Protein AF-A0A935TZM1-F1 (afdb_monomer_lite)

Foldseek 3Di:
DDPLCPDPLNVVLLVVLVVLVPPALVVLCVVDVCLQVVQWADFLQKIKTQSQASDDPVRLVSLLVLLVVLVVLVVLVCLQQQHQLLVVVSGRAPLVLLLQPVLDFRDDPRDGCNVVSVVLLVLLQVVLVCLLVLVQFAPVSHRAAEEEEQEAQLLFLLLLLLCLLVVLLFDPSHDYHYAYALPVVRLVVVLVVDDLRRAAYEQEDAALVPPSSVSSVVVNQVSSCLNVVHDLQSCCRRYAYAYPDLPSCVVSSHDSSRYRYDDPSQFSLSDCSGNSVSSVCNGRNSVLSSLLSNLLNRLSVLQNDPRLSNRLLNSLLSSVCSCVFNVVAQEEEEEEQDQSSFSVQVSVQSLQCLQWVDQAFPVRDGNDRGDITHRTDYGYPPVCVVPCVCCVFPNPGQYEYEYEYAPDDPDPDDCVVVVSVVSSVVSSVCLSPWAALVRLLVVCVVVVDDPVVSVVCSVVSTTPRSHGYMYMYGNYSGSSNVSNVVSSVSSSSSSRCSSVRHGRRDRPVVVVVVVVCVVCVVLLPDDDQDDPDPPVSSVVSNVNNVVVVPDDDDDQALQVLLVVQAAAEEAEAFALVCLVVVVLLCCCPRNVHFYYEYALLRLLCRLLVDCSCLVVLVVCCVVPVPDALVNSSLVVVLVRLLSQLVSLVVVCVVVVNLTSAYEDEDQLVCLQPLVSLLVRQVVSCVSSVHLRYAYEHELDPSRLQNLLQCLLVQGEYEHDLAAALVSLLSSQVSNLNSLVNNVVVVHQQLSYEAAYEHEAQLLLVLLVVVQVVFPDVVLLPPLRSLLSLLRLLVSVVVQVVSCVDPSNVVSVVSNHQHHAYEYPPQAHPDPVDDRRSSPQQQRHRRHYYHDYPSSVVVSSSPPDDRRDHRSNPCNVVSVVSQVSCVVSVNDSVVSSVVSSVVVSVVSNVSNVSSSVSSVVSSVVSVVVVD

pLDDT: mean 94.52, std 5.95, range [54.84, 98.94]

Secondary structure (DSSP, 8-state):
--TTTTSHHHHHHHHHHHHHTT--HHHHHHH-TTHHHHSEEEETTEEEE-TTSS--HHHHHHHHHHHHHTTHHHHHHHHHHT---BGGGTB---HHHHT-TT----EETTEESHHHHHHHHHHHHHHHHHHHTT-SB-TTSPBP-EEEEE--GGGTHHHHHHHHHTGGGPPTT-EEEEE--SSHHHHHHHHTTS-GGGEEEEEE-SSS--HHHHHHHHHHHHHHHHHHT--GGGHHHHEEEE-S-HHHHHHHT--GGGEE---TTS-GGG-TTSGGGHHHHHHH-HHHHHHHHHHHHHHHHHHHHS-TTT-HHHHHHHHHHIIIIIS---EEEEEES-SGGGGHHHHHIIIIIIHH---B-TTSPBP-SS--S-EEE---TTGGGGTTHHHHHHSS----EEEEEESS-SS--TTHHHHHHHHHHHHHHHHHH-B-HHHHHHHHHHTT--HHHHHHHTTTT-B-----EEEEEESS--HHHHHHHHHHHHHHHHHHHHHTT--TT--GGGHHHHHHHHHHTGGGT-SSPP-SS-HHHHHHHHHHHHHHHHSPPP---HHHHHHHTTEEEEE----THHHHTSHHHHIIIII---EEE--HHHHHHHHHH-STTHHHHHHHHHH-TT--HHHHHHHHHHHHHHHHHHHHHHHHHHTTTSS-EEEEEPPGGGTT-HHHHHHHHHHHHHHH--TTEEEEEE-SHHHHHHHHHHHHTT--EEEEEE-SHHHHHHHHHHHHHHHHHHHHTT--GGG--EEEEEE-HHHHHHHHHHHHT-S-HHHHTT-TTTHHHHHHHHHHHHHHHHHHSHHHHHHHTTTPPP-EEEEE--S-SSTTS-TTHHHHTS--TTEEEEE-HHHHHHHHH--SSPP---TTS-HHHHHHHHHHHHHTT--HHHHHHHHHHHHHHHHHHHHHHHHHHHHHHHHHHHHHT-

Sequence (930 aa):
MSQLTSSAAWSALVAHQRVIKDASLRELFAADPARAERLRGQAAGLLVDWSKHLVTDETMALLSSLAQQAQVSAWRDRMFAGDKINETEDRAVLHVALRNRGNRPILVDGRDVMPQVNAVLAKMRQFVDRLHSGQWRGATGEPITHIVNLGIGGSDLGPVMVTEALRPYFRPGLTAHFVSNVDGTHIAEVLRKVDPERTLFIVASKTFTTQETLSNARTARAWLLDQLGAGPEAVAKHFVALSTNAKEVTAFGIDPANMFEFWDWVGGRYSLWSAIGLSIACALGMDAFEELLDGAHAMDEHFRTAPLAENLPVVMAMLGIWYANFFGAESHAILPYDQYLHRFAAYFQQGDMESNGKSVDRAGQRITDYTTGPVLWGEPGTNGQHAFYQLIHQGTRLIPADFIAPMESHNPLGQHHEILLANFFAQTEALMKGKTLAEATAELTAQGLPAETVAQLAPHKTFLGNRPTTSILTAKITPATLGAMIALYEHKIFVQGIVWNIYSFDQWGVELGKQLASKILPELTGTTQVMSHDASTNALINRTRAHRAALPPARPTPVRQIAALGQAIWYDNLRRSMFSSGELARMIERDGLLGMTSNPSIFEKAIRGSDDYDPAICALLARHPTLDDVAVYERLAVADIQGACDAFASTYRRTRGVDGYVSLEVSPRLALDAAGTLAEARRLWTEVGRDNLMIKVPGTPAGIDAVRELIASGINVNTTLLFSVERYREAALAYQDGLERHRAAGGDVSKVAGVASFFLSRIDTAVDRLLAAHAAPEQVAGLAGQAAIANAKVAYAVHRELCAGARWQALAAAGARPQRLLWASTSAKNPAYPALIYVSTLIGPDTVNTVPGETYLALGAHRGEPLATTLPAGLEDARGALARLERAGISLPAITAQLLDDGLAAFSQSFDSLLGAIATKRAALAAAAR

Radius of gyration: 37.99 Å; chains: 1; bounding box: 90×73×113 Å

Structure (mmCIF, N/CA/C/O backbone):
data_AF-A0A935TZM1-F1
#
_entry.id   AF-A0A935TZM1-F1
#
loop_
_atom_site.group_PDB
_atom_site.id
_atom_site.type_symbol
_atom_site.label_atom_id
_atom_site.label_alt_id
_atom_site.label_comp_id
_atom_site.label_asym_id
_atom_site.label_entity_id
_atom_site.label_seq_id
_atom_site.pdbx_PDB_ins_code
_atom_site.Cartn_x
_atom_site.Cartn_y
_atom_site.Cartn_z
_atom_site.occupancy
_atom_site.B_iso_or_equiv
_atom_site.auth_seq_id
_atom_site.auth_comp_id
_atom_site.auth_asym_id
_atom_site.auth_atom_id
_atom_site.pdbx_PDB_model_num
ATOM 1 N N . MET A 1 1 ? 36.682 -14.735 -10.196 1.00 65.06 1 MET A N 1
ATOM 2 C CA . MET A 1 1 ? 35.740 -14.553 -11.313 1.00 65.06 1 MET A CA 1
ATOM 3 C C . MET A 1 1 ? 34.654 -15.596 -11.166 1.00 65.06 1 MET A C 1
ATOM 5 O O . MET A 1 1 ? 34.974 -16.718 -10.788 1.00 65.06 1 MET A O 1
ATOM 9 N N . SER A 1 2 ? 33.404 -15.211 -11.372 1.00 82.50 2 SER A N 1
ATOM 10 C CA . SER A 1 2 ? 32.242 -16.094 -11.314 1.00 82.50 2 SER A CA 1
ATOM 11 C C . SER A 1 2 ? 32.222 -17.088 -12.484 1.00 82.50 2 SER A C 1
ATOM 13 O O . SER A 1 2 ? 32.933 -16.931 -13.482 1.00 82.50 2 SER A O 1
ATOM 15 N N . GLN A 1 3 ? 31.378 -18.119 -12.385 1.00 88.38 3 GLN A N 1
ATOM 16 C CA . GLN A 1 3 ? 31.153 -19.066 -13.486 1.00 88.38 3 GLN A CA 1
ATOM 17 C C . GLN A 1 3 ? 30.605 -18.368 -14.746 1.00 88.38 3 GLN A C 1
ATOM 19 O O . GLN A 1 3 ? 30.922 -18.769 -15.863 1.00 88.38 3 GLN A O 1
ATOM 24 N N . LEU A 1 4 ? 29.821 -17.298 -14.577 1.00 94.50 4 LEU A N 1
ATOM 25 C CA . LEU A 1 4 ? 29.254 -16.524 -15.680 1.00 94.50 4 LEU A CA 1
ATOM 26 C C . LEU A 1 4 ? 30.338 -15.799 -16.490 1.00 94.50 4 LEU A C 1
ATOM 28 O O . LEU A 1 4 ? 30.436 -15.993 -17.702 1.00 94.50 4 LEU A O 1
ATOM 32 N N . THR A 1 5 ? 31.171 -14.991 -15.832 1.00 95.56 5 THR A N 1
ATOM 33 C CA . THR A 1 5 ? 32.165 -14.133 -16.507 1.00 95.56 5 THR A CA 1
ATOM 34 C C . THR A 1 5 ? 33.348 -14.914 -17.073 1.00 95.56 5 THR A C 1
ATOM 36 O O . THR A 1 5 ? 33.985 -14.467 -18.024 1.00 95.56 5 THR A O 1
ATOM 39 N N . SER A 1 6 ? 33.626 -16.100 -16.522 1.00 94.25 6 SER A N 1
ATOM 40 C CA . SER A 1 6 ? 34.645 -17.029 -17.028 1.00 94.25 6 SER A CA 1
ATOM 41 C C . SER A 1 6 ? 34.162 -17.893 -18.198 1.00 94.25 6 SER A C 1
ATOM 43 O O . SER A 1 6 ? 34.942 -18.660 -18.762 1.00 94.25 6 SER A O 1
ATOM 45 N N . SER A 1 7 ? 32.891 -17.779 -18.584 1.00 96.25 7 SER A N 1
ATOM 46 C CA . SER A 1 7 ? 32.326 -18.602 -19.644 1.00 96.25 7 SER A CA 1
ATOM 47 C C . SER A 1 7 ? 32.759 -18.178 -21.052 1.00 96.25 7 SER A C 1
ATOM 49 O O . SER A 1 7 ? 33.120 -17.022 -21.306 1.00 96.25 7 SER A O 1
ATOM 51 N N . ALA A 1 8 ? 32.698 -19.122 -21.997 1.00 97.19 8 ALA A N 1
ATOM 52 C CA . ALA A 1 8 ? 33.094 -18.885 -23.382 1.00 97.19 8 ALA A CA 1
ATOM 53 C C . ALA A 1 8 ? 32.192 -17.847 -24.069 1.00 97.19 8 ALA A C 1
ATOM 55 O O . ALA A 1 8 ? 32.704 -16.926 -24.706 1.00 97.19 8 ALA A O 1
ATOM 56 N N . ALA A 1 9 ? 30.868 -17.940 -23.886 1.00 97.50 9 ALA A N 1
ATOM 57 C CA . ALA A 1 9 ? 29.926 -16.980 -24.465 1.00 97.50 9 ALA A CA 1
ATOM 58 C C . ALA A 1 9 ? 30.140 -15.555 -23.924 1.00 97.50 9 ALA A C 1
ATOM 60 O O . ALA A 1 9 ? 30.114 -14.590 -24.689 1.00 97.50 9 ALA A O 1
ATOM 61 N N . TRP A 1 10 ? 30.420 -15.412 -22.623 1.00 98.44 10 TRP A N 1
ATOM 62 C CA . TRP A 1 10 ? 30.724 -14.109 -22.027 1.00 98.44 10 TRP A CA 1
ATOM 63 C C . TRP A 1 10 ? 32.030 -13.526 -22.567 1.00 98.44 10 TRP A C 1
ATOM 65 O O . TRP A 1 10 ? 32.080 -12.364 -22.964 1.00 98.44 10 TRP A O 1
ATOM 75 N N . SER A 1 11 ? 33.083 -14.345 -22.638 1.00 98.00 11 SER A N 1
ATOM 76 C CA . SER A 1 11 ? 34.384 -13.935 -23.177 1.00 98.00 11 SER A CA 1
ATOM 77 C C . SER A 1 11 ? 34.283 -13.486 -24.639 1.00 98.00 11 SER A C 1
ATOM 79 O O . SER A 1 11 ? 34.890 -12.482 -25.016 1.00 98.00 11 SER A O 1
ATOM 81 N N . ALA A 1 12 ? 33.473 -14.181 -25.446 1.00 98.44 12 ALA A N 1
ATOM 82 C CA . ALA A 1 12 ? 33.193 -13.799 -26.827 1.00 98.44 12 ALA A CA 1
ATOM 83 C C . ALA A 1 12 ? 32.472 -12.442 -26.911 1.00 98.44 12 ALA A C 1
ATOM 85 O O . ALA A 1 12 ? 32.857 -11.600 -27.717 1.00 98.44 12 ALA A O 1
ATOM 86 N N . LEU A 1 13 ? 31.499 -12.176 -26.033 1.00 98.62 13 LEU A N 1
ATOM 87 C CA . LEU A 1 13 ? 30.829 -10.873 -25.957 1.00 98.62 13 LEU A CA 1
ATOM 88 C C . LEU A 1 13 ? 31.767 -9.747 -25.499 1.00 98.62 13 LEU A C 1
ATOM 90 O O . LEU A 1 13 ? 31.691 -8.649 -26.042 1.00 98.62 13 LEU A O 1
ATOM 94 N N . VAL A 1 14 ? 32.688 -10.002 -24.561 1.00 98.38 14 VAL A N 1
ATOM 95 C CA . VAL A 1 14 ? 33.725 -9.023 -24.177 1.00 98.38 14 VAL A CA 1
ATOM 96 C C . VAL A 1 14 ? 34.628 -8.697 -25.368 1.00 98.38 14 VAL A C 1
ATOM 98 O O . VAL A 1 14 ? 34.947 -7.529 -25.598 1.00 98.38 14 VAL A O 1
ATOM 101 N N . ALA A 1 15 ? 35.048 -9.709 -26.131 1.00 98.19 15 ALA A N 1
ATOM 102 C CA . ALA A 1 15 ? 35.850 -9.505 -27.333 1.00 98.19 15 ALA A CA 1
ATOM 103 C C . ALA A 1 15 ? 35.073 -8.712 -28.396 1.00 98.19 15 ALA A C 1
ATOM 105 O O . ALA A 1 15 ? 35.594 -7.730 -28.921 1.00 98.19 15 ALA A O 1
ATOM 106 N N . HIS A 1 16 ? 33.812 -9.078 -28.638 1.00 98.31 16 HIS A N 1
ATOM 107 C CA . HIS A 1 16 ? 32.934 -8.402 -29.593 1.00 98.31 16 HIS A CA 1
ATOM 108 C C . HIS A 1 16 ? 32.645 -6.952 -29.207 1.00 98.31 16 HIS A C 1
ATOM 110 O O . HIS A 1 16 ? 32.688 -6.058 -30.050 1.00 98.31 16 HIS A O 1
ATOM 116 N N . GLN A 1 17 ? 32.424 -6.679 -27.917 1.00 98.19 17 GLN A N 1
ATOM 117 C CA . GLN A 1 17 ? 32.184 -5.321 -27.432 1.00 98.19 17 GLN A CA 1
ATOM 118 C C . GLN A 1 17 ? 33.348 -4.386 -27.766 1.00 98.19 17 GLN A C 1
ATOM 120 O O . GLN A 1 17 ? 33.115 -3.253 -28.180 1.00 98.19 17 GLN A O 1
ATOM 125 N N . ARG A 1 18 ? 34.594 -4.866 -27.668 1.00 97.00 18 ARG A N 1
ATOM 126 C CA . ARG A 1 18 ? 35.784 -4.072 -28.018 1.00 97.00 18 ARG A CA 1
ATOM 127 C C . ARG A 1 18 ? 35.824 -3.674 -29.492 1.00 97.00 18 ARG A C 1
ATOM 129 O O . ARG A 1 18 ? 36.454 -2.666 -29.793 1.00 97.00 18 ARG A O 1
ATOM 136 N N . VAL A 1 19 ? 35.179 -4.447 -30.367 1.00 94.88 19 VAL A N 1
ATOM 137 C CA . VAL A 1 19 ? 35.070 -4.171 -31.805 1.00 94.88 19 VAL A CA 1
ATOM 138 C C . VAL A 1 19 ? 33.918 -3.205 -32.082 1.00 94.88 19 VAL A C 1
ATOM 140 O O . VAL A 1 19 ? 34.099 -2.207 -32.769 1.00 94.88 19 VAL A O 1
ATOM 143 N N . ILE A 1 20 ? 32.732 -3.471 -31.531 1.00 95.75 20 ILE A N 1
ATOM 144 C CA . ILE A 1 20 ? 31.509 -2.727 -31.873 1.00 95.75 20 ILE A CA 1
ATOM 145 C C . ILE A 1 20 ? 31.315 -1.427 -31.077 1.00 95.75 20 ILE A C 1
ATOM 147 O O . ILE A 1 20 ? 30.505 -0.597 -31.475 1.00 95.75 20 ILE A O 1
ATOM 151 N N . LYS A 1 21 ? 32.033 -1.207 -29.965 1.00 92.75 21 LYS A N 1
ATOM 152 C CA . LYS A 1 21 ? 31.879 0.008 -29.135 1.00 92.75 21 LYS A CA 1
ATOM 153 C C . LYS A 1 21 ? 32.087 1.319 -29.906 1.00 92.75 21 LYS A C 1
ATOM 155 O O . LYS A 1 21 ? 31.515 2.332 -29.518 1.00 92.75 21 LYS A O 1
ATOM 160 N N . ASP A 1 22 ? 32.887 1.278 -30.971 1.00 90.69 22 ASP A N 1
ATOM 161 C CA . ASP A 1 22 ? 33.224 2.432 -31.806 1.00 90.69 22 ASP A CA 1
ATOM 162 C C . ASP A 1 22 ? 32.308 2.532 -33.046 1.00 90.69 22 ASP A C 1
ATOM 164 O O . ASP A 1 22 ? 32.459 3.442 -33.858 1.00 90.69 22 ASP A O 1
ATOM 168 N N . ALA A 1 23 ? 31.339 1.618 -33.200 1.00 94.44 23 ALA A N 1
ATOM 169 C CA . ALA A 1 23 ? 30.380 1.635 -34.299 1.00 94.44 23 ALA A CA 1
ATOM 170 C C . ALA A 1 23 ? 29.351 2.768 -34.154 1.00 94.44 23 ALA A C 1
ATOM 172 O O . ALA A 1 23 ? 28.920 3.130 -33.053 1.00 94.44 23 ALA A O 1
ATOM 173 N N . SER A 1 24 ? 28.899 3.284 -35.297 1.00 95.75 24 SER A N 1
ATOM 174 C CA . SER A 1 24 ? 27.879 4.326 -35.387 1.00 95.75 24 SER A CA 1
ATOM 175 C C . SER A 1 24 ? 26.531 3.746 -35.802 1.00 95.75 24 SER A C 1
ATOM 177 O O . SER A 1 24 ? 26.413 3.106 -36.846 1.00 95.75 24 SER A O 1
ATOM 179 N N . LEU A 1 25 ? 25.470 4.038 -35.042 1.00 97.31 25 LEU A N 1
ATOM 180 C CA . LEU A 1 25 ? 24.103 3.707 -35.450 1.00 97.31 25 LEU A CA 1
ATOM 181 C C . LEU A 1 25 ? 23.754 4.315 -36.818 1.00 97.31 25 LEU A C 1
ATOM 183 O O . LEU A 1 25 ? 23.097 3.648 -37.612 1.00 97.31 25 LEU A O 1
ATOM 187 N N . ARG A 1 26 ? 24.225 5.531 -37.144 1.00 96.94 26 ARG A N 1
ATOM 188 C CA . ARG A 1 26 ? 23.997 6.121 -38.480 1.00 96.94 26 ARG A CA 1
ATOM 189 C C . ARG A 1 26 ? 24.568 5.226 -39.586 1.00 96.94 26 ARG A C 1
ATOM 191 O O . ARG A 1 26 ? 23.902 5.005 -40.591 1.00 96.94 26 ARG A O 1
ATOM 198 N N . GLU A 1 27 ? 25.777 4.709 -39.386 1.00 96.50 27 GLU A N 1
ATOM 199 C CA . GLU A 1 27 ? 26.464 3.852 -40.359 1.00 96.50 27 GLU A CA 1
ATOM 200 C C . GLU A 1 27 ? 25.818 2.469 -40.446 1.00 96.50 27 GLU A C 1
ATOM 202 O O . GLU A 1 27 ? 25.616 1.967 -41.547 1.00 96.50 27 GLU A O 1
ATOM 207 N N . LEU A 1 28 ? 25.414 1.886 -39.312 1.00 97.25 28 LEU A N 1
ATOM 208 C CA . LEU A 1 28 ? 24.719 0.596 -39.280 1.00 97.25 28 LEU A CA 1
ATOM 209 C C . LEU A 1 28 ? 23.388 0.630 -40.045 1.00 97.25 28 LEU A C 1
ATOM 211 O O . LEU A 1 28 ? 23.062 -0.337 -40.726 1.00 97.25 28 LEU A O 1
ATOM 215 N N . PHE A 1 29 ? 22.629 1.726 -39.959 1.00 98.00 29 PHE A N 1
ATOM 216 C CA . PHE A 1 29 ? 21.411 1.905 -40.758 1.00 98.00 29 PHE A CA 1
ATOM 217 C C . PHE A 1 29 ? 21.708 2.213 -42.230 1.00 98.00 29 PHE A C 1
ATOM 219 O O . PHE A 1 29 ? 20.981 1.751 -43.102 1.00 98.00 29 PHE A O 1
ATOM 226 N N . ALA A 1 30 ? 22.763 2.977 -42.527 1.00 97.31 30 ALA A N 1
ATOM 227 C CA . ALA A 1 30 ? 23.139 3.280 -43.908 1.00 97.31 30 ALA A CA 1
ATOM 228 C C . ALA A 1 30 ? 23.656 2.041 -44.663 1.00 97.31 30 ALA A C 1
ATOM 230 O O . ALA A 1 30 ? 23.409 1.905 -45.859 1.00 97.31 30 ALA A O 1
ATOM 231 N N . ALA A 1 31 ? 24.362 1.144 -43.969 1.00 96.62 31 ALA A N 1
ATOM 232 C CA . ALA A 1 31 ? 24.924 -0.076 -44.541 1.00 96.62 31 ALA A CA 1
ATOM 233 C C . ALA A 1 31 ? 23.883 -1.185 -44.768 1.00 96.62 31 ALA A C 1
ATOM 235 O O . ALA A 1 31 ? 24.101 -2.058 -45.606 1.00 96.62 31 ALA A O 1
ATOM 236 N N . ASP A 1 32 ? 22.763 -1.160 -44.041 1.00 96.50 32 ASP A N 1
ATOM 237 C CA . ASP A 1 32 ? 21.709 -2.171 -44.122 1.00 96.50 32 ASP A CA 1
ATOM 238 C C . ASP A 1 32 ? 20.314 -1.523 -44.206 1.00 96.50 32 ASP A C 1
ATOM 240 O O . ASP A 1 32 ? 19.678 -1.266 -43.178 1.00 96.50 32 ASP A O 1
ATOM 244 N N . PRO A 1 33 ? 19.793 -1.295 -45.427 1.00 95.44 33 PRO A N 1
ATOM 245 C CA . PRO A 1 33 ? 18.446 -0.759 -45.623 1.00 95.44 33 PRO A CA 1
ATOM 246 C C . PRO A 1 33 ? 17.329 -1.626 -45.018 1.00 95.44 33 PRO A C 1
ATOM 248 O O . PRO A 1 33 ? 16.272 -1.094 -44.688 1.00 95.44 33 PRO A O 1
ATOM 251 N N . ALA A 1 34 ? 17.558 -2.934 -44.838 1.00 96.88 34 ALA A N 1
ATOM 252 C CA . ALA A 1 34 ? 16.590 -3.875 -44.267 1.00 96.88 34 ALA A CA 1
ATOM 253 C C . ALA A 1 34 ? 16.713 -4.007 -42.735 1.00 96.88 34 ALA A C 1
ATOM 255 O O . ALA A 1 34 ? 16.002 -4.802 -42.111 1.00 96.88 34 ALA A O 1
ATOM 256 N N . ARG A 1 35 ? 17.587 -3.219 -42.088 1.00 97.75 35 ARG A N 1
ATOM 257 C CA . ARG A 1 35 ? 17.882 -3.316 -40.649 1.00 97.75 35 ARG A CA 1
ATOM 258 C C . ARG A 1 35 ? 16.635 -3.239 -39.779 1.00 97.75 35 ARG A C 1
ATOM 260 O O . ARG A 1 35 ? 16.475 -4.045 -38.866 1.00 97.75 35 ARG A O 1
ATOM 267 N N . ALA A 1 36 ? 15.767 -2.267 -40.053 1.00 94.94 36 ALA A N 1
ATOM 268 C CA . ALA A 1 36 ? 14.540 -2.054 -39.286 1.00 94.94 36 ALA A CA 1
ATOM 269 C C . ALA A 1 36 ? 13.561 -3.228 -39.421 1.00 94.94 36 ALA A C 1
ATOM 271 O O . ALA A 1 36 ? 12.842 -3.551 -38.483 1.00 94.94 36 ALA A O 1
ATOM 272 N N . GLU A 1 37 ? 13.540 -3.882 -40.581 1.00 94.94 37 GLU A N 1
ATOM 273 C CA . GLU A 1 37 ? 12.650 -5.010 -40.851 1.00 94.94 37 GLU A CA 1
ATOM 274 C C . GLU A 1 37 ? 13.163 -6.302 -40.223 1.00 94.94 37 GLU A C 1
ATOM 276 O O . GLU A 1 37 ? 12.361 -7.139 -39.812 1.00 94.94 37 GLU A O 1
ATOM 281 N N . ARG A 1 38 ? 14.487 -6.431 -40.120 1.00 95.44 38 ARG A N 1
ATOM 282 C CA . ARG A 1 38 ? 15.179 -7.576 -39.534 1.00 95.44 38 ARG A CA 1
ATOM 283 C C . ARG A 1 38 ? 15.271 -7.522 -38.009 1.00 95.44 38 ARG A C 1
ATOM 285 O O . ARG A 1 38 ? 15.182 -8.557 -37.360 1.00 95.44 38 ARG A O 1
ATOM 292 N N . LEU A 1 39 ? 15.456 -6.337 -37.428 1.00 97.75 39 LEU A N 1
ATOM 293 C CA . LEU A 1 39 ? 15.598 -6.128 -35.980 1.00 97.75 39 LEU A CA 1
ATOM 294 C C . LEU A 1 39 ? 14.288 -5.640 -35.346 1.00 97.75 39 LEU A C 1
ATOM 296 O O . LEU A 1 39 ? 14.262 -4.669 -34.586 1.00 97.75 39 LEU A O 1
ATOM 300 N N . ARG A 1 40 ? 13.197 -6.328 -35.685 1.00 97.38 40 ARG A N 1
ATOM 301 C CA . ARG A 1 40 ? 11.871 -6.149 -35.094 1.00 97.38 40 ARG A CA 1
ATOM 302 C C . ARG A 1 40 ? 11.160 -7.492 -34.975 1.00 97.38 40 ARG A C 1
ATOM 304 O O . ARG A 1 40 ? 11.456 -8.426 -35.715 1.00 97.38 40 ARG A O 1
ATOM 311 N N . GLY A 1 41 ? 10.165 -7.565 -34.103 1.00 98.12 41 GLY A N 1
ATOM 312 C CA . GLY A 1 41 ? 9.298 -8.731 -33.970 1.00 98.12 41 GLY A CA 1
ATOM 313 C C . GLY A 1 41 ? 7.906 -8.338 -33.502 1.00 98.12 41 GLY A C 1
ATOM 314 O O . GLY A 1 41 ? 7.702 -7.242 -32.975 1.00 98.12 41 GLY A O 1
ATOM 315 N N . GLN A 1 42 ? 6.942 -9.232 -33.707 1.00 98.31 42 GLN A N 1
ATOM 316 C CA . GLN A 1 42 ? 5.557 -9.006 -33.316 1.00 98.31 42 GLN A CA 1
ATOM 317 C C . GLN A 1 42 ? 4.987 -10.239 -32.617 1.00 98.31 42 GLN A C 1
ATOM 319 O O . GLN A 1 42 ? 5.065 -11.342 -33.149 1.00 98.31 42 GLN A O 1
ATOM 324 N N . ALA A 1 43 ? 4.400 -10.051 -31.436 1.00 98.50 43 ALA A N 1
ATOM 325 C CA . ALA A 1 43 ? 3.702 -11.106 -30.706 1.00 98.50 43 ALA A CA 1
ATOM 326 C C . ALA A 1 43 ? 2.668 -10.508 -29.748 1.00 98.50 43 ALA A C 1
ATOM 328 O O . ALA A 1 43 ? 2.863 -9.409 -29.232 1.00 98.50 43 ALA A O 1
ATOM 329 N N . ALA A 1 44 ? 1.570 -11.233 -29.508 1.00 98.06 44 ALA A N 1
ATOM 330 C CA . ALA A 1 44 ? 0.514 -10.852 -28.560 1.00 98.06 44 ALA A CA 1
ATOM 331 C C . ALA A 1 44 ? 0.013 -9.394 -28.713 1.00 98.06 44 ALA A C 1
ATOM 333 O O . ALA A 1 44 ? -0.247 -8.702 -27.733 1.00 98.06 44 ALA A O 1
ATOM 334 N N . GLY A 1 45 ? -0.095 -8.911 -29.958 1.00 97.50 45 GLY A N 1
ATOM 335 C CA . GLY A 1 45 ? -0.557 -7.550 -30.268 1.00 97.50 45 GLY A CA 1
ATOM 336 C C . GLY A 1 45 ? 0.497 -6.446 -30.117 1.00 97.50 45 GLY A C 1
ATOM 337 O O . GLY A 1 45 ? 0.178 -5.282 -30.344 1.00 97.50 45 GLY A O 1
ATOM 338 N N . LEU A 1 46 ? 1.744 -6.791 -29.785 1.00 98.75 46 LEU A N 1
ATOM 339 C CA . LEU A 1 46 ? 2.847 -5.847 -29.614 1.00 98.75 46 LEU A CA 1
ATOM 340 C C . LEU A 1 46 ? 3.838 -5.962 -30.764 1.00 98.75 46 LEU A C 1
ATOM 342 O O . LEU A 1 46 ? 4.290 -7.060 -31.082 1.00 98.75 46 LEU A O 1
ATOM 346 N N . LEU A 1 47 ? 4.205 -4.825 -31.346 1.00 98.75 47 LEU A N 1
ATOM 347 C CA . LEU A 1 47 ? 5.352 -4.675 -32.232 1.00 98.75 47 LEU A CA 1
ATOM 348 C C . LEU A 1 47 ? 6.522 -4.127 -31.411 1.00 98.75 47 LEU A C 1
ATOM 350 O O . L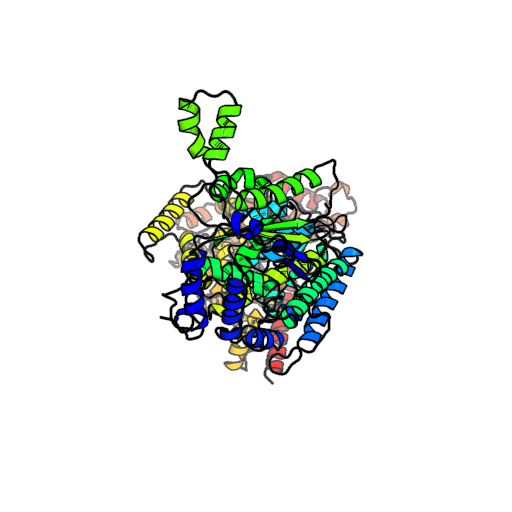EU A 1 47 ? 6.398 -3.070 -30.797 1.00 98.75 47 LEU A O 1
ATOM 354 N N . VAL A 1 48 ? 7.658 -4.817 -31.422 1.00 98.88 48 VAL A N 1
ATOM 355 C CA . VAL A 1 48 ? 8.882 -4.392 -30.732 1.00 98.88 48 VAL A CA 1
ATOM 356 C C . VAL A 1 48 ? 9.980 -4.205 -31.773 1.00 98.88 48 VAL A C 1
ATOM 358 O O . VAL A 1 48 ? 10.369 -5.160 -32.440 1.00 98.88 48 VAL A O 1
ATOM 361 N N . ASP A 1 49 ? 10.465 -2.975 -31.914 1.00 98.81 49 ASP A N 1
ATOM 362 C CA . ASP A 1 49 ? 11.576 -2.580 -32.782 1.00 98.81 49 ASP A CA 1
ATOM 363 C C . ASP A 1 49 ? 12.814 -2.289 -31.922 1.00 98.81 49 ASP A C 1
ATOM 365 O O . ASP A 1 49 ? 12.830 -1.338 -31.136 1.00 98.81 49 ASP A O 1
ATOM 369 N N . TRP A 1 50 ? 13.859 -3.101 -32.086 1.00 98.56 50 TRP A N 1
ATOM 370 C CA . TRP A 1 50 ? 15.156 -2.921 -31.428 1.00 98.56 50 TRP A CA 1
ATOM 371 C C . TRP A 1 50 ? 16.271 -2.562 -32.423 1.00 98.56 50 TRP A C 1
ATOM 373 O O . TRP A 1 50 ? 17.460 -2.655 -32.112 1.00 98.56 50 TRP A O 1
ATOM 383 N N . SER A 1 51 ? 15.920 -2.110 -33.626 1.00 98.62 51 SER A N 1
ATOM 384 C CA . SER A 1 51 ? 16.881 -1.754 -34.674 1.00 98.62 51 SER A CA 1
ATOM 385 C C . SER A 1 51 ? 17.809 -0.598 -34.289 1.00 98.62 51 SER A C 1
ATOM 387 O O . SER A 1 51 ? 18.959 -0.548 -34.738 1.00 98.62 51 SER A O 1
ATOM 389 N N . LYS A 1 52 ? 17.352 0.295 -33.400 1.00 98.69 52 LYS A N 1
ATOM 390 C CA . LYS A 1 52 ? 18.117 1.436 -32.865 1.00 98.69 52 LYS A CA 1
ATOM 391 C C . LYS A 1 52 ? 19.019 1.060 -31.686 1.00 98.69 52 LYS A C 1
ATOM 393 O O . LYS A 1 52 ? 19.348 1.907 -30.862 1.00 98.69 52 LYS A O 1
ATOM 398 N N . HIS A 1 53 ? 19.449 -0.196 -31.616 1.00 98.56 53 HIS A N 1
ATOM 399 C CA . HIS A 1 53 ? 20.474 -0.674 -30.694 1.00 98.56 53 HIS A CA 1
ATOM 400 C C . HIS A 1 53 ? 21.822 -0.877 -31.394 1.00 98.56 53 HIS A C 1
ATOM 402 O O . HIS A 1 53 ? 21.879 -1.239 -32.569 1.00 98.56 53 HIS A O 1
ATOM 408 N N . LEU A 1 54 ? 22.918 -0.656 -30.660 1.00 97.44 54 LEU A N 1
ATOM 409 C CA . LEU A 1 54 ? 24.301 -0.929 -31.086 1.00 97.44 54 LEU A CA 1
ATOM 410 C C . LEU A 1 54 ? 24.579 -2.440 -31.148 1.00 97.44 54 LEU A C 1
ATOM 412 O O . LEU A 1 54 ? 25.267 -3.002 -30.293 1.00 97.44 54 LEU A O 1
ATOM 416 N N . VAL A 1 55 ? 23.976 -3.094 -32.141 1.00 97.75 55 VAL A N 1
ATOM 417 C CA . VAL A 1 55 ? 24.027 -4.543 -32.369 1.00 97.75 55 VAL A CA 1
ATOM 418 C C . VAL A 1 55 ? 24.129 -4.873 -33.862 1.00 97.75 55 VAL A C 1
ATOM 420 O O . VAL A 1 55 ? 23.587 -4.161 -34.713 1.00 97.75 55 VAL A O 1
ATOM 423 N N . THR A 1 56 ? 24.799 -5.976 -34.180 1.00 96.94 56 THR A N 1
ATOM 424 C CA . THR A 1 56 ? 24.831 -6.627 -35.501 1.00 96.94 56 THR A CA 1
ATOM 425 C C . THR A 1 56 ? 24.247 -8.040 -35.405 1.00 96.94 56 THR A C 1
ATOM 427 O O . THR A 1 56 ? 23.930 -8.505 -34.308 1.00 96.94 56 THR A O 1
ATOM 430 N N . ASP A 1 57 ? 24.143 -8.750 -36.532 1.00 95.50 57 ASP A N 1
ATOM 431 C CA . ASP A 1 57 ? 23.757 -10.170 -36.544 1.00 95.50 57 ASP A CA 1
ATOM 432 C C . ASP A 1 57 ? 24.692 -11.014 -35.661 1.00 95.50 57 ASP A C 1
ATOM 434 O O . ASP A 1 57 ? 24.235 -11.861 -34.896 1.00 95.50 57 ASP A O 1
ATOM 438 N N . GLU A 1 58 ? 25.997 -10.720 -35.694 1.00 97.50 58 GLU A N 1
ATOM 439 C CA . GLU A 1 58 ? 26.988 -11.342 -34.811 1.00 97.50 58 GLU A CA 1
ATOM 440 C C . GLU A 1 58 ? 26.700 -11.031 -33.338 1.00 97.50 58 GLU A C 1
ATOM 442 O O . GLU A 1 58 ? 26.688 -11.947 -32.515 1.00 97.50 58 GLU A O 1
ATOM 447 N N . THR A 1 59 ? 26.380 -9.774 -32.994 1.00 98.31 59 THR A N 1
ATOM 448 C CA . THR A 1 59 ? 25.993 -9.428 -31.616 1.00 98.31 59 THR A CA 1
ATOM 449 C C . THR A 1 59 ? 24.794 -10.255 -31.161 1.00 98.31 59 THR A C 1
ATOM 451 O O . THR A 1 59 ? 24.825 -10.833 -30.076 1.00 98.31 59 THR A O 1
ATOM 454 N N . MET A 1 60 ? 23.744 -10.336 -31.983 1.00 98.19 60 MET A N 1
ATOM 455 C CA . MET A 1 60 ? 22.525 -11.066 -31.634 1.00 98.19 60 MET A CA 1
ATOM 456 C C . MET A 1 60 ? 22.776 -12.574 -31.504 1.00 98.19 60 MET A C 1
ATOM 458 O O . MET A 1 60 ? 22.259 -13.199 -30.576 1.00 98.19 60 MET A O 1
ATOM 462 N N . ALA A 1 61 ? 23.621 -13.156 -32.360 1.00 98.25 61 ALA A N 1
ATOM 463 C CA . ALA A 1 61 ? 24.024 -14.559 -32.267 1.00 98.25 61 ALA A CA 1
ATOM 464 C C . ALA A 1 61 ? 24.822 -14.855 -30.983 1.00 98.25 61 ALA A C 1
ATOM 466 O O . ALA A 1 61 ? 24.566 -15.856 -30.307 1.00 98.25 61 ALA A O 1
ATOM 467 N N . LEU A 1 62 ? 25.748 -13.970 -30.599 1.00 98.62 62 LEU A N 1
ATOM 468 C CA . LEU A 1 62 ? 26.527 -14.102 -29.364 1.00 98.62 62 LEU A CA 1
ATOM 469 C C . LEU A 1 62 ? 25.656 -13.948 -28.111 1.00 98.62 62 LEU A C 1
ATOM 471 O O . LEU A 1 62 ? 25.784 -14.727 -27.166 1.00 98.62 62 LEU A O 1
ATOM 475 N N . LEU A 1 63 ? 24.723 -12.993 -28.115 1.00 98.69 63 LEU A N 1
ATOM 476 C CA . LEU A 1 63 ? 23.744 -12.829 -27.040 1.00 98.69 63 LEU A CA 1
ATOM 477 C C . LEU A 1 63 ? 22.836 -14.061 -26.913 1.00 98.69 63 LEU A C 1
ATOM 479 O O . LEU A 1 63 ? 22.625 -14.563 -25.809 1.00 98.69 63 LEU A O 1
ATOM 483 N N . SER A 1 64 ? 22.355 -14.603 -28.035 1.00 98.06 64 SER A N 1
ATOM 484 C CA . SER A 1 64 ? 21.584 -15.851 -28.041 1.00 98.06 64 SER A CA 1
ATOM 485 C C . SER A 1 64 ? 22.405 -17.023 -27.491 1.00 98.06 64 SER A C 1
ATOM 487 O O . SER A 1 64 ? 21.906 -17.800 -26.676 1.00 98.06 64 SER A O 1
ATOM 489 N N . SER A 1 65 ? 23.692 -17.103 -27.844 1.00 98.12 65 SER A N 1
ATOM 490 C CA . SER A 1 65 ? 24.614 -18.124 -27.330 1.00 98.12 65 SER A CA 1
ATOM 491 C C . SER A 1 65 ? 24.796 -18.026 -25.812 1.00 98.12 65 SER A C 1
ATOM 493 O O . SER A 1 65 ? 24.805 -19.048 -25.128 1.00 98.12 65 SER A O 1
ATOM 495 N N . LEU A 1 66 ? 24.876 -16.811 -25.254 1.00 98.69 66 LEU A N 1
ATOM 496 C CA . LEU A 1 66 ? 24.925 -16.614 -23.802 1.00 98.69 66 LEU A CA 1
ATOM 497 C C . LEU A 1 66 ? 23.627 -17.081 -23.122 1.00 98.69 66 LEU A C 1
ATOM 499 O O . LEU A 1 66 ? 23.693 -17.777 -22.110 1.00 98.69 66 LEU A O 1
ATOM 503 N N . ALA A 1 67 ? 22.459 -16.768 -23.692 1.00 98.56 67 ALA A N 1
ATOM 504 C CA . ALA A 1 67 ? 21.170 -17.234 -23.173 1.00 98.56 67 ALA A CA 1
ATOM 505 C C . ALA A 1 67 ? 21.049 -18.771 -23.197 1.00 98.56 67 ALA A C 1
ATOM 507 O O . ALA A 1 67 ? 20.564 -19.380 -22.240 1.00 98.56 67 ALA A O 1
ATOM 508 N N . GLN A 1 68 ? 21.529 -19.413 -24.267 1.00 98.25 68 GLN A N 1
ATOM 509 C CA . GLN A 1 68 ? 21.586 -20.873 -24.378 1.00 98.25 68 GLN A CA 1
ATOM 510 C C . GLN A 1 68 ? 22.524 -21.481 -23.333 1.00 98.25 68 GLN A C 1
ATOM 512 O O . GLN A 1 68 ? 22.148 -22.429 -22.645 1.00 98.25 68 GLN A O 1
ATOM 517 N N . GLN A 1 69 ? 23.720 -20.912 -23.167 1.00 97.88 69 GLN A N 1
ATOM 518 C CA . GLN A 1 69 ? 24.705 -21.380 -22.194 1.00 97.88 69 GLN A CA 1
ATOM 519 C C . GLN A 1 69 ? 24.212 -21.220 -20.745 1.00 97.88 69 GLN A C 1
ATOM 521 O O . GLN A 1 69 ? 24.471 -22.085 -19.912 1.00 97.88 69 GLN A O 1
ATOM 526 N N . ALA A 1 70 ? 23.460 -20.154 -20.451 1.00 97.81 70 ALA A N 1
ATOM 527 C CA . ALA A 1 70 ? 22.775 -19.954 -19.171 1.00 97.81 70 ALA A CA 1
ATOM 528 C C . ALA A 1 70 ? 21.535 -20.856 -18.986 1.00 97.81 70 ALA A C 1
ATOM 530 O O . ALA A 1 70 ? 20.890 -20.819 -17.939 1.00 97.81 70 ALA A O 1
ATOM 531 N N . GLN A 1 71 ? 21.201 -21.671 -19.992 1.00 98.06 71 GLN A N 1
ATOM 532 C CA . GLN A 1 71 ? 20.078 -22.608 -19.996 1.00 98.06 71 GLN A CA 1
ATOM 533 C C . GLN A 1 71 ? 18.716 -21.933 -19.782 1.00 98.06 71 GLN A C 1
ATOM 535 O O . GLN A 1 71 ? 17.835 -22.493 -19.127 1.00 98.06 71 GLN A O 1
ATOM 540 N N . VAL A 1 72 ? 18.517 -20.742 -20.356 1.00 98.62 72 VAL A N 1
ATOM 541 C CA . VAL A 1 72 ? 17.276 -19.959 -20.200 1.00 98.62 72 VAL A CA 1
ATOM 542 C C . VAL A 1 72 ? 16.027 -20.783 -20.530 1.00 98.62 72 VAL A C 1
ATOM 544 O O . VAL A 1 72 ? 15.072 -20.760 -19.757 1.00 98.62 72 VAL A O 1
ATOM 547 N N . SER A 1 73 ? 16.041 -21.566 -21.615 1.00 98.50 73 SER A N 1
ATOM 548 C CA . SER A 1 73 ? 14.906 -22.425 -21.987 1.00 98.50 73 SER A CA 1
ATOM 549 C C . SER A 1 73 ? 14.593 -23.479 -20.924 1.00 98.50 73 SER A C 1
ATOM 551 O O . SER A 1 73 ? 13.432 -23.662 -20.581 1.00 98.50 73 SER A O 1
ATOM 553 N N . ALA A 1 74 ? 15.611 -24.130 -20.352 1.00 98.62 74 ALA A N 1
ATOM 554 C CA . ALA A 1 74 ? 15.402 -25.144 -19.321 1.00 98.62 74 ALA A CA 1
ATOM 555 C C . ALA A 1 74 ? 14.827 -24.519 -18.043 1.00 98.62 74 ALA A C 1
ATOM 557 O O . ALA A 1 74 ? 13.863 -25.031 -17.484 1.00 98.62 74 ALA A O 1
ATOM 558 N N . TRP A 1 75 ? 15.364 -23.378 -17.603 1.00 98.69 75 TRP A N 1
ATOM 559 C CA . TRP A 1 75 ? 14.831 -22.658 -16.443 1.00 98.69 75 TRP A CA 1
ATOM 560 C C . TRP A 1 75 ? 13.402 -22.167 -16.661 1.00 98.69 75 TRP A C 1
ATOM 562 O O . TRP A 1 75 ? 12.587 -22.236 -15.742 1.00 98.69 75 TRP A O 1
ATOM 572 N N . ARG A 1 76 ? 13.085 -21.682 -17.865 1.00 98.75 76 ARG A N 1
ATOM 573 C CA . ARG A 1 76 ? 11.717 -21.326 -18.243 1.00 98.75 76 ARG A CA 1
ATOM 574 C C . ARG A 1 76 ? 10.806 -22.539 -18.105 1.00 98.75 76 ARG A C 1
ATOM 576 O O . ARG A 1 76 ? 9.778 -22.445 -17.449 1.00 98.75 76 ARG A O 1
ATOM 583 N N . ASP A 1 77 ? 11.184 -23.671 -18.685 1.00 98.62 77 ASP A N 1
ATOM 584 C CA . ASP A 1 77 ? 10.350 -24.872 -18.660 1.00 98.62 77 ASP A CA 1
ATOM 585 C C . ASP A 1 77 ? 10.116 -25.354 -17.214 1.00 98.62 77 ASP A C 1
ATOM 587 O O . ASP A 1 77 ? 8.990 -25.706 -16.871 1.00 98.62 77 ASP A O 1
ATOM 591 N N . ARG A 1 78 ? 11.123 -25.238 -16.333 1.00 98.56 78 ARG A N 1
ATOM 592 C CA . ARG A 1 78 ? 10.986 -25.467 -14.881 1.00 98.56 78 ARG A CA 1
ATOM 593 C C . ARG A 1 78 ? 9.971 -24.523 -14.225 1.00 98.56 78 ARG A C 1
ATOM 595 O O . ARG A 1 78 ? 9.108 -24.984 -13.483 1.00 98.56 78 ARG A O 1
ATOM 602 N N . MET A 1 79 ? 10.028 -23.220 -14.524 1.00 98.62 79 MET A N 1
ATOM 603 C CA . MET A 1 79 ? 9.043 -22.245 -14.028 1.00 98.62 79 MET A CA 1
ATOM 604 C C . MET A 1 79 ? 7.619 -22.649 -14.429 1.00 98.62 79 MET A C 1
ATOM 606 O O . MET A 1 79 ? 6.740 -22.729 -13.580 1.00 98.62 79 MET A O 1
ATOM 610 N N . PHE A 1 80 ? 7.399 -22.957 -15.710 1.00 98.50 80 PHE A N 1
ATOM 611 C CA . PHE A 1 80 ? 6.084 -23.347 -16.229 1.00 98.50 80 PHE A CA 1
ATOM 612 C C . PHE A 1 80 ? 5.613 -24.727 -15.743 1.00 98.50 80 PHE A C 1
ATOM 614 O O . PHE A 1 80 ? 4.408 -24.974 -15.726 1.00 98.50 80 PHE A O 1
ATOM 621 N N . ALA A 1 81 ? 6.528 -25.613 -15.343 1.00 97.56 81 ALA A N 1
ATOM 622 C CA . ALA A 1 81 ? 6.205 -26.922 -14.777 1.00 97.56 81 ALA A CA 1
ATOM 623 C C . ALA A 1 81 ? 5.783 -26.863 -13.298 1.00 97.56 81 ALA A C 1
ATOM 625 O O . ALA A 1 81 ? 5.175 -27.816 -12.815 1.00 97.56 81 ALA A O 1
ATOM 626 N N . GLY A 1 82 ? 6.063 -25.753 -12.602 1.00 97.56 82 GLY A N 1
ATOM 627 C CA . GLY A 1 82 ? 5.807 -25.605 -11.167 1.00 97.56 82 GLY A CA 1
ATOM 628 C C . GLY A 1 82 ? 6.963 -26.045 -10.271 1.00 97.56 82 GLY A C 1
ATOM 629 O O . GLY A 1 82 ? 6.776 -26.197 -9.063 1.00 97.56 82 GLY A O 1
ATOM 630 N N . ASP A 1 83 ? 8.168 -26.195 -10.828 1.00 97.94 83 ASP A N 1
ATOM 631 C CA . ASP A 1 83 ? 9.369 -26.455 -10.040 1.00 97.94 83 ASP A CA 1
ATOM 632 C C . ASP A 1 83 ? 9.624 -25.329 -9.033 1.00 97.94 83 ASP A C 1
ATOM 634 O O . ASP A 1 83 ? 9.386 -24.141 -9.290 1.00 97.94 83 ASP A O 1
ATOM 638 N N . LYS A 1 84 ? 10.222 -25.698 -7.898 1.00 97.94 84 LYS A N 1
ATOM 639 C CA . LYS A 1 84 ? 10.614 -24.764 -6.843 1.00 97.94 84 LYS A CA 1
ATOM 640 C C . LYS A 1 84 ? 11.883 -23.978 -7.192 1.00 97.94 84 LYS A C 1
ATOM 642 O O . LYS A 1 84 ? 12.933 -24.169 -6.593 1.00 97.94 84 LYS A O 1
ATOM 647 N N . ILE A 1 85 ? 11.798 -23.104 -8.197 1.00 98.00 85 ILE A N 1
ATOM 648 C CA . ILE A 1 85 ? 12.935 -22.292 -8.670 1.00 98.00 85 ILE A CA 1
ATOM 649 C C . ILE A 1 85 ? 13.279 -21.108 -7.748 1.00 98.00 85 ILE A C 1
ATOM 651 O O . ILE A 1 85 ? 14.313 -20.469 -7.936 1.00 98.00 85 ILE A O 1
ATOM 655 N N . ASN A 1 86 ? 12.426 -20.796 -6.767 1.00 97.31 86 ASN A N 1
ATOM 656 C CA . ASN A 1 86 ? 12.742 -19.881 -5.674 1.00 97.31 86 ASN A CA 1
ATOM 657 C C . ASN A 1 86 ? 13.286 -20.694 -4.491 1.00 97.31 86 ASN A C 1
ATOM 659 O O . ASN A 1 86 ? 12.566 -20.987 -3.536 1.00 97.31 86 ASN A O 1
ATOM 663 N N . GLU A 1 87 ? 14.545 -21.118 -4.597 1.00 96.88 87 GLU A N 1
ATOM 664 C CA . GLU A 1 87 ? 15.130 -22.100 -3.675 1.00 96.88 87 GLU A CA 1
ATOM 665 C C . GLU A 1 87 ? 15.369 -21.528 -2.270 1.00 96.88 87 GLU A C 1
ATOM 667 O O . GLU A 1 87 ? 15.264 -22.259 -1.289 1.00 96.88 87 GLU A O 1
ATOM 672 N N . THR A 1 88 ? 15.626 -20.220 -2.135 1.00 97.50 88 THR A N 1
ATOM 673 C CA . THR A 1 88 ? 15.866 -19.589 -0.821 1.00 97.50 88 THR A CA 1
ATOM 674 C C . THR A 1 88 ? 14.623 -19.573 0.067 1.00 97.50 88 THR A C 1
ATOM 676 O O . THR A 1 88 ? 14.748 -19.498 1.288 1.00 97.50 88 THR A O 1
ATOM 679 N N . GLU A 1 89 ? 13.433 -19.674 -0.526 1.00 95.88 89 GLU A N 1
ATOM 680 C CA . GLU A 1 89 ? 12.160 -19.790 0.188 1.00 95.88 89 GLU A CA 1
ATOM 681 C C . GLU A 1 89 ? 11.483 -21.161 0.004 1.00 95.88 89 GLU A C 1
ATOM 683 O O . GLU A 1 89 ? 10.379 -21.342 0.510 1.00 95.88 89 GLU A O 1
ATOM 688 N N . ASP A 1 90 ? 12.113 -22.108 -0.706 1.00 97.12 90 ASP A N 1
ATOM 689 C CA . ASP A 1 90 ? 11.547 -23.415 -1.091 1.00 97.12 90 ASP A CA 1
ATOM 690 C C . ASP A 1 90 ? 10.156 -23.314 -1.758 1.00 97.12 90 ASP A C 1
ATOM 692 O O . ASP A 1 90 ? 9.194 -23.994 -1.382 1.00 97.12 90 ASP A O 1
ATOM 696 N N . ARG A 1 91 ? 10.027 -22.436 -2.765 1.00 97.38 91 ARG A N 1
ATOM 697 C CA . ARG A 1 91 ? 8.746 -22.137 -3.435 1.00 97.38 91 ARG A CA 1
ATOM 698 C C . ARG A 1 91 ? 8.793 -22.282 -4.949 1.00 97.38 91 ARG A C 1
ATOM 700 O O . ARG A 1 91 ? 9.776 -21.933 -5.606 1.00 97.38 91 ARG A O 1
ATOM 707 N N . ALA A 1 92 ? 7.664 -22.715 -5.508 1.00 98.00 92 ALA A N 1
ATOM 708 C CA . ALA A 1 92 ? 7.369 -22.557 -6.928 1.00 98.00 92 ALA A CA 1
ATOM 709 C C . ALA A 1 92 ? 7.170 -21.073 -7.286 1.00 98.00 92 ALA A C 1
ATOM 711 O O . ALA A 1 92 ? 6.970 -20.224 -6.414 1.00 98.00 92 ALA A O 1
ATOM 712 N N . VAL A 1 93 ? 7.208 -20.757 -8.580 1.00 98.38 93 VAL A N 1
ATOM 713 C CA . VAL A 1 93 ? 6.999 -19.397 -9.098 1.00 98.38 93 VAL A CA 1
ATOM 714 C C . VAL A 1 93 ? 6.025 -19.460 -10.263 1.00 98.38 93 VAL A C 1
ATOM 716 O O . VAL A 1 93 ? 6.397 -19.827 -11.371 1.00 98.38 93 VAL A O 1
ATOM 719 N N . LEU A 1 94 ? 4.760 -19.124 -10.004 1.00 98.31 94 LEU A N 1
ATOM 720 C CA . LEU A 1 94 ? 3.660 -19.525 -10.888 1.00 98.31 94 LEU A CA 1
ATOM 721 C C . LEU A 1 94 ? 2.648 -18.413 -11.180 1.00 98.31 94 LEU A C 1
ATOM 723 O O . LEU A 1 94 ? 1.459 -18.666 -11.351 1.00 98.31 94 LEU A O 1
ATOM 727 N N . HIS A 1 95 ? 3.102 -17.169 -11.331 1.00 98.62 95 HIS A N 1
ATOM 728 C CA . HIS A 1 95 ? 2.224 -16.097 -11.822 1.00 98.62 95 HIS A CA 1
ATOM 729 C C . HIS A 1 95 ? 1.612 -16.424 -13.201 1.00 98.62 95 HIS A C 1
ATOM 731 O O . HIS A 1 95 ? 0.475 -16.043 -13.462 1.00 98.62 95 HIS A O 1
ATOM 737 N N . VAL A 1 96 ? 2.292 -17.237 -14.020 1.00 98.69 96 VAL A N 1
ATOM 738 C CA . VAL A 1 96 ? 1.763 -17.792 -15.281 1.00 98.69 96 VAL A CA 1
ATOM 739 C C . VAL A 1 96 ? 0.545 -18.711 -15.090 1.00 98.69 96 VAL A C 1
ATOM 741 O O . VAL A 1 96 ? -0.328 -18.751 -15.952 1.00 98.69 96 VAL A O 1
ATOM 744 N N . ALA A 1 97 ? 0.422 -19.410 -13.953 1.00 98.69 97 ALA A N 1
ATOM 745 C CA . ALA A 1 97 ? -0.733 -20.267 -13.669 1.00 98.69 97 ALA A CA 1
ATOM 746 C C . ALA A 1 97 ? -2.014 -19.445 -13.447 1.00 98.69 97 ALA A C 1
ATOM 748 O O . ALA A 1 97 ? -3.089 -19.853 -13.874 1.00 98.69 97 ALA A O 1
ATOM 749 N N . LEU A 1 98 ? -1.896 -18.247 -12.859 1.00 98.75 98 LEU A N 1
ATOM 750 C CA . LEU A 1 98 ? -3.022 -17.337 -12.582 1.00 98.75 98 LEU A CA 1
ATOM 751 C C . LEU A 1 98 ? -3.747 -16.873 -13.851 1.00 98.75 98 LEU A C 1
ATOM 753 O O . LEU A 1 98 ? -4.922 -16.520 -13.821 1.00 98.75 98 LEU A O 1
ATOM 757 N N . ARG A 1 99 ? -3.025 -16.887 -14.967 1.00 98.62 99 ARG A N 1
ATOM 758 C CA . ARG A 1 99 ? -3.478 -16.470 -16.291 1.00 98.62 99 ARG A CA 1
ATOM 759 C C . ARG A 1 99 ? -3.362 -17.596 -17.314 1.00 98.62 99 ARG A C 1
ATOM 761 O O . ARG A 1 99 ? -3.343 -17.341 -18.507 1.00 98.62 99 ARG A O 1
ATOM 768 N N . ASN A 1 100 ? -3.291 -18.853 -16.885 1.00 98.50 100 ASN A N 1
ATOM 769 C CA . ASN A 1 100 ? -3.222 -19.990 -17.798 1.00 98.50 100 ASN A CA 1
ATOM 770 C C . ASN A 1 100 ? -4.607 -20.308 -18.381 1.00 98.50 100 ASN A C 1
ATOM 772 O O . ASN A 1 100 ? -5.346 -21.148 -17.871 1.00 98.50 100 ASN A O 1
ATOM 776 N N . ARG A 1 101 ? -4.960 -19.632 -19.476 1.00 97.44 101 ARG A N 1
ATOM 777 C CA . ARG A 1 101 ? -6.288 -19.733 -20.111 1.00 97.44 101 ARG A CA 1
ATOM 778 C C . ARG A 1 101 ? -6.496 -21.053 -20.843 1.00 97.44 101 ARG A C 1
ATOM 780 O O . ARG A 1 101 ? -7.621 -21.527 -20.959 1.00 97.44 101 ARG A O 1
ATOM 787 N N . GLY A 1 102 ? -5.402 -21.689 -21.261 1.00 95.50 102 GLY A N 1
ATOM 788 C CA . GLY A 1 102 ? -5.414 -23.045 -21.802 1.00 95.50 102 GLY A CA 1
ATOM 789 C C . GLY A 1 102 ? -5.736 -24.133 -20.773 1.00 95.50 102 GLY A C 1
ATOM 790 O O . GLY A 1 102 ? -5.918 -25.279 -21.176 1.00 95.50 102 GLY A O 1
ATOM 791 N N . ASN A 1 103 ? -5.787 -23.812 -19.469 1.00 97.44 103 ASN A N 1
ATOM 792 C CA . ASN A 1 103 ? -6.064 -24.759 -18.380 1.00 97.44 103 ASN A CA 1
ATOM 793 C C . ASN A 1 103 ? -5.207 -26.035 -18.421 1.00 97.44 103 ASN A C 1
ATOM 795 O O . ASN A 1 103 ? -5.620 -27.097 -17.954 1.00 97.44 103 ASN A O 1
ATOM 799 N N . ARG A 1 104 ? -3.994 -25.943 -18.979 1.00 97.12 104 ARG A N 1
ATOM 800 C CA . ARG A 1 104 ? -3.022 -27.039 -18.914 1.00 97.12 104 ARG A CA 1
ATOM 801 C C . ARG A 1 104 ? -2.668 -27.288 -17.445 1.00 97.12 104 ARG A C 1
ATOM 803 O O . ARG A 1 104 ? -2.365 -26.302 -16.775 1.00 97.12 104 ARG A O 1
ATOM 810 N N . PRO A 1 105 ? -2.671 -28.539 -16.954 1.00 97.94 105 PRO A N 1
ATOM 811 C CA . PRO A 1 105 ? -2.293 -28.818 -15.575 1.00 97.94 105 PRO A CA 1
ATOM 812 C C . PRO A 1 105 ? -0.889 -28.300 -15.257 1.00 97.94 105 PRO A C 1
ATOM 814 O O . PRO A 1 105 ? 0.037 -28.509 -16.045 1.00 97.94 105 PRO A O 1
ATOM 817 N N . ILE A 1 106 ? -0.735 -27.651 -14.103 1.00 97.94 106 ILE A N 1
ATOM 818 C CA . ILE A 1 106 ? 0.562 -27.202 -13.578 1.00 97.94 106 ILE A CA 1
ATOM 819 C C . ILE A 1 106 ? 0.677 -27.734 -12.156 1.00 97.94 106 ILE A C 1
ATOM 821 O O . ILE A 1 106 ? -0.171 -27.442 -11.312 1.00 97.94 106 ILE A O 1
ATOM 825 N N . LEU A 1 107 ? 1.701 -28.545 -11.898 1.00 97.44 107 LEU A N 1
ATOM 826 C CA . LEU A 1 107 ? 1.794 -29.312 -10.664 1.00 97.44 107 LEU A CA 1
ATOM 827 C C . LEU A 1 107 ? 2.693 -28.611 -9.645 1.00 97.44 107 LEU A C 1
ATOM 829 O O . LEU A 1 107 ? 3.844 -28.309 -9.932 1.00 97.44 107 LEU A O 1
ATOM 833 N N . VAL A 1 108 ? 2.193 -28.442 -8.424 1.00 96.81 108 VAL A N 1
ATOM 834 C CA . VAL A 1 108 ? 3.003 -28.106 -7.245 1.00 96.81 108 VAL A CA 1
ATOM 835 C C . VAL A 1 108 ? 2.831 -29.233 -6.241 1.00 96.81 108 VAL A C 1
ATOM 837 O O . VAL A 1 108 ? 1.704 -29.610 -5.918 1.00 96.81 108 VAL A O 1
ATOM 840 N N . ASP A 1 109 ? 3.941 -29.829 -5.804 1.00 94.12 109 ASP A N 1
ATOM 841 C CA . ASP A 1 109 ? 3.953 -30.989 -4.901 1.00 94.12 109 ASP A CA 1
ATOM 842 C C . ASP A 1 109 ? 3.008 -32.123 -5.369 1.00 94.12 109 ASP A C 1
ATOM 844 O O . ASP A 1 109 ? 2.275 -32.742 -4.594 1.00 94.12 109 ASP A O 1
ATOM 848 N N . GLY A 1 110 ? 2.995 -32.368 -6.686 1.00 94.56 110 GLY A N 1
ATOM 849 C CA . GLY A 1 110 ? 2.187 -33.406 -7.336 1.00 94.56 110 GLY A CA 1
ATOM 850 C C . GLY A 1 110 ? 0.699 -33.075 -7.505 1.00 94.56 110 GLY A C 1
ATOM 851 O O . GLY A 1 110 ? -0.062 -33.948 -7.921 1.00 94.56 110 GLY A O 1
ATOM 852 N N . ARG A 1 111 ? 0.261 -31.848 -7.197 1.00 96.94 111 ARG A N 1
ATOM 853 C CA . ARG A 1 111 ? -1.142 -31.418 -7.305 1.00 96.94 111 ARG A CA 1
ATOM 854 C C . ARG A 1 111 ? -1.306 -30.307 -8.328 1.00 96.94 111 ARG A C 1
ATOM 856 O O . ARG A 1 111 ? -0.572 -29.326 -8.295 1.00 96.94 111 ARG A O 1
ATOM 863 N N . ASP A 1 112 ? -2.298 -30.452 -9.200 1.00 98.25 112 ASP A N 1
ATOM 864 C CA . ASP A 1 112 ? -2.657 -29.404 -10.154 1.00 98.25 112 ASP A CA 1
ATOM 865 C C . ASP A 1 112 ? -3.252 -28.190 -9.430 1.00 98.25 112 ASP A C 1
ATOM 867 O O . ASP A 1 112 ? -4.203 -28.319 -8.653 1.00 98.25 112 ASP A O 1
ATOM 871 N N . VAL A 1 113 ? -2.688 -27.010 -9.687 1.00 98.25 113 VAL A N 1
ATOM 872 C CA . VAL A 1 113 ? -3.126 -25.747 -9.078 1.00 98.25 113 VAL A CA 1
ATOM 873 C C . VAL A 1 113 ? -4.289 -25.097 -9.830 1.00 98.25 113 VAL A C 1
ATOM 875 O O . VAL A 1 113 ? -5.020 -24.292 -9.247 1.00 98.25 113 VAL A O 1
ATOM 878 N N . MET A 1 114 ? -4.508 -25.457 -11.101 1.00 98.56 114 MET A N 1
ATOM 879 C CA . MET A 1 114 ? -5.501 -24.803 -11.962 1.00 98.56 114 MET A CA 1
ATOM 880 C C . MET A 1 114 ? -6.941 -24.852 -11.423 1.00 98.56 114 MET A C 1
ATOM 882 O O . MET A 1 114 ? -7.625 -23.826 -11.499 1.00 98.56 114 MET A O 1
ATOM 886 N N . PRO A 1 115 ? -7.429 -25.955 -10.816 1.00 98.50 115 PRO A N 1
ATOM 887 C CA . PRO A 1 115 ? -8.758 -25.972 -10.209 1.00 98.50 115 PRO A CA 1
ATOM 888 C C . PRO A 1 115 ? -8.945 -24.899 -9.129 1.00 98.50 115 PRO A C 1
ATOM 890 O O . PRO A 1 115 ? -10.001 -24.273 -9.065 1.00 98.50 115 PRO A O 1
ATOM 893 N N . GLN A 1 116 ? -7.923 -24.651 -8.303 1.00 97.75 116 GLN A N 1
ATOM 894 C CA . GLN A 1 116 ? -8.001 -23.651 -7.235 1.00 97.75 116 GLN A CA 1
ATOM 895 C C . GLN A 1 116 ? -7.907 -22.223 -7.790 1.00 97.75 116 GLN A C 1
ATOM 897 O O . GLN A 1 116 ? -8.667 -21.355 -7.361 1.00 97.75 116 GLN A O 1
ATOM 902 N N . VAL A 1 117 ? -7.050 -21.993 -8.794 1.00 98.38 117 VAL A N 1
ATOM 903 C CA . VAL A 1 117 ? -6.990 -20.725 -9.548 1.00 98.38 117 VAL A CA 1
ATOM 904 C C . VAL A 1 117 ? -8.362 -20.364 -10.113 1.00 98.38 117 VAL A C 1
ATOM 906 O O . VAL A 1 117 ? -8.888 -19.284 -9.841 1.00 98.38 117 VAL A O 1
ATOM 909 N N . ASN A 1 118 ? -8.984 -21.297 -10.833 1.00 98.56 118 ASN A N 1
ATOM 910 C CA . ASN A 1 118 ? -10.287 -21.076 -11.451 1.00 98.56 118 ASN A CA 1
ATOM 911 C C . ASN A 1 118 ? -11.408 -20.898 -10.421 1.00 98.56 118 ASN A C 1
ATOM 913 O O . ASN A 1 118 ? -12.313 -20.097 -10.645 1.00 98.56 118 ASN A O 1
ATOM 917 N N . ALA A 1 119 ? -11.346 -21.592 -9.280 1.00 98.44 119 ALA A N 1
ATOM 918 C CA . ALA A 1 119 ? -12.313 -21.412 -8.202 1.00 98.44 119 ALA A CA 1
ATOM 919 C C . ALA A 1 119 ? -12.273 -19.985 -7.625 1.00 98.44 119 ALA A C 1
ATOM 921 O O . ALA A 1 119 ? -13.325 -19.384 -7.400 1.00 98.44 119 ALA A O 1
ATOM 922 N N . VAL A 1 120 ? -11.078 -19.412 -7.438 1.00 98.44 120 VAL A N 1
ATOM 923 C CA . VAL A 1 120 ? -10.931 -18.023 -6.976 1.00 98.44 120 VAL A CA 1
ATOM 924 C C . VAL A 1 120 ? -11.412 -17.034 -8.040 1.00 98.44 120 VAL A C 1
ATOM 926 O O . VAL A 1 120 ? -12.171 -16.129 -7.701 1.00 98.44 120 VAL A O 1
ATOM 929 N N . LEU A 1 121 ? -11.065 -17.225 -9.319 1.00 98.69 121 LEU A N 1
ATOM 930 C CA . LEU A 1 121 ? -11.570 -16.378 -10.411 1.00 98.69 121 LEU A CA 1
ATOM 931 C C . LEU A 1 121 ? -13.105 -16.423 -10.508 1.00 98.69 121 LEU A C 1
ATOM 933 O O . LEU A 1 121 ? -13.753 -15.382 -10.624 1.00 98.69 121 LEU A O 1
ATOM 937 N N . ALA A 1 122 ? -13.709 -17.607 -10.374 1.00 98.69 122 ALA A N 1
ATOM 938 C CA . ALA A 1 122 ? -15.162 -17.762 -10.343 1.00 98.69 122 ALA A CA 1
ATOM 939 C C . ALA A 1 122 ? -15.790 -17.053 -9.132 1.00 98.69 122 ALA A C 1
ATOM 941 O O . ALA A 1 122 ? -16.826 -16.399 -9.264 1.00 98.69 122 ALA A O 1
ATOM 942 N N . LYS A 1 123 ? -15.147 -17.125 -7.961 1.00 98.56 123 LYS A N 1
ATOM 943 C CA . LYS A 1 123 ? -15.574 -16.397 -6.759 1.00 98.56 123 LYS A CA 1
ATOM 944 C C . LYS A 1 123 ? -15.490 -14.880 -6.955 1.00 98.56 123 LYS A C 1
ATOM 946 O O . LYS A 1 123 ? -16.424 -14.171 -6.582 1.00 98.56 123 LYS A O 1
ATOM 951 N N . MET A 1 124 ? -14.409 -14.381 -7.561 1.00 98.81 124 MET A N 1
ATOM 952 C CA . MET A 1 124 ? -14.263 -12.967 -7.929 1.00 98.81 124 MET A CA 1
ATOM 953 C C . MET A 1 124 ? -15.393 -12.535 -8.862 1.00 98.81 124 MET A C 1
ATOM 955 O O . MET A 1 124 ? -16.031 -11.520 -8.599 1.00 98.81 124 MET A O 1
ATOM 959 N N . ARG A 1 125 ? -15.717 -13.340 -9.880 1.00 98.62 125 ARG A N 1
ATOM 960 C CA . ARG A 1 125 ? -16.829 -13.068 -10.798 1.00 98.62 125 ARG A CA 1
ATOM 961 C C . ARG A 1 125 ? -18.173 -12.975 -10.107 1.00 98.62 125 ARG A C 1
ATOM 963 O O . ARG A 1 125 ? -18.837 -11.953 -10.232 1.00 98.62 125 ARG A O 1
ATOM 970 N N . GLN A 1 126 ? -18.521 -13.957 -9.284 1.00 98.56 126 GLN A N 1
ATOM 971 C CA . GLN A 1 126 ? -19.761 -13.907 -8.507 1.00 98.56 126 GLN A CA 1
ATOM 972 C C . GLN A 1 126 ? -19.847 -12.655 -7.622 1.00 98.56 126 GLN A C 1
ATOM 974 O O . GLN A 1 126 ? -20.917 -12.065 -7.475 1.00 98.56 126 GLN A O 1
ATOM 979 N N . PHE A 1 127 ? -18.731 -12.234 -7.023 1.00 98.56 127 PHE A N 1
ATOM 980 C CA . PHE A 1 127 ? -18.686 -11.023 -6.210 1.00 98.56 127 PHE A CA 1
ATOM 981 C C . PHE A 1 127 ? -18.853 -9.747 -7.046 1.00 98.56 127 PHE A C 1
ATOM 983 O O . PHE A 1 127 ? -19.693 -8.908 -6.716 1.00 98.56 127 PHE A O 1
ATOM 990 N N . VAL A 1 128 ? -18.091 -9.611 -8.133 1.00 98.50 128 VAL A N 1
ATOM 991 C CA . VAL A 1 128 ? -18.131 -8.448 -9.032 1.00 98.50 128 VAL A CA 1
ATOM 992 C C . VAL A 1 128 ? -19.505 -8.314 -9.691 1.00 98.50 128 VAL A C 1
ATOM 994 O O . VAL A 1 128 ? -20.050 -7.213 -9.727 1.00 98.50 128 VAL A O 1
ATOM 997 N N . ASP A 1 129 ? -20.129 -9.416 -10.108 1.00 98.31 129 ASP A N 1
ATOM 998 C CA . ASP A 1 129 ? -21.473 -9.406 -10.694 1.00 98.31 129 ASP A CA 1
ATOM 999 C C . ASP A 1 129 ? -22.523 -8.923 -9.680 1.00 98.31 129 ASP A C 1
ATOM 1001 O O . ASP A 1 129 ? -23.399 -8.114 -10.004 1.00 98.31 129 ASP A O 1
ATOM 1005 N N . ARG A 1 130 ? -22.420 -9.351 -8.413 1.00 97.88 130 ARG A N 1
ATOM 1006 C CA . ARG A 1 130 ? -23.286 -8.858 -7.325 1.00 97.88 130 ARG A CA 1
ATOM 1007 C C . ARG A 1 130 ? -23.063 -7.375 -7.044 1.00 97.88 130 ARG A C 1
ATOM 1009 O O . ARG A 1 130 ? -24.031 -6.655 -6.800 1.00 97.88 130 ARG A O 1
ATOM 1016 N N . LEU A 1 131 ? -21.813 -6.919 -7.075 1.00 97.44 131 LEU A N 1
ATOM 1017 C CA . LEU A 1 131 ? -21.455 -5.512 -6.917 1.00 97.44 131 LEU A CA 1
ATOM 1018 C C . LEU A 1 131 ? -22.060 -4.662 -8.043 1.00 97.44 131 LEU A C 1
ATOM 1020 O O . LEU A 1 131 ? -22.770 -3.697 -7.776 1.00 97.44 131 LEU A O 1
ATOM 1024 N N . HIS A 1 132 ? -21.839 -5.050 -9.299 1.00 97.12 132 HIS A N 1
ATOM 1025 C CA . HIS A 1 132 ? -22.265 -4.288 -10.478 1.00 97.12 132 HIS A CA 1
ATOM 1026 C C . HIS A 1 132 ? -23.772 -4.324 -10.721 1.00 97.12 132 HIS A C 1
ATOM 1028 O O . HIS A 1 132 ? -24.315 -3.368 -11.269 1.00 97.12 132 HIS A O 1
ATOM 1034 N N . SER A 1 133 ? -24.457 -5.390 -10.304 1.00 96.50 133 SER A N 1
ATOM 1035 C CA . SER A 1 133 ? -25.925 -5.472 -10.346 1.00 96.50 133 SER A CA 1
ATOM 1036 C C . SER A 1 133 ? -26.616 -4.725 -9.197 1.00 96.50 133 SER A C 1
ATOM 1038 O O . SER A 1 133 ? -27.844 -4.638 -9.179 1.00 96.50 133 SER A O 1
ATOM 1040 N N . GLY A 1 134 ? -25.864 -4.202 -8.218 1.00 94.50 134 GLY A N 1
ATOM 1041 C CA . GLY A 1 134 ? -26.416 -3.558 -7.022 1.00 94.50 134 GLY A CA 1
ATOM 1042 C C . GLY A 1 134 ? -27.050 -4.534 -6.020 1.00 94.50 134 GLY A C 1
ATOM 1043 O O . GLY A 1 134 ? -27.790 -4.114 -5.128 1.00 94.50 134 GLY A O 1
ATOM 1044 N N . GLN A 1 135 ? -26.792 -5.839 -6.160 1.00 97.06 135 GLN A N 1
ATOM 1045 C CA . GLN A 1 135 ? -27.190 -6.854 -5.179 1.00 97.06 135 GLN A CA 1
ATOM 1046 C C . GLN A 1 135 ? -26.292 -6.825 -3.937 1.00 97.06 135 GLN A C 1
ATOM 1048 O O . GLN A 1 135 ? -26.744 -7.145 -2.837 1.00 97.06 135 GLN A O 1
ATOM 1053 N N . TRP A 1 136 ? -25.021 -6.445 -4.095 1.00 97.38 136 TRP A N 1
ATOM 1054 C CA . TRP A 1 136 ? -24.162 -6.104 -2.968 1.00 97.38 136 TRP A CA 1
ATOM 1055 C C . TRP A 1 136 ? -24.485 -4.689 -2.487 1.00 97.38 136 TRP A C 1
ATOM 1057 O O . TRP A 1 136 ? -24.336 -3.723 -3.234 1.00 97.38 136 TRP A O 1
ATOM 1067 N N . ARG A 1 137 ? -24.917 -4.574 -1.231 1.00 96.88 137 ARG A N 1
ATOM 1068 C CA . ARG A 1 137 ? -25.335 -3.315 -0.607 1.00 96.88 137 ARG A CA 1
ATOM 1069 C C . ARG A 1 137 ? -24.548 -3.068 0.670 1.00 96.88 137 ARG A C 1
ATOM 1071 O O . ARG A 1 137 ? -24.209 -4.027 1.372 1.00 96.88 137 ARG A O 1
ATOM 1078 N N . GLY A 1 138 ? -24.289 -1.795 0.952 1.00 95.81 138 GLY A N 1
ATOM 1079 C CA . GLY A 1 138 ? -23.751 -1.344 2.229 1.00 95.81 138 GLY A CA 1
ATOM 1080 C C . GLY A 1 138 ? -24.704 -1.645 3.388 1.00 95.81 138 GLY A C 1
ATOM 1081 O O . GLY A 1 138 ? -25.828 -2.118 3.196 1.00 95.81 138 GLY A O 1
ATOM 1082 N N . ALA A 1 139 ? -24.260 -1.369 4.609 1.00 94.38 139 ALA A N 1
ATOM 1083 C CA . ALA A 1 139 ? -25.014 -1.626 5.831 1.00 94.38 139 ALA A CA 1
ATOM 1084 C C . ALA A 1 139 ? -26.351 -0.860 5.883 1.00 94.38 139 ALA A C 1
ATOM 1086 O O . ALA A 1 139 ? -27.299 -1.351 6.489 1.00 94.38 139 ALA A O 1
ATOM 1087 N N . THR A 1 140 ? -26.455 0.284 5.199 1.00 93.38 140 THR A N 1
ATOM 1088 C CA . THR A 1 140 ? -27.686 1.088 5.087 1.00 93.38 140 THR A CA 1
ATOM 1089 C C . THR A 1 140 ? -28.584 0.683 3.912 1.00 93.38 140 THR A C 1
ATOM 1091 O O . THR A 1 140 ? -29.690 1.194 3.773 1.00 93.38 140 THR A O 1
ATOM 1094 N N . GLY A 1 141 ? -28.152 -0.268 3.076 1.00 96.00 141 GLY A N 1
ATOM 1095 C CA . GLY A 1 141 ? -28.878 -0.694 1.875 1.00 96.00 141 GLY A CA 1
ATOM 1096 C C . GLY A 1 141 ? -28.474 0.039 0.590 1.00 96.00 141 GLY A C 1
ATOM 1097 O O . GLY A 1 141 ? -28.917 -0.355 -0.496 1.00 96.00 141 GLY A O 1
ATOM 1098 N N . GLU A 1 142 ? -27.600 1.041 0.670 1.00 97.56 142 GLU A N 1
ATOM 1099 C CA . GLU A 1 142 ? -27.116 1.779 -0.498 1.00 97.56 142 GLU A CA 1
ATOM 1100 C C . GLU A 1 142 ? -26.178 0.938 -1.391 1.00 97.56 142 GLU A C 1
ATOM 1102 O O . GLU A 1 142 ? -25.451 0.061 -0.904 1.00 97.56 142 GLU A O 1
ATOM 1107 N N . PRO A 1 143 ? -26.180 1.160 -2.721 1.00 97.31 143 PRO A N 1
ATOM 1108 C CA . PRO A 1 143 ? -25.239 0.516 -3.625 1.00 97.31 143 PRO A CA 1
ATOM 1109 C C . PRO A 1 143 ? -23.842 1.133 -3.488 1.00 97.31 143 PRO A C 1
ATOM 1111 O O . PRO A 1 143 ? -23.681 2.352 -3.364 1.00 97.31 143 PRO A O 1
ATOM 1114 N N . ILE A 1 144 ? -22.824 0.281 -3.587 1.00 98.00 144 ILE A N 1
ATOM 1115 C CA . ILE A 1 144 ? -21.420 0.692 -3.533 1.00 98.00 144 ILE A CA 1
ATOM 1116 C C . ILE A 1 144 ? -21.037 1.472 -4.796 1.00 98.00 144 ILE A C 1
ATOM 1118 O O . ILE A 1 144 ? -21.265 1.008 -5.912 1.00 98.00 144 ILE A O 1
ATOM 1122 N N . THR A 1 145 ? -20.396 2.626 -4.615 1.00 97.81 145 THR A N 1
ATOM 1123 C CA . THR A 1 145 ? -19.814 3.451 -5.692 1.00 97.81 145 THR A CA 1
ATOM 1124 C C . THR A 1 145 ? -18.326 3.719 -5.518 1.00 97.81 145 THR A C 1
ATOM 1126 O O . THR A 1 145 ? -17.660 4.133 -6.468 1.00 97.81 145 THR A O 1
ATOM 1129 N N . HIS A 1 146 ? -17.778 3.466 -4.331 1.00 98.56 146 HIS A N 1
ATOM 1130 C CA . HIS A 1 146 ? -16.361 3.643 -4.046 1.00 98.56 146 HIS A CA 1
ATOM 1131 C C . HIS A 1 146 ? -15.711 2.312 -3.691 1.00 98.56 146 HIS A C 1
ATOM 1133 O O . HIS A 1 146 ? -16.182 1.596 -2.812 1.00 98.56 146 HIS A O 1
ATOM 1139 N N . ILE A 1 147 ? -14.602 2.007 -4.355 1.00 98.62 147 ILE A N 1
ATOM 1140 C CA . ILE A 1 147 ? -13.733 0.873 -4.049 1.00 98.62 147 ILE A CA 1
ATOM 1141 C C . ILE A 1 147 ? -12.438 1.441 -3.486 1.00 98.62 147 ILE A C 1
ATOM 1143 O O . ILE A 1 147 ? -11.796 2.254 -4.141 1.00 98.62 147 ILE A O 1
ATOM 1147 N N . VAL A 1 148 ? -12.046 1.040 -2.283 1.00 98.88 148 VAL A N 1
ATOM 1148 C CA . VAL A 1 148 ? -10.818 1.508 -1.633 1.00 98.88 148 VAL A CA 1
ATOM 1149 C C . VAL A 1 148 ? -9.916 0.308 -1.368 1.00 98.88 148 VAL A C 1
ATOM 1151 O O . VAL A 1 148 ? -10.174 -0.487 -0.466 1.00 98.88 148 VAL A O 1
ATOM 1154 N N . ASN A 1 149 ? -8.852 0.165 -2.154 1.00 98.88 149 ASN A N 1
ATOM 1155 C CA . ASN A 1 149 ? -7.840 -0.868 -1.957 1.00 98.88 149 ASN A CA 1
ATOM 1156 C C . ASN A 1 149 ? -6.829 -0.422 -0.894 1.00 98.88 149 ASN A C 1
ATOM 1158 O O . ASN A 1 149 ? -6.201 0.626 -1.032 1.00 98.88 149 ASN A O 1
ATOM 1162 N N . LEU A 1 150 ? -6.661 -1.224 0.154 1.00 98.75 150 LEU A N 1
ATOM 1163 C CA . LEU A 1 150 ? -5.714 -1.009 1.244 1.00 98.75 150 LEU A CA 1
ATOM 1164 C C . LEU A 1 150 ? -4.601 -2.055 1.135 1.00 98.75 150 LEU A C 1
ATOM 1166 O O . LEU A 1 150 ? -4.805 -3.216 1.487 1.00 98.75 150 LEU A O 1
ATOM 1170 N N . GLY A 1 151 ? -3.421 -1.665 0.664 1.00 97.44 151 GLY A N 1
ATOM 1171 C CA . GLY A 1 151 ? -2.306 -2.580 0.398 1.00 97.44 151 GLY A CA 1
ATOM 1172 C C . GLY A 1 151 ? -1.022 -1.807 0.121 1.00 97.44 151 GLY A C 1
ATOM 1173 O O . GLY A 1 151 ? -1.091 -0.629 -0.178 1.00 97.44 151 GLY A O 1
ATOM 1174 N N . ILE A 1 152 ? 0.155 -2.425 0.240 1.00 96.69 152 ILE A N 1
ATOM 1175 C CA . ILE A 1 152 ? 1.444 -1.766 -0.048 1.00 96.69 152 ILE A CA 1
ATOM 1176 C C . ILE A 1 152 ? 2.323 -2.645 -0.944 1.00 96.69 152 ILE A C 1
ATOM 1178 O O . ILE A 1 152 ? 2.211 -3.875 -0.926 1.00 96.69 152 ILE A O 1
ATOM 1182 N N . GLY A 1 153 ? 3.197 -2.020 -1.736 1.00 95.00 153 GLY A N 1
ATOM 1183 C CA . GLY A 1 153 ? 4.092 -2.714 -2.663 1.00 95.00 153 GLY A CA 1
ATOM 1184 C C . GLY A 1 153 ? 3.302 -3.489 -3.716 1.00 95.00 153 GLY A C 1
ATOM 1185 O O . GLY A 1 153 ? 2.499 -2.910 -4.443 1.00 95.00 153 GLY A O 1
ATOM 1186 N N . GLY A 1 154 ? 3.479 -4.812 -3.752 1.00 93.88 154 GLY A N 1
ATOM 1187 C CA . GLY A 1 154 ? 2.821 -5.677 -4.736 1.00 93.88 154 GLY A CA 1
ATOM 1188 C C . GLY A 1 154 ? 1.294 -5.726 -4.613 1.00 93.88 154 GLY A C 1
ATOM 1189 O O . GLY A 1 154 ? 0.603 -5.923 -5.608 1.00 93.88 154 GLY A O 1
ATOM 1190 N N . SER A 1 155 ? 0.766 -5.470 -3.411 1.00 96.31 155 SER A N 1
ATOM 1191 C CA . SER A 1 155 ? -0.676 -5.366 -3.144 1.00 96.31 155 SER A CA 1
ATOM 1192 C C . SER A 1 155 ? -1.287 -4.009 -3.540 1.00 96.31 155 SER A C 1
ATOM 1194 O O . SER A 1 155 ? -2.459 -3.765 -3.254 1.00 96.31 155 SER A O 1
ATOM 1196 N N . ASP A 1 156 ? -0.495 -3.106 -4.130 1.00 98.25 156 ASP A N 1
ATOM 1197 C CA . ASP A 1 156 ? -0.885 -1.733 -4.479 1.00 98.25 156 ASP A CA 1
ATOM 1198 C C . ASP A 1 156 ? -0.493 -1.367 -5.913 1.00 98.25 156 ASP A C 1
ATOM 1200 O O . ASP A 1 156 ? -1.355 -1.078 -6.738 1.00 98.25 156 ASP A O 1
ATOM 1204 N N . LEU A 1 157 ? 0.804 -1.432 -6.237 1.00 98.19 157 LEU A N 1
ATOM 1205 C CA . LEU A 1 157 ? 1.352 -0.873 -7.475 1.00 98.19 157 LEU A CA 1
ATOM 1206 C C . LEU A 1 157 ? 0.751 -1.495 -8.737 1.00 98.19 157 LEU A C 1
ATOM 1208 O O . LEU A 1 157 ? 0.487 -0.769 -9.692 1.00 98.19 157 LEU A O 1
ATOM 1212 N N . GLY A 1 158 ? 0.512 -2.810 -8.741 1.00 98.50 158 GLY A N 1
ATOM 1213 C CA . GLY A 1 158 ? -0.158 -3.495 -9.850 1.00 98.50 158 GLY A CA 1
ATOM 1214 C C . GLY A 1 158 ? -1.596 -3.000 -10.039 1.00 98.50 158 GLY A C 1
ATOM 1215 O O . GLY A 1 158 ? -1.897 -2.436 -11.092 1.00 98.50 158 GLY A O 1
ATOM 1216 N N . PRO A 1 159 ? -2.471 -3.138 -9.024 1.00 98.62 159 PRO A N 1
ATOM 1217 C CA . PRO A 1 159 ? -3.827 -2.597 -9.068 1.00 98.62 159 PRO A CA 1
ATOM 1218 C C . PRO A 1 159 ? -3.932 -1.114 -9.451 1.00 98.62 159 PRO A C 1
ATOM 1220 O O . PRO A 1 159 ? -4.728 -0.778 -10.330 1.00 98.62 159 PRO A O 1
ATOM 1223 N N . VAL A 1 160 ? -3.112 -0.235 -8.861 1.00 98.62 160 VAL A N 1
ATOM 1224 C CA . VAL A 1 160 ? -3.083 1.202 -9.196 1.00 98.62 160 VAL A CA 1
ATOM 1225 C C . VAL A 1 160 ? -2.717 1.402 -10.662 1.00 98.62 160 VAL A C 1
ATOM 1227 O O . VAL A 1 160 ? -3.391 2.135 -11.378 1.00 98.62 160 VAL A O 1
ATOM 1230 N N . MET A 1 161 ? -1.645 0.755 -11.125 1.00 98.81 161 MET A N 1
ATOM 1231 C CA . MET A 1 161 ? -1.155 0.946 -12.486 1.00 98.81 161 MET A CA 1
ATOM 1232 C C . MET A 1 161 ? -2.169 0.468 -13.522 1.00 98.81 161 MET A C 1
ATOM 1234 O O . MET A 1 161 ? -2.453 1.204 -14.462 1.00 98.81 161 MET A O 1
ATOM 1238 N N . VAL A 1 162 ? -2.759 -0.715 -13.332 1.00 98.88 162 VAL A N 1
ATOM 1239 C CA . VAL A 1 162 ? -3.731 -1.268 -14.284 1.00 98.88 162 VAL A CA 1
ATOM 1240 C C . VAL A 1 162 ? -5.008 -0.437 -14.329 1.00 98.88 162 VAL A C 1
ATOM 1242 O O . VAL A 1 162 ? -5.531 -0.172 -15.409 1.00 98.88 162 VAL A O 1
ATOM 1245 N N . THR A 1 163 ? -5.518 -0.001 -13.177 1.00 98.75 163 THR A N 1
ATOM 1246 C CA . THR A 1 163 ? -6.741 0.812 -13.146 1.00 98.75 163 THR A CA 1
ATOM 1247 C C . THR A 1 163 ? -6.531 2.208 -13.730 1.00 98.75 163 THR A C 1
ATOM 1249 O O . THR A 1 163 ? -7.406 2.700 -14.437 1.00 98.75 163 THR A O 1
ATOM 1252 N N . GLU A 1 164 ? -5.364 2.823 -13.533 1.00 98.75 164 GLU A N 1
ATOM 1253 C CA . GLU A 1 164 ? -5.021 4.074 -14.215 1.00 98.75 164 GLU A CA 1
ATOM 1254 C C . GLU A 1 164 ? -4.856 3.870 -15.731 1.00 98.75 164 GLU A C 1
ATOM 1256 O O . GLU A 1 164 ? -5.440 4.626 -16.509 1.00 98.75 164 GLU A O 1
ATOM 1261 N N . ALA A 1 165 ? -4.157 2.809 -16.155 1.00 98.81 165 ALA A N 1
ATOM 1262 C CA . ALA A 1 165 ? -3.925 2.468 -17.562 1.00 98.81 165 ALA A CA 1
ATOM 1263 C C . ALA A 1 165 ? -5.219 2.156 -18.338 1.00 98.81 165 ALA A C 1
ATOM 1265 O O . ALA A 1 165 ? -5.342 2.479 -19.519 1.00 98.81 165 ALA A O 1
ATOM 1266 N N . LEU A 1 166 ? -6.194 1.532 -17.671 1.00 98.75 166 LEU A N 1
ATOM 1267 C CA . LEU A 1 166 ? -7.466 1.094 -18.254 1.00 98.75 166 LEU A CA 1
ATOM 1268 C C . LEU A 1 166 ? -8.649 1.966 -17.826 1.00 98.75 166 LEU A C 1
ATOM 1270 O O . LEU A 1 166 ? -9.804 1.557 -17.946 1.00 98.75 166 LEU A O 1
ATOM 1274 N N . ARG A 1 167 ? -8.389 3.195 -17.377 1.00 98.12 167 ARG A N 1
ATOM 1275 C CA . ARG A 1 167 ? -9.429 4.146 -16.975 1.00 98.12 167 ARG A CA 1
ATOM 1276 C C . ARG A 1 167 ? -10.547 4.362 -18.013 1.00 98.12 167 ARG A C 1
ATOM 1278 O O . ARG A 1 167 ? -11.695 4.477 -17.587 1.00 98.12 167 ARG A O 1
ATOM 1285 N N . PRO A 1 168 ? -10.293 4.361 -19.342 1.00 98.00 168 PRO A N 1
ATOM 1286 C CA . PRO A 1 168 ? -11.359 4.425 -20.352 1.00 98.00 168 PRO A CA 1
ATOM 1287 C C . PRO A 1 168 ? -12.391 3.286 -20.289 1.00 98.00 168 PRO A C 1
ATOM 1289 O O . PRO A 1 168 ? -13.490 3.439 -20.813 1.00 98.00 168 PRO A O 1
ATOM 1292 N N . TYR A 1 169 ? -12.055 2.164 -19.648 1.00 98.19 169 TYR A N 1
ATOM 1293 C CA . TYR A 1 169 ? -12.909 0.980 -19.512 1.00 98.19 169 TYR A CA 1
ATOM 1294 C C . TYR A 1 169 ? -13.615 0.902 -18.151 1.00 98.19 169 TYR A C 1
ATOM 1296 O O . TYR A 1 169 ? -14.233 -0.114 -17.833 1.00 98.19 169 TYR A O 1
ATOM 1304 N N . PHE A 1 170 ? -13.522 1.948 -17.324 1.00 97.62 170 PHE A N 1
ATOM 1305 C CA . PHE A 1 170 ? -14.197 1.977 -16.030 1.00 97.62 170 PHE A CA 1
ATOM 1306 C C . PHE A 1 170 ? -15.708 1.849 -16.184 1.00 97.62 170 PHE A C 1
ATOM 1308 O O . PHE A 1 170 ? -16.340 2.485 -17.031 1.00 97.62 170 PHE A O 1
ATOM 1315 N N . ARG A 1 171 ? -16.306 1.075 -15.283 1.00 95.94 171 ARG A N 1
ATOM 1316 C CA . ARG A 1 171 ? -17.756 0.995 -15.158 1.00 95.94 171 ARG A CA 1
ATOM 1317 C C . ARG A 1 171 ? -18.303 2.357 -14.703 1.00 95.94 171 ARG A C 1
ATOM 1319 O O . ARG A 1 171 ? -17.826 2.898 -13.701 1.00 95.94 171 ARG A O 1
ATOM 1326 N N . PRO A 1 172 ? -19.307 2.923 -15.397 1.00 94.38 172 PRO A N 1
ATOM 1327 C CA . PRO A 1 172 ? -19.884 4.209 -15.019 1.00 94.38 172 PRO A CA 1
ATOM 1328 C C . PRO A 1 172 ? -20.388 4.218 -13.571 1.00 94.38 172 PRO A C 1
ATOM 1330 O O . PRO A 1 172 ? -21.042 3.277 -13.128 1.00 94.38 172 PRO A O 1
ATOM 1333 N N . GLY A 1 173 ? -20.101 5.297 -12.840 1.00 92.50 173 GLY A N 1
ATOM 1334 C CA . GLY A 1 173 ? -20.545 5.479 -11.453 1.00 92.50 173 GLY A CA 1
ATOM 1335 C C . GLY A 1 173 ? -19.673 4.809 -10.385 1.00 92.50 173 GLY A C 1
ATOM 1336 O O . GLY A 1 173 ? -19.918 5.035 -9.202 1.00 92.50 173 GLY A O 1
ATOM 1337 N N . LEU A 1 174 ? -18.645 4.042 -10.768 1.00 95.81 174 LEU A N 1
ATOM 1338 C CA . LEU A 1 174 ? -17.664 3.475 -9.840 1.00 95.81 174 LEU A CA 1
ATOM 1339 C C . LEU A 1 174 ? -16.370 4.293 -9.827 1.00 95.81 174 LEU A C 1
ATOM 1341 O O . LEU A 1 174 ? -15.898 4.775 -10.854 1.00 95.81 174 LEU A O 1
ATOM 1345 N N . THR A 1 175 ? -15.781 4.449 -8.644 1.00 97.06 175 THR A N 1
ATOM 1346 C CA . THR A 1 175 ? -14.472 5.087 -8.454 1.00 97.06 175 THR A CA 1
ATOM 1347 C C . THR A 1 175 ? -13.587 4.193 -7.599 1.00 97.06 175 THR A C 1
ATOM 1349 O O . THR A 1 175 ? -14.006 3.755 -6.529 1.00 97.06 175 THR A O 1
ATOM 1352 N N . ALA A 1 176 ? -12.358 3.951 -8.053 1.00 98.00 176 ALA A N 1
ATOM 1353 C CA . ALA A 1 176 ? -11.345 3.224 -7.299 1.00 98.00 176 ALA A CA 1
ATOM 1354 C C . ALA A 1 176 ? -10.363 4.202 -6.640 1.00 98.00 176 ALA A C 1
ATOM 1356 O O . ALA A 1 176 ? -9.942 5.184 -7.251 1.00 98.00 176 ALA A O 1
ATOM 1357 N N . HIS A 1 177 ? -9.995 3.913 -5.397 1.00 98.69 177 HIS A N 1
ATOM 1358 C CA . HIS A 1 177 ? -8.992 4.617 -4.608 1.00 98.69 177 HIS A CA 1
ATOM 1359 C C . HIS A 1 177 ? -8.004 3.598 -4.054 1.00 98.69 177 HIS A C 1
ATOM 1361 O O . HIS A 1 177 ? -8.362 2.450 -3.785 1.00 98.69 177 HIS A O 1
ATOM 1367 N N . PHE A 1 178 ? -6.772 4.033 -3.832 1.00 98.69 178 PHE A N 1
ATOM 1368 C CA . PHE A 1 178 ? -5.691 3.167 -3.386 1.00 98.69 178 PHE A CA 1
ATOM 1369 C C . PHE A 1 178 ? -4.973 3.836 -2.229 1.00 98.69 178 PHE A C 1
ATOM 1371 O O . PHE A 1 178 ? -4.571 4.988 -2.347 1.00 98.69 178 PHE A O 1
ATOM 1378 N N . VAL A 1 179 ? -4.857 3.134 -1.106 1.00 98.69 179 VAL A N 1
ATOM 1379 C CA . VAL A 1 179 ? -4.178 3.615 0.096 1.00 98.69 179 VAL A CA 1
ATOM 1380 C C . VAL A 1 179 ? -3.099 2.617 0.477 1.00 98.69 179 VAL A C 1
ATOM 1382 O O . VAL A 1 179 ? -3.383 1.479 0.856 1.00 98.69 179 VAL A O 1
ATOM 1385 N N . SER A 1 180 ? -1.856 3.083 0.431 1.00 97.62 180 SER A N 1
ATOM 1386 C CA . SER A 1 180 ? -0.680 2.247 0.653 1.00 97.62 180 SER A CA 1
ATOM 1387 C C . SER A 1 180 ? 0.239 2.742 1.751 1.00 97.62 180 SER A C 1
ATOM 1389 O O . SER A 1 180 ? 0.536 2.003 2.688 1.00 97.62 180 SER A O 1
ATOM 1391 N N . ASN A 1 181 ? 0.659 4.001 1.662 1.00 97.75 181 ASN A N 1
ATOM 1392 C CA . ASN A 1 181 ? 1.524 4.621 2.662 1.00 97.75 181 ASN A CA 1
ATOM 1393 C C . ASN A 1 181 ? 0.922 4.575 4.089 1.00 97.75 181 ASN A C 1
ATOM 1395 O O . ASN A 1 181 ? -0.285 4.739 4.266 1.00 97.75 181 ASN A O 1
ATOM 1399 N N . VAL A 1 182 ? 1.775 4.373 5.100 1.00 95.25 182 VAL A N 1
ATOM 1400 C CA . VAL A 1 182 ? 1.422 4.444 6.533 1.00 95.25 182 VAL A CA 1
ATOM 1401 C C . VAL A 1 182 ? 1.376 5.879 7.060 1.00 95.25 182 VAL A C 1
ATOM 1403 O O . VAL A 1 182 ? 0.868 6.120 8.154 1.00 95.25 182 VAL A O 1
ATOM 1406 N N . ASP A 1 183 ? 1.885 6.845 6.288 1.00 96.50 183 ASP A N 1
ATOM 1407 C CA . ASP A 1 183 ? 1.584 8.257 6.510 1.00 96.50 183 ASP A CA 1
ATOM 1408 C C . ASP A 1 183 ? 0.060 8.450 6.546 1.00 96.50 183 ASP A C 1
ATOM 1410 O O . ASP A 1 183 ? -0.636 8.252 5.546 1.00 96.50 183 ASP A O 1
ATOM 1414 N N . GLY A 1 184 ? -0.447 8.855 7.716 1.00 90.62 184 GLY A N 1
ATOM 1415 C CA . GLY A 1 184 ? -1.875 9.029 7.976 1.00 90.62 184 GLY A CA 1
ATOM 1416 C C . GLY A 1 184 ? -2.562 10.007 7.021 1.00 90.62 184 GLY A C 1
ATOM 1417 O O . GLY A 1 184 ? -3.780 9.941 6.866 1.00 90.62 184 GLY A O 1
ATOM 1418 N N . THR A 1 185 ? -1.800 10.864 6.335 1.00 95.19 185 THR A N 1
ATOM 1419 C CA . THR A 1 185 ? -2.301 11.728 5.259 1.00 95.19 185 THR A CA 1
ATOM 1420 C C . THR A 1 185 ? -2.998 10.919 4.167 1.00 95.19 185 THR A C 1
ATOM 1422 O O . THR A 1 185 ? -4.073 11.302 3.714 1.00 95.19 185 THR A O 1
ATOM 1425 N N . HIS A 1 186 ? -2.437 9.773 3.766 1.00 98.44 186 HIS A N 1
ATOM 1426 C CA . HIS A 1 186 ? -2.943 9.026 2.617 1.00 98.44 186 HIS A CA 1
ATOM 1427 C C . HIS A 1 186 ? -4.359 8.492 2.859 1.00 98.44 186 HIS A C 1
ATOM 1429 O O . HIS A 1 186 ? -5.262 8.738 2.059 1.00 98.44 186 HIS A O 1
ATOM 1435 N N . ILE A 1 187 ? -4.572 7.822 3.996 1.00 98.19 187 ILE A N 1
ATOM 1436 C CA . ILE A 1 187 ? -5.903 7.341 4.375 1.00 98.19 187 ILE A CA 1
ATOM 1437 C C . ILE A 1 187 ? -6.850 8.513 4.660 1.00 98.19 187 ILE A C 1
ATOM 1439 O O . ILE A 1 187 ? -7.991 8.489 4.209 1.00 98.19 187 ILE A O 1
ATOM 1443 N N . ALA A 1 188 ? -6.390 9.572 5.333 1.00 92.06 188 ALA A N 1
ATOM 1444 C CA . ALA A 1 188 ? -7.235 10.717 5.666 1.00 92.06 188 ALA A CA 1
ATOM 1445 C C . ALA A 1 188 ? -7.790 11.432 4.420 1.00 92.06 188 ALA A C 1
ATOM 1447 O O . ALA A 1 188 ? -8.978 11.751 4.386 1.00 92.06 188 ALA A O 1
ATOM 1448 N N . GLU A 1 189 ? -6.970 11.660 3.389 1.00 97.44 189 GLU A N 1
ATOM 1449 C CA . GLU A 1 189 ? -7.420 12.324 2.157 1.00 97.44 189 GLU A CA 1
ATOM 1450 C C . GLU A 1 189 ? -8.373 11.461 1.324 1.00 97.44 189 GLU A C 1
ATOM 1452 O O . GLU A 1 189 ? -9.251 12.002 0.651 1.00 97.44 189 GLU A O 1
ATOM 1457 N N . VAL A 1 190 ? -8.237 10.132 1.362 1.00 98.50 190 VAL A N 1
ATOM 1458 C CA . VAL A 1 190 ? -9.197 9.232 0.704 1.00 98.50 190 VAL A CA 1
ATOM 1459 C C . VAL A 1 190 ? -10.520 9.214 1.462 1.00 98.50 190 VAL A C 1
ATOM 1461 O O . VAL A 1 190 ? -11.566 9.390 0.845 1.00 98.50 190 VAL A O 1
ATOM 1464 N N . LEU A 1 191 ? -10.490 9.098 2.794 1.00 97.31 191 LEU A N 1
ATOM 1465 C CA . LEU A 1 191 ? -11.703 9.078 3.620 1.00 97.31 191 LEU A CA 1
ATOM 1466 C C . LEU A 1 191 ? -12.530 10.373 3.524 1.00 97.31 191 LEU A C 1
ATOM 1468 O O . LEU A 1 191 ? -13.737 10.336 3.717 1.00 97.31 191 LEU A O 1
ATOM 1472 N N . ARG A 1 192 ? -11.922 11.514 3.164 1.00 96.06 192 ARG A N 1
ATOM 1473 C CA . ARG A 1 192 ? -12.653 12.767 2.877 1.00 96.06 192 ARG A CA 1
ATOM 1474 C C . ARG A 1 192 ? -13.415 12.767 1.550 1.00 96.06 192 ARG A C 1
ATOM 1476 O O . ARG A 1 192 ? -14.269 13.625 1.352 1.00 96.06 192 ARG A O 1
ATOM 1483 N N . LYS A 1 193 ? -13.068 11.872 0.623 1.00 97.44 193 LYS A N 1
ATOM 1484 C CA . LYS A 1 193 ? -13.619 11.824 -0.742 1.00 97.44 193 LYS A CA 1
ATOM 1485 C C . LYS A 1 193 ? -14.689 10.751 -0.918 1.00 97.44 193 LYS A C 1
ATOM 1487 O O . LYS A 1 193 ? -15.290 10.692 -1.988 1.00 97.44 193 LYS A O 1
ATOM 1492 N N . VAL A 1 194 ? -14.873 9.878 0.070 1.00 98.31 194 VAL A N 1
ATOM 1493 C CA . VAL A 1 194 ? -15.729 8.695 -0.042 1.00 98.31 194 VAL A CA 1
ATOM 1494 C C . VAL A 1 194 ? -16.870 8.739 0.963 1.00 98.31 194 VAL A C 1
ATOM 1496 O O . VAL A 1 194 ? -16.726 9.238 2.075 1.00 98.31 194 VAL A O 1
ATOM 1499 N N . ASP A 1 195 ? -18.008 8.199 0.546 1.00 97.19 195 ASP A N 1
ATOM 1500 C CA . ASP A 1 195 ? -19.219 8.086 1.353 1.00 97.19 195 ASP A CA 1
ATOM 1501 C C . ASP A 1 195 ? -19.214 6.754 2.132 1.00 97.19 195 ASP A C 1
ATOM 1503 O O . ASP A 1 195 ? -19.122 5.695 1.496 1.00 97.19 195 ASP A O 1
ATOM 1507 N N . PRO A 1 196 ? -19.302 6.756 3.478 1.00 94.44 196 PRO A N 1
ATOM 1508 C CA . PRO A 1 196 ? -19.280 5.536 4.289 1.00 94.44 196 PRO A CA 1
ATOM 1509 C C . PRO A 1 196 ? -20.380 4.533 3.908 1.00 94.44 196 PRO A C 1
ATOM 1511 O O . PRO A 1 196 ? -20.129 3.330 3.947 1.00 94.44 196 PRO A O 1
ATOM 1514 N N . GLU A 1 197 ? -21.555 4.986 3.463 1.00 97.69 197 GLU A N 1
ATOM 1515 C CA . GLU A 1 197 ? -22.666 4.103 3.076 1.00 97.69 197 GLU A CA 1
ATOM 1516 C C . GLU A 1 197 ? -22.414 3.380 1.746 1.00 97.69 197 GLU A C 1
ATOM 1518 O O . GLU A 1 197 ? -22.953 2.300 1.491 1.00 97.69 197 GLU A O 1
ATOM 1523 N N . ARG A 1 198 ? -21.539 3.945 0.907 1.00 98.38 198 ARG A N 1
ATOM 1524 C CA . ARG A 1 198 ? -21.326 3.531 -0.489 1.00 98.38 198 ARG A CA 1
ATOM 1525 C C . ARG A 1 198 ? -19.895 3.088 -0.777 1.00 98.38 198 ARG A C 1
ATOM 1527 O O . ARG A 1 198 ? -19.489 3.024 -1.940 1.00 98.38 198 ARG A O 1
ATOM 1534 N N . THR A 1 199 ? -19.122 2.784 0.263 1.00 98.69 199 THR A N 1
ATOM 1535 C CA . THR A 1 199 ? -17.704 2.423 0.140 1.00 98.69 199 THR A CA 1
ATOM 1536 C C . THR A 1 199 ? -17.445 0.966 0.481 1.00 98.69 199 THR A C 1
ATOM 1538 O O . THR A 1 199 ? -17.790 0.505 1.564 1.00 98.69 199 THR A O 1
ATOM 1541 N N . LEU A 1 200 ? -16.768 0.254 -0.416 1.00 98.75 200 LEU A N 1
ATOM 1542 C CA . LEU A 1 200 ? -16.178 -1.052 -0.159 1.00 98.75 200 LEU A CA 1
ATOM 1543 C C . LEU A 1 200 ? -14.666 -0.909 0.029 1.00 98.75 200 LEU A C 1
ATOM 1545 O O . LEU A 1 200 ? -13.958 -0.447 -0.864 1.00 98.75 200 LEU A O 1
ATOM 1549 N N . PHE A 1 201 ? -14.164 -1.389 1.157 1.00 98.88 201 PHE A N 1
ATOM 1550 C CA . PHE A 1 201 ? -12.748 -1.530 1.449 1.00 98.88 201 PHE A CA 1
ATOM 1551 C C . PHE A 1 201 ? -12.261 -2.941 1.102 1.00 98.88 201 PHE A C 1
ATOM 1553 O O . PHE A 1 201 ? -12.845 -3.949 1.502 1.00 98.88 201 PHE A O 1
ATOM 1560 N N . ILE A 1 202 ? -11.148 -3.014 0.382 1.00 98.81 202 ILE A N 1
ATOM 1561 C CA . ILE A 1 202 ? -10.470 -4.257 0.017 1.00 98.81 202 ILE A CA 1
ATOM 1562 C C . ILE A 1 202 ? -9.135 -4.288 0.761 1.00 98.81 202 ILE A C 1
ATOM 1564 O O . ILE A 1 202 ? -8.248 -3.493 0.466 1.00 98.81 202 ILE A O 1
ATOM 1568 N N . VAL A 1 203 ? -8.978 -5.185 1.736 1.00 98.62 203 VAL A N 1
ATOM 1569 C CA . VAL A 1 203 ? -7.733 -5.318 2.512 1.00 98.62 203 VAL A CA 1
ATOM 1570 C C . VAL A 1 203 ? -6.815 -6.335 1.835 1.00 98.62 203 VAL A C 1
ATOM 1572 O O . VAL A 1 203 ? -7.047 -7.541 1.912 1.00 98.62 203 VAL A O 1
ATOM 1575 N N . ALA A 1 204 ? -5.766 -5.850 1.175 1.00 97.81 204 ALA A N 1
ATOM 1576 C CA . ALA A 1 204 ? -4.867 -6.639 0.340 1.00 97.81 204 ALA A CA 1
ATOM 1577 C C . ALA A 1 204 ? -3.537 -6.939 1.057 1.00 97.81 204 ALA A C 1
ATOM 1579 O O . ALA A 1 204 ? -2.573 -6.171 0.988 1.00 97.81 204 ALA A O 1
ATOM 1580 N N . SER A 1 205 ? -3.454 -8.079 1.751 1.00 94.69 205 SER A N 1
ATOM 1581 C CA . SER A 1 205 ? -2.241 -8.503 2.464 1.00 94.69 205 SER A CA 1
ATOM 1582 C C . SER A 1 205 ? -2.142 -10.025 2.546 1.00 94.69 205 SER A C 1
ATOM 1584 O O . SER A 1 205 ? -2.965 -10.680 3.189 1.00 94.69 205 SER A O 1
ATOM 1586 N N . LYS A 1 206 ? -1.071 -10.583 1.961 1.00 89.06 206 LYS A N 1
ATOM 1587 C CA . LYS A 1 206 ? -0.788 -12.030 1.960 1.00 89.06 206 LYS A CA 1
ATOM 1588 C C . LYS A 1 206 ? -0.833 -12.624 3.362 1.00 89.06 206 LYS A C 1
ATOM 1590 O O . LYS A 1 206 ? -1.598 -13.543 3.614 1.00 89.06 206 LYS A O 1
ATOM 1595 N N . THR A 1 207 ? -0.053 -12.055 4.280 1.00 87.00 207 THR A N 1
ATOM 1596 C CA . THR A 1 207 ? 0.042 -12.534 5.665 1.00 87.00 207 THR A CA 1
ATOM 1597 C C . THR A 1 207 ? -1.079 -12.009 6.556 1.00 87.00 207 THR A C 1
ATOM 1599 O O . THR A 1 207 ? -1.271 -12.532 7.651 1.00 87.00 207 THR A O 1
ATOM 1602 N N . PHE A 1 208 ? -1.781 -10.962 6.111 1.00 91.38 208 PHE A N 1
ATOM 1603 C CA . PHE A 1 208 ? -2.709 -10.166 6.911 1.00 91.38 208 PHE A CA 1
ATOM 1604 C C . PHE A 1 208 ? -2.083 -9.569 8.179 1.00 91.38 208 PHE A C 1
ATOM 1606 O O . PHE A 1 208 ? -2.782 -9.270 9.136 1.00 91.38 208 PHE A O 1
ATOM 1613 N N . THR A 1 209 ? -0.760 -9.385 8.192 1.00 87.56 209 THR A N 1
ATOM 1614 C CA . THR A 1 209 ? -0.002 -8.843 9.337 1.00 87.56 209 THR A CA 1
ATOM 1615 C C . THR A 1 209 ? 0.875 -7.647 8.971 1.00 87.56 209 THR A C 1
ATOM 1617 O O . THR A 1 209 ? 1.541 -7.086 9.839 1.00 87.56 209 THR A O 1
ATOM 1620 N N . THR A 1 210 ? 0.882 -7.231 7.698 1.00 88.94 210 THR A N 1
ATOM 1621 C CA . THR A 1 210 ? 1.648 -6.072 7.217 1.00 88.94 210 THR A CA 1
ATOM 1622 C C . THR A 1 210 ? 1.262 -4.821 8.007 1.00 88.94 210 THR A C 1
ATOM 1624 O O . THR A 1 210 ? 0.093 -4.428 8.012 1.00 88.94 210 THR A O 1
ATOM 1627 N N . GLN A 1 211 ? 2.236 -4.209 8.686 1.00 86.12 211 GLN A N 1
ATOM 1628 C CA . GLN A 1 211 ? 1.998 -3.155 9.673 1.00 86.12 211 GLN A CA 1
ATOM 1629 C C . GLN A 1 211 ? 1.272 -1.950 9.067 1.00 86.12 211 GLN A C 1
ATOM 1631 O O . GLN A 1 211 ? 0.297 -1.464 9.642 1.00 86.12 211 GLN A O 1
ATOM 1636 N N . GLU A 1 212 ? 1.720 -1.496 7.900 1.00 92.12 212 GLU A N 1
ATOM 1637 C CA . GLU A 1 212 ? 1.174 -0.358 7.167 1.00 92.12 212 GLU A CA 1
ATOM 1638 C C . GLU A 1 212 ? -0.277 -0.630 6.746 1.00 92.12 212 GLU A C 1
ATOM 1640 O O . GLU A 1 212 ? -1.192 0.111 7.114 1.00 92.12 212 GLU A O 1
ATOM 1645 N N . THR A 1 213 ? -0.510 -1.757 6.063 1.00 94.94 213 THR A N 1
ATOM 1646 C CA . THR A 1 213 ? -1.839 -2.167 5.588 1.00 94.94 213 THR A CA 1
ATOM 1647 C C . THR A 1 213 ? -2.834 -2.344 6.731 1.00 94.94 213 THR A C 1
ATOM 1649 O O . THR A 1 213 ? -3.943 -1.818 6.654 1.00 94.94 213 THR A O 1
ATOM 1652 N N . LEU A 1 214 ? -2.459 -3.031 7.817 1.00 93.25 214 LEU A N 1
ATOM 1653 C CA . LEU A 1 214 ? -3.357 -3.219 8.958 1.00 93.25 214 LEU A CA 1
ATOM 1654 C C . LEU A 1 214 ? -3.631 -1.920 9.718 1.00 93.25 214 LEU A C 1
ATOM 1656 O O . LEU A 1 214 ? -4.732 -1.753 10.242 1.00 93.25 214 LEU A O 1
ATOM 1660 N N . SER A 1 215 ? -2.666 -1.002 9.796 1.00 90.06 215 SER A N 1
ATOM 1661 C CA . SER A 1 215 ? -2.884 0.306 10.426 1.00 90.06 215 SER A CA 1
ATOM 1662 C C . SER A 1 215 ? -3.915 1.121 9.643 1.00 90.06 215 SER A C 1
ATOM 1664 O O . SER A 1 215 ? -4.857 1.661 10.232 1.00 90.06 215 SER A O 1
ATOM 1666 N N . ASN A 1 216 ? -3.807 1.124 8.312 1.00 96.94 216 ASN A N 1
ATOM 1667 C CA . ASN A 1 216 ? -4.793 1.743 7.428 1.00 96.94 216 ASN A CA 1
ATOM 1668 C C . ASN A 1 216 ? -6.158 1.041 7.500 1.00 96.94 216 ASN A C 1
ATOM 1670 O O . ASN A 1 216 ? -7.175 1.711 7.665 1.00 96.94 216 ASN A O 1
ATOM 1674 N N . ALA A 1 217 ? -6.200 -0.295 7.477 1.00 97.12 217 ALA A N 1
ATOM 1675 C CA . ALA A 1 217 ? -7.444 -1.062 7.576 1.00 97.12 217 ALA A CA 1
ATOM 1676 C C . ALA A 1 217 ? -8.170 -0.828 8.906 1.00 97.12 217 ALA A C 1
ATOM 1678 O O . ALA A 1 217 ? -9.378 -0.607 8.920 1.00 97.12 217 ALA A O 1
ATOM 1679 N N . ARG A 1 218 ? -7.445 -0.802 10.032 1.00 93.94 218 ARG A N 1
ATOM 1680 C CA . ARG A 1 218 ? -8.020 -0.481 11.349 1.00 93.94 218 ARG A CA 1
ATOM 1681 C C . ARG A 1 218 ? -8.556 0.950 11.402 1.00 93.94 218 ARG A C 1
ATOM 1683 O O . ARG A 1 218 ? -9.612 1.164 11.990 1.00 93.94 218 ARG A O 1
ATOM 1690 N N . THR A 1 219 ? -7.865 1.898 10.766 1.00 90.19 219 THR A N 1
ATOM 1691 C CA . THR A 1 219 ? -8.309 3.297 10.663 1.00 90.19 219 THR A CA 1
ATOM 1692 C C . THR A 1 219 ? -9.589 3.410 9.834 1.00 90.19 219 THR A C 1
ATOM 1694 O O . THR A 1 219 ? -10.560 3.994 10.305 1.00 90.19 219 THR A O 1
ATOM 1697 N N . ALA A 1 220 ? -9.630 2.787 8.653 1.00 97.38 220 ALA A N 1
ATOM 1698 C CA . ALA A 1 220 ? -10.814 2.739 7.796 1.00 97.38 220 ALA A CA 1
ATOM 1699 C C . ALA A 1 220 ? -12.003 2.057 8.490 1.00 97.38 220 ALA A C 1
ATOM 1701 O O . ALA A 1 220 ? -13.120 2.560 8.437 1.00 97.38 220 ALA A O 1
ATOM 1702 N N . ARG A 1 221 ? -11.763 0.941 9.195 1.00 95.81 221 ARG A N 1
ATOM 1703 C CA . ARG A 1 221 ? -12.791 0.225 9.966 1.00 95.81 221 ARG A CA 1
ATOM 1704 C C . ARG A 1 221 ? -13.358 1.102 11.076 1.00 95.81 221 ARG A C 1
ATOM 1706 O O . ARG A 1 221 ? -14.569 1.185 11.214 1.00 95.81 221 ARG A O 1
ATOM 1713 N N . ALA A 1 222 ? -12.498 1.752 11.861 1.00 87.62 222 ALA A N 1
ATOM 1714 C CA . ALA A 1 222 ? -12.940 2.648 12.925 1.00 87.62 222 ALA A CA 1
ATOM 1715 C C . ALA A 1 222 ? -13.744 3.832 12.368 1.00 87.62 222 ALA A C 1
ATOM 1717 O O . ALA A 1 222 ? -14.801 4.144 12.902 1.00 87.62 222 ALA A O 1
ATOM 1718 N N . TRP A 1 223 ? -13.271 4.438 11.276 1.00 94.00 223 TRP A N 1
ATOM 1719 C CA . TRP A 1 223 ? -13.975 5.515 10.586 1.00 94.00 223 TRP A CA 1
ATOM 1720 C C . TRP A 1 223 ? -15.350 5.073 10.076 1.00 94.00 223 TRP A C 1
ATOM 1722 O O . TRP A 1 223 ? -16.326 5.764 10.329 1.00 94.00 223 TRP A O 1
ATOM 1732 N N . LEU A 1 224 ? -15.453 3.912 9.422 1.00 92.38 224 LEU A N 1
ATOM 1733 C CA . LEU A 1 224 ? -16.725 3.419 8.892 1.00 92.38 224 LEU A CA 1
ATOM 1734 C C . LEU A 1 224 ? -17.760 3.242 10.010 1.00 92.38 224 LEU A C 1
ATOM 1736 O O . LEU A 1 224 ? -18.880 3.728 9.896 1.00 92.38 224 LEU A O 1
ATOM 1740 N N . LEU A 1 225 ? -17.378 2.550 11.087 1.00 87.12 225 LEU A N 1
ATOM 1741 C CA . LEU A 1 225 ? -18.282 2.276 12.206 1.00 87.12 225 LEU A CA 1
ATOM 1742 C C . LEU A 1 225 ? -18.723 3.567 12.907 1.00 87.12 225 LEU A C 1
ATOM 1744 O O . LEU A 1 225 ? -19.892 3.698 13.257 1.00 87.12 225 LEU A O 1
ATOM 1748 N N . ASP A 1 226 ? -17.805 4.525 13.065 1.00 79.69 226 ASP A N 1
ATOM 1749 C CA . ASP A 1 226 ? -18.088 5.848 13.630 1.00 79.69 226 ASP A CA 1
ATOM 1750 C C . ASP A 1 226 ? -19.066 6.644 12.757 1.00 79.69 226 ASP A C 1
ATOM 1752 O O . ASP A 1 226 ? -20.069 7.143 13.259 1.00 79.69 226 ASP A O 1
ATOM 1756 N N . GLN A 1 227 ? -18.822 6.715 11.446 1.00 81.81 227 GLN A N 1
ATOM 1757 C CA . GLN A 1 227 ? -19.666 7.492 10.537 1.00 81.81 227 GLN A CA 1
ATOM 1758 C C . GLN A 1 227 ? -21.062 6.889 10.343 1.00 81.81 227 GLN A C 1
ATOM 1760 O O . GLN A 1 227 ? -22.020 7.636 10.172 1.00 81.81 227 GLN A O 1
ATOM 1765 N N . LEU A 1 228 ? -21.190 5.560 10.388 1.00 79.62 228 LEU A N 1
ATOM 1766 C CA . LEU A 1 228 ? -22.483 4.880 10.261 1.00 79.62 228 LEU A CA 1
ATOM 1767 C C . LEU A 1 228 ? -23.235 4.740 11.592 1.00 79.62 228 LEU A C 1
ATOM 1769 O O . LEU A 1 228 ? -24.403 4.359 11.587 1.00 79.62 228 LEU A O 1
ATOM 1773 N N . GLY A 1 229 ? -22.577 4.975 12.734 1.00 76.31 229 GLY A N 1
ATOM 1774 C CA . GLY A 1 229 ? -23.138 4.649 14.049 1.00 76.31 229 GLY A CA 1
ATOM 1775 C C . GLY A 1 229 ? -23.493 3.162 14.197 1.00 76.31 229 GLY A C 1
ATOM 1776 O O . GLY A 1 229 ? -24.445 2.827 14.900 1.00 76.31 229 GLY A O 1
ATOM 1777 N N . ALA A 1 230 ? -22.765 2.278 13.505 1.00 77.31 230 ALA A N 1
ATOM 1778 C CA . ALA A 1 230 ? -23.082 0.855 13.375 1.00 77.31 230 ALA A CA 1
ATOM 1779 C C . ALA A 1 230 ? -22.151 -0.038 14.212 1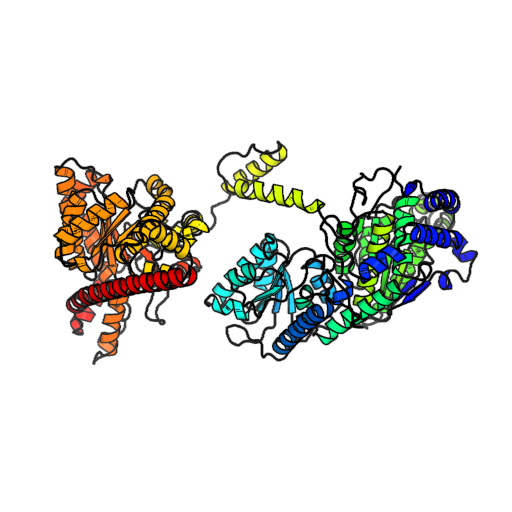.00 77.31 230 ALA A C 1
ATOM 1781 O O . ALA A 1 230 ? -21.020 0.335 14.539 1.00 77.31 230 ALA A O 1
ATOM 1782 N N . GLY A 1 231 ? -22.617 -1.244 14.544 1.00 77.75 231 GLY A N 1
ATOM 1783 C CA . GLY A 1 231 ? -21.821 -2.248 15.237 1.00 77.75 231 GLY A CA 1
ATOM 1784 C C . GLY A 1 231 ? -20.876 -3.018 14.301 1.00 77.75 231 GLY A C 1
ATOM 1785 O O . GLY A 1 231 ? -20.845 -2.796 13.085 1.00 77.75 231 GLY A O 1
ATOM 1786 N N . PRO A 1 232 ? -20.067 -3.947 14.849 1.00 80.25 232 PRO A N 1
ATOM 1787 C CA . PRO A 1 232 ? -19.094 -4.732 14.085 1.00 80.25 232 PRO A CA 1
ATOM 1788 C C . PRO A 1 232 ? -19.673 -5.491 12.880 1.00 80.25 232 PRO A C 1
ATOM 1790 O O . PRO A 1 232 ? -18.937 -5.782 11.941 1.00 80.25 232 PRO A O 1
ATOM 1793 N N . GLU A 1 233 ? -20.971 -5.792 12.871 1.00 86.12 233 GLU A N 1
ATOM 1794 C CA . GLU A 1 233 ? -21.680 -6.458 11.776 1.00 86.12 233 GLU A CA 1
ATOM 1795 C C . GLU A 1 233 ? -21.627 -5.691 10.445 1.00 86.12 233 GLU A C 1
ATOM 1797 O O . GLU A 1 233 ? -21.632 -6.315 9.380 1.00 86.12 233 GLU A O 1
ATOM 1802 N N . ALA A 1 234 ? -21.498 -4.358 10.474 1.00 86.94 234 ALA A N 1
ATOM 1803 C CA . ALA A 1 234 ? -21.362 -3.550 9.261 1.00 86.94 234 ALA A CA 1
ATOM 1804 C C . ALA A 1 234 ? -20.070 -3.871 8.485 1.00 86.94 234 ALA A C 1
ATOM 1806 O O . ALA A 1 234 ? -20.025 -3.731 7.259 1.00 86.94 234 ALA A O 1
ATOM 1807 N N . VAL A 1 235 ? -19.029 -4.369 9.166 1.00 91.38 235 VAL A N 1
ATOM 1808 C CA . VAL A 1 235 ? -17.742 -4.719 8.543 1.00 91.38 235 VAL A CA 1
ATOM 1809 C C . VAL A 1 235 ? -17.929 -5.768 7.446 1.00 91.38 235 VAL A C 1
ATOM 1811 O O . VAL A 1 235 ? -17.363 -5.618 6.368 1.00 91.38 235 VAL A O 1
ATOM 1814 N N . ALA A 1 236 ? -18.793 -6.767 7.647 1.00 92.56 236 ALA A N 1
ATOM 1815 C CA . ALA A 1 236 ? -19.026 -7.832 6.667 1.00 92.56 236 ALA A CA 1
ATOM 1816 C C . ALA A 1 236 ? -19.657 -7.345 5.344 1.00 92.56 236 ALA A C 1
ATOM 1818 O O . ALA A 1 236 ? -19.613 -8.061 4.343 1.00 92.56 236 ALA A O 1
ATOM 1819 N N . LYS A 1 237 ? -20.247 -6.141 5.318 1.00 95.69 237 LYS A N 1
ATOM 1820 C CA . LYS A 1 237 ? -20.842 -5.524 4.116 1.00 95.69 237 LYS A CA 1
ATOM 1821 C C . LYS A 1 237 ? -19.900 -4.558 3.400 1.00 95.69 237 LYS A C 1
ATOM 1823 O O . LYS A 1 237 ? -20.071 -4.314 2.208 1.00 95.69 237 LYS A O 1
ATOM 1828 N N . HIS A 1 238 ? -18.908 -4.034 4.112 1.00 98.31 238 HIS A N 1
ATOM 1829 C CA . HIS A 1 238 ? -18.019 -2.985 3.618 1.00 98.31 238 HIS A CA 1
ATOM 1830 C C . HIS A 1 238 ? -16.552 -3.404 3.534 1.00 98.31 238 HIS A C 1
ATOM 1832 O O . HIS A 1 238 ? -15.754 -2.637 3.012 1.00 98.31 238 HIS A O 1
ATOM 1838 N N . PHE A 1 239 ? -16.176 -4.589 4.017 1.00 98.56 239 PHE A N 1
ATOM 1839 C CA . PHE A 1 239 ? -14.807 -5.088 3.951 1.00 98.56 239 PHE A CA 1
ATOM 1840 C C . PHE A 1 239 ? -14.740 -6.483 3.332 1.00 98.56 239 PHE A C 1
ATOM 1842 O O . PHE A 1 239 ? -15.468 -7.399 3.719 1.00 98.56 239 PHE A O 1
ATOM 1849 N N . VAL A 1 240 ? -13.791 -6.648 2.414 1.00 98.56 240 VAL A N 1
ATOM 1850 C CA . VAL A 1 240 ? -13.331 -7.946 1.905 1.00 98.56 240 VAL A CA 1
ATOM 1851 C C . VAL A 1 240 ? -11.817 -8.066 2.080 1.00 98.56 240 VAL A C 1
ATOM 1853 O O . VAL A 1 240 ? -11.118 -7.057 2.215 1.00 98.56 240 VAL A O 1
ATOM 1856 N N . ALA A 1 241 ? -11.297 -9.292 2.085 1.00 98.19 241 ALA A N 1
ATOM 1857 C CA . ALA A 1 241 ? -9.872 -9.557 2.285 1.00 98.19 241 ALA A CA 1
ATOM 1858 C C . ALA A 1 241 ? -9.270 -10.323 1.108 1.00 98.19 241 ALA A C 1
ATOM 1860 O O . ALA A 1 241 ? -9.874 -11.265 0.608 1.00 98.19 241 ALA A O 1
ATOM 1861 N N . LEU A 1 242 ? -8.049 -9.963 0.718 1.00 97.50 242 LEU A N 1
ATOM 1862 C CA . LEU A 1 242 ? -7.227 -10.713 -0.232 1.00 97.50 242 LEU A CA 1
ATOM 1863 C C . LEU A 1 242 ? -6.043 -11.264 0.561 1.00 97.50 242 LEU A C 1
ATOM 1865 O O . LEU A 1 242 ? -5.127 -10.512 0.911 1.00 97.50 242 LEU A O 1
ATOM 1869 N N . SER A 1 243 ? -6.103 -12.538 0.945 1.00 93.50 243 SER A N 1
ATOM 1870 C CA . SER A 1 243 ? -5.175 -13.092 1.935 1.00 93.50 243 SER A CA 1
ATOM 1871 C C . SER A 1 243 ? -5.114 -14.614 1.916 1.00 93.50 243 SER A C 1
ATOM 1873 O O . SER A 1 243 ? -5.990 -15.275 1.370 1.00 93.50 243 SER A O 1
ATOM 1875 N N . THR A 1 244 ? -4.096 -15.162 2.580 1.00 86.94 244 THR A N 1
ATOM 1876 C CA . THR A 1 244 ? -3.968 -16.597 2.868 1.00 86.94 244 THR A CA 1
ATOM 1877 C C . THR A 1 244 ? -4.232 -16.916 4.345 1.00 86.94 244 THR A C 1
ATOM 1879 O O . THR A 1 244 ? -4.086 -18.062 4.762 1.00 86.94 244 THR A O 1
ATOM 1882 N N . ASN A 1 245 ? -4.563 -15.912 5.170 1.00 89.75 245 ASN A N 1
ATOM 1883 C CA . ASN A 1 245 ? -4.639 -16.033 6.627 1.00 89.75 245 ASN A CA 1
ATOM 1884 C C . ASN A 1 245 ? -6.072 -15.851 7.157 1.00 89.75 245 ASN A C 1
ATOM 1886 O O . ASN A 1 245 ? -6.434 -14.798 7.686 1.00 89.75 245 ASN A O 1
ATOM 1890 N N . ALA A 1 246 ? -6.877 -16.912 7.054 1.00 91.06 246 ALA A N 1
ATOM 1891 C CA . ALA A 1 246 ? -8.277 -16.920 7.488 1.00 91.06 246 ALA A CA 1
ATOM 1892 C C . ALA A 1 246 ? -8.472 -16.488 8.952 1.00 91.06 246 ALA A C 1
ATOM 1894 O O . ALA A 1 246 ? -9.452 -15.817 9.282 1.00 91.06 246 ALA A O 1
ATOM 1895 N N . LYS A 1 247 ? -7.528 -16.848 9.832 1.00 91.06 247 LYS A N 1
ATOM 1896 C CA . LYS A 1 247 ? -7.596 -16.548 11.267 1.00 91.06 247 LYS A CA 1
ATOM 1897 C C . LYS A 1 247 ? -7.556 -15.043 11.525 1.00 91.06 247 LYS A C 1
ATOM 1899 O O . LYS A 1 247 ? -8.429 -14.523 12.213 1.00 91.06 247 LYS A O 1
ATOM 1904 N N . GLU A 1 248 ? -6.577 -14.345 10.956 1.00 89.75 248 GLU A N 1
ATOM 1905 C CA . GLU A 1 248 ? -6.426 -12.897 11.151 1.00 89.75 248 GLU A CA 1
ATOM 1906 C C . GLU A 1 248 ? -7.527 -12.100 10.430 1.00 89.75 248 GLU A C 1
ATOM 1908 O O . GLU A 1 248 ? -8.007 -11.096 10.957 1.00 89.75 248 GLU A O 1
ATOM 1913 N N . VAL A 1 249 ? -7.993 -12.577 9.269 1.00 90.88 249 VAL A N 1
ATOM 1914 C CA . VAL A 1 249 ? -9.145 -11.997 8.553 1.00 90.88 249 VAL A CA 1
ATOM 1915 C C . VAL A 1 249 ? -10.413 -12.060 9.410 1.00 90.88 249 VAL A C 1
ATOM 1917 O O . VAL A 1 249 ? -11.099 -11.050 9.585 1.00 90.88 249 VAL A O 1
ATOM 1920 N N . THR A 1 250 ? -10.683 -13.222 10.010 1.00 90.38 250 THR A N 1
ATOM 1921 C CA . THR A 1 250 ? -11.831 -13.414 10.909 1.00 90.38 250 THR A CA 1
ATOM 1922 C C . THR A 1 250 ? -11.688 -12.558 12.167 1.00 90.38 250 THR A C 1
ATOM 1924 O O . THR A 1 250 ? -12.636 -11.883 12.562 1.00 90.38 250 THR A O 1
ATOM 1927 N N . ALA A 1 251 ? -10.492 -12.511 12.766 1.00 86.69 251 ALA A N 1
ATOM 1928 C CA . ALA A 1 251 ? -10.215 -11.694 13.950 1.00 86.69 251 ALA A CA 1
ATOM 1929 C C . ALA A 1 251 ? -10.406 -10.185 13.698 1.00 86.69 251 ALA A C 1
ATOM 1931 O O . ALA A 1 251 ? -10.778 -9.441 14.605 1.00 86.69 251 ALA A O 1
ATOM 1932 N N . PHE A 1 252 ? -10.191 -9.720 12.465 1.00 87.25 252 PHE A N 1
ATOM 1933 C CA . PHE A 1 252 ? -10.482 -8.342 12.063 1.00 87.25 252 PHE A CA 1
ATOM 1934 C C . PHE A 1 252 ? -11.995 -8.054 11.935 1.00 87.25 252 PHE A C 1
ATOM 1936 O O . PHE A 1 252 ? -12.420 -6.896 12.042 1.00 87.25 252 PHE A O 1
ATOM 1943 N N . GLY A 1 253 ? -12.815 -9.094 11.758 1.00 88.75 253 GLY A N 1
ATOM 1944 C CA . GLY A 1 253 ? -14.270 -9.017 11.609 1.00 88.75 253 GLY A CA 1
ATOM 1945 C C . GLY A 1 253 ? -14.766 -9.110 10.163 1.00 88.75 253 GLY A C 1
ATOM 1946 O O . GLY A 1 253 ? -15.911 -8.755 9.898 1.00 88.75 253 GLY A O 1
ATOM 1947 N N . ILE A 1 254 ? -13.920 -9.546 9.224 1.00 93.25 254 ILE A N 1
ATOM 1948 C CA . ILE A 1 254 ? -14.342 -9.841 7.848 1.00 93.25 254 ILE A CA 1
ATOM 1949 C C . ILE A 1 254 ? -14.910 -11.260 7.806 1.00 93.25 254 ILE A C 1
ATOM 1951 O O . ILE A 1 254 ? -14.311 -12.190 8.343 1.00 93.25 254 ILE A O 1
ATOM 1955 N N . ASP A 1 255 ? -16.056 -11.419 7.145 1.00 91.25 255 ASP A N 1
ATOM 1956 C CA . ASP A 1 255 ? -16.656 -12.728 6.889 1.00 91.25 255 ASP A CA 1
ATOM 1957 C C . ASP A 1 255 ? -15.677 -13.601 6.072 1.00 91.25 255 ASP A C 1
ATOM 1959 O O . ASP A 1 255 ? -15.232 -13.162 5.007 1.00 91.25 255 ASP A O 1
ATOM 1963 N N . PRO A 1 256 ? -15.338 -14.829 6.508 1.00 89.88 256 PRO A N 1
ATOM 1964 C CA . PRO A 1 256 ? -14.495 -15.744 5.735 1.00 89.88 256 PRO A CA 1
ATOM 1965 C C . PRO A 1 256 ? -14.994 -15.986 4.301 1.00 89.88 256 PRO A C 1
ATOM 1967 O O . PRO A 1 256 ? -14.190 -16.181 3.386 1.00 89.88 256 PRO A O 1
ATOM 1970 N N . ALA A 1 257 ? -16.308 -15.911 4.056 1.00 93.56 257 ALA A N 1
ATOM 1971 C CA . ALA A 1 257 ? -16.874 -15.995 2.711 1.00 93.56 257 ALA A CA 1
ATOM 1972 C C . ALA A 1 257 ? -16.397 -14.850 1.797 1.00 93.56 257 ALA A C 1
ATOM 1974 O O . ALA A 1 257 ? -16.305 -15.038 0.584 1.00 93.56 257 ALA A O 1
ATOM 1975 N N . ASN A 1 258 ? -16.002 -13.712 2.369 1.00 94.69 258 ASN A N 1
ATOM 1976 C CA . ASN A 1 258 ? -15.470 -12.533 1.686 1.00 94.69 258 ASN A CA 1
ATOM 1977 C C . ASN A 1 258 ? -13.930 -12.495 1.633 1.00 94.69 258 ASN A C 1
ATOM 1979 O O . ASN A 1 258 ? -13.344 -11.462 1.300 1.00 94.69 258 ASN A O 1
ATOM 1983 N N . MET A 1 259 ? -13.260 -13.600 1.969 1.00 97.06 259 MET A N 1
ATOM 1984 C CA . MET A 1 259 ? -11.823 -13.760 1.764 1.00 97.06 259 MET A CA 1
ATOM 1985 C C . MET A 1 259 ? -11.541 -14.372 0.389 1.00 97.06 259 MET A C 1
ATOM 1987 O O . MET A 1 259 ? -12.080 -15.424 0.046 1.00 97.06 259 MET A O 1
ATOM 1991 N N . PHE A 1 260 ? -10.685 -13.735 -0.399 1.00 97.88 260 PHE A N 1
ATOM 1992 C CA . PHE A 1 260 ? -10.229 -14.220 -1.696 1.00 97.88 260 PHE A CA 1
ATOM 1993 C C . PHE A 1 260 ? -8.789 -14.706 -1.552 1.00 97.88 260 PHE A C 1
ATOM 1995 O O . PHE A 1 260 ? -7.885 -13.936 -1.216 1.00 97.88 260 PHE A O 1
ATOM 2002 N N . GLU A 1 261 ? -8.610 -16.006 -1.750 1.00 94.00 261 GLU A N 1
ATOM 2003 C CA . GLU A 1 261 ? -7.354 -16.699 -1.492 1.00 94.00 261 GLU A CA 1
ATOM 2004 C C . GLU A 1 261 ? -6.364 -16.553 -2.645 1.00 94.00 261 GLU A C 1
ATOM 2006 O O . GLU A 1 261 ? -6.728 -16.347 -3.802 1.00 94.00 261 GLU A O 1
ATOM 2011 N N . PHE A 1 262 ? -5.088 -16.684 -2.310 1.00 91.25 262 PHE A N 1
ATOM 2012 C CA . PHE A 1 262 ? -4.004 -16.898 -3.258 1.00 91.25 262 PHE A CA 1
ATOM 2013 C C . PHE A 1 262 ? -2.888 -17.687 -2.561 1.00 91.25 262 PHE A C 1
ATOM 2015 O O . PHE A 1 262 ? -3.034 -18.076 -1.404 1.00 91.25 262 PHE A O 1
ATOM 2022 N N . TRP A 1 263 ? -1.782 -17.958 -3.252 1.00 94.75 263 TRP A N 1
ATOM 2023 C CA . TRP A 1 263 ? -0.803 -18.951 -2.799 1.00 94.75 263 TRP A CA 1
ATOM 2024 C C . TRP A 1 263 ? 0.582 -18.368 -2.529 1.00 94.75 263 TRP A C 1
ATOM 2026 O O . TRP A 1 263 ? 0.905 -17.227 -2.874 1.00 94.75 263 TRP A O 1
ATOM 2036 N N . ASP A 1 264 ? 1.430 -19.163 -1.885 1.00 90.69 264 ASP A N 1
ATOM 2037 C CA . ASP A 1 264 ? 2.789 -18.773 -1.534 1.00 90.69 264 ASP A CA 1
ATOM 2038 C C . ASP A 1 264 ? 3.694 -18.556 -2.760 1.00 90.69 264 ASP A C 1
ATOM 2040 O O . ASP A 1 264 ? 4.471 -17.600 -2.752 1.00 90.69 264 ASP A O 1
ATOM 2044 N N . TRP A 1 265 ? 3.495 -19.330 -3.829 1.00 94.81 265 TRP A N 1
ATOM 2045 C CA . TRP A 1 265 ? 4.146 -19.212 -5.138 1.00 94.81 265 TRP A CA 1
ATOM 2046 C C . TRP A 1 265 ? 3.732 -17.972 -5.946 1.00 94.81 265 TRP A C 1
ATOM 2048 O O . TRP A 1 265 ? 4.296 -17.694 -7.010 1.00 94.81 265 TRP A O 1
ATOM 2058 N N . VAL A 1 266 ? 2.766 -17.195 -5.444 1.00 94.56 266 VAL A N 1
ATOM 2059 C CA . VAL A 1 266 ? 2.446 -15.859 -5.955 1.00 94.56 266 VAL A CA 1
ATOM 2060 C C . VAL A 1 266 ? 3.324 -14.836 -5.231 1.00 94.56 266 VAL A C 1
ATOM 2062 O O . VAL A 1 266 ? 3.084 -14.470 -4.070 1.00 94.56 266 VAL A O 1
ATOM 2065 N N . GLY A 1 267 ? 4.368 -14.376 -5.923 1.00 92.69 267 GLY A N 1
ATOM 2066 C CA . GLY A 1 267 ? 5.204 -13.262 -5.478 1.00 92.69 267 GLY A CA 1
ATOM 2067 C C . GLY A 1 267 ? 4.425 -11.945 -5.513 1.00 92.69 267 GLY A C 1
ATOM 2068 O O . GLY A 1 267 ? 3.661 -11.703 -6.444 1.00 92.69 267 GLY A O 1
ATOM 2069 N N . GLY A 1 268 ? 4.618 -11.072 -4.518 1.00 93.00 268 GLY A N 1
ATOM 2070 C CA . GLY A 1 268 ? 3.828 -9.839 -4.381 1.00 93.00 268 GLY A CA 1
ATOM 2071 C C . GLY A 1 268 ? 3.862 -8.951 -5.631 1.00 93.00 268 GLY A C 1
ATOM 2072 O O . GLY A 1 268 ? 2.814 -8.548 -6.128 1.00 93.00 268 GLY A O 1
ATOM 2073 N N . ARG A 1 269 ? 5.051 -8.701 -6.189 1.00 97.50 269 ARG A N 1
ATOM 2074 C CA . ARG A 1 269 ? 5.238 -7.891 -7.410 1.00 97.50 269 ARG A CA 1
ATOM 2075 C C . ARG A 1 269 ? 4.700 -8.534 -8.704 1.00 97.50 269 ARG A C 1
ATOM 2077 O O . ARG A 1 269 ? 4.566 -7.848 -9.708 1.00 97.50 269 ARG A O 1
ATOM 2084 N N . TYR A 1 270 ? 4.293 -9.804 -8.639 1.00 98.44 270 TYR A N 1
ATOM 2085 C CA . TYR A 1 270 ? 3.688 -10.587 -9.727 1.00 98.44 270 TYR A CA 1
ATOM 2086 C C . TYR A 1 270 ? 2.239 -11.006 -9.406 1.00 98.44 270 TYR A C 1
ATOM 2088 O O . TYR A 1 270 ? 1.740 -12.003 -9.923 1.00 98.44 270 TYR A O 1
ATOM 2096 N N . SER A 1 271 ? 1.568 -10.312 -8.479 1.00 98.06 271 SER A N 1
ATOM 2097 C CA . SER A 1 271 ? 0.316 -10.804 -7.886 1.00 98.06 271 SER A CA 1
ATOM 2098 C C . SER A 1 271 ? -0.964 -10.245 -8.499 1.00 98.06 271 SER A C 1
ATOM 2100 O O . SER A 1 271 ? -2.023 -10.818 -8.248 1.00 98.06 271 SER A O 1
ATOM 2102 N N . LEU A 1 272 ? -0.903 -9.186 -9.315 1.00 98.50 272 LEU A N 1
ATOM 2103 C CA . LEU A 1 272 ? -2.093 -8.491 -9.840 1.00 98.50 272 LEU A CA 1
ATOM 2104 C C . LEU A 1 272 ? -3.056 -9.400 -10.626 1.00 98.50 272 LEU A C 1
ATOM 2106 O O . LEU A 1 272 ? -4.233 -9.087 -10.745 1.00 98.50 272 LEU A O 1
ATOM 2110 N N . TRP A 1 273 ? -2.560 -10.535 -11.119 1.00 98.75 273 TRP A N 1
ATOM 2111 C CA . TRP A 1 273 ? -3.310 -11.561 -11.850 1.00 98.75 273 TRP A CA 1
ATOM 2112 C C . TRP A 1 273 ? -4.188 -12.446 -10.950 1.00 98.75 273 TRP A C 1
ATOM 2114 O O . TRP A 1 273 ? -5.060 -13.156 -11.435 1.00 98.75 273 TRP A O 1
ATOM 2124 N N . SER A 1 274 ? -3.918 -12.453 -9.642 1.00 98.25 274 SER A N 1
ATOM 2125 C CA . SER A 1 274 ? -4.607 -13.272 -8.635 1.00 98.25 274 SER A CA 1
ATOM 2126 C C . SER A 1 274 ? -5.818 -12.544 -8.036 1.00 98.25 274 SER A C 1
ATOM 2128 O O . SER A 1 274 ? -6.259 -11.514 -8.545 1.00 98.25 274 SER A O 1
ATOM 2130 N N . ALA A 1 275 ? -6.285 -13.015 -6.872 1.00 98.06 275 ALA A N 1
ATOM 2131 C CA . ALA A 1 275 ? -7.197 -12.287 -5.995 1.00 98.06 275 ALA A CA 1
ATOM 2132 C C . ALA A 1 275 ? -6.798 -10.818 -5.770 1.00 98.06 275 ALA A C 1
ATOM 2134 O O . ALA A 1 275 ? -7.688 -9.983 -5.665 1.00 98.06 275 ALA A O 1
ATOM 2135 N N . ILE A 1 276 ? -5.497 -10.477 -5.754 1.00 98.38 276 ILE A N 1
ATOM 2136 C CA . ILE A 1 276 ? -5.008 -9.083 -5.657 1.00 98.38 276 ILE A CA 1
ATOM 2137 C C . ILE A 1 276 ? -5.618 -8.170 -6.736 1.00 98.38 276 ILE A C 1
ATOM 2139 O O . ILE A 1 276 ? -5.860 -6.991 -6.479 1.00 98.38 276 ILE A O 1
ATOM 2143 N N . GLY A 1 277 ? -5.951 -8.714 -7.907 1.00 98.56 277 GLY A N 1
ATOM 2144 C CA . GLY A 1 277 ? -6.637 -8.003 -8.982 1.00 98.56 277 GLY A CA 1
ATOM 2145 C C . GLY A 1 277 ? -8.118 -7.706 -8.731 1.00 98.56 277 GLY A C 1
ATOM 2146 O O . GLY A 1 277 ? -8.765 -7.137 -9.606 1.00 98.56 277 GLY A O 1
ATOM 2147 N N . LEU A 1 278 ? -8.688 -8.037 -7.565 1.00 98.81 278 LEU A N 1
ATOM 2148 C CA . LEU A 1 278 ? -10.110 -7.804 -7.289 1.00 98.81 278 LEU A CA 1
ATOM 2149 C C . LEU A 1 278 ? -10.511 -6.333 -7.446 1.00 98.81 278 LEU A C 1
ATOM 2151 O O . LEU A 1 278 ? -11.574 -6.051 -7.985 1.00 98.81 278 LEU A O 1
ATOM 2155 N N . SER A 1 279 ? -9.670 -5.383 -7.031 1.00 98.62 279 SER A N 1
ATOM 2156 C CA . SER A 1 279 ? -9.952 -3.953 -7.226 1.00 98.62 279 SER A CA 1
ATOM 2157 C C . SER A 1 279 ? -9.975 -3.554 -8.709 1.00 98.62 279 SER A C 1
ATOM 2159 O O . SER A 1 279 ? -10.810 -2.735 -9.094 1.00 98.62 279 SER A O 1
ATOM 2161 N N . ILE A 1 280 ? -9.147 -4.186 -9.551 1.00 98.81 280 ILE A N 1
ATOM 2162 C CA . ILE A 1 280 ? -9.177 -4.032 -11.015 1.00 98.81 280 ILE A CA 1
ATOM 2163 C C . ILE A 1 280 ? -10.512 -4.553 -11.555 1.00 98.81 280 ILE A C 1
ATOM 2165 O O . ILE A 1 280 ? -11.231 -3.829 -12.243 1.00 98.81 280 ILE A O 1
ATOM 2169 N N . ALA A 1 281 ? -10.881 -5.784 -11.195 1.00 98.75 281 ALA A N 1
ATOM 2170 C CA . ALA A 1 281 ? -12.122 -6.407 -11.643 1.00 98.75 281 ALA A CA 1
ATOM 2171 C C . ALA A 1 281 ? -13.372 -5.645 -11.169 1.00 98.75 281 ALA A C 1
ATOM 2173 O O . ALA A 1 281 ? -14.323 -5.483 -11.929 1.00 98.75 281 ALA A O 1
ATOM 2174 N N . CYS A 1 282 ? -13.368 -5.103 -9.949 1.00 98.62 282 CYS A N 1
ATOM 2175 C CA . CYS A 1 282 ? -14.442 -4.244 -9.456 1.00 98.62 282 CYS A CA 1
ATOM 2176 C C . CYS A 1 282 ? -14.560 -2.940 -10.260 1.00 98.62 282 CYS A C 1
ATOM 2178 O O . CYS A 1 282 ? -15.677 -2.486 -10.494 1.00 98.62 282 CYS A O 1
ATOM 2180 N N . ALA A 1 283 ? -13.448 -2.332 -10.684 1.00 98.38 283 ALA A N 1
ATOM 2181 C CA . ALA A 1 283 ? -13.466 -1.078 -11.441 1.00 98.38 283 ALA A CA 1
ATOM 2182 C C . ALA A 1 283 ? -13.874 -1.269 -12.914 1.00 98.38 283 ALA A C 1
ATOM 2184 O O . ALA A 1 283 ? -14.618 -0.450 -13.457 1.00 98.38 283 ALA A O 1
ATOM 2185 N N . LEU A 1 284 ? -13.402 -2.344 -13.555 1.00 98.06 284 LEU A N 1
ATOM 2186 C CA . LEU A 1 284 ? -13.542 -2.573 -15.001 1.00 98.06 284 LEU A CA 1
ATOM 2187 C C . LEU A 1 284 ? -14.652 -3.575 -15.362 1.00 98.06 284 LEU A C 1
ATOM 2189 O O . LEU A 1 284 ? -15.268 -3.475 -16.420 1.00 98.06 284 LEU A O 1
ATOM 2193 N N . GLY A 1 285 ? -14.935 -4.531 -14.476 1.00 98.31 285 GLY A N 1
ATOM 2194 C CA . GLY A 1 285 ? -15.696 -5.748 -14.772 1.00 98.31 285 GLY A CA 1
ATOM 2195 C C . GLY A 1 285 ? -14.790 -6.958 -14.983 1.00 98.31 285 GLY A C 1
ATOM 2196 O O . GLY A 1 285 ? -13.631 -6.827 -15.380 1.00 98.31 285 GLY A O 1
ATOM 2197 N N . MET A 1 286 ? -15.325 -8.152 -14.716 1.00 98.38 286 MET A N 1
ATOM 2198 C CA . MET A 1 286 ? -14.560 -9.392 -14.875 1.00 98.38 286 MET A CA 1
ATOM 2199 C C . MET A 1 286 ? -14.202 -9.705 -16.320 1.00 98.38 286 MET A C 1
ATOM 2201 O O . MET A 1 286 ? -13.147 -10.278 -16.540 1.00 98.38 286 MET A O 1
ATOM 2205 N N . ASP A 1 287 ? -15.028 -9.327 -17.294 1.00 98.62 287 ASP A N 1
ATOM 2206 C CA . ASP A 1 287 ? -14.732 -9.620 -18.701 1.00 98.62 287 ASP A CA 1
ATOM 2207 C C . ASP A 1 287 ? -13.463 -8.882 -19.154 1.00 98.62 287 ASP A C 1
ATOM 2209 O O . ASP A 1 287 ? -12.568 -9.486 -19.736 1.00 98.62 287 ASP A O 1
ATOM 2213 N N . ALA A 1 288 ? -13.319 -7.607 -18.775 1.00 98.75 288 ALA A N 1
ATOM 2214 C CA . ALA A 1 288 ? -12.094 -6.844 -19.010 1.00 98.75 288 ALA A CA 1
ATOM 2215 C C . ALA A 1 288 ? -10.900 -7.392 -18.204 1.00 98.75 288 ALA A C 1
ATOM 2217 O O . ALA A 1 288 ? -9.768 -7.382 -18.682 1.00 98.75 288 ALA A O 1
ATOM 2218 N N . PHE A 1 289 ? -11.129 -7.885 -16.981 1.00 98.88 289 PHE A N 1
ATOM 2219 C CA . PHE A 1 289 ? -10.072 -8.525 -16.193 1.00 98.88 289 PHE A CA 1
ATOM 2220 C C . PHE A 1 289 ? -9.611 -9.853 -16.812 1.00 98.88 289 PHE A C 1
ATOM 2222 O O . PHE A 1 289 ? -8.421 -10.140 -16.835 1.00 98.88 289 PHE A O 1
ATOM 2229 N N . GLU A 1 290 ? -10.519 -10.656 -17.357 1.00 98.81 290 GLU A N 1
ATOM 2230 C CA . GLU A 1 290 ? -10.175 -11.891 -18.062 1.00 98.81 290 GLU A CA 1
ATOM 2231 C C . GLU A 1 290 ? -9.477 -11.608 -19.394 1.00 98.81 290 GLU A C 1
ATOM 2233 O O . GLU A 1 290 ? -8.498 -12.282 -19.694 1.00 98.81 290 GLU A O 1
ATOM 2238 N N . GLU A 1 291 ? -9.871 -10.560 -20.121 1.00 98.81 291 GLU A N 1
ATOM 2239 C CA . GLU A 1 291 ? -9.157 -10.098 -21.318 1.00 98.81 291 GLU A CA 1
ATOM 2240 C C . GLU A 1 291 ? -7.708 -9.679 -20.983 1.00 98.81 291 GLU A C 1
ATOM 2242 O O . GLU A 1 291 ? -6.769 -10.003 -21.714 1.00 98.81 291 GLU A O 1
ATOM 2247 N N . LEU A 1 292 ? -7.495 -9.022 -19.835 1.00 98.94 292 LEU A N 1
ATOM 2248 C CA . LEU A 1 292 ? -6.159 -8.732 -19.302 1.00 98.94 292 LEU A CA 1
ATOM 2249 C C . LEU A 1 292 ? -5.345 -10.017 -19.057 1.00 98.94 292 LEU A C 1
ATOM 2251 O O . LEU A 1 292 ? -4.161 -10.068 -19.405 1.00 98.94 292 LEU A O 1
ATOM 2255 N N . LEU A 1 293 ? -5.963 -11.064 -18.497 1.00 98.94 293 LEU A N 1
ATOM 2256 C CA . LEU A 1 293 ? -5.320 -12.372 -18.325 1.00 98.94 293 LEU A CA 1
ATOM 2257 C C . LEU A 1 293 ? -5.025 -13.044 -19.676 1.00 98.94 293 LEU A C 1
ATOM 2259 O O . LEU A 1 293 ? -3.952 -13.623 -19.833 1.00 98.94 293 LEU A O 1
ATOM 2263 N N . ASP A 1 294 ? -5.931 -12.947 -20.651 1.00 98.88 294 ASP A N 1
ATOM 2264 C CA . ASP A 1 294 ? -5.779 -13.532 -21.987 1.00 98.88 294 ASP A CA 1
ATOM 2265 C C . ASP A 1 294 ? -4.575 -12.943 -22.732 1.00 98.88 294 ASP A C 1
ATOM 2267 O O . ASP A 1 294 ? -3.766 -13.678 -23.302 1.00 98.88 294 ASP A O 1
ATOM 2271 N N . GLY A 1 295 ? -4.400 -11.622 -22.683 1.00 98.88 295 GLY A N 1
ATOM 2272 C CA . GLY A 1 295 ? -3.249 -10.973 -23.307 1.00 98.88 295 GLY A CA 1
ATOM 2273 C C . GLY A 1 295 ? -1.918 -11.363 -22.664 1.00 98.88 295 GLY A C 1
ATOM 2274 O O . GLY A 1 295 ? -0.933 -11.638 -23.354 1.00 98.88 295 GLY A O 1
ATOM 2275 N N . ALA A 1 296 ? -1.895 -11.466 -21.336 1.00 98.94 296 ALA A N 1
ATOM 2276 C CA . ALA A 1 296 ? -0.723 -11.933 -20.612 1.00 98.94 296 ALA A CA 1
ATOM 2277 C C . ALA A 1 296 ? -0.422 -13.420 -20.910 1.00 98.94 296 ALA A C 1
ATOM 2279 O O . ALA A 1 296 ? 0.734 -13.780 -21.127 1.00 98.94 296 ALA A O 1
ATOM 2280 N N . HIS A 1 297 ? -1.452 -14.264 -21.046 1.00 98.94 297 HIS A N 1
ATOM 2281 C CA . HIS A 1 297 ? -1.314 -15.655 -21.488 1.00 98.94 297 HIS A CA 1
ATOM 2282 C C . HIS A 1 297 ? -0.744 -15.781 -22.904 1.00 98.94 297 HIS A C 1
ATOM 2284 O O . HIS A 1 297 ? 0.084 -16.649 -23.169 1.00 98.94 297 HIS A O 1
ATOM 2290 N N . ALA A 1 298 ? -1.165 -14.912 -23.825 1.00 98.88 298 ALA A N 1
ATOM 2291 C CA . ALA A 1 298 ? -0.639 -14.907 -25.186 1.00 98.88 298 ALA A CA 1
ATOM 2292 C C . ALA A 1 298 ? 0.873 -14.617 -25.203 1.00 98.88 298 ALA A C 1
ATOM 2294 O O . ALA A 1 298 ? 1.616 -15.243 -25.961 1.00 98.88 298 ALA A O 1
ATOM 2295 N N . MET A 1 299 ? 1.344 -13.717 -24.333 1.00 98.94 299 MET A N 1
ATOM 2296 C CA . MET A 1 299 ? 2.776 -13.460 -24.167 1.00 98.94 299 MET A CA 1
ATOM 2297 C C . MET A 1 299 ? 3.499 -14.601 -23.433 1.00 98.94 299 MET A C 1
ATOM 2299 O O . MET A 1 299 ? 4.637 -14.912 -23.781 1.00 98.94 299 MET A O 1
ATOM 2303 N N . ASP A 1 300 ? 2.850 -15.274 -22.477 1.00 98.94 300 ASP A N 1
ATOM 2304 C CA . ASP A 1 300 ? 3.388 -16.495 -21.862 1.00 98.94 300 ASP A CA 1
ATOM 2305 C C . ASP A 1 300 ? 3.637 -17.585 -22.915 1.00 98.94 300 ASP A C 1
ATOM 2307 O O . ASP A 1 300 ? 4.701 -18.203 -22.932 1.00 98.94 300 ASP A O 1
ATOM 2311 N N . GLU A 1 301 ? 2.687 -17.804 -23.829 1.00 98.75 301 GLU A N 1
ATOM 2312 C CA . GLU A 1 301 ? 2.830 -18.804 -24.889 1.00 98.75 301 GLU A CA 1
ATOM 2313 C C . GLU A 1 301 ? 3.900 -18.417 -25.909 1.00 98.75 301 GLU A C 1
ATOM 2315 O O . GLU A 1 301 ? 4.672 -19.285 -26.330 1.00 98.75 301 GLU A O 1
ATOM 2320 N N . HIS A 1 302 ? 4.012 -17.129 -26.248 1.00 98.88 302 HIS A N 1
ATOM 2321 C CA . HIS A 1 302 ? 5.135 -16.628 -27.044 1.00 98.88 302 HIS A CA 1
ATOM 2322 C C . HIS A 1 302 ? 6.468 -16.931 -26.358 1.00 98.88 302 HIS A C 1
ATOM 2324 O O . HIS A 1 302 ? 7.345 -17.564 -26.946 1.00 98.88 302 HIS A O 1
ATOM 2330 N N . PHE A 1 303 ? 6.599 -16.576 -25.078 1.00 98.88 303 PHE A N 1
ATOM 2331 C CA . PHE A 1 303 ? 7.814 -16.818 -24.306 1.00 98.88 303 PHE A CA 1
ATOM 2332 C C . PHE A 1 303 ? 8.161 -18.314 -24.206 1.00 98.88 303 PHE A C 1
ATOM 2334 O O . PHE A 1 303 ? 9.331 -18.700 -24.316 1.00 98.88 303 PHE A O 1
ATOM 2341 N N . ARG A 1 304 ? 7.148 -19.169 -24.035 1.00 98.31 304 ARG A N 1
ATOM 2342 C CA . ARG A 1 304 ? 7.295 -20.623 -23.899 1.00 98.31 304 ARG A CA 1
ATOM 2343 C C . ARG A 1 304 ? 7.688 -21.321 -25.198 1.00 98.31 304 ARG A C 1
ATOM 2345 O O . ARG A 1 304 ? 8.390 -22.328 -25.144 1.00 98.31 304 ARG A O 1
ATOM 2352 N N . THR A 1 305 ? 7.249 -20.826 -26.353 1.00 97.88 305 THR A N 1
ATOM 2353 C CA . THR A 1 305 ? 7.339 -21.587 -27.613 1.00 97.88 305 THR A CA 1
ATOM 2354 C C . THR A 1 305 ? 8.251 -20.973 -28.670 1.00 97.88 305 THR A C 1
ATOM 2356 O O . THR A 1 305 ? 8.828 -21.726 -29.454 1.00 97.88 305 THR A O 1
ATOM 2359 N N . ALA A 1 306 ? 8.444 -19.651 -28.685 1.00 98.44 306 ALA A N 1
ATOM 2360 C CA . ALA A 1 306 ? 9.264 -18.999 -29.702 1.00 98.44 306 ALA A CA 1
ATOM 2361 C C . ALA A 1 306 ? 10.766 -19.328 -29.545 1.00 98.44 306 ALA A C 1
ATOM 2363 O O . ALA A 1 306 ? 11.270 -19.364 -28.410 1.00 98.44 306 ALA A O 1
ATOM 2364 N N . PRO A 1 307 ? 11.511 -19.511 -30.658 1.00 97.19 307 PRO A N 1
ATOM 2365 C CA . PRO A 1 307 ? 12.969 -19.629 -30.639 1.00 97.19 307 PRO A CA 1
ATOM 2366 C C . PRO A 1 307 ? 13.622 -18.428 -29.948 1.00 97.19 307 PRO A C 1
ATOM 2368 O O . PRO A 1 307 ? 13.199 -17.296 -30.157 1.00 97.19 307 PRO A O 1
ATOM 2371 N N . LEU A 1 308 ? 14.688 -18.641 -29.165 1.00 96.62 308 LEU A N 1
ATOM 2372 C CA . LEU A 1 308 ? 15.305 -17.585 -28.338 1.00 96.62 308 LEU A CA 1
ATOM 2373 C C . LEU A 1 308 ? 15.694 -16.317 -29.121 1.00 96.62 308 LEU A C 1
ATOM 2375 O O . LEU A 1 308 ? 15.630 -15.227 -28.565 1.00 96.62 308 LEU A O 1
ATOM 2379 N N . ALA A 1 309 ? 16.089 -16.452 -30.390 1.00 94.38 309 ALA A N 1
ATOM 2380 C CA . ALA A 1 309 ? 16.468 -15.326 -31.247 1.00 94.38 309 ALA A CA 1
ATOM 2381 C C . ALA A 1 309 ? 15.276 -14.455 -31.700 1.00 94.38 309 ALA A C 1
ATOM 2383 O O . ALA A 1 309 ? 15.469 -13.287 -32.020 1.00 94.38 309 ALA A O 1
ATOM 2384 N N . GLU A 1 310 ? 14.060 -15.006 -31.700 1.00 95.56 310 GLU A N 1
ATOM 2385 C CA . GLU A 1 310 ? 12.811 -14.341 -32.115 1.00 95.56 310 GLU A CA 1
ATOM 2386 C C . GLU A 1 310 ? 11.887 -14.048 -30.914 1.00 95.56 310 GLU A C 1
ATOM 2388 O O . GLU A 1 310 ? 10.820 -13.442 -31.032 1.00 95.56 310 GLU A O 1
ATOM 2393 N N . ASN A 1 311 ? 12.289 -14.494 -29.726 1.00 98.75 311 ASN A N 1
ATOM 2394 C CA . ASN A 1 311 ? 11.513 -14.417 -28.503 1.00 98.75 311 ASN A CA 1
ATOM 2395 C C . ASN A 1 311 ? 11.665 -13.025 -27.868 1.00 98.75 311 ASN A C 1
ATOM 2397 O O . ASN A 1 311 ? 12.737 -12.664 -27.383 1.00 98.75 311 ASN A O 1
ATOM 2401 N N . LEU A 1 312 ? 10.586 -12.238 -27.872 1.00 98.81 312 LEU A N 1
ATOM 2402 C CA . LEU A 1 312 ? 10.611 -10.808 -27.536 1.00 98.81 312 LEU A CA 1
ATOM 2403 C C . LEU A 1 312 ? 11.137 -10.537 -26.112 1.00 98.81 312 LEU A C 1
ATOM 2405 O O . LEU A 1 312 ? 12.070 -9.739 -25.986 1.00 98.81 312 LEU A O 1
ATOM 2409 N N . PRO A 1 313 ? 10.642 -11.216 -25.051 1.00 98.88 313 PRO A N 1
ATOM 2410 C CA . PRO A 1 313 ? 11.230 -11.088 -23.719 1.00 98.88 313 PRO A CA 1
ATOM 2411 C C . PRO A 1 313 ? 12.726 -11.413 -23.663 1.00 98.88 313 PRO A C 1
ATOM 2413 O O . PRO A 1 313 ? 13.483 -10.703 -23.001 1.00 98.88 313 PRO A O 1
ATOM 2416 N N . VAL A 1 314 ? 13.169 -12.463 -24.367 1.00 98.94 314 VAL A N 1
ATOM 2417 C CA . VAL A 1 314 ? 14.581 -12.884 -24.386 1.00 98.94 314 VAL A CA 1
ATOM 2418 C C . VAL A 1 314 ? 15.442 -11.837 -25.083 1.00 98.94 314 VAL A C 1
ATOM 2420 O O . VAL A 1 314 ? 16.463 -11.432 -24.536 1.00 98.94 314 VAL A O 1
ATOM 2423 N N . VAL A 1 315 ? 15.021 -11.350 -26.251 1.00 98.81 315 VAL A N 1
ATOM 2424 C CA . VAL A 1 315 ? 15.727 -10.295 -26.990 1.00 98.81 315 VAL A CA 1
ATOM 2425 C C . VAL A 1 315 ? 15.886 -9.050 -26.117 1.00 98.81 315 VAL A C 1
ATOM 2427 O O . VAL A 1 315 ? 17.005 -8.572 -25.928 1.00 98.81 315 VAL A O 1
ATOM 2430 N N . MET A 1 316 ? 14.799 -8.566 -25.508 1.00 98.88 316 MET A N 1
ATOM 2431 C CA . MET A 1 316 ? 14.846 -7.395 -24.627 1.00 98.88 316 MET A CA 1
ATOM 2432 C C . MET A 1 316 ? 15.729 -7.620 -23.393 1.00 98.88 316 MET A C 1
ATOM 2434 O O . MET A 1 316 ? 16.462 -6.718 -22.980 1.00 98.88 316 MET A O 1
ATOM 2438 N N . ALA A 1 317 ? 15.691 -8.816 -22.802 1.00 98.94 317 ALA A N 1
ATOM 2439 C CA . ALA A 1 317 ? 16.526 -9.166 -21.658 1.00 98.94 317 ALA A CA 1
ATOM 2440 C C . ALA A 1 317 ? 18.012 -9.127 -22.016 1.00 98.94 317 ALA A C 1
ATOM 2442 O O . ALA A 1 317 ? 18.802 -8.499 -21.306 1.00 98.94 317 ALA A O 1
ATOM 2443 N N . MET A 1 318 ? 18.375 -9.746 -23.141 1.00 98.88 318 MET A N 1
ATOM 2444 C CA . MET A 1 318 ? 19.756 -9.816 -23.603 1.00 98.88 318 MET A CA 1
ATOM 2445 C C . MET A 1 318 ? 20.297 -8.456 -24.047 1.00 98.88 318 MET A C 1
ATOM 2447 O O . MET A 1 318 ? 21.467 -8.174 -23.802 1.00 98.88 318 MET A O 1
ATOM 2451 N N . LEU A 1 319 ? 19.462 -7.581 -24.618 1.00 98.88 319 LEU A N 1
ATOM 2452 C CA . LEU A 1 319 ? 19.829 -6.180 -24.850 1.00 98.88 319 LEU A CA 1
ATOM 2453 C C . LEU A 1 319 ? 20.110 -5.457 -23.526 1.00 98.88 319 LEU A C 1
ATOM 2455 O O . LEU A 1 319 ? 21.101 -4.742 -23.416 1.00 98.88 319 LEU A O 1
ATOM 2459 N N . GLY A 1 320 ? 19.298 -5.678 -22.489 1.00 98.69 320 GLY A N 1
ATOM 2460 C CA . GLY A 1 320 ? 19.573 -5.131 -21.157 1.00 98.69 320 GLY A CA 1
ATOM 2461 C C . GLY A 1 320 ? 20.916 -5.606 -20.585 1.00 98.69 320 GLY A C 1
ATOM 2462 O O . GLY A 1 320 ? 21.706 -4.787 -20.123 1.00 98.69 320 GLY A O 1
ATOM 2463 N N . ILE A 1 321 ? 21.218 -6.904 -20.695 1.00 98.81 321 ILE A N 1
ATOM 2464 C CA . ILE A 1 321 ? 22.512 -7.489 -20.292 1.00 98.81 321 ILE A CA 1
ATOM 2465 C C . ILE A 1 321 ? 23.666 -6.881 -21.090 1.00 98.81 321 ILE A C 1
ATOM 2467 O O . ILE A 1 321 ? 24.699 -6.531 -20.517 1.00 98.81 321 ILE A O 1
ATOM 2471 N N . TRP A 1 322 ? 23.479 -6.705 -22.400 1.00 98.88 322 TRP A N 1
ATOM 2472 C CA . TRP A 1 322 ? 24.460 -6.085 -23.283 1.00 98.88 322 TRP A CA 1
ATOM 2473 C C . TRP A 1 322 ? 24.894 -4.713 -22.763 1.00 98.88 322 TRP A C 1
ATOM 2475 O O . TRP A 1 322 ? 26.087 -4.451 -22.594 1.00 98.88 322 TRP A O 1
ATOM 2485 N N . TYR A 1 323 ? 23.933 -3.855 -22.420 1.00 98.75 323 TYR A N 1
ATOM 2486 C CA . TYR A 1 323 ? 24.260 -2.521 -21.929 1.00 98.75 323 TYR A CA 1
ATOM 2487 C C . TYR A 1 323 ? 24.736 -2.502 -20.483 1.00 98.75 323 TYR A C 1
ATOM 2489 O O . TYR A 1 323 ? 25.708 -1.807 -20.191 1.00 98.75 323 TYR A O 1
ATOM 2497 N N . ALA A 1 324 ? 24.100 -3.262 -19.593 1.00 98.12 324 ALA A N 1
ATOM 2498 C CA . ALA A 1 324 ? 24.453 -3.270 -18.178 1.00 98.12 324 ALA A CA 1
ATOM 2499 C C . ALA A 1 324 ? 25.872 -3.804 -17.949 1.00 98.12 324 ALA A C 1
ATOM 2501 O O . ALA A 1 324 ? 26.653 -3.203 -17.212 1.00 98.12 324 ALA A O 1
ATOM 2502 N N . ASN A 1 325 ? 26.226 -4.914 -18.602 1.00 98.56 325 ASN A N 1
ATOM 2503 C CA . ASN A 1 325 ? 27.458 -5.635 -18.296 1.00 98.56 325 ASN A CA 1
ATOM 2504 C C . ASN A 1 325 ? 28.623 -5.329 -19.238 1.00 98.56 325 ASN A C 1
ATOM 2506 O O . ASN A 1 325 ? 29.771 -5.438 -18.813 1.00 98.56 325 ASN A O 1
ATOM 2510 N N . PHE A 1 326 ? 28.356 -4.928 -20.486 1.00 98.44 326 PHE A N 1
ATOM 2511 C CA . PHE A 1 326 ? 29.418 -4.692 -21.472 1.00 98.44 326 PHE A CA 1
ATOM 2512 C C . PHE A 1 326 ? 29.603 -3.210 -21.822 1.00 98.44 326 PHE A C 1
ATOM 2514 O O . PHE A 1 326 ? 30.709 -2.812 -22.180 1.00 98.44 326 PHE A O 1
ATOM 2521 N N . PHE A 1 327 ? 28.567 -2.375 -21.671 1.00 98.12 327 PHE A N 1
ATOM 2522 C CA . PHE A 1 327 ? 28.670 -0.913 -21.830 1.00 98.12 327 PHE A CA 1
ATOM 2523 C C . PHE A 1 327 ? 28.611 -0.137 -20.505 1.00 98.12 327 PHE A C 1
ATOM 2525 O O . PHE A 1 327 ? 28.795 1.080 -20.512 1.00 98.12 327 PHE A O 1
ATOM 2532 N N . GLY A 1 328 ? 28.377 -0.813 -19.376 1.00 97.44 328 GLY A N 1
ATOM 2533 C CA . GLY A 1 328 ? 28.347 -0.190 -18.050 1.00 97.44 328 GLY A CA 1
ATOM 2534 C C . GLY A 1 328 ? 27.167 0.762 -17.828 1.00 97.44 328 GLY A C 1
ATOM 2535 O O . GLY A 1 328 ? 27.287 1.714 -17.059 1.00 97.44 328 GLY A O 1
ATOM 2536 N N . ALA A 1 329 ? 26.038 0.554 -18.511 1.00 98.25 329 ALA A N 1
ATOM 2537 C CA . ALA A 1 329 ? 24.832 1.338 -18.270 1.00 98.25 329 ALA A CA 1
ATOM 2538 C C . ALA A 1 329 ? 24.209 0.959 -16.914 1.00 98.25 329 ALA A C 1
ATOM 2540 O O . ALA A 1 329 ? 23.683 -0.137 -16.746 1.00 98.25 329 ALA A O 1
ATOM 2541 N N . GLU A 1 330 ? 24.248 1.877 -15.948 1.00 97.06 330 GLU A N 1
ATOM 2542 C CA . GLU A 1 330 ? 23.722 1.652 -14.588 1.00 97.06 330 GLU A CA 1
ATOM 2543 C C . GLU A 1 330 ? 22.191 1.793 -14.489 1.00 97.06 330 GLU A C 1
ATOM 2545 O O . GLU A 1 330 ? 21.584 1.368 -13.505 1.00 97.06 330 GLU A O 1
ATOM 2550 N N . SER A 1 331 ? 21.551 2.405 -15.489 1.00 98.44 331 SER A N 1
ATOM 2551 C CA . SER A 1 331 ? 20.115 2.695 -15.473 1.00 98.44 331 SER A CA 1
ATOM 2552 C C . SER A 1 331 ? 19.444 2.366 -16.796 1.00 98.44 331 SER A C 1
ATOM 2554 O O . SER A 1 331 ? 20.069 2.501 -17.848 1.00 98.44 331 SER A O 1
ATOM 2556 N N . HIS A 1 332 ? 18.153 2.051 -16.742 1.00 98.81 332 HIS A N 1
ATOM 2557 C CA . HIS A 1 332 ? 17.307 1.809 -17.910 1.00 98.81 332 HIS A CA 1
ATOM 2558 C C . HIS A 1 332 ? 16.009 2.615 -17.774 1.00 98.81 332 HIS A C 1
ATOM 2560 O O . HIS A 1 332 ? 15.392 2.627 -16.709 1.00 98.81 332 HIS A O 1
ATOM 2566 N N . ALA A 1 333 ? 15.615 3.325 -18.831 1.00 98.88 333 ALA A N 1
ATOM 2567 C CA . ALA A 1 333 ? 14.442 4.196 -18.806 1.00 98.88 333 ALA A CA 1
ATOM 2568 C C . ALA A 1 333 ? 13.218 3.532 -19.460 1.00 98.88 333 ALA A C 1
ATOM 2570 O O . ALA A 1 333 ? 13.341 2.918 -20.517 1.00 98.88 333 ALA A O 1
ATOM 2571 N N . ILE A 1 334 ? 12.031 3.692 -18.868 1.00 98.88 334 ILE A N 1
ATOM 2572 C CA . ILE A 1 334 ? 10.746 3.285 -19.465 1.00 98.88 334 ILE A CA 1
ATOM 2573 C C . ILE A 1 334 ? 9.907 4.541 -19.700 1.00 98.88 334 ILE A C 1
ATOM 2575 O O . ILE A 1 334 ? 9.515 5.219 -18.753 1.00 98.88 334 ILE A O 1
ATOM 2579 N N . LEU A 1 335 ? 9.650 4.870 -20.965 1.00 98.88 335 LEU A N 1
ATOM 2580 C CA . LEU A 1 335 ? 9.137 6.170 -21.400 1.00 98.88 335 LEU A CA 1
ATOM 2581 C C . LEU A 1 335 ? 7.846 5.984 -22.217 1.00 98.88 335 LEU A C 1
ATOM 2583 O O . LEU A 1 335 ? 7.886 6.003 -23.451 1.00 98.88 335 LEU A O 1
ATOM 2587 N N . PRO A 1 336 ? 6.691 5.769 -21.558 1.00 98.75 336 PRO A N 1
ATOM 2588 C CA . PRO A 1 336 ? 5.423 5.602 -22.255 1.00 98.75 336 PRO A CA 1
ATOM 2589 C C . PRO A 1 336 ? 4.905 6.941 -22.793 1.00 98.75 336 PRO A C 1
ATOM 2591 O O . PRO A 1 336 ? 4.710 7.895 -22.055 1.00 98.75 336 PRO A O 1
ATOM 2594 N N . TYR A 1 337 ? 4.628 7.028 -24.083 1.00 98.81 337 TYR A N 1
ATOM 2595 C CA . TYR A 1 337 ? 3.930 8.137 -24.732 1.00 98.81 337 TYR A CA 1
ATOM 2596 C C . TYR A 1 337 ? 2.423 7.885 -24.648 1.00 98.81 337 TYR A C 1
ATOM 2598 O O . TYR A 1 337 ? 1.728 7.761 -25.651 1.00 98.81 337 TYR A O 1
ATOM 2606 N N . ASP A 1 338 ? 1.945 7.751 -23.413 1.00 98.75 338 ASP A N 1
ATOM 2607 C CA . ASP A 1 338 ? 0.543 7.588 -23.050 1.00 98.75 338 ASP A CA 1
ATOM 2608 C C . ASP A 1 338 ? 0.363 8.028 -21.588 1.00 98.75 338 ASP A C 1
ATOM 2610 O O . ASP A 1 338 ? 1.101 7.598 -20.698 1.00 98.75 338 ASP A O 1
ATOM 2614 N N . GLN A 1 339 ? -0.607 8.909 -21.335 1.00 98.81 339 GLN A N 1
ATOM 2615 C CA . GLN A 1 339 ? -0.814 9.480 -20.003 1.00 98.81 339 GLN A CA 1
ATOM 2616 C C . GLN A 1 339 ? -1.486 8.499 -19.030 1.00 98.81 339 GLN A C 1
ATOM 2618 O O . GLN A 1 339 ? -1.281 8.614 -17.821 1.00 98.81 339 GLN A O 1
ATOM 2623 N N . TYR A 1 340 ? -2.267 7.530 -19.517 1.00 98.75 340 TYR A N 1
ATOM 2624 C CA . TYR A 1 340 ? -2.854 6.494 -18.665 1.00 98.75 340 TYR A CA 1
ATOM 2625 C C . TYR A 1 340 ? -1.773 5.537 -18.134 1.00 98.75 340 TYR A C 1
ATOM 2627 O O . TYR A 1 340 ? -1.877 5.047 -17.011 1.00 98.75 340 TYR A O 1
ATOM 2635 N N . LEU A 1 341 ? -0.666 5.363 -18.863 1.00 98.81 341 LEU A N 1
ATOM 2636 C CA . LEU A 1 341 ? 0.507 4.590 -18.436 1.00 98.81 341 LEU A CA 1
ATOM 2637 C C . LEU A 1 341 ? 1.456 5.323 -17.460 1.00 98.81 341 LEU A C 1
ATOM 2639 O O . LEU A 1 341 ? 2.571 4.853 -17.228 1.00 98.81 341 LEU A O 1
ATOM 2643 N N . HIS A 1 342 ? 1.052 6.431 -16.826 1.00 98.81 342 HIS A N 1
ATOM 2644 C CA . HIS A 1 342 ? 1.930 7.207 -15.923 1.00 98.81 342 HIS A CA 1
ATOM 2645 C C . HIS A 1 342 ? 2.502 6.433 -14.728 1.00 98.81 342 HIS A C 1
ATOM 2647 O O . HIS A 1 342 ? 3.555 6.784 -14.205 1.00 98.81 342 HIS A O 1
ATOM 2653 N N . ARG A 1 343 ? 1.861 5.336 -14.316 1.00 98.75 343 ARG A N 1
ATOM 2654 C CA . ARG A 1 343 ? 2.358 4.455 -13.244 1.00 98.75 343 ARG A CA 1
ATOM 2655 C C . ARG A 1 343 ? 3.130 3.236 -13.747 1.00 98.75 343 ARG A C 1
ATOM 2657 O O . ARG A 1 343 ? 3.624 2.470 -12.923 1.00 98.75 343 ARG A O 1
ATOM 2664 N N . PHE A 1 344 ? 3.269 3.051 -15.060 1.00 98.88 344 PHE A N 1
ATOM 2665 C CA . PHE A 1 344 ? 3.893 1.864 -15.654 1.00 98.88 344 PHE A CA 1
ATOM 2666 C C . PHE A 1 344 ? 5.375 1.734 -15.273 1.00 98.88 344 PHE A C 1
ATOM 2668 O O . PHE A 1 344 ? 5.807 0.675 -14.821 1.00 98.88 344 PHE A O 1
ATOM 2675 N N . ALA A 1 345 ? 6.137 2.832 -15.345 1.00 98.69 345 ALA A N 1
ATOM 2676 C CA . ALA A 1 345 ? 7.533 2.847 -14.907 1.00 98.69 345 ALA A CA 1
ATOM 2677 C C . ALA A 1 345 ? 7.663 2.542 -13.402 1.00 98.69 345 ALA A C 1
ATOM 2679 O O . ALA A 1 345 ? 8.485 1.719 -13.011 1.00 98.69 345 ALA A O 1
ATOM 2680 N N . ALA A 1 346 ? 6.811 3.137 -12.558 1.00 98.56 346 ALA A N 1
ATOM 2681 C CA . ALA A 1 346 ? 6.815 2.902 -11.111 1.00 98.56 346 ALA A CA 1
ATOM 2682 C C . ALA A 1 346 ? 6.425 1.461 -10.727 1.00 98.56 346 ALA A C 1
ATOM 2684 O O . ALA A 1 346 ? 6.954 0.912 -9.763 1.00 98.56 346 ALA A O 1
ATOM 2685 N N . TYR A 1 347 ? 5.529 0.822 -11.484 1.00 98.81 347 TYR A N 1
ATOM 2686 C CA . TYR A 1 347 ? 5.225 -0.598 -11.308 1.00 98.81 347 TYR A CA 1
ATOM 2687 C C . TYR A 1 347 ? 6.459 -1.467 -11.598 1.00 98.81 347 TYR A C 1
ATOM 2689 O O . TYR A 1 347 ? 6.828 -2.316 -10.784 1.00 98.81 347 TYR A O 1
ATOM 2697 N N . PHE A 1 348 ? 7.164 -1.202 -12.703 1.00 98.81 348 PHE A N 1
ATOM 2698 C CA . PHE A 1 348 ? 8.368 -1.958 -13.049 1.00 98.81 348 PHE A CA 1
ATOM 2699 C C . PHE A 1 348 ? 9.604 -1.602 -12.230 1.00 98.81 348 PHE A C 1
ATOM 2701 O O . PHE A 1 348 ? 10.470 -2.459 -12.095 1.00 98.81 348 PHE A O 1
ATOM 2708 N N . GLN A 1 349 ? 9.662 -0.438 -11.577 1.00 98.81 349 GLN A N 1
ATOM 2709 C CA . GLN A 1 349 ? 10.655 -0.197 -10.525 1.00 98.81 349 GLN A CA 1
ATOM 2710 C C . GLN A 1 349 ? 10.603 -1.296 -9.466 1.00 98.81 349 GLN A C 1
ATOM 2712 O O . GLN A 1 349 ? 11.638 -1.852 -9.117 1.00 98.81 349 GLN A O 1
ATOM 2717 N N . GLN A 1 350 ? 9.407 -1.677 -9.007 1.00 98.56 350 GLN A N 1
ATOM 2718 C CA . GLN A 1 350 ? 9.287 -2.834 -8.126 1.00 98.56 350 GLN A CA 1
ATOM 2719 C C . GLN A 1 350 ? 9.554 -4.143 -8.882 1.00 98.56 350 GLN A C 1
ATOM 2721 O O . GLN A 1 350 ? 10.338 -4.964 -8.410 1.00 98.56 350 GLN A O 1
ATOM 2726 N N . GLY A 1 351 ? 8.909 -4.342 -10.036 1.00 98.50 351 GLY A N 1
ATOM 2727 C CA . GLY A 1 351 ? 8.994 -5.588 -10.802 1.00 98.50 351 GLY A CA 1
ATOM 2728 C C . GLY A 1 351 ? 10.428 -6.027 -11.111 1.00 98.50 351 GLY A C 1
ATOM 2729 O O . GLY A 1 351 ? 10.760 -7.191 -10.907 1.00 98.50 351 GLY A O 1
ATOM 2730 N N . ASP A 1 352 ? 11.284 -5.109 -11.555 1.00 98.75 352 ASP A N 1
ATOM 2731 C CA . ASP A 1 352 ? 12.672 -5.381 -11.940 1.00 98.75 352 ASP A CA 1
ATOM 2732 C C . ASP A 1 352 ? 13.626 -5.245 -10.748 1.00 98.75 352 ASP A C 1
ATOM 2734 O O . ASP A 1 352 ? 14.307 -6.206 -10.393 1.00 98.75 352 ASP A O 1
ATOM 2738 N N . MET A 1 353 ? 13.633 -4.096 -10.056 1.00 98.81 353 MET A N 1
ATOM 2739 C CA . MET A 1 353 ? 14.676 -3.798 -9.064 1.00 98.81 353 MET A CA 1
ATOM 2740 C C . MET A 1 353 ? 14.553 -4.676 -7.815 1.00 98.81 353 MET A C 1
ATOM 2742 O O . MET A 1 353 ? 15.567 -5.113 -7.276 1.00 98.81 353 MET A O 1
ATOM 2746 N N . GLU A 1 354 ? 13.334 -4.991 -7.360 1.00 98.56 354 GLU A N 1
ATOM 2747 C CA . GLU A 1 354 ? 13.141 -5.915 -6.230 1.00 98.56 354 GLU A CA 1
ATOM 2748 C C . GLU A 1 354 ? 13.449 -7.371 -6.631 1.00 98.56 354 GLU A C 1
ATOM 2750 O O . GLU A 1 354 ? 13.865 -8.174 -5.793 1.00 98.56 354 GLU A O 1
ATOM 2755 N N . SER A 1 355 ? 13.306 -7.711 -7.917 1.00 98.81 355 SER A N 1
ATOM 2756 C CA . SER A 1 355 ? 13.646 -9.037 -8.441 1.00 98.81 355 SER A CA 1
ATOM 2757 C C . SER A 1 355 ? 15.148 -9.223 -8.612 1.00 98.81 355 SER A C 1
ATOM 2759 O O . SER A 1 355 ? 15.727 -10.155 -8.055 1.00 98.81 355 SER A O 1
ATOM 2761 N N . ASN A 1 356 ? 15.784 -8.326 -9.361 1.00 98.81 356 ASN A N 1
ATOM 2762 C CA . ASN A 1 356 ? 17.134 -8.501 -9.879 1.00 98.81 356 ASN A CA 1
ATOM 2763 C C . ASN A 1 356 ? 18.183 -7.607 -9.203 1.00 98.81 356 ASN A C 1
ATOM 2765 O O . ASN A 1 356 ? 19.368 -7.750 -9.500 1.00 98.81 356 ASN A O 1
ATOM 2769 N N . GLY A 1 357 ? 17.799 -6.743 -8.257 1.00 98.44 357 GLY A N 1
ATOM 2770 C CA . GLY A 1 357 ? 18.713 -5.988 -7.390 1.00 98.44 357 GLY A CA 1
ATOM 2771 C C . GLY A 1 357 ? 19.404 -6.876 -6.350 1.00 98.44 357 GLY A C 1
ATOM 2772 O O . GLY A 1 357 ? 19.245 -6.688 -5.144 1.00 98.44 357 GLY A O 1
ATOM 2773 N N . LYS A 1 358 ? 20.136 -7.893 -6.815 1.00 98.50 358 LYS A N 1
ATOM 2774 C CA . LYS A 1 358 ? 20.746 -8.956 -6.006 1.00 98.50 358 LYS A CA 1
ATOM 2775 C C . LYS A 1 358 ? 22.264 -8.931 -6.133 1.00 98.50 358 LYS A C 1
ATOM 2777 O O . LYS A 1 358 ? 22.809 -8.514 -7.151 1.00 98.50 358 LYS A O 1
ATOM 2782 N N . SER A 1 359 ? 22.950 -9.386 -5.089 1.00 97.81 359 SER A N 1
ATOM 2783 C CA . SER A 1 359 ? 24.419 -9.376 -5.000 1.00 97.81 359 SER A CA 1
ATOM 2784 C C . SER A 1 359 ? 25.024 -10.735 -4.641 1.00 97.81 359 SER A C 1
ATOM 2786 O O . SER A 1 359 ? 26.235 -10.837 -4.439 1.00 97.81 359 SER A O 1
ATOM 2788 N N . VAL A 1 360 ? 24.191 -11.773 -4.563 1.00 98.00 360 VAL A N 1
ATOM 2789 C CA . VAL A 1 360 ? 24.577 -13.148 -4.246 1.00 98.00 360 VAL A CA 1
ATOM 2790 C C . VAL A 1 360 ? 23.999 -14.056 -5.321 1.00 98.00 360 VAL A C 1
ATOM 2792 O O . VAL A 1 360 ? 22.828 -13.913 -5.676 1.00 98.00 360 VAL A O 1
ATOM 2795 N N . ASP A 1 361 ? 24.829 -14.944 -5.855 1.00 96.75 361 ASP A N 1
ATOM 2796 C CA . ASP A 1 361 ? 24.418 -15.919 -6.858 1.00 96.75 361 ASP A CA 1
ATOM 2797 C C . ASP A 1 361 ? 23.726 -17.144 -6.231 1.00 96.75 361 ASP A C 1
ATOM 2799 O O . ASP A 1 361 ? 23.673 -17.312 -5.010 1.00 96.75 361 ASP A O 1
ATOM 2803 N N . ARG A 1 362 ? 23.195 -18.036 -7.071 1.00 96.50 362 ARG A N 1
ATOM 2804 C CA . ARG A 1 362 ? 22.497 -19.252 -6.617 1.00 96.50 362 ARG A CA 1
ATOM 2805 C C . ARG A 1 362 ? 23.383 -20.241 -5.849 1.00 96.50 362 ARG A C 1
ATOM 2807 O O . ARG A 1 362 ? 22.847 -21.088 -5.144 1.00 96.50 362 ARG A O 1
ATOM 2814 N N . ALA A 1 363 ? 24.712 -20.125 -5.940 1.00 95.38 363 ALA A N 1
ATOM 2815 C CA . ALA A 1 363 ? 25.660 -20.922 -5.160 1.00 95.38 363 ALA A CA 1
ATOM 2816 C C . ALA A 1 363 ? 25.999 -20.282 -3.797 1.00 95.38 363 ALA A C 1
ATOM 2818 O O . ALA A 1 363 ? 26.839 -20.803 -3.061 1.00 95.38 363 ALA A O 1
ATOM 2819 N N . GLY A 1 364 ? 25.373 -19.150 -3.455 1.00 95.88 364 GLY A N 1
ATOM 2820 C CA . GLY A 1 364 ? 25.629 -18.416 -2.219 1.00 95.88 364 GLY A CA 1
ATOM 2821 C C . GLY A 1 364 ? 26.900 -17.564 -2.262 1.00 95.88 364 GLY A C 1
ATOM 2822 O O . GLY A 1 364 ? 27.352 -17.089 -1.219 1.00 95.88 364 GLY A O 1
ATOM 2823 N N . GLN A 1 365 ? 27.499 -17.359 -3.440 1.00 96.44 365 GLN A N 1
ATOM 2824 C CA . GLN A 1 365 ? 28.712 -16.563 -3.590 1.00 96.44 365 GLN A CA 1
ATOM 2825 C C . GLN A 1 365 ? 28.378 -15.104 -3.876 1.00 96.44 365 GLN A C 1
ATOM 2827 O O . GLN A 1 365 ? 27.471 -14.778 -4.642 1.00 96.44 365 GLN A O 1
ATOM 2832 N N . ARG A 1 366 ? 29.150 -14.194 -3.276 1.00 97.50 366 ARG A N 1
ATOM 2833 C CA . ARG A 1 366 ? 29.013 -12.765 -3.552 1.00 97.50 366 ARG A CA 1
ATOM 2834 C C . ARG A 1 366 ? 29.491 -12.447 -4.967 1.00 97.50 366 ARG A C 1
ATOM 2836 O O . ARG A 1 366 ? 30.620 -12.762 -5.342 1.00 97.50 366 ARG A O 1
ATOM 2843 N N . ILE A 1 367 ? 28.656 -11.731 -5.705 1.00 97.81 367 ILE A N 1
ATOM 2844 C CA . ILE A 1 367 ? 28.963 -11.211 -7.034 1.00 97.81 367 ILE A CA 1
ATOM 2845 C C . ILE A 1 367 ? 29.951 -10.047 -6.891 1.00 97.81 367 ILE A C 1
ATOM 2847 O O . ILE A 1 367 ? 29.727 -9.123 -6.105 1.00 97.81 367 ILE A O 1
ATOM 2851 N N . THR A 1 368 ? 31.067 -10.104 -7.621 1.00 96.44 368 THR A N 1
ATOM 2852 C CA . THR A 1 368 ? 32.164 -9.114 -7.516 1.00 96.44 368 THR A CA 1
ATOM 2853 C C . THR A 1 368 ? 32.704 -8.631 -8.859 1.00 96.44 368 THR A C 1
ATOM 2855 O O . THR A 1 368 ? 33.461 -7.667 -8.894 1.00 96.44 368 THR A O 1
ATOM 2858 N N . ASP A 1 369 ? 32.331 -9.282 -9.957 1.00 95.88 369 ASP A N 1
ATOM 2859 C CA . ASP A 1 369 ? 32.941 -9.101 -11.273 1.00 95.88 369 ASP A CA 1
ATOM 2860 C C . ASP A 1 369 ? 31.936 -8.795 -12.396 1.00 95.88 369 ASP A C 1
ATOM 2862 O O . ASP A 1 369 ? 32.327 -8.698 -13.556 1.00 95.88 369 ASP A O 1
ATOM 2866 N N . TYR A 1 370 ? 30.657 -8.612 -12.058 1.00 96.94 370 TYR A N 1
ATOM 2867 C CA . TYR A 1 370 ? 29.613 -8.100 -12.948 1.00 96.94 370 TYR A CA 1
ATOM 2868 C C . TYR A 1 370 ? 28.521 -7.373 -12.145 1.00 96.94 370 TYR A C 1
ATOM 2870 O O . TYR A 1 370 ? 28.488 -7.429 -10.915 1.00 96.94 370 TYR A O 1
ATOM 2878 N N . THR A 1 371 ? 27.640 -6.665 -12.850 1.00 97.25 371 THR A N 1
ATOM 2879 C CA . THR A 1 371 ? 26.474 -5.947 -12.307 1.00 97.25 371 THR A CA 1
ATOM 2880 C C . THR A 1 371 ? 25.180 -6.725 -12.568 1.00 97.25 371 THR A C 1
ATOM 2882 O O . THR A 1 371 ? 25.102 -7.497 -13.521 1.00 97.25 371 THR A O 1
ATOM 2885 N N . THR A 1 372 ? 24.163 -6.535 -11.728 1.00 98.38 372 THR A N 1
ATOM 2886 C CA . THR A 1 372 ? 22.842 -7.179 -11.864 1.00 98.38 372 THR A CA 1
ATOM 2887 C C . THR A 1 372 ? 21.777 -6.147 -12.265 1.00 98.38 372 THR A C 1
ATOM 2889 O O . THR A 1 372 ? 22.044 -5.334 -13.151 1.00 98.38 372 THR A O 1
ATOM 2892 N N . GLY A 1 373 ? 20.577 -6.176 -11.672 1.00 97.88 373 GLY A N 1
ATOM 2893 C CA . GLY A 1 373 ? 19.445 -5.334 -12.070 1.00 97.88 373 GLY A CA 1
ATOM 2894 C C . GLY A 1 373 ? 19.785 -3.833 -12.115 1.00 97.88 373 GLY A C 1
ATOM 2895 O O . GLY A 1 373 ? 20.434 -3.330 -11.191 1.00 97.88 373 GLY A O 1
ATOM 2896 N N . PRO A 1 374 ? 19.365 -3.104 -13.167 1.00 97.81 374 PRO A N 1
ATOM 2897 C CA . PRO A 1 374 ? 19.637 -1.677 -13.308 1.00 97.81 374 PRO A CA 1
ATOM 2898 C C . PRO A 1 374 ? 18.725 -0.834 -12.410 1.00 97.81 374 PRO A C 1
ATOM 2900 O O . PRO A 1 374 ? 17.676 -1.281 -11.945 1.00 97.81 374 PRO A O 1
ATOM 2903 N N . VAL A 1 375 ? 19.064 0.445 -12.240 1.00 98.69 375 VAL A N 1
ATOM 2904 C CA . VAL A 1 375 ? 18.103 1.423 -11.713 1.00 98.69 375 VAL A CA 1
ATOM 2905 C C . VAL A 1 375 ? 17.066 1.732 -12.795 1.00 98.69 375 VAL A C 1
ATOM 2907 O O . VAL A 1 375 ? 17.401 2.320 -13.828 1.00 98.69 375 VAL A O 1
ATOM 2910 N N . LEU A 1 376 ? 15.806 1.362 -12.556 1.00 98.12 376 LEU A N 1
ATOM 2911 C CA . LEU A 1 376 ? 14.691 1.715 -13.434 1.00 98.12 376 LEU A CA 1
ATOM 2912 C C . LEU A 1 376 ? 14.061 3.051 -13.058 1.00 98.12 376 LEU A C 1
ATOM 2914 O O . LEU A 1 376 ? 13.856 3.375 -11.887 1.00 98.12 376 LEU A O 1
ATOM 2918 N N . TRP A 1 377 ? 13.706 3.826 -14.074 1.00 98.75 377 TRP A N 1
ATOM 2919 C CA . TRP A 1 377 ? 13.030 5.107 -13.909 1.00 98.75 377 TRP A CA 1
ATOM 2920 C C . TRP A 1 377 ? 12.334 5.529 -15.205 1.00 98.75 377 TRP A C 1
ATOM 2922 O O . TRP A 1 377 ? 12.530 4.923 -16.258 1.00 98.75 377 TRP A O 1
ATOM 2932 N N . GLY A 1 378 ? 11.507 6.568 -15.136 1.00 98.50 378 GLY A N 1
ATOM 2933 C CA . GLY A 1 378 ? 10.867 7.142 -16.312 1.00 98.50 378 GLY A CA 1
ATOM 2934 C C . GLY A 1 378 ? 9.557 7.841 -15.985 1.00 98.50 378 GLY A C 1
ATOM 2935 O O . GLY A 1 378 ? 8.998 7.657 -14.910 1.00 98.50 378 GLY A O 1
ATOM 2936 N N . GLU A 1 379 ? 9.099 8.650 -16.933 1.00 98.69 379 GLU A N 1
ATOM 2937 C CA . GLU A 1 379 ? 7.851 9.414 -16.883 1.00 98.69 379 GLU A CA 1
ATOM 2938 C C . GLU A 1 379 ? 7.234 9.449 -18.285 1.00 98.69 379 GLU A C 1
ATOM 2940 O O . GLU A 1 379 ? 7.968 9.266 -19.271 1.00 98.69 379 GLU A O 1
ATOM 2945 N N . PRO A 1 380 ? 5.922 9.720 -18.407 1.00 98.69 380 PRO A N 1
ATOM 2946 C CA . PRO A 1 380 ? 5.280 9.807 -19.702 1.00 98.69 380 PRO A CA 1
ATOM 2947 C C . PRO A 1 380 ? 5.904 10.829 -20.656 1.00 98.69 380 PRO A C 1
ATOM 2949 O O . PRO A 1 380 ? 6.324 11.928 -20.275 1.00 98.69 380 PRO A O 1
ATOM 2952 N N . GLY A 1 381 ? 5.924 10.469 -21.937 1.00 97.62 381 GLY A N 1
ATOM 2953 C CA . GLY A 1 381 ? 6.105 11.416 -23.028 1.00 97.62 381 GLY A CA 1
ATOM 2954 C C . GLY A 1 381 ? 4.827 12.245 -23.237 1.00 97.62 381 GLY A C 1
ATOM 2955 O O . GLY A 1 381 ? 3.726 11.736 -23.081 1.00 97.62 381 GLY A O 1
ATOM 2956 N N . THR A 1 382 ? 4.911 13.523 -23.599 1.00 98.44 382 THR A N 1
ATOM 2957 C CA . THR A 1 382 ? 6.127 14.296 -23.906 1.00 98.44 382 THR A CA 1
ATOM 2958 C C . THR A 1 382 ? 6.744 14.981 -22.684 1.00 98.44 382 THR A C 1
ATOM 2960 O O . THR A 1 382 ? 7.809 15.576 -22.808 1.00 98.44 382 THR A O 1
ATOM 2963 N N . ASN A 1 383 ? 6.145 14.874 -21.495 1.00 98.50 383 ASN A N 1
ATOM 2964 C CA . ASN A 1 383 ? 6.586 15.573 -20.283 1.00 98.50 383 ASN A CA 1
ATOM 2965 C C . ASN A 1 383 ? 8.067 15.324 -19.961 1.00 98.50 383 ASN A C 1
ATOM 2967 O O . ASN A 1 383 ? 8.798 16.270 -19.670 1.00 98.50 383 ASN A O 1
ATOM 2971 N N . GLY A 1 384 ? 8.539 14.080 -20.099 1.00 98.19 384 GLY A N 1
ATOM 2972 C CA . GLY A 1 384 ? 9.954 13.741 -19.908 1.00 98.19 384 GLY A CA 1
ATOM 2973 C C . GLY A 1 384 ? 10.916 14.549 -20.795 1.00 98.19 384 GLY A C 1
ATOM 2974 O O . GLY A 1 384 ? 12.014 14.903 -20.347 1.00 98.19 384 GLY A O 1
ATOM 2975 N N . GLN A 1 385 ? 10.491 14.921 -22.012 1.00 98.44 385 GLN A N 1
ATOM 2976 C CA . GLN A 1 385 ? 11.280 15.748 -22.936 1.00 98.44 385 GLN A CA 1
ATOM 2977 C C . GLN A 1 385 ? 11.614 17.117 -22.338 1.00 98.44 385 GLN A C 1
ATOM 2979 O O . GLN A 1 385 ? 12.702 17.645 -22.551 1.00 98.44 385 GLN A O 1
ATOM 2984 N N . HIS A 1 386 ? 10.695 17.647 -21.531 1.00 98.31 386 HIS A N 1
ATOM 2985 C CA . HIS A 1 386 ? 10.789 18.945 -20.870 1.00 98.31 386 HIS A CA 1
ATOM 2986 C C . HIS A 1 386 ? 11.297 18.852 -19.422 1.00 98.31 386 HIS A C 1
ATOM 2988 O O . HIS A 1 386 ? 11.238 19.838 -18.691 1.00 98.31 386 HIS A O 1
ATOM 2994 N N . ALA A 1 387 ? 11.797 17.687 -19.002 1.00 98.44 387 ALA A N 1
ATOM 2995 C CA . ALA A 1 387 ? 12.310 17.464 -17.654 1.00 98.44 387 ALA A CA 1
ATOM 2996 C C . ALA A 1 387 ? 13.756 16.950 -17.668 1.00 98.44 387 ALA A C 1
ATOM 2998 O O . ALA A 1 387 ? 14.663 17.625 -17.187 1.00 98.44 387 ALA A O 1
ATOM 2999 N N . PHE A 1 388 ? 13.990 15.765 -18.236 1.00 98.50 388 PHE A N 1
ATOM 3000 C CA . PHE A 1 388 ? 15.265 15.050 -18.086 1.00 98.50 388 PHE A CA 1
ATOM 3001 C C . PHE A 1 388 ? 15.885 14.569 -19.401 1.00 98.50 388 PHE A C 1
ATOM 3003 O O . PHE A 1 388 ? 17.021 14.094 -19.399 1.00 98.50 388 PHE A O 1
ATOM 3010 N N . TYR A 1 389 ? 15.211 14.728 -20.545 1.00 98.69 389 TYR A N 1
ATOM 3011 C CA . TYR A 1 389 ? 15.784 14.319 -21.835 1.00 98.69 389 TYR A CA 1
ATOM 3012 C C . TYR A 1 389 ? 17.025 15.133 -22.215 1.00 98.69 389 TYR A C 1
ATOM 3014 O O . TYR A 1 389 ? 17.856 14.629 -22.960 1.00 98.69 389 TYR A O 1
ATOM 3022 N N . GLN A 1 390 ? 17.217 16.333 -21.656 1.00 98.62 390 GLN A N 1
ATOM 3023 C CA . GLN A 1 390 ? 18.485 17.066 -21.757 1.00 98.62 390 GLN A CA 1
ATOM 3024 C C . GLN A 1 390 ? 19.675 16.192 -21.322 1.00 98.62 390 GLN A C 1
ATOM 3026 O O . GLN A 1 390 ? 20.679 16.101 -22.028 1.00 98.62 390 GLN A O 1
ATOM 3031 N N . LEU A 1 391 ? 19.549 15.508 -20.178 1.00 98.62 391 LEU A N 1
ATOM 3032 C CA . LEU A 1 391 ? 20.571 14.590 -19.679 1.00 98.62 391 LEU A CA 1
ATOM 3033 C C . LEU A 1 391 ? 20.665 13.348 -20.566 1.00 98.62 391 LEU A C 1
ATOM 3035 O O . LEU A 1 391 ? 21.774 12.918 -20.875 1.00 98.62 391 LEU A O 1
ATOM 3039 N N . ILE A 1 392 ? 19.531 12.811 -21.028 1.00 98.50 392 ILE A N 1
ATOM 3040 C CA . ILE A 1 392 ? 19.535 11.660 -21.940 1.00 98.50 392 ILE A CA 1
ATOM 3041 C C . ILE A 1 392 ? 20.238 12.006 -23.254 1.00 98.50 392 ILE A C 1
ATOM 3043 O O . ILE A 1 392 ? 20.950 11.159 -23.755 1.00 98.50 392 ILE A O 1
ATOM 3047 N N . HIS A 1 393 ? 20.104 13.214 -23.803 1.00 98.62 393 HIS A N 1
ATOM 3048 C CA . HIS A 1 393 ? 20.690 13.601 -25.094 1.00 98.62 393 HIS A CA 1
ATOM 3049 C C . HIS A 1 393 ? 22.145 14.070 -24.999 1.00 98.62 393 HIS A C 1
ATOM 3051 O O . HIS A 1 393 ? 22.994 13.643 -25.788 1.00 98.62 393 HIS A O 1
ATOM 3057 N N . GLN A 1 394 ? 22.450 14.948 -24.044 1.00 98.25 394 GLN A N 1
ATOM 3058 C CA . GLN A 1 394 ? 23.739 15.650 -23.966 1.00 98.25 394 GLN A CA 1
ATOM 3059 C C . GLN A 1 394 ? 24.494 15.404 -22.652 1.00 98.25 394 GLN A C 1
ATOM 3061 O O . GLN A 1 394 ? 25.613 15.884 -22.487 1.00 98.25 394 GLN A O 1
ATOM 3066 N N . GLY A 1 395 ? 23.918 14.647 -21.717 1.00 97.69 395 GLY A N 1
ATOM 3067 C CA . GLY A 1 395 ? 24.620 14.207 -20.516 1.00 97.69 395 GLY A CA 1
ATOM 3068 C C . GLY A 1 395 ? 25.671 13.134 -20.810 1.00 97.69 395 GLY A C 1
ATOM 3069 O O . GLY A 1 395 ? 25.735 12.555 -21.894 1.00 97.69 395 GLY A O 1
ATOM 3070 N N . THR A 1 396 ? 26.487 12.826 -19.807 1.00 97.25 396 THR A N 1
ATOM 3071 C CA . THR A 1 396 ? 27.622 11.892 -19.917 1.00 97.25 396 THR A CA 1
ATOM 3072 C C . THR A 1 396 ? 27.265 10.436 -19.615 1.00 97.25 396 THR A C 1
ATOM 3074 O O . THR A 1 396 ? 28.138 9.573 -19.616 1.00 97.25 396 THR A O 1
ATOM 3077 N N . ARG A 1 397 ? 25.992 10.144 -19.328 1.00 97.12 397 ARG A N 1
ATOM 3078 C CA . ARG A 1 397 ? 25.510 8.792 -19.025 1.00 97.12 397 ARG A CA 1
ATOM 3079 C C . ARG A 1 397 ? 24.944 8.130 -20.280 1.00 97.12 397 ARG A C 1
ATOM 3081 O O . ARG A 1 397 ? 24.231 8.773 -21.056 1.00 97.12 397 ARG A O 1
ATOM 3088 N N . LEU A 1 398 ? 25.241 6.842 -20.450 1.00 97.88 398 LEU A N 1
ATOM 3089 C CA . LEU A 1 398 ? 24.560 5.973 -21.405 1.00 97.88 398 LEU A CA 1
ATOM 3090 C C . LEU A 1 398 ? 23.300 5.415 -20.742 1.00 97.88 398 LEU A C 1
ATOM 3092 O O . LEU A 1 398 ? 23.382 4.791 -19.687 1.00 97.88 398 LEU A O 1
ATOM 3096 N N . ILE A 1 399 ? 22.148 5.662 -21.358 1.00 98.69 399 ILE A N 1
ATOM 3097 C CA . ILE A 1 399 ? 20.842 5.281 -20.817 1.00 98.69 399 ILE A CA 1
ATOM 3098 C C . ILE A 1 399 ? 20.065 4.596 -21.942 1.00 98.69 399 ILE A C 1
ATOM 3100 O O . ILE A 1 399 ? 19.525 5.292 -22.804 1.00 98.69 399 ILE A O 1
ATOM 3104 N N . PRO A 1 400 ? 20.033 3.253 -21.977 1.00 98.75 400 PRO A N 1
ATOM 3105 C CA . PRO A 1 400 ? 19.068 2.522 -22.784 1.00 98.75 400 PRO A CA 1
ATOM 3106 C C . PRO A 1 400 ? 17.646 2.903 -22.370 1.00 98.75 400 PRO A C 1
ATOM 3108 O O . PRO A 1 400 ? 17.367 3.075 -21.178 1.00 98.75 400 PRO A O 1
ATOM 3111 N N . ALA A 1 401 ? 16.759 3.059 -23.349 1.00 98.81 401 ALA A N 1
ATOM 3112 C CA . ALA A 1 401 ? 15.394 3.495 -23.097 1.00 98.81 401 ALA A CA 1
ATOM 3113 C C . ALA A 1 401 ? 14.369 2.731 -23.942 1.00 98.81 401 ALA A C 1
ATOM 3115 O O . ALA A 1 401 ? 14.526 2.601 -25.158 1.00 98.81 401 ALA A O 1
ATOM 3116 N N . ASP A 1 402 ? 13.292 2.299 -23.291 1.00 98.94 402 ASP A N 1
ATOM 3117 C CA . ASP A 1 402 ? 12.123 1.712 -23.937 1.00 98.94 402 ASP A CA 1
ATOM 3118 C C . ASP A 1 402 ? 11.067 2.804 -24.126 1.00 98.94 402 ASP A C 1
ATOM 3120 O O . ASP A 1 402 ? 10.540 3.358 -23.159 1.00 98.94 402 ASP A O 1
ATOM 3124 N N . PHE A 1 403 ? 10.757 3.118 -25.377 1.00 98.94 403 PHE A N 1
ATOM 3125 C CA . PHE A 1 403 ? 9.691 4.032 -25.761 1.00 98.94 403 PHE A CA 1
ATOM 3126 C C . PHE A 1 403 ? 8.447 3.210 -26.085 1.00 98.94 403 PHE A C 1
ATOM 3128 O O . PHE A 1 403 ? 8.522 2.291 -26.895 1.00 98.94 403 PHE A O 1
ATOM 3135 N N . ILE A 1 404 ? 7.298 3.546 -25.495 1.00 98.94 404 ILE A N 1
ATOM 3136 C CA . ILE A 1 404 ? 6.044 2.794 -25.689 1.00 98.94 404 ILE A CA 1
ATOM 3137 C C . ILE A 1 404 ? 4.954 3.736 -26.200 1.00 98.94 404 ILE A C 1
ATOM 3139 O O . ILE A 1 404 ? 4.759 4.775 -25.585 1.00 98.94 404 ILE A O 1
ATOM 3143 N N . ALA A 1 405 ? 4.220 3.404 -27.263 1.00 98.81 405 ALA A N 1
ATOM 3144 C CA . ALA A 1 405 ? 3.061 4.199 -27.691 1.00 98.81 405 ALA A CA 1
ATOM 3145 C C . ALA A 1 405 ? 1.937 3.335 -28.294 1.00 98.81 405 ALA A C 1
ATOM 3147 O O . ALA A 1 405 ? 2.222 2.392 -29.039 1.00 98.81 405 ALA A O 1
ATOM 3148 N N . PRO A 1 406 ? 0.656 3.648 -28.026 1.00 98.69 406 PRO A N 1
ATOM 3149 C CA . PRO A 1 406 ? -0.435 3.156 -28.854 1.00 98.69 406 PRO A CA 1
ATOM 3150 C C . PRO A 1 406 ? -0.475 3.917 -30.188 1.00 98.69 406 PRO A C 1
ATOM 3152 O O . PRO A 1 406 ? -0.192 5.112 -30.225 1.00 98.69 406 PRO A O 1
ATOM 3155 N N . MET A 1 407 ? -0.834 3.234 -31.275 1.00 98.62 407 MET A N 1
ATOM 3156 C CA . MET A 1 407 ? -1.064 3.840 -32.593 1.00 98.62 407 MET A CA 1
ATOM 3157 C C . MET A 1 407 ? -2.406 4.588 -32.655 1.00 98.62 407 MET A C 1
ATOM 3159 O O . MET A 1 407 ? -2.585 5.473 -33.488 1.00 98.62 407 MET A O 1
ATOM 3163 N N . GLU A 1 408 ? -3.347 4.218 -31.784 1.00 98.38 408 GLU A N 1
ATOM 3164 C CA . GLU A 1 408 ? -4.674 4.806 -31.661 1.00 98.38 408 GLU A CA 1
ATOM 3165 C C . GLU A 1 408 ? -4.899 5.358 -30.246 1.00 98.38 408 GLU A C 1
ATOM 3167 O O . GLU A 1 408 ? -4.770 4.651 -29.241 1.00 98.38 408 GLU A O 1
ATOM 3172 N N . SER A 1 409 ? -5.323 6.620 -30.158 1.00 98.06 409 SER A N 1
ATOM 3173 C CA . SER A 1 409 ? -5.718 7.241 -28.891 1.00 98.06 409 SER A CA 1
ATOM 3174 C C . SER A 1 409 ? -7.085 6.746 -28.414 1.00 98.06 409 SER A C 1
ATOM 3176 O O . SER A 1 409 ? -8.013 6.539 -29.197 1.00 98.06 409 SER A O 1
ATOM 3178 N N . HIS A 1 410 ? -7.264 6.666 -27.094 1.00 98.19 410 HIS A N 1
ATOM 3179 C CA . HIS A 1 410 ? -8.598 6.586 -26.480 1.00 98.19 410 HIS A CA 1
ATOM 3180 C C . HIS A 1 410 ? -9.404 7.874 -26.614 1.00 98.19 410 HIS A C 1
ATOM 3182 O O . HIS A 1 410 ? -10.629 7.842 -26.590 1.00 98.19 410 HIS A O 1
ATOM 3188 N N . ASN A 1 411 ? -8.709 8.996 -26.778 1.00 97.69 411 ASN A N 1
ATOM 3189 C CA . ASN A 1 411 ? -9.276 10.333 -26.843 1.00 97.69 411 ASN A CA 1
ATOM 3190 C C . ASN A 1 411 ? -8.808 10.998 -28.152 1.00 97.69 411 ASN A C 1
ATOM 3192 O O . ASN A 1 411 ? -7.792 11.703 -28.138 1.00 97.69 411 ASN A O 1
ATOM 3196 N N . PRO A 1 412 ? -9.476 10.748 -29.297 1.00 95.50 412 PRO A N 1
ATOM 3197 C CA . PRO A 1 412 ? -9.106 11.317 -30.596 1.00 95.50 412 PRO A CA 1
ATOM 3198 C C . PRO A 1 412 ? -9.517 12.798 -30.680 1.00 95.50 412 PRO A C 1
ATOM 3200 O O . PRO A 1 412 ? -10.473 13.173 -31.358 1.00 95.50 412 PRO A O 1
ATOM 3203 N N . LEU A 1 413 ? -8.823 13.645 -29.917 1.00 96.31 413 LEU A N 1
ATOM 3204 C CA . LEU A 1 413 ? -9.090 15.077 -29.803 1.00 96.31 413 LEU A CA 1
ATOM 3205 C C . LEU A 1 413 ? -8.149 15.870 -30.713 1.00 96.31 413 LEU A C 1
ATOM 3207 O O . LEU A 1 413 ? -6.951 15.968 -30.443 1.00 96.31 413 LEU A O 1
ATOM 3211 N N . GLY A 1 414 ? -8.696 16.484 -31.764 1.00 93.44 414 GLY A N 1
ATOM 3212 C CA . GLY A 1 414 ? -7.927 17.324 -32.686 1.00 93.44 414 GLY A CA 1
ATOM 3213 C C . GLY A 1 414 ? -6.703 16.596 -33.251 1.00 93.44 414 GLY A C 1
ATOM 3214 O O . GLY A 1 414 ? -6.822 15.458 -33.681 1.00 93.44 414 GLY A O 1
ATOM 3215 N N . GLN A 1 415 ? -5.541 17.256 -33.221 1.00 97.19 415 GLN A N 1
ATOM 3216 C CA . GLN A 1 415 ? -4.256 16.710 -33.694 1.00 97.19 415 GLN A CA 1
ATOM 3217 C C . GLN A 1 415 ? -3.355 16.198 -32.555 1.00 97.19 415 GLN A C 1
ATOM 3219 O O . GLN A 1 415 ? -2.140 16.061 -32.717 1.00 97.19 415 GLN A O 1
ATOM 3224 N N . HIS A 1 416 ? -3.907 16.006 -31.351 1.00 98.44 416 HIS A N 1
ATOM 3225 C CA . HIS A 1 416 ? -3.091 15.701 -30.174 1.00 98.44 416 HIS A CA 1
ATOM 3226 C C . HIS A 1 416 ? -2.308 14.394 -30.336 1.00 98.44 416 HIS A C 1
ATOM 3228 O O . HIS A 1 416 ? -1.147 14.326 -29.932 1.00 98.44 416 HIS A O 1
ATOM 3234 N N . HIS A 1 417 ? -2.923 13.362 -30.921 1.00 98.50 417 HIS A N 1
ATOM 3235 C CA . HIS A 1 417 ? -2.279 12.056 -31.038 1.00 98.50 417 HIS A CA 1
ATOM 3236 C C . HIS A 1 417 ? -1.217 12.032 -32.141 1.00 98.50 417 HIS A C 1
ATOM 3238 O O . HIS A 1 417 ? -0.147 11.465 -31.948 1.00 98.50 417 HIS A O 1
ATOM 3244 N N . GLU A 1 418 ? -1.444 12.731 -33.251 1.00 98.50 418 GLU A N 1
ATOM 3245 C CA . GLU A 1 418 ? -0.460 12.911 -34.316 1.00 98.50 418 GLU A CA 1
ATOM 3246 C C . GLU A 1 418 ? 0.774 13.658 -33.802 1.00 98.50 418 GLU A C 1
ATOM 3248 O O . GLU A 1 418 ? 1.900 13.242 -34.068 1.00 98.50 418 GLU A O 1
ATOM 3253 N N . ILE A 1 419 ? 0.585 14.722 -33.009 1.00 98.75 419 ILE A N 1
ATOM 3254 C CA . ILE A 1 419 ? 1.690 15.456 -32.371 1.00 98.75 419 ILE A CA 1
ATOM 3255 C C . ILE A 1 419 ? 2.442 14.555 -31.383 1.00 98.75 419 ILE A C 1
ATOM 3257 O O . ILE A 1 419 ? 3.676 14.577 -31.347 1.00 98.75 419 ILE A O 1
ATOM 3261 N N . LEU A 1 420 ? 1.727 13.753 -30.589 1.00 98.75 420 LEU A N 1
ATOM 3262 C CA . LEU A 1 420 ? 2.324 12.804 -29.647 1.00 98.75 420 LEU A CA 1
ATOM 3263 C C . LEU A 1 420 ? 3.188 11.762 -30.371 1.00 98.75 420 LEU A C 1
ATOM 3265 O O . LEU A 1 420 ? 4.347 11.566 -30.000 1.00 98.75 420 LEU A O 1
ATOM 3269 N N . LEU A 1 421 ? 2.657 11.145 -31.428 1.00 98.81 421 LEU A N 1
ATOM 3270 C CA . LEU A 1 421 ? 3.366 10.151 -32.232 1.00 98.81 421 LEU A CA 1
ATOM 3271 C C . LEU A 1 421 ? 4.549 10.766 -32.989 1.00 98.81 421 LEU A C 1
ATOM 3273 O O . LEU A 1 421 ? 5.634 10.188 -32.987 1.00 98.81 421 LEU A O 1
ATOM 3277 N N . ALA A 1 422 ? 4.401 11.967 -33.555 1.00 98.81 422 ALA A N 1
ATOM 3278 C CA . ALA A 1 422 ? 5.514 12.686 -34.177 1.00 98.81 422 ALA A CA 1
ATOM 3279 C C . ALA A 1 422 ? 6.676 12.878 -33.191 1.00 98.81 422 ALA A C 1
ATOM 3281 O O . ALA A 1 422 ? 7.833 12.649 -33.538 1.00 98.81 422 ALA A O 1
ATOM 3282 N N . ASN A 1 423 ? 6.370 13.223 -31.939 1.00 98.81 423 ASN A N 1
ATOM 3283 C CA . ASN A 1 423 ? 7.360 13.348 -30.875 1.00 98.81 423 ASN A CA 1
ATOM 3284 C C . ASN A 1 423 ? 7.978 12.002 -30.465 1.00 98.81 423 ASN A C 1
ATOM 3286 O O . ASN A 1 423 ? 9.191 11.930 -30.274 1.00 98.81 423 ASN A O 1
ATOM 3290 N N . PHE A 1 424 ? 7.180 10.939 -30.352 1.00 98.88 424 PHE A N 1
ATOM 3291 C CA . PHE A 1 424 ? 7.666 9.579 -30.090 1.00 98.88 424 PHE A CA 1
ATOM 3292 C C . PHE A 1 424 ? 8.701 9.141 -31.140 1.00 98.88 424 PHE A C 1
ATOM 3294 O O . PHE A 1 424 ? 9.811 8.722 -30.796 1.00 98.88 424 PHE A O 1
ATOM 3301 N N . PHE A 1 425 ? 8.376 9.308 -32.427 1.00 98.88 425 PHE A N 1
ATOM 3302 C CA . PHE A 1 425 ? 9.274 8.954 -33.525 1.00 98.88 425 PHE A CA 1
ATOM 3303 C C . PHE A 1 425 ? 10.513 9.856 -33.558 1.00 98.88 425 PHE A C 1
ATOM 3305 O O . PHE A 1 425 ? 11.637 9.352 -33.607 1.00 98.88 425 PHE A O 1
ATOM 3312 N N . ALA A 1 426 ? 10.326 11.175 -33.452 1.00 98.81 426 ALA A N 1
ATOM 3313 C CA . ALA A 1 426 ? 11.417 12.142 -33.518 1.00 98.81 426 ALA A CA 1
ATOM 3314 C C . ALA A 1 426 ? 12.436 11.966 -32.385 1.00 98.81 426 ALA A C 1
ATOM 3316 O O . ALA A 1 426 ? 13.632 12.127 -32.615 1.00 98.81 426 ALA A O 1
ATOM 3317 N N . GLN A 1 427 ? 12.008 11.617 -31.166 1.00 98.88 427 GLN A N 1
ATOM 3318 C CA . GLN A 1 427 ? 12.942 11.455 -30.048 1.00 98.88 427 GLN A CA 1
ATOM 3319 C C . GLN A 1 427 ? 13.856 10.240 -30.217 1.00 98.88 427 GLN A C 1
ATOM 3321 O O . GLN A 1 427 ? 15.065 10.360 -30.017 1.00 98.88 427 GLN A O 1
ATOM 3326 N N . THR A 1 428 ? 13.319 9.088 -30.627 1.00 98.69 428 THR A N 1
ATOM 3327 C CA . THR A 1 428 ? 14.154 7.897 -30.874 1.00 98.69 428 THR A CA 1
ATOM 3328 C C . THR A 1 428 ? 15.070 8.094 -32.085 1.00 98.69 428 THR A C 1
ATOM 3330 O O . THR A 1 428 ? 16.231 7.681 -32.062 1.00 98.69 428 THR A O 1
ATOM 3333 N N . GLU A 1 429 ? 14.603 8.805 -33.116 1.00 98.81 429 GLU A N 1
ATOM 3334 C CA . GLU A 1 429 ? 15.427 9.211 -34.255 1.00 98.81 429 GLU A CA 1
ATOM 3335 C C . GLU A 1 429 ? 16.547 10.179 -33.843 1.00 98.81 429 GLU A C 1
ATOM 3337 O O . GLU A 1 429 ? 17.696 9.992 -34.246 1.00 98.81 429 GLU A O 1
ATOM 3342 N N . ALA A 1 430 ? 16.250 11.182 -33.014 1.00 98.69 430 ALA A N 1
ATOM 3343 C CA . ALA A 1 430 ? 17.230 12.146 -32.523 1.00 98.69 430 ALA A CA 1
ATOM 3344 C C . ALA A 1 430 ? 18.292 11.483 -31.633 1.00 98.69 430 ALA A C 1
ATOM 3346 O O . ALA A 1 430 ? 19.473 11.801 -31.760 1.00 98.69 430 ALA A O 1
ATOM 3347 N N . LEU A 1 431 ? 17.901 10.529 -30.780 1.00 98.81 431 LEU A N 1
ATOM 3348 C CA . LEU A 1 431 ? 18.829 9.750 -29.951 1.00 98.81 431 LEU A CA 1
ATOM 3349 C C . LEU A 1 431 ? 19.768 8.883 -30.799 1.00 98.81 431 LEU A C 1
ATOM 3351 O O . LEU A 1 431 ? 20.959 8.787 -30.502 1.00 98.81 431 LEU A O 1
ATOM 3355 N N . MET A 1 432 ? 19.260 8.307 -31.888 1.00 98.50 432 MET A N 1
ATOM 3356 C CA . MET A 1 432 ? 20.064 7.547 -32.842 1.00 98.50 432 MET A CA 1
ATOM 3357 C C . MET A 1 432 ? 21.009 8.456 -33.641 1.00 98.50 432 MET A C 1
ATOM 3359 O O . MET A 1 432 ? 22.217 8.217 -33.679 1.00 98.50 432 MET A O 1
ATOM 3363 N N . LYS A 1 433 ? 20.469 9.496 -34.292 1.00 97.94 433 LYS A N 1
ATOM 3364 C CA . LYS A 1 433 ? 21.214 10.352 -35.224 1.00 97.94 433 LYS A CA 1
ATOM 3365 C C . LYS A 1 433 ? 22.141 11.325 -34.507 1.00 97.94 433 LYS A C 1
ATOM 3367 O O . LYS A 1 433 ? 23.268 11.514 -34.950 1.00 97.94 433 LYS A O 1
ATOM 3372 N N . GLY A 1 434 ? 21.685 12.007 -33.466 1.00 97.44 434 GLY A N 1
ATOM 3373 C CA . GLY A 1 434 ? 22.362 13.203 -32.970 1.00 97.44 434 GLY A CA 1
ATOM 3374 C C . GLY A 1 434 ? 22.450 14.316 -34.024 1.00 97.44 434 GLY A C 1
ATOM 3375 O O . GLY A 1 434 ? 21.747 14.298 -35.035 1.00 97.44 434 GLY A O 1
ATOM 3376 N N . LYS A 1 435 ? 23.348 15.272 -33.797 1.00 97.81 435 LYS A N 1
ATOM 3377 C CA . LYS A 1 435 ? 23.634 16.435 -34.641 1.00 97.81 435 LYS A CA 1
ATOM 3378 C C . LYS A 1 435 ? 25.120 16.753 -34.519 1.00 97.81 435 LYS A C 1
ATOM 3380 O O . LYS A 1 435 ? 25.580 17.113 -33.439 1.00 97.81 435 LYS A O 1
ATOM 3385 N N . THR A 1 436 ? 25.864 16.593 -35.604 1.00 96.88 436 THR A N 1
ATOM 3386 C CA . THR A 1 436 ? 27.314 16.817 -35.649 1.00 96.88 436 THR A CA 1
ATOM 3387 C C . THR A 1 436 ? 27.661 18.298 -35.493 1.00 96.88 436 THR A C 1
ATOM 3389 O O . THR A 1 436 ? 26.837 19.177 -35.750 1.00 96.88 436 THR A O 1
ATOM 3392 N N . LEU A 1 437 ? 28.915 18.592 -35.132 1.00 97.62 437 LEU A N 1
ATOM 3393 C CA . LEU A 1 437 ? 29.402 19.970 -35.041 1.00 97.62 437 LEU A CA 1
ATOM 3394 C C . LEU A 1 437 ? 29.267 20.719 -36.375 1.00 97.62 437 LEU A C 1
ATOM 3396 O O . LEU A 1 437 ? 28.926 21.899 -36.377 1.00 97.62 437 LEU A O 1
ATOM 3400 N N . ALA A 1 438 ? 29.495 20.040 -37.503 1.00 97.56 438 ALA A N 1
ATOM 3401 C CA . ALA A 1 438 ? 29.341 20.622 -38.834 1.00 97.56 438 ALA A CA 1
ATOM 3402 C C . ALA A 1 438 ? 27.875 20.979 -39.132 1.00 97.56 438 ALA A C 1
ATOM 3404 O O . ALA A 1 438 ? 27.602 22.091 -39.576 1.00 97.56 438 ALA A O 1
ATOM 3405 N N . GLU A 1 439 ? 26.934 20.078 -38.821 1.00 97.56 439 GLU A N 1
ATOM 3406 C CA . GLU A 1 439 ? 25.491 20.332 -38.957 1.00 97.56 439 GLU A CA 1
ATOM 3407 C C . GLU A 1 439 ? 25.054 21.511 -38.066 1.00 97.56 439 GLU A C 1
ATOM 3409 O O . GLU A 1 439 ? 24.383 22.428 -38.539 1.00 97.56 439 GLU A O 1
ATOM 3414 N N . ALA A 1 440 ? 25.486 21.540 -36.800 1.00 97.38 440 ALA A N 1
ATOM 3415 C CA . ALA A 1 440 ? 25.187 22.631 -35.870 1.00 97.38 440 ALA A CA 1
ATOM 3416 C C . ALA A 1 440 ? 25.797 23.975 -36.312 1.00 97.38 440 ALA A C 1
ATOM 3418 O O . ALA A 1 440 ? 25.143 25.014 -36.210 1.00 97.38 440 ALA A O 1
ATOM 3419 N N . THR A 1 441 ? 27.030 23.959 -36.828 1.00 98.00 441 THR A N 1
ATOM 3420 C CA . THR A 1 441 ? 27.712 25.143 -37.375 1.00 98.00 441 THR A CA 1
ATOM 3421 C C . THR A 1 441 ? 26.949 25.687 -38.578 1.00 98.00 441 THR A C 1
ATOM 3423 O O . THR A 1 441 ? 26.620 26.869 -38.599 1.00 98.00 441 THR A O 1
ATOM 3426 N N . ALA A 1 442 ? 26.598 24.825 -39.539 1.00 97.94 442 ALA A N 1
ATOM 3427 C CA . ALA A 1 442 ? 25.841 25.218 -40.724 1.00 97.94 442 ALA A CA 1
ATOM 3428 C C . ALA A 1 442 ? 24.471 25.818 -40.361 1.00 97.94 442 ALA A C 1
ATOM 3430 O O . ALA A 1 442 ? 24.089 26.847 -40.916 1.00 97.94 442 ALA A O 1
ATOM 3431 N N . GLU A 1 443 ? 23.762 25.228 -39.392 1.00 97.44 443 GLU A N 1
ATOM 3432 C CA . GLU A 1 443 ? 22.475 25.739 -38.904 1.00 97.44 443 GLU A CA 1
ATOM 3433 C C . GLU A 1 443 ? 22.611 27.138 -38.275 1.00 97.44 443 GLU A C 1
ATOM 3435 O O . GLU A 1 443 ? 21.834 28.041 -38.587 1.00 97.44 443 GLU A O 1
ATOM 3440 N N . LEU A 1 444 ? 23.613 27.344 -37.415 1.00 97.44 444 LEU A N 1
ATOM 3441 C CA . LEU A 1 444 ? 23.865 28.630 -36.756 1.00 97.44 444 LEU A CA 1
ATOM 3442 C C . LEU A 1 444 ? 24.327 29.712 -37.745 1.00 97.44 444 LEU A C 1
ATOM 3444 O O . LEU A 1 444 ? 23.915 30.866 -37.627 1.00 97.44 444 LEU A O 1
ATOM 3448 N N . THR A 1 445 ? 25.139 29.352 -38.743 1.00 97.12 445 THR A N 1
ATOM 3449 C CA . THR A 1 445 ? 25.529 30.264 -39.828 1.00 97.12 445 THR A CA 1
ATOM 3450 C C . THR A 1 445 ? 24.323 30.658 -40.681 1.00 97.12 445 THR A C 1
ATOM 3452 O O . THR A 1 445 ? 24.163 31.836 -40.995 1.00 97.12 445 THR A O 1
ATOM 3455 N N . ALA A 1 446 ? 23.433 29.716 -41.007 1.00 97.31 446 ALA A N 1
ATOM 3456 C CA . ALA A 1 446 ? 22.211 29.997 -41.764 1.00 97.31 446 ALA A CA 1
ATOM 3457 C C . ALA A 1 446 ? 21.228 30.918 -41.012 1.00 97.31 446 ALA A C 1
ATOM 3459 O O . ALA A 1 446 ? 20.450 31.627 -41.644 1.00 97.31 446 ALA A O 1
ATOM 3460 N N . GLN A 1 447 ? 21.295 30.963 -39.676 1.00 96.12 447 GLN A N 1
ATOM 3461 C CA . GLN A 1 447 ? 20.546 31.913 -38.837 1.00 96.12 447 GLN A CA 1
ATOM 3462 C C . GLN A 1 447 ? 21.123 33.344 -38.866 1.00 96.12 447 GLN A C 1
ATOM 3464 O O . GLN A 1 447 ? 20.557 34.238 -38.240 1.00 96.12 447 GLN A O 1
ATOM 3469 N N . GLY A 1 448 ? 22.232 33.583 -39.578 1.00 96.75 448 GLY A N 1
ATOM 3470 C CA . GLY A 1 448 ? 22.854 34.904 -39.708 1.00 96.75 448 GLY A CA 1
ATOM 3471 C C . GLY A 1 448 ? 23.663 35.344 -38.484 1.00 96.75 448 GLY A C 1
ATOM 3472 O O . GLY A 1 448 ? 23.902 36.538 -38.307 1.00 96.75 448 GLY A O 1
ATOM 3473 N N . LEU A 1 449 ? 24.072 34.407 -37.621 1.00 96.38 449 LEU A N 1
ATOM 3474 C CA . LEU A 1 449 ? 24.857 34.721 -36.426 1.00 96.38 449 LEU A CA 1
ATOM 3475 C C . LEU A 1 449 ? 26.324 35.052 -36.772 1.00 96.38 449 LEU A C 1
ATOM 3477 O O . LEU A 1 449 ? 26.885 34.448 -37.691 1.00 96.38 449 LEU A O 1
ATOM 3481 N N . PRO A 1 450 ? 26.986 35.959 -36.024 1.00 97.38 450 PRO A N 1
ATOM 3482 C CA . PRO A 1 450 ? 28.405 36.261 -36.216 1.00 97.38 450 PRO A CA 1
ATOM 3483 C C . PRO A 1 450 ? 29.288 35.018 -36.055 1.00 97.38 450 PRO A C 1
ATOM 3485 O O . PRO A 1 450 ? 29.029 34.180 -35.193 1.00 97.38 450 PRO A O 1
ATOM 3488 N N . ALA A 1 451 ? 30.373 34.923 -36.830 1.00 96.62 451 ALA A N 1
ATOM 3489 C CA . ALA A 1 451 ? 31.253 33.747 -36.842 1.00 96.62 451 ALA A CA 1
ATOM 3490 C C . ALA A 1 451 ? 31.809 33.376 -35.452 1.00 96.62 451 ALA A C 1
ATOM 3492 O O . ALA A 1 451 ? 31.889 32.197 -35.117 1.00 96.62 451 ALA A O 1
ATOM 3493 N N . GLU A 1 452 ? 32.137 34.371 -34.623 1.00 97.12 452 GLU A N 1
ATOM 3494 C CA . GLU A 1 452 ? 32.580 34.150 -33.242 1.00 97.12 452 GLU A CA 1
ATOM 3495 C C . GLU A 1 452 ? 31.477 33.507 -32.387 1.00 97.12 452 GLU A C 1
ATOM 3497 O O . GLU A 1 452 ? 31.715 32.520 -31.691 1.00 97.12 452 GLU A O 1
ATOM 3502 N N . THR A 1 453 ? 30.243 34.006 -32.498 1.00 96.81 453 THR A N 1
ATOM 3503 C CA . THR A 1 453 ? 29.075 33.440 -31.813 1.00 96.81 453 THR A CA 1
ATOM 3504 C C . THR A 1 453 ? 28.768 32.025 -32.304 1.00 96.81 453 THR A C 1
ATOM 3506 O O . THR A 1 453 ? 28.455 31.153 -31.496 1.00 96.81 453 THR A O 1
ATOM 3509 N N . VAL A 1 454 ? 28.896 31.760 -33.610 1.00 98.06 454 VAL A N 1
ATOM 3510 C CA . VAL A 1 454 ? 28.746 30.410 -34.178 1.00 98.06 454 VAL A CA 1
ATOM 3511 C C . VAL A 1 454 ? 29.783 29.460 -33.578 1.00 98.06 454 VAL A C 1
ATOM 3513 O O . VAL A 1 454 ? 29.413 28.393 -33.093 1.00 98.06 454 VAL A O 1
ATOM 3516 N N . ALA A 1 455 ? 31.060 29.856 -33.558 1.00 97.12 455 ALA A N 1
ATOM 3517 C CA . ALA A 1 455 ? 32.144 29.040 -33.015 1.00 97.12 455 ALA A CA 1
ATOM 3518 C C . ALA A 1 455 ? 31.946 28.717 -31.524 1.00 97.12 455 ALA A C 1
ATOM 3520 O O . ALA A 1 455 ? 32.234 27.601 -31.096 1.00 97.12 455 ALA A O 1
ATOM 3521 N N . GLN A 1 456 ? 31.408 29.663 -30.747 1.00 97.44 456 GLN A N 1
ATOM 3522 C CA . GLN A 1 456 ? 31.082 29.455 -29.335 1.00 97.44 456 GLN A CA 1
ATOM 3523 C C . GLN A 1 456 ? 29.864 28.539 -29.139 1.00 97.44 456 GLN A C 1
ATOM 3525 O O . GLN A 1 456 ? 29.899 27.657 -28.287 1.00 97.44 456 GLN A O 1
ATOM 3530 N N . LEU A 1 457 ? 28.785 28.716 -29.911 1.00 97.50 457 LEU A N 1
ATOM 3531 C CA . LEU A 1 457 ? 27.519 28.003 -29.691 1.00 97.50 457 LEU A CA 1
ATOM 3532 C C . LEU A 1 457 ? 27.449 26.615 -30.338 1.00 97.50 457 LEU A C 1
ATOM 3534 O O . LEU A 1 457 ? 26.729 25.751 -29.831 1.00 97.50 457 LEU A O 1
ATOM 3538 N N . ALA A 1 458 ? 28.157 26.376 -31.444 1.00 97.88 458 ALA A N 1
ATOM 3539 C CA . ALA A 1 458 ? 28.055 25.120 -32.188 1.00 97.88 458 ALA A CA 1
ATOM 3540 C C . ALA A 1 458 ? 28.387 23.868 -31.342 1.00 97.88 458 ALA A C 1
ATOM 3542 O O . ALA A 1 458 ? 27.626 22.896 -31.423 1.00 97.88 458 ALA A O 1
ATOM 3543 N N . PRO A 1 459 ? 29.411 23.870 -30.460 1.00 97.75 459 PRO A N 1
ATOM 3544 C CA . PRO A 1 459 ? 29.654 22.752 -29.545 1.00 97.75 459 PRO A CA 1
ATOM 3545 C C . PRO A 1 459 ? 28.475 22.476 -28.600 1.00 97.75 459 PRO A C 1
ATOM 3547 O O . PRO A 1 459 ? 28.113 21.322 -28.393 1.00 97.75 459 PRO A O 1
ATOM 3550 N N . HIS A 1 460 ? 27.809 23.517 -28.085 1.00 97.50 460 HIS A N 1
ATOM 3551 C CA . HIS A 1 460 ? 26.643 23.373 -27.200 1.00 97.50 460 HIS A CA 1
ATOM 3552 C C . HIS A 1 460 ? 25.389 22.869 -27.927 1.00 97.50 460 HIS A C 1
ATOM 3554 O O . HIS A 1 460 ? 24.526 22.244 -27.312 1.00 97.50 460 HIS A O 1
ATOM 3560 N N . LYS A 1 461 ? 25.286 23.114 -29.238 1.00 97.25 461 LYS A N 1
ATOM 3561 C CA . LYS A 1 461 ? 24.212 22.595 -30.099 1.00 97.25 461 LYS A CA 1
ATOM 3562 C C . LYS A 1 461 ? 24.546 21.250 -30.756 1.00 97.25 461 LYS A C 1
ATOM 3564 O O . LYS A 1 461 ? 23.757 20.764 -31.565 1.00 97.25 461 LYS A O 1
ATOM 3569 N N . THR A 1 462 ? 25.684 20.646 -30.415 1.00 97.62 462 THR A N 1
ATOM 3570 C CA . THR A 1 462 ? 26.064 19.307 -30.877 1.00 97.62 462 THR A CA 1
ATOM 3571 C C . THR A 1 462 ? 25.365 18.242 -30.030 1.00 97.62 462 THR A C 1
ATOM 3573 O O . THR A 1 462 ? 25.298 18.335 -28.803 1.00 97.62 462 THR A O 1
ATOM 3576 N N . PHE A 1 463 ? 24.854 17.206 -30.687 1.00 98.19 463 PHE A N 1
ATOM 3577 C CA . PHE A 1 463 ? 24.250 16.034 -30.061 1.00 98.19 463 PHE A CA 1
ATOM 3578 C C . PHE A 1 463 ? 25.033 14.812 -30.525 1.00 98.19 463 PHE A C 1
ATOM 3580 O O . PHE A 1 463 ? 25.091 14.546 -31.722 1.00 98.19 463 PHE A O 1
ATOM 3587 N N . LEU A 1 464 ? 25.625 14.058 -29.597 1.00 94.75 464 LEU A N 1
ATOM 3588 C CA . LEU A 1 464 ? 26.487 12.923 -29.955 1.00 94.75 464 LEU A CA 1
ATOM 3589 C C . LEU A 1 464 ? 25.732 11.804 -30.694 1.00 94.75 464 LEU A C 1
ATOM 3591 O O . LEU A 1 464 ? 26.342 11.067 -31.461 1.00 94.75 464 LEU A O 1
ATOM 3595 N N . GLY A 1 465 ? 24.414 11.698 -30.492 1.00 97.19 465 GLY A N 1
ATOM 3596 C CA . GLY A 1 465 ? 23.625 10.591 -31.028 1.00 97.19 465 GLY A CA 1
ATOM 3597 C C . GLY A 1 465 ? 24.093 9.256 -30.454 1.00 97.19 465 GLY A C 1
ATOM 3598 O O . GLY A 1 465 ? 24.596 9.207 -29.332 1.00 97.19 465 GLY A O 1
ATOM 3599 N N . ASN A 1 466 ? 23.946 8.182 -31.230 1.00 97.94 466 ASN A N 1
ATOM 3600 C CA . ASN A 1 466 ? 24.398 6.835 -30.873 1.00 97.94 466 ASN A CA 1
ATOM 3601 C C . ASN A 1 466 ? 23.818 6.289 -29.550 1.00 97.94 466 ASN A C 1
ATOM 3603 O O . ASN A 1 466 ? 24.432 5.455 -28.884 1.00 97.94 466 ASN A O 1
ATOM 3607 N N . ARG A 1 467 ? 22.638 6.774 -29.146 1.00 98.31 467 ARG A N 1
ATOM 3608 C CA . ARG A 1 467 ? 21.975 6.398 -27.893 1.00 98.31 467 ARG A CA 1
ATOM 3609 C C . ARG A 1 467 ? 20.893 5.349 -28.165 1.00 98.31 467 ARG A C 1
ATOM 3611 O O . ARG A 1 467 ? 20.001 5.609 -28.974 1.00 98.31 467 ARG A O 1
ATOM 3618 N N . PRO A 1 468 ? 20.969 4.169 -27.524 1.00 98.44 468 PRO A N 1
ATOM 3619 C CA . PRO A 1 468 ? 20.154 3.027 -27.900 1.00 98.44 468 PRO A CA 1
ATOM 3620 C C . PRO A 1 468 ? 18.717 3.137 -27.388 1.00 98.44 468 PRO A C 1
ATOM 3622 O O . PRO A 1 468 ? 18.491 3.498 -26.232 1.00 98.44 468 PRO A O 1
ATOM 3625 N N . THR A 1 469 ? 17.753 2.771 -28.234 1.00 98.88 469 THR A N 1
ATOM 3626 C CA . THR A 1 469 ? 16.328 2.754 -27.870 1.00 98.88 469 THR A CA 1
ATOM 3627 C C . THR A 1 469 ? 15.604 1.534 -28.428 1.00 98.88 469 THR A C 1
ATOM 3629 O O . THR A 1 469 ? 15.850 1.128 -29.565 1.00 98.88 469 THR A O 1
ATOM 3632 N N . THR A 1 470 ? 14.672 0.991 -27.643 1.00 98.88 470 THR A N 1
ATOM 3633 C CA . THR A 1 470 ? 13.642 0.055 -28.113 1.00 98.88 470 THR A CA 1
ATOM 3634 C C . THR A 1 470 ? 12.347 0.838 -28.313 1.00 98.88 470 THR A C 1
ATOM 3636 O O . THR A 1 470 ? 11.960 1.624 -27.451 1.00 98.88 470 THR A O 1
ATOM 3639 N N . SER A 1 471 ? 11.674 0.653 -29.448 1.00 98.94 471 SER A N 1
ATOM 3640 C CA . SER A 1 471 ? 10.354 1.235 -29.725 1.00 98.94 471 SER A CA 1
ATOM 3641 C C . SER A 1 471 ? 9.290 0.139 -29.680 1.00 98.94 471 SER A C 1
ATOM 3643 O O . SER A 1 471 ? 9.348 -0.814 -30.452 1.00 98.94 471 SER A O 1
ATOM 3645 N N . ILE A 1 472 ? 8.322 0.271 -28.777 1.00 98.94 472 ILE A N 1
ATOM 3646 C CA . ILE A 1 472 ? 7.220 -0.671 -28.575 1.00 98.94 472 ILE A CA 1
ATOM 3647 C C . ILE A 1 472 ? 5.928 0.010 -29.017 1.00 98.94 472 ILE A C 1
ATOM 3649 O O . ILE A 1 472 ? 5.544 1.048 -28.477 1.00 98.94 472 ILE A O 1
ATOM 3653 N N . LEU A 1 473 ? 5.255 -0.582 -29.997 1.00 98.81 473 LEU A N 1
ATOM 3654 C CA . LEU A 1 473 ? 3.980 -0.101 -30.510 1.00 98.81 473 LEU A CA 1
ATOM 3655 C C . LEU A 1 473 ? 2.890 -1.152 -30.321 1.00 98.81 473 LEU A C 1
ATOM 3657 O O . LEU A 1 473 ? 3.113 -2.351 -30.475 1.00 98.81 473 LEU A O 1
ATOM 3661 N N . THR A 1 474 ? 1.686 -0.682 -30.033 1.00 98.69 474 THR A N 1
ATOM 3662 C CA . THR A 1 474 ? 0.454 -1.479 -30.018 1.00 98.69 474 THR A CA 1
ATOM 3663 C C . THR A 1 474 ? -0.632 -0.707 -30.749 1.00 98.69 474 THR A C 1
ATOM 3665 O O . THR A 1 474 ? -0.543 0.513 -30.842 1.00 98.69 474 THR A O 1
ATOM 3668 N N . ALA A 1 475 ? -1.665 -1.376 -31.258 1.00 98.44 475 ALA A N 1
ATOM 3669 C CA . ALA A 1 475 ? -2.787 -0.675 -31.878 1.00 98.44 475 ALA A CA 1
ATOM 3670 C C . ALA A 1 475 ? -3.427 0.308 -30.884 1.00 98.44 475 ALA A C 1
ATOM 3672 O O . ALA A 1 475 ? -3.528 1.497 -31.157 1.00 98.44 475 ALA A O 1
ATOM 3673 N N . LYS A 1 476 ? -3.771 -0.167 -29.684 1.00 98.56 476 LYS A N 1
ATOM 3674 C CA . LYS A 1 476 ? -4.441 0.613 -28.639 1.00 98.56 476 LYS A CA 1
ATOM 3675 C C . LYS A 1 476 ? -4.142 0.010 -27.270 1.00 98.56 476 LYS A C 1
ATOM 3677 O O . LYS A 1 476 ? -3.908 -1.192 -27.189 1.00 98.56 476 LYS A O 1
ATOM 3682 N N . ILE A 1 477 ? -4.203 0.799 -26.195 1.00 98.69 477 ILE A N 1
ATOM 3683 C CA . ILE A 1 477 ? -4.119 0.271 -24.821 1.00 98.69 477 ILE A CA 1
ATOM 3684 C C . ILE A 1 477 ? -5.465 -0.369 -24.439 1.00 98.69 477 ILE A C 1
ATOM 3686 O O . ILE A 1 477 ? -6.394 0.292 -23.983 1.00 98.69 477 ILE A O 1
ATOM 3690 N N . THR A 1 478 ? -5.603 -1.661 -24.695 1.00 98.88 478 THR A N 1
ATOM 3691 C CA . THR A 1 478 ? -6.714 -2.534 -24.265 1.00 98.88 478 THR A CA 1
ATOM 3692 C C . THR A 1 478 ? -6.304 -3.376 -23.059 1.00 98.88 478 THR A C 1
ATOM 3694 O O . THR A 1 478 ? -5.095 -3.520 -22.829 1.00 98.88 478 THR A O 1
ATOM 3697 N N . PRO A 1 479 ? -7.255 -3.973 -22.311 1.00 98.88 479 PRO A N 1
ATOM 3698 C CA . PRO A 1 479 ? -6.913 -4.921 -21.258 1.00 98.88 479 PRO A CA 1
ATOM 3699 C C . PRO A 1 479 ? -5.951 -6.013 -21.748 1.00 98.88 479 PRO A C 1
ATOM 3701 O O . PRO A 1 479 ? -4.892 -6.182 -21.144 1.00 98.88 479 PRO A O 1
ATOM 3704 N N . ALA A 1 480 ? -6.218 -6.651 -22.896 1.00 98.88 480 ALA A N 1
ATOM 3705 C CA . ALA A 1 480 ? -5.323 -7.665 -23.461 1.00 98.88 480 ALA A CA 1
ATOM 3706 C C . ALA A 1 480 ? -3.918 -7.119 -23.749 1.00 98.88 480 ALA A C 1
ATOM 3708 O O . ALA A 1 480 ? -2.918 -7.683 -23.306 1.00 98.88 480 ALA A O 1
ATOM 3709 N N . THR A 1 481 ? -3.807 -5.998 -24.464 1.00 98.69 481 THR A N 1
ATOM 3710 C CA . THR A 1 481 ? -2.480 -5.460 -24.823 1.00 98.69 481 THR A CA 1
ATOM 3711 C C . THR A 1 481 ? -1.679 -5.016 -23.600 1.00 98.69 481 THR A C 1
ATOM 3713 O O . THR A 1 481 ? -0.468 -5.226 -23.565 1.00 98.69 481 THR A O 1
ATOM 3716 N N . LEU A 1 482 ? -2.337 -4.469 -22.569 1.00 98.94 482 LEU A N 1
ATOM 3717 C CA . LEU A 1 482 ? -1.678 -4.144 -21.309 1.00 98.94 482 LEU A CA 1
ATOM 3718 C C . LEU A 1 482 ? -1.191 -5.420 -20.614 1.00 98.94 482 LEU A C 1
ATOM 3720 O O . LEU A 1 482 ? -0.057 -5.461 -20.143 1.00 98.94 482 LEU A O 1
ATOM 3724 N N . GLY A 1 483 ? -2.004 -6.478 -20.605 1.00 98.94 483 GLY A N 1
ATOM 3725 C CA . GLY A 1 483 ? -1.624 -7.783 -20.063 1.00 98.94 483 GLY A CA 1
ATOM 3726 C C . GLY A 1 483 ? -0.387 -8.355 -20.749 1.00 98.94 483 GLY A C 1
ATOM 3727 O O . GLY A 1 483 ? 0.577 -8.734 -20.083 1.00 98.94 483 GLY A O 1
ATOM 3728 N N . ALA A 1 484 ? -0.377 -8.332 -22.084 1.00 98.94 484 ALA A N 1
ATOM 3729 C CA . ALA A 1 484 ? 0.758 -8.757 -22.896 1.00 98.94 484 ALA A CA 1
ATOM 3730 C C . ALA A 1 484 ? 2.018 -7.924 -22.608 1.00 98.94 484 ALA A C 1
ATOM 3732 O O . ALA A 1 484 ? 3.107 -8.483 -22.478 1.00 98.94 484 ALA A O 1
ATOM 3733 N N . MET A 1 485 ? 1.880 -6.600 -22.467 1.00 98.88 485 MET A N 1
ATOM 3734 C CA . MET A 1 485 ? 2.997 -5.707 -22.140 1.00 98.88 485 MET A CA 1
ATOM 3735 C C . MET A 1 485 ? 3.574 -5.998 -20.761 1.00 98.88 485 MET A C 1
ATOM 3737 O O . MET A 1 485 ? 4.791 -6.019 -20.603 1.00 98.88 485 MET A O 1
ATOM 3741 N N . ILE A 1 486 ? 2.731 -6.222 -19.756 1.00 98.94 486 ILE A N 1
ATOM 3742 C CA . ILE A 1 486 ? 3.227 -6.508 -18.412 1.00 98.94 486 ILE A CA 1
ATOM 3743 C C . ILE A 1 486 ? 3.987 -7.844 -18.422 1.00 98.94 486 ILE A C 1
ATOM 3745 O O . ILE A 1 486 ? 5.131 -7.898 -17.972 1.00 98.94 486 ILE A O 1
ATOM 3749 N N . ALA A 1 487 ? 3.403 -8.891 -19.013 1.00 98.94 487 ALA A N 1
ATOM 3750 C CA . ALA A 1 487 ? 4.030 -10.208 -19.131 1.00 98.94 487 ALA A CA 1
ATOM 3751 C C . ALA A 1 487 ? 5.344 -10.185 -19.938 1.00 98.94 487 ALA A C 1
ATOM 3753 O O . ALA A 1 487 ? 6.287 -10.901 -19.601 1.00 98.94 487 ALA A O 1
ATOM 3754 N N . LEU A 1 488 ? 5.449 -9.327 -20.961 1.00 98.94 488 LEU A N 1
ATOM 3755 C CA . LEU A 1 488 ? 6.687 -9.111 -21.720 1.00 98.94 488 LEU A CA 1
ATOM 3756 C C . LEU A 1 488 ? 7.843 -8.712 -20.794 1.00 98.94 488 LEU A C 1
ATOM 3758 O O . LEU A 1 488 ? 8.931 -9.286 -20.871 1.00 98.94 488 LEU A O 1
ATOM 3762 N N . TYR A 1 489 ? 7.600 -7.755 -19.897 1.00 98.94 489 TYR A N 1
ATOM 3763 C CA . TYR A 1 489 ? 8.603 -7.301 -18.937 1.00 98.94 489 TYR A CA 1
ATOM 3764 C C . TYR A 1 489 ? 8.830 -8.303 -17.798 1.00 98.94 489 TYR A C 1
ATOM 3766 O O . TYR A 1 489 ? 9.975 -8.486 -17.394 1.00 98.94 489 TYR A O 1
ATOM 3774 N N . GLU A 1 490 ? 7.798 -8.993 -17.302 1.00 98.94 490 GLU A N 1
ATOM 3775 C CA . GLU A 1 490 ? 7.975 -10.057 -16.298 1.00 98.94 490 GLU A CA 1
ATOM 3776 C C . GLU A 1 490 ? 8.943 -11.143 -16.798 1.00 98.94 490 GLU A C 1
ATOM 3778 O O . GLU A 1 490 ? 9.885 -11.514 -16.091 1.00 98.94 490 GLU A O 1
ATOM 3783 N N . HIS A 1 491 ? 8.778 -11.584 -18.049 1.00 98.94 491 HIS A N 1
ATOM 3784 C CA . HIS A 1 491 ? 9.664 -12.574 -18.665 1.00 98.94 491 HIS A CA 1
ATOM 3785 C C . HIS A 1 491 ? 11.039 -12.002 -19.017 1.00 98.94 491 HIS A C 1
ATOM 3787 O O . HIS A 1 491 ? 12.038 -12.707 -18.874 1.00 98.94 491 HIS A O 1
ATOM 3793 N N . LYS A 1 492 ? 11.134 -10.718 -19.397 1.00 98.94 492 LYS A N 1
ATOM 3794 C CA . LYS A 1 492 ? 12.426 -10.018 -19.542 1.00 98.94 492 LYS A CA 1
ATOM 3795 C C . LYS A 1 492 ? 13.227 -10.107 -18.237 1.00 98.94 492 LYS A C 1
ATOM 3797 O O . LYS A 1 492 ? 14.390 -10.508 -18.251 1.00 98.94 492 LYS A O 1
ATOM 3802 N N . ILE A 1 493 ? 12.592 -9.776 -17.113 1.00 98.94 493 ILE A N 1
ATOM 3803 C CA . ILE A 1 493 ? 13.195 -9.789 -15.773 1.00 98.94 493 ILE A CA 1
ATOM 3804 C C . ILE A 1 493 ? 13.644 -11.205 -15.396 1.00 98.94 493 ILE A C 1
ATOM 3806 O O . ILE A 1 493 ? 14.768 -11.381 -14.919 1.00 98.94 493 ILE A O 1
ATOM 3810 N N . PHE A 1 494 ? 12.804 -12.213 -15.658 1.00 98.94 494 PHE A N 1
ATOM 3811 C CA . PHE A 1 494 ? 13.148 -13.619 -15.445 1.00 98.94 494 PHE A CA 1
ATOM 3812 C C . PHE A 1 494 ? 14.421 -14.014 -16.203 1.00 98.94 494 PHE A C 1
ATOM 3814 O O . PHE A 1 494 ? 15.367 -14.513 -15.597 1.00 98.94 494 PHE A O 1
ATOM 3821 N N . VAL A 1 495 ? 14.480 -13.756 -17.515 1.00 98.94 495 VAL A N 1
ATOM 3822 C CA . VAL A 1 495 ? 15.632 -14.133 -18.350 1.00 98.94 495 VAL A CA 1
ATOM 3823 C C . VAL A 1 495 ? 16.917 -13.491 -17.827 1.00 98.94 495 VAL A C 1
ATOM 3825 O O . VAL A 1 495 ? 17.934 -14.175 -17.710 1.00 98.94 495 VAL A O 1
ATOM 3828 N N . GLN A 1 496 ? 16.868 -12.209 -17.454 1.00 98.94 496 GLN A N 1
ATOM 3829 C CA . GLN A 1 496 ? 18.025 -11.521 -16.884 1.00 98.94 496 GLN A CA 1
ATOM 3830 C C . GLN A 1 496 ? 18.513 -12.170 -15.586 1.00 98.94 496 GLN A C 1
ATOM 3832 O O . GLN A 1 496 ? 19.706 -12.432 -15.444 1.00 98.94 496 GLN A O 1
ATOM 3837 N N . GLY A 1 497 ? 17.598 -12.506 -14.674 1.00 98.81 497 GLY A N 1
ATOM 3838 C CA . GLY A 1 497 ? 17.943 -13.184 -13.426 1.00 98.81 497 GLY A CA 1
ATOM 3839 C C . GLY A 1 497 ? 18.585 -14.556 -13.637 1.00 98.81 497 GLY A C 1
ATOM 3840 O O . GLY A 1 497 ? 19.564 -14.892 -12.968 1.00 98.81 497 GLY A O 1
ATOM 3841 N N . ILE A 1 498 ? 18.094 -15.327 -14.615 1.00 98.75 498 ILE A N 1
ATOM 3842 C CA . ILE A 1 498 ? 18.684 -16.624 -14.969 1.00 98.75 498 ILE A CA 1
ATOM 3843 C C . ILE A 1 498 ? 20.107 -16.463 -15.507 1.00 98.75 498 ILE A C 1
ATOM 3845 O O . ILE A 1 498 ? 20.993 -17.200 -15.068 1.00 98.75 498 ILE A O 1
ATOM 3849 N N . VAL A 1 499 ? 20.346 -15.506 -16.412 1.00 98.75 499 VAL A N 1
ATOM 3850 C CA . VAL A 1 499 ? 21.690 -15.261 -16.965 1.00 98.75 499 VAL A CA 1
ATOM 3851 C C . VAL A 1 499 ? 22.650 -14.762 -15.887 1.00 98.75 499 VAL A C 1
ATOM 3853 O O . VAL A 1 499 ? 23.780 -15.239 -15.821 1.00 98.75 499 VAL A O 1
ATOM 3856 N N . TRP A 1 500 ? 22.201 -13.875 -14.997 1.00 98.69 500 TRP A N 1
ATOM 3857 C CA . TRP A 1 500 ? 22.985 -13.422 -13.844 1.00 98.69 500 TRP A CA 1
ATOM 3858 C C . TRP A 1 500 ? 23.135 -14.470 -12.742 1.00 98.69 500 TRP A C 1
ATOM 3860 O O . TRP A 1 500 ? 23.831 -14.219 -11.766 1.00 98.69 500 TRP A O 1
ATOM 3870 N N . ASN A 1 501 ? 22.523 -15.647 -12.885 1.00 98.25 501 ASN A N 1
ATOM 3871 C CA . ASN A 1 501 ? 22.581 -16.718 -11.900 1.00 98.25 501 ASN A CA 1
ATOM 3872 C C . ASN A 1 501 ? 22.122 -16.273 -10.496 1.00 98.25 501 ASN A C 1
ATOM 3874 O O . ASN A 1 501 ? 22.761 -16.609 -9.501 1.00 98.25 501 ASN A O 1
ATOM 3878 N N . ILE A 1 502 ? 21.012 -15.537 -10.411 1.00 98.56 502 ILE A N 1
ATOM 3879 C CA . ILE A 1 502 ? 20.416 -15.040 -9.157 1.00 98.56 502 ILE A CA 1
ATOM 3880 C C . ILE A 1 502 ? 18.982 -15.559 -8.971 1.00 98.56 502 ILE A C 1
ATOM 3882 O O . ILE A 1 502 ? 18.352 -16.041 -9.912 1.00 98.56 502 ILE A O 1
ATOM 3886 N N . TYR A 1 503 ? 18.440 -15.431 -7.756 1.00 98.44 503 TYR A N 1
ATOM 3887 C CA . TYR A 1 503 ? 17.022 -15.686 -7.487 1.00 98.44 503 TYR A CA 1
ATOM 3888 C C . TYR A 1 503 ? 16.193 -14.409 -7.658 1.00 98.44 503 TYR A C 1
ATOM 3890 O O . TYR A 1 503 ? 16.220 -13.519 -6.811 1.00 98.44 503 TYR A O 1
ATOM 3898 N N . SER A 1 504 ? 15.410 -14.322 -8.736 1.00 98.62 504 SER A N 1
ATOM 3899 C CA . SER A 1 504 ? 14.555 -13.155 -9.022 1.00 98.62 504 SER A CA 1
ATOM 3900 C C . SER A 1 504 ? 13.312 -13.045 -8.134 1.00 98.62 504 SER A C 1
ATOM 3902 O O . SER A 1 504 ? 12.620 -12.032 -8.163 1.00 98.62 504 SER A O 1
ATOM 3904 N N . PHE A 1 505 ? 12.997 -14.070 -7.343 1.00 98.31 505 PHE A N 1
ATOM 3905 C CA . PHE A 1 505 ? 11.675 -14.220 -6.725 1.00 98.31 505 PHE A CA 1
ATOM 3906 C C . PHE A 1 505 ? 11.660 -14.113 -5.195 1.00 98.31 505 PHE A C 1
ATOM 3908 O O . PHE A 1 505 ? 10.578 -14.069 -4.618 1.00 98.31 505 PHE A O 1
ATOM 3915 N N . ASP A 1 506 ? 12.828 -13.964 -4.561 1.00 97.31 506 ASP A N 1
ATOM 3916 C CA . ASP A 1 506 ? 12.950 -13.584 -3.148 1.00 97.31 506 ASP A CA 1
ATOM 3917 C C . ASP A 1 506 ? 13.144 -12.061 -2.970 1.00 97.31 506 ASP A C 1
ATOM 3919 O O . ASP A 1 506 ? 13.238 -11.313 -3.953 1.00 97.31 506 ASP A O 1
ATOM 3923 N N . GLN A 1 507 ? 13.182 -11.591 -1.715 1.00 96.38 507 GLN A N 1
ATOM 3924 C CA . GLN A 1 507 ? 13.417 -10.177 -1.369 1.00 96.38 507 GLN A CA 1
ATOM 3925 C C . GLN A 1 507 ? 14.012 -9.966 0.039 1.00 96.38 507 GLN A C 1
ATOM 3927 O O . GLN A 1 507 ? 13.574 -9.090 0.784 1.00 96.38 507 GLN A O 1
ATOM 3932 N N . TRP A 1 508 ? 15.029 -10.735 0.432 1.00 97.19 508 TRP A N 1
ATOM 3933 C CA . TRP A 1 508 ? 15.631 -10.656 1.780 1.00 97.19 508 TRP A CA 1
ATOM 3934 C C . TRP A 1 508 ? 16.119 -9.251 2.190 1.00 97.19 508 TRP A C 1
ATOM 3936 O O . TRP A 1 508 ? 16.145 -8.909 3.371 1.00 97.19 508 TRP A O 1
ATOM 3946 N N . GLY A 1 509 ? 16.439 -8.389 1.218 1.00 96.75 509 GLY A N 1
ATOM 3947 C CA . GLY A 1 509 ? 16.915 -7.021 1.456 1.00 96.75 509 GLY A CA 1
ATOM 3948 C C . GLY A 1 509 ? 15.950 -6.104 2.225 1.00 96.75 509 GLY A C 1
ATOM 3949 O O . GLY A 1 509 ? 16.390 -5.087 2.757 1.00 96.75 509 GLY A O 1
ATOM 3950 N N . VAL A 1 510 ? 14.659 -6.444 2.335 1.00 93.75 510 VAL A N 1
ATOM 3951 C CA . VAL A 1 510 ? 13.664 -5.608 3.042 1.00 93.75 510 VAL A CA 1
ATOM 3952 C C . VAL A 1 510 ? 13.589 -5.872 4.552 1.00 93.75 510 VAL A C 1
ATOM 3954 O O . VAL A 1 510 ? 12.927 -5.124 5.275 1.00 93.75 510 VAL A O 1
ATOM 3957 N N . GLU A 1 511 ? 14.213 -6.942 5.055 1.00 92.25 511 GLU A N 1
ATOM 3958 C CA . GLU A 1 511 ? 14.011 -7.398 6.437 1.00 92.25 511 GLU A CA 1
ATOM 3959 C C . GLU A 1 511 ? 14.673 -6.502 7.483 1.00 92.25 511 GLU A C 1
ATOM 3961 O O . GLU A 1 511 ? 14.051 -6.183 8.499 1.00 92.25 511 GLU A O 1
ATOM 3966 N N . LEU A 1 512 ? 15.909 -6.057 7.233 1.00 93.81 512 LEU A N 1
ATOM 3967 C CA . LEU A 1 512 ? 16.680 -5.279 8.207 1.00 93.81 512 LEU A CA 1
ATOM 3968 C C . LEU A 1 512 ? 15.952 -3.985 8.598 1.00 93.81 512 LEU A C 1
ATOM 3970 O O . LEU A 1 512 ? 15.835 -3.671 9.782 1.00 93.81 512 LEU A O 1
ATOM 3974 N N . GLY A 1 513 ? 15.394 -3.270 7.616 1.00 93.19 513 GLY A N 1
ATOM 3975 C CA . GLY A 1 513 ? 14.605 -2.061 7.862 1.00 93.19 513 GLY A CA 1
ATOM 3976 C C . GLY A 1 513 ? 13.387 -2.325 8.753 1.00 93.19 513 GLY A C 1
ATOM 3977 O O . GLY A 1 513 ? 13.162 -1.593 9.715 1.00 93.19 513 GLY A O 1
ATOM 3978 N N . LYS A 1 514 ? 12.646 -3.415 8.499 1.00 88.56 514 LYS A N 1
ATOM 3979 C CA . LYS A 1 514 ? 11.472 -3.814 9.301 1.00 88.56 514 LYS A CA 1
ATOM 3980 C C . LYS A 1 514 ? 11.848 -4.162 10.744 1.00 88.56 514 LYS A C 1
ATOM 3982 O O . LYS A 1 514 ? 11.154 -3.760 11.682 1.00 88.56 514 LYS A O 1
ATOM 3987 N N . GLN A 1 515 ? 12.956 -4.880 10.932 1.00 90.31 515 GLN A N 1
ATOM 3988 C CA . GLN A 1 515 ? 13.464 -5.245 12.257 1.00 90.31 515 GLN A CA 1
ATOM 3989 C C . GLN A 1 515 ? 13.890 -4.007 13.059 1.00 90.31 515 GLN A C 1
ATOM 3991 O O . GLN A 1 515 ? 13.538 -3.884 14.234 1.00 90.31 515 GLN A O 1
ATOM 3996 N N . LEU A 1 516 ? 14.615 -3.075 12.431 1.00 94.12 516 LEU A N 1
ATOM 3997 C CA . LEU A 1 516 ? 15.050 -1.831 13.071 1.00 94.12 516 LEU A CA 1
ATOM 3998 C C . LEU A 1 516 ? 13.863 -0.920 13.409 1.00 94.12 516 LEU A C 1
ATOM 4000 O O . LEU A 1 516 ? 13.767 -0.446 14.540 1.00 94.12 516 LEU A O 1
ATOM 4004 N N . ALA A 1 517 ? 12.917 -0.738 12.484 1.00 91.25 517 ALA A N 1
ATOM 4005 C CA . ALA A 1 517 ? 11.718 0.067 12.718 1.00 91.25 517 ALA A CA 1
ATOM 4006 C C . ALA A 1 517 ? 10.881 -0.467 13.893 1.00 91.25 517 ALA A C 1
ATOM 4008 O O . ALA A 1 517 ? 10.442 0.309 14.741 1.00 91.25 517 ALA A O 1
ATOM 4009 N N . SER A 1 518 ? 10.726 -1.792 14.000 1.00 86.38 518 SER A N 1
ATOM 4010 C CA . SER A 1 518 ? 9.995 -2.431 15.105 1.00 86.38 518 SER A CA 1
ATOM 4011 C C . SER A 1 518 ? 10.639 -2.171 16.473 1.00 86.38 518 SER A C 1
ATOM 4013 O O . SER A 1 518 ? 9.925 -2.038 17.465 1.00 86.38 518 SER A O 1
ATOM 4015 N N . LYS A 1 519 ? 11.974 -2.061 16.532 1.00 90.31 519 LYS A N 1
ATOM 4016 C CA . LYS A 1 519 ? 12.713 -1.703 17.756 1.00 90.31 519 LYS A CA 1
ATOM 4017 C C . LYS A 1 519 ? 12.600 -0.212 18.087 1.00 90.31 519 LYS A C 1
ATOM 4019 O O . LYS A 1 519 ? 12.412 0.134 19.247 1.00 90.31 519 LYS A O 1
ATOM 4024 N N . ILE A 1 520 ? 12.676 0.657 17.077 1.00 93.56 520 ILE A N 1
ATOM 4025 C CA . ILE A 1 520 ? 12.627 2.119 17.248 1.00 93.56 520 ILE A CA 1
ATOM 4026 C C . ILE A 1 520 ? 11.216 2.605 17.611 1.00 93.56 520 ILE A C 1
ATOM 4028 O O . ILE A 1 520 ? 11.068 3.557 18.373 1.00 93.56 520 ILE A O 1
ATOM 4032 N N . LEU A 1 521 ? 10.158 1.973 17.099 1.00 89.06 521 LEU A N 1
ATOM 4033 C CA . LEU A 1 521 ? 8.778 2.416 17.318 1.00 89.06 521 LEU A CA 1
ATOM 4034 C C . LEU A 1 521 ? 8.395 2.629 18.804 1.00 89.06 521 LEU A C 1
ATOM 4036 O O . LEU A 1 521 ? 7.938 3.730 19.122 1.00 89.06 521 LEU A O 1
ATOM 4040 N N . PRO A 1 522 ? 8.587 1.669 19.736 1.00 87.69 522 PRO A N 1
ATOM 4041 C CA . PRO A 1 522 ? 8.305 1.898 21.161 1.00 87.69 522 PRO A CA 1
ATOM 4042 C C . PRO A 1 522 ? 9.221 2.965 21.783 1.00 87.69 522 PRO A C 1
ATOM 4044 O O . PRO A 1 522 ? 8.846 3.658 22.730 1.00 87.69 522 PRO A O 1
ATOM 4047 N N . GLU A 1 523 ? 10.411 3.162 21.218 1.00 91.00 523 GLU A N 1
ATOM 4048 C CA . GLU A 1 523 ? 11.326 4.226 21.605 1.00 91.00 523 GLU A CA 1
ATOM 4049 C C . GLU A 1 523 ? 10.925 5.597 21.033 1.00 91.00 523 GLU A C 1
ATOM 4051 O O . GLU A 1 523 ? 11.588 6.582 21.322 1.00 91.00 523 GLU A O 1
ATOM 4056 N N . LEU A 1 524 ? 9.839 5.759 20.280 1.00 88.38 524 LEU A N 1
ATOM 4057 C CA . LEU A 1 524 ? 9.358 7.100 19.910 1.00 88.38 524 LEU A CA 1
ATOM 4058 C C . LEU A 1 524 ? 8.394 7.697 20.942 1.00 88.38 524 LEU A C 1
ATOM 4060 O O . LEU A 1 524 ? 8.188 8.911 20.942 1.00 88.38 524 LEU A O 1
ATOM 4064 N N . THR A 1 525 ? 7.835 6.871 21.828 1.00 76.88 525 THR A N 1
ATOM 4065 C CA . THR A 1 525 ? 6.823 7.271 22.823 1.00 76.88 525 THR A CA 1
ATOM 4066 C C . THR A 1 525 ? 7.329 7.255 24.266 1.00 76.88 525 THR A C 1
ATOM 4068 O O . THR A 1 525 ? 6.636 7.740 25.156 1.00 76.88 525 THR A O 1
ATOM 4071 N N . GLY A 1 526 ? 8.521 6.708 24.518 1.00 75.25 526 GLY A N 1
ATOM 4072 C CA . GLY A 1 526 ? 9.131 6.696 25.849 1.00 75.25 526 GLY A CA 1
ATOM 4073 C C . GLY A 1 526 ? 9.599 8.074 26.337 1.00 75.25 526 GLY A C 1
ATOM 4074 O O . GLY A 1 526 ? 9.730 9.029 25.572 1.00 75.25 526 GLY A O 1
ATOM 4075 N N . THR A 1 527 ? 9.892 8.163 27.635 1.00 70.62 527 THR A N 1
ATOM 4076 C CA . THR A 1 527 ? 10.310 9.406 28.313 1.00 70.62 527 THR A CA 1
ATOM 4077 C C . THR A 1 527 ? 11.808 9.471 28.617 1.00 70.62 527 THR A C 1
ATOM 4079 O O . THR A 1 527 ? 12.335 10.550 28.872 1.00 70.62 527 THR A O 1
ATOM 4082 N N . THR A 1 528 ? 12.515 8.340 28.577 1.00 81.25 528 THR A N 1
ATOM 4083 C CA . THR A 1 528 ? 13.950 8.235 28.885 1.00 81.25 528 THR A CA 1
ATOM 4084 C C . THR A 1 528 ? 14.808 8.440 27.645 1.00 81.25 528 THR A C 1
ATOM 4086 O O . THR A 1 528 ? 14.484 7.908 26.589 1.00 81.25 528 THR A O 1
ATOM 4089 N N . GLN A 1 529 ? 15.915 9.179 27.749 1.00 89.12 529 GLN A N 1
ATOM 4090 C CA . GLN A 1 529 ? 16.818 9.404 26.615 1.00 89.12 529 GLN A CA 1
ATOM 4091 C C . GLN A 1 529 ? 17.265 8.079 25.973 1.00 89.12 529 GLN A C 1
ATOM 4093 O O . GLN A 1 529 ? 17.676 7.150 26.666 1.00 89.12 529 GLN A O 1
ATOM 4098 N N . VAL A 1 530 ? 17.177 8.001 24.646 1.00 94.25 530 VAL A N 1
ATOM 4099 C CA . VAL A 1 530 ? 17.543 6.810 23.870 1.00 94.25 530 VAL A CA 1
ATOM 4100 C C . VAL A 1 530 ? 19.036 6.847 23.557 1.00 94.25 530 VAL A C 1
ATOM 4102 O O . VAL A 1 530 ? 19.529 7.856 23.050 1.00 94.25 530 VAL A O 1
ATOM 4105 N N . MET A 1 531 ? 19.732 5.756 23.886 1.00 95.81 531 MET A N 1
ATOM 4106 C CA . MET A 1 531 ? 21.185 5.578 23.724 1.00 95.81 531 MET A CA 1
ATOM 4107 C C . MET A 1 531 ? 21.548 4.205 23.118 1.00 95.81 531 MET A C 1
ATOM 4109 O O . MET A 1 531 ? 22.713 3.821 23.115 1.00 95.81 531 MET A O 1
ATOM 4113 N N . SER A 1 532 ? 20.552 3.442 22.660 1.00 95.75 532 SER A N 1
ATOM 4114 C CA . SER A 1 532 ? 20.666 2.047 22.207 1.00 95.75 532 SER A CA 1
ATOM 4115 C C . SER A 1 532 ? 21.191 1.889 20.774 1.00 95.75 532 SER A C 1
ATOM 4117 O O . SER A 1 532 ? 21.519 0.770 20.380 1.00 95.75 532 SER A O 1
ATOM 4119 N N . HIS A 1 533 ? 21.289 2.977 20.003 1.00 97.31 533 HIS A N 1
ATOM 4120 C CA . HIS A 1 533 ? 21.695 2.964 18.590 1.00 97.31 533 HIS A CA 1
ATOM 4121 C C . HIS A 1 533 ? 23.010 3.712 18.361 1.00 97.31 533 HIS A C 1
ATOM 4123 O O . HIS A 1 533 ? 23.679 4.141 19.303 1.00 97.31 533 HIS A O 1
ATOM 4129 N N . ASP A 1 534 ? 23.386 3.896 17.096 1.00 98.00 534 ASP A N 1
ATOM 4130 C CA . ASP A 1 534 ? 24.458 4.815 16.731 1.00 98.00 534 ASP A CA 1
ATOM 41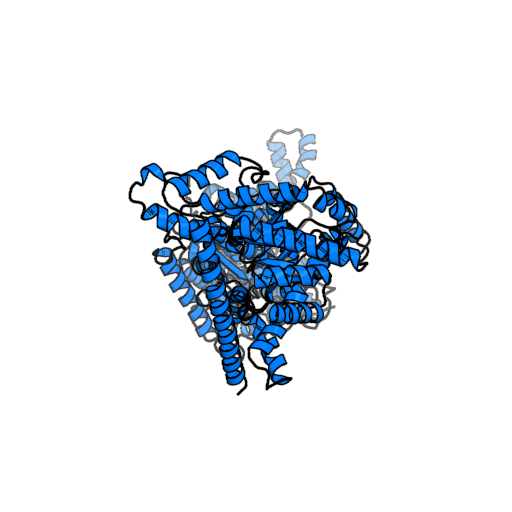31 C C . ASP A 1 534 ? 24.124 6.267 17.138 1.00 98.00 534 ASP A C 1
ATOM 4133 O O . ASP A 1 534 ? 22.969 6.643 17.376 1.00 98.00 534 ASP A O 1
ATOM 4137 N N . ALA A 1 535 ? 25.160 7.107 17.216 1.00 98.12 535 ALA A N 1
ATOM 4138 C CA . ALA A 1 535 ? 25.036 8.480 17.697 1.00 98.12 535 ALA A CA 1
ATOM 4139 C C . ALA A 1 535 ? 24.043 9.327 16.880 1.00 98.12 535 ALA A C 1
ATOM 4141 O O . ALA A 1 535 ? 23.374 10.190 17.451 1.00 98.12 535 ALA A O 1
ATOM 4142 N N . SER A 1 536 ? 23.916 9.067 15.574 1.00 98.44 536 SER A N 1
ATOM 4143 C CA . SER A 1 536 ? 22.999 9.796 14.696 1.00 98.44 536 SER A CA 1
ATOM 4144 C C . SER A 1 536 ? 21.549 9.422 15.000 1.00 98.44 536 SER A C 1
ATOM 4146 O O . SER A 1 536 ? 20.736 10.294 15.319 1.00 98.44 536 SER A O 1
ATOM 4148 N N . THR A 1 537 ? 21.234 8.124 15.002 1.00 98.12 537 THR A N 1
ATOM 4149 C CA . THR A 1 537 ? 19.880 7.619 15.283 1.00 98.12 537 THR A CA 1
ATOM 4150 C C . THR A 1 537 ? 19.400 8.042 16.674 1.00 98.12 537 THR A C 1
ATOM 4152 O O . THR A 1 537 ? 18.289 8.563 16.816 1.00 98.12 537 THR A O 1
ATOM 4155 N N . ASN A 1 538 ? 20.261 7.929 17.693 1.00 97.50 538 ASN A N 1
ATOM 4156 C CA . ASN A 1 538 ? 19.955 8.403 19.046 1.00 97.50 538 ASN A CA 1
ATOM 4157 C C . ASN A 1 538 ? 19.620 9.903 19.056 1.00 97.50 538 ASN A C 1
ATOM 4159 O O . ASN A 1 538 ? 18.612 10.320 19.634 1.00 97.50 538 ASN A O 1
ATOM 4163 N N . ALA A 1 539 ? 20.451 10.733 18.415 1.00 97.75 539 ALA A N 1
ATOM 4164 C CA . ALA A 1 539 ? 20.246 12.177 18.373 1.00 97.75 539 ALA A CA 1
ATOM 4165 C C . ALA A 1 539 ? 18.925 12.551 17.681 1.00 97.75 539 ALA A C 1
ATOM 4167 O O . ALA A 1 539 ? 18.189 13.398 18.194 1.00 97.75 539 ALA A O 1
ATOM 4168 N N . LEU A 1 540 ? 18.581 11.890 16.571 1.00 98.12 540 LEU A N 1
ATOM 4169 C CA . LEU A 1 540 ? 17.339 12.125 15.828 1.00 98.12 540 LEU A CA 1
ATOM 4170 C C . LEU A 1 540 ? 16.090 11.751 16.640 1.00 98.12 540 LEU A C 1
ATOM 4172 O O . LEU A 1 540 ? 15.143 12.544 16.706 1.00 98.12 540 LEU A O 1
ATOM 4176 N N . ILE A 1 541 ? 16.089 10.592 17.307 1.00 96.81 541 ILE A N 1
ATOM 4177 C CA . ILE A 1 541 ? 14.976 10.159 18.169 1.00 96.81 541 ILE A CA 1
ATOM 4178 C C . ILE A 1 541 ? 14.787 11.147 19.325 1.00 96.81 541 ILE A C 1
ATOM 4180 O O . ILE A 1 541 ? 13.681 11.647 19.556 1.00 96.81 541 ILE A O 1
ATOM 4184 N N . ASN A 1 542 ? 15.874 11.484 20.022 1.00 95.81 542 ASN A N 1
ATOM 4185 C CA . ASN A 1 542 ? 15.829 12.387 21.170 1.00 95.81 542 ASN A CA 1
ATOM 4186 C C . ASN A 1 542 ? 15.385 13.802 20.765 1.00 95.81 542 ASN A C 1
ATOM 4188 O O . ASN A 1 542 ? 14.540 14.399 21.435 1.00 95.81 542 ASN A O 1
ATOM 4192 N N . ARG A 1 543 ? 15.876 14.321 19.631 1.00 95.31 543 ARG A N 1
ATOM 4193 C CA . ARG A 1 543 ? 15.448 15.615 19.081 1.00 95.31 543 ARG A CA 1
ATOM 4194 C C . ARG A 1 543 ? 13.964 15.616 18.724 1.00 95.31 543 ARG A C 1
ATOM 4196 O O . ARG A 1 543 ? 13.267 16.577 19.047 1.00 95.31 543 ARG A O 1
ATOM 4203 N N . THR A 1 544 ? 13.476 14.543 18.104 1.00 93.06 544 THR A N 1
ATOM 4204 C CA . THR A 1 544 ? 12.061 14.388 17.732 1.00 93.06 544 THR A CA 1
ATOM 4205 C C . THR A 1 544 ? 11.161 14.392 18.963 1.00 93.06 544 THR A C 1
ATOM 4207 O O . THR A 1 544 ? 10.158 15.106 18.996 1.00 93.06 544 THR A O 1
ATOM 4210 N N . ARG A 1 545 ? 11.532 13.646 20.009 1.00 90.06 545 ARG A N 1
ATOM 4211 C CA . ARG A 1 545 ? 10.795 13.628 21.280 1.00 90.06 545 ARG A CA 1
ATOM 4212 C C . ARG A 1 545 ? 10.775 14.997 21.951 1.00 90.06 545 ARG A C 1
ATOM 4214 O O . ARG A 1 545 ? 9.707 15.451 22.349 1.00 90.06 545 ARG A O 1
ATOM 4221 N N . ALA A 1 546 ? 11.923 15.674 22.022 1.00 90.12 546 ALA A N 1
ATOM 4222 C CA . ALA A 1 546 ? 12.014 17.016 22.592 1.00 90.12 546 ALA A CA 1
ATOM 4223 C C . ALA A 1 546 ? 11.125 18.018 21.838 1.00 90.12 546 ALA A C 1
ATOM 4225 O O . ALA A 1 546 ? 10.426 18.813 22.460 1.00 90.12 546 ALA A O 1
ATOM 4226 N N . HIS A 1 547 ? 11.100 17.947 20.503 1.00 89.81 547 HIS A N 1
ATOM 4227 C CA . HIS A 1 547 ? 10.221 18.788 19.694 1.00 89.81 547 HIS A CA 1
ATOM 4228 C C . HIS A 1 547 ? 8.739 18.481 19.947 1.00 89.81 547 HIS A C 1
ATOM 4230 O O . HIS A 1 547 ? 7.966 19.401 20.189 1.00 89.81 547 HIS A O 1
ATOM 4236 N N . ARG A 1 548 ? 8.345 17.199 19.965 1.00 83.25 548 ARG A N 1
ATOM 4237 C CA . ARG A 1 548 ? 6.960 16.786 20.253 1.00 83.25 548 ARG A CA 1
ATOM 4238 C C . ARG A 1 548 ? 6.495 17.211 21.644 1.00 83.25 548 ARG A C 1
ATOM 4240 O O . ARG A 1 548 ? 5.355 17.630 21.784 1.00 83.25 548 ARG A O 1
ATOM 4247 N N . ALA A 1 549 ? 7.369 17.137 22.646 1.00 80.44 549 ALA A N 1
ATOM 4248 C CA . ALA A 1 549 ? 7.069 17.585 24.004 1.00 80.44 549 ALA A CA 1
ATOM 4249 C C . ALA A 1 549 ? 6.870 19.109 24.108 1.00 80.44 549 ALA A C 1
ATOM 4251 O O . ALA A 1 549 ? 6.178 19.568 25.011 1.00 80.44 549 ALA A O 1
ATOM 4252 N N . ALA A 1 550 ? 7.462 19.886 23.195 1.00 82.81 550 ALA A N 1
ATOM 4253 C CA . ALA A 1 550 ? 7.307 21.337 23.134 1.00 82.81 550 ALA A CA 1
ATOM 4254 C C . ALA A 1 550 ? 6.068 21.794 22.339 1.00 82.81 550 ALA A C 1
ATOM 4256 O O . ALA A 1 550 ? 5.729 22.977 22.377 1.00 82.81 550 ALA A O 1
ATOM 4257 N N . LEU A 1 551 ? 5.397 20.892 21.608 1.00 71.06 551 LEU A N 1
ATOM 4258 C CA . LEU A 1 551 ? 4.148 21.224 20.926 1.00 71.06 551 LEU A CA 1
ATOM 4259 C C . LEU A 1 551 ? 3.042 21.485 21.963 1.00 71.06 551 LEU A C 1
ATOM 4261 O O . LEU A 1 551 ? 2.980 20.780 22.975 1.00 71.06 551 LEU A O 1
ATOM 4265 N N . PRO A 1 552 ? 2.144 22.462 21.728 1.00 58.84 552 PRO A N 1
ATOM 4266 C CA . PRO A 1 552 ? 0.972 22.631 22.575 1.00 58.84 552 PRO A CA 1
ATOM 4267 C C . PRO A 1 552 ? 0.189 21.310 22.613 1.00 58.84 552 PRO A C 1
ATOM 4269 O O . PRO A 1 552 ? 0.069 20.646 21.576 1.00 58.84 552 PRO A O 1
ATOM 4272 N N . PRO A 1 553 ? -0.320 20.891 23.787 1.00 54.84 553 PRO A N 1
ATOM 4273 C CA . PRO A 1 553 ? -1.000 19.613 23.905 1.00 54.84 553 PRO A CA 1
ATOM 4274 C C . PRO A 1 553 ? -2.161 19.554 22.910 1.00 54.84 553 PRO A C 1
ATOM 4276 O O . PRO A 1 553 ? -2.937 20.505 22.782 1.00 54.84 553 PRO A O 1
ATOM 4279 N N . ALA A 1 554 ? -2.279 18.425 22.207 1.00 57.69 554 ALA A N 1
ATOM 4280 C CA . ALA A 1 554 ? -3.467 18.119 21.421 1.00 57.69 554 ALA A CA 1
ATOM 4281 C C . ALA A 1 554 ? -4.717 18.321 22.293 1.00 57.69 554 ALA A C 1
ATOM 4283 O O . ALA A 1 554 ? -4.659 18.090 23.506 1.00 57.69 554 ALA A O 1
ATOM 4284 N N . ARG A 1 555 ? -5.835 18.756 21.687 1.00 62.38 555 ARG A N 1
ATOM 4285 C CA . ARG A 1 555 ? -7.108 18.967 22.401 1.00 62.38 555 ARG A CA 1
ATOM 4286 C C . ARG A 1 555 ? -7.345 17.784 23.358 1.00 62.38 555 ARG A C 1
ATOM 4288 O O . ARG A 1 555 ? -7.355 16.646 22.883 1.00 62.38 555 ARG A O 1
ATOM 4295 N N . PRO A 1 556 ? -7.483 18.019 24.676 1.00 71.12 556 PRO A N 1
ATOM 4296 C CA . PRO A 1 556 ? -7.636 16.934 25.634 1.00 71.12 556 PRO A CA 1
ATOM 4297 C C . PRO A 1 556 ? -8.857 16.093 25.263 1.00 71.12 556 PRO A C 1
ATOM 4299 O O . PRO A 1 556 ? -9.888 16.639 24.860 1.00 71.12 556 PRO A O 1
ATOM 4302 N N . THR A 1 557 ? -8.737 14.770 25.389 1.00 84.19 557 THR A N 1
ATOM 4303 C CA . THR A 1 557 ? -9.863 13.851 25.179 1.00 84.19 557 THR A CA 1
ATOM 4304 C C . THR A 1 557 ? -11.043 14.260 26.071 1.00 84.19 557 THR A C 1
ATOM 4306 O O . THR A 1 557 ? -10.816 14.800 27.157 1.00 84.19 557 THR A O 1
ATOM 4309 N N . PRO A 1 558 ? -12.300 13.991 25.681 1.00 89.19 558 PRO A N 1
ATOM 4310 C CA . PRO A 1 558 ? -13.457 14.301 26.523 1.00 89.19 558 PRO A CA 1
ATOM 4311 C C . PRO A 1 558 ? -13.349 13.715 27.941 1.00 89.19 558 PRO A C 1
ATOM 4313 O O . PRO A 1 558 ? -13.651 14.395 28.915 1.00 89.19 558 PRO A O 1
ATOM 4316 N N . VAL A 1 559 ? -12.789 12.509 28.085 1.00 91.94 559 VAL A N 1
ATOM 4317 C CA . VAL A 1 559 ? -12.498 11.894 29.393 1.00 91.94 559 VAL A CA 1
ATOM 4318 C C . VAL A 1 559 ? -11.500 12.729 30.217 1.00 91.94 559 VAL A C 1
ATOM 4320 O O . VAL A 1 559 ? -11.739 12.971 31.399 1.00 91.94 559 VAL A O 1
ATOM 4323 N N . ARG A 1 560 ? -10.422 13.247 29.608 1.00 90.25 560 ARG A N 1
ATOM 4324 C CA . ARG A 1 560 ? -9.474 14.161 30.277 1.00 90.25 560 ARG A CA 1
ATOM 4325 C C . ARG A 1 560 ? -10.084 15.524 30.592 1.00 90.25 560 ARG A C 1
ATOM 4327 O O . ARG A 1 560 ? -9.720 16.111 31.606 1.00 90.25 560 ARG A O 1
ATOM 4334 N N . GLN A 1 561 ? -10.996 16.022 29.755 1.00 90.88 561 GLN A N 1
ATOM 4335 C CA . GLN A 1 561 ? -11.745 17.248 30.041 1.00 90.88 561 GLN A CA 1
ATOM 4336 C C . GLN A 1 561 ? -12.619 17.065 31.287 1.00 90.88 561 GLN A C 1
ATOM 4338 O O . GLN A 1 561 ? -12.534 17.875 32.202 1.00 90.88 561 GLN A O 1
ATOM 4343 N N . ILE A 1 562 ? -13.379 15.967 31.375 1.00 93.56 562 ILE A N 1
ATOM 4344 C CA . ILE A 1 562 ? -14.207 15.644 32.550 1.00 93.56 562 ILE A CA 1
ATOM 4345 C C . ILE A 1 562 ? -13.342 15.480 33.810 1.00 93.56 562 ILE A C 1
ATOM 4347 O O . ILE A 1 562 ? -13.672 16.040 34.857 1.00 93.56 562 ILE A O 1
ATOM 4351 N N . ALA A 1 563 ? -12.197 14.797 33.700 1.00 93.00 563 ALA A N 1
ATOM 4352 C CA . ALA A 1 563 ? -11.242 14.663 34.802 1.00 93.00 563 ALA A CA 1
ATOM 4353 C C . ALA A 1 563 ? -10.727 16.022 35.304 1.00 93.00 563 ALA A C 1
ATOM 4355 O O . ALA A 1 563 ? -10.643 16.242 36.511 1.00 93.00 563 ALA A O 1
ATOM 4356 N N . ALA A 1 564 ? -10.439 16.962 34.398 1.00 91.06 564 ALA A N 1
ATOM 4357 C CA . ALA A 1 564 ? -10.024 18.319 34.758 1.00 91.06 564 ALA A CA 1
ATOM 4358 C C . ALA A 1 564 ? -11.131 19.126 35.467 1.00 91.06 564 ALA A C 1
ATOM 4360 O O . ALA A 1 564 ? -10.823 20.057 36.209 1.00 91.06 564 ALA A O 1
ATOM 4361 N N . LEU A 1 565 ? -12.401 18.750 35.286 1.00 94.12 565 LEU A N 1
ATOM 4362 C CA . LEU A 1 565 ? -13.557 19.322 35.989 1.00 94.12 565 LEU A CA 1
ATOM 4363 C C . LEU A 1 565 ? -13.831 18.642 37.347 1.00 94.12 565 LEU A C 1
ATOM 4365 O O . LEU A 1 565 ? -14.807 18.974 38.020 1.00 94.12 565 LEU A O 1
ATOM 4369 N N . GLY A 1 566 ? -12.976 17.700 37.763 1.00 93.19 566 GLY A N 1
ATOM 4370 C CA . GLY A 1 566 ? -13.050 17.025 39.060 1.00 93.19 566 GLY A CA 1
ATOM 4371 C C . GLY A 1 566 ? -13.966 15.797 39.103 1.00 93.19 566 GLY A C 1
ATOM 4372 O O . GLY A 1 566 ? -14.248 15.301 40.194 1.00 93.19 566 GLY A O 1
ATOM 4373 N N . GLN A 1 567 ? -14.425 15.290 37.953 1.00 96.62 567 GLN A N 1
ATOM 4374 C CA . GLN A 1 567 ? -15.196 14.045 37.866 1.00 96.62 567 GLN A CA 1
ATOM 4375 C C . GLN A 1 567 ? -14.347 12.913 37.275 1.00 96.62 567 GLN A C 1
ATOM 4377 O O . GLN A 1 567 ? -13.689 13.088 36.255 1.00 96.62 567 GLN A O 1
ATOM 4382 N N . ALA A 1 568 ? -14.388 11.721 37.871 1.00 97.19 568 ALA A N 1
ATOM 4383 C CA . ALA A 1 568 ? -13.708 10.554 37.310 1.00 97.19 568 ALA A CA 1
ATOM 4384 C C . ALA A 1 568 ? -14.634 9.752 36.396 1.00 97.19 568 ALA A C 1
ATOM 4386 O O . ALA A 1 568 ? -15.773 9.472 36.762 1.00 97.19 568 ALA A O 1
ATOM 4387 N N . ILE A 1 569 ? -14.122 9.319 35.243 1.00 97.44 569 ILE A N 1
ATOM 4388 C CA . ILE A 1 569 ? -14.792 8.322 34.403 1.00 97.44 569 ILE A CA 1
ATOM 4389 C C . ILE A 1 569 ? -14.262 6.938 34.757 1.00 97.44 569 ILE A C 1
ATOM 4391 O O . ILE A 1 569 ? -13.050 6.693 34.708 1.00 97.44 569 ILE A O 1
ATOM 4395 N N . TRP A 1 570 ? -15.180 6.045 35.115 1.00 97.81 570 TRP A N 1
ATOM 4396 C CA . TRP A 1 570 ? -14.920 4.632 35.349 1.00 97.81 570 TRP A CA 1
ATOM 4397 C C . TRP A 1 570 ? -15.541 3.802 34.236 1.00 97.81 570 TRP A C 1
ATOM 4399 O O . TRP A 1 570 ? -16.644 4.092 33.781 1.00 97.81 570 TRP A O 1
ATOM 4409 N N . TYR A 1 571 ? -14.845 2.762 33.795 1.00 96.31 571 TYR A N 1
ATOM 4410 C CA . TYR A 1 571 ? -15.386 1.871 32.776 1.00 96.31 571 TYR A CA 1
ATOM 4411 C C . TYR A 1 571 ? -16.273 0.798 33.421 1.00 96.31 571 TYR A C 1
ATOM 4413 O O . TYR A 1 571 ? -15.906 0.217 34.441 1.00 96.31 571 TYR A O 1
ATOM 4421 N N . ASP A 1 572 ? -17.454 0.565 32.854 1.00 91.19 572 ASP A N 1
ATOM 4422 C CA . ASP A 1 572 ? -18.458 -0.392 33.349 1.00 91.19 572 ASP A CA 1
ATOM 4423 C C . ASP A 1 572 ? -18.456 -1.675 32.506 1.00 91.19 572 ASP A C 1
ATOM 4425 O O . ASP A 1 572 ? -19.466 -2.083 31.932 1.00 91.19 572 ASP A O 1
ATOM 4429 N N . ASN A 1 573 ? -17.271 -2.258 32.328 1.00 89.88 573 ASN A N 1
ATOM 4430 C CA . ASN A 1 573 ? -17.083 -3.542 31.665 1.00 89.88 573 ASN A CA 1
ATOM 4431 C C . ASN A 1 573 ? -15.693 -4.101 32.003 1.00 89.88 573 ASN A C 1
ATOM 4433 O O . ASN A 1 573 ? -14.751 -3.338 32.206 1.00 89.88 573 ASN A O 1
ATOM 4437 N N . LEU A 1 574 ? -15.553 -5.423 32.023 1.00 90.25 574 LEU A N 1
ATOM 4438 C CA . LEU A 1 574 ? -14.292 -6.112 32.277 1.00 90.25 574 LEU A CA 1
ATOM 4439 C C . LEU A 1 574 ? -14.292 -7.447 31.524 1.00 90.25 574 LEU A C 1
ATOM 4441 O O . LEU A 1 574 ? -15.243 -8.218 31.614 1.00 90.25 574 LEU A O 1
ATOM 4445 N N . ARG A 1 575 ? -13.215 -7.705 30.775 1.00 89.94 575 ARG A N 1
ATOM 4446 C CA . ARG A 1 575 ? -12.951 -8.987 30.108 1.00 89.94 575 ARG A CA 1
ATOM 4447 C C . ARG A 1 575 ? -11.451 -9.260 30.063 1.00 89.94 575 ARG A C 1
ATOM 4449 O O . ARG A 1 575 ? -10.656 -8.330 29.905 1.00 89.94 575 ARG A O 1
ATOM 4456 N N . ARG A 1 576 ? -11.070 -10.534 30.134 1.00 88.00 576 ARG A N 1
ATOM 4457 C CA . ARG A 1 576 ? -9.667 -10.980 30.185 1.00 88.00 576 ARG A CA 1
ATOM 4458 C C . ARG A 1 576 ? -8.818 -10.465 29.008 1.00 88.00 576 ARG A C 1
ATOM 4460 O O . ARG A 1 576 ? -7.666 -10.074 29.199 1.00 88.00 576 ARG A O 1
ATOM 4467 N N . SER A 1 577 ? -9.378 -10.390 27.800 1.00 84.62 577 SER A N 1
ATOM 4468 C CA . SER A 1 577 ? -8.661 -9.917 26.603 1.00 84.62 577 SER A CA 1
ATOM 4469 C C . SER A 1 577 ? -8.242 -8.439 26.648 1.00 84.62 577 SER A C 1
ATOM 4471 O O . SER A 1 577 ? -7.313 -8.040 25.938 1.00 84.62 577 SER A O 1
ATOM 4473 N N . MET A 1 578 ? -8.845 -7.611 27.513 1.00 85.56 578 MET A N 1
ATOM 4474 C CA . MET A 1 578 ? -8.439 -6.205 27.670 1.00 85.56 578 MET A CA 1
ATOM 4475 C C . MET A 1 578 ? -7.033 -6.057 28.262 1.00 85.56 578 MET A C 1
ATOM 4477 O O . MET A 1 578 ? -6.369 -5.045 28.019 1.00 85.56 578 MET A O 1
ATOM 4481 N N . PHE A 1 579 ? -6.577 -7.057 29.021 1.00 82.75 579 PHE A N 1
ATOM 4482 C CA . PHE A 1 579 ? -5.244 -7.077 29.619 1.00 82.75 579 PHE A CA 1
ATOM 4483 C C . PHE A 1 579 ? -4.203 -7.574 28.612 1.00 82.75 579 PHE A C 1
ATOM 4485 O O . PHE A 1 579 ? -3.204 -6.899 28.375 1.00 82.75 579 PHE A O 1
ATOM 4492 N N . SER A 1 580 ? -4.456 -8.716 27.963 1.00 76.25 580 SER A N 1
ATOM 4493 C CA . SER A 1 580 ? -3.507 -9.336 27.027 1.00 76.25 580 SER A CA 1
ATOM 4494 C C . SER A 1 580 ? -3.301 -8.525 25.743 1.00 76.25 580 SER A C 1
ATOM 4496 O O . SER A 1 580 ? -2.204 -8.517 25.192 1.00 76.25 580 SER A O 1
ATOM 4498 N N . SER A 1 581 ? -4.321 -7.792 25.284 1.00 75.50 581 SER A N 1
ATOM 4499 C CA . SER A 1 581 ? -4.241 -6.930 24.092 1.00 75.50 581 SER A CA 1
ATOM 4500 C C . SER A 1 581 ? -3.662 -5.528 24.353 1.00 75.50 581 SER A C 1
ATOM 4502 O O . SER A 1 581 ? -3.482 -4.736 23.413 1.00 75.50 581 SER A O 1
ATOM 4504 N N . GLY A 1 582 ? -3.429 -5.168 25.621 1.00 77.56 582 GLY A N 1
ATOM 4505 C CA . GLY A 1 582 ? -3.045 -3.817 26.043 1.00 77.56 582 GLY A CA 1
ATOM 4506 C C . GLY A 1 582 ? -4.145 -2.757 25.872 1.00 77.56 582 GLY A C 1
ATOM 4507 O O . GLY A 1 582 ? -3.850 -1.563 25.882 1.00 77.56 582 GLY A O 1
ATOM 4508 N N . GLU A 1 583 ? -5.404 -3.155 25.671 1.00 83.88 583 GLU A N 1
ATOM 4509 C CA . GLU A 1 583 ? -6.534 -2.233 25.503 1.00 83.88 583 GLU A CA 1
ATOM 4510 C C . GLU A 1 583 ? -6.766 -1.365 26.738 1.00 83.88 583 GLU A C 1
ATOM 4512 O O . GLU A 1 583 ? -6.828 -0.142 26.606 1.00 83.88 583 GLU A O 1
ATOM 4517 N N . LEU A 1 584 ? -6.819 -1.967 27.932 1.00 89.19 584 LEU A N 1
ATOM 4518 C CA . LEU A 1 584 ? -7.047 -1.218 29.169 1.00 89.19 584 LEU A CA 1
ATOM 4519 C C . LEU A 1 584 ? -5.921 -0.205 29.427 1.00 89.19 584 LEU A C 1
ATOM 4521 O O . LEU A 1 584 ? -6.191 0.944 29.770 1.00 89.19 584 LEU A O 1
ATOM 4525 N N . ALA A 1 585 ? -4.666 -0.594 29.179 1.00 82.62 585 ALA A N 1
ATOM 4526 C CA . ALA A 1 585 ? -3.517 0.304 29.290 1.00 82.62 585 ALA A CA 1
ATOM 4527 C C . ALA A 1 585 ? -3.657 1.518 28.356 1.00 82.62 585 ALA A C 1
ATOM 4529 O O . ALA A 1 585 ? -3.484 2.655 28.791 1.00 82.62 585 ALA A O 1
ATOM 4530 N N . ARG A 1 586 ? -4.079 1.307 27.099 1.00 85.06 586 ARG A N 1
ATOM 4531 C CA . ARG A 1 586 ? -4.346 2.407 26.157 1.00 85.06 586 ARG A CA 1
ATOM 4532 C C . ARG A 1 586 ? -5.469 3.326 26.639 1.00 85.06 586 ARG A C 1
ATOM 4534 O O . ARG A 1 586 ? -5.318 4.538 26.531 1.00 85.06 586 ARG A O 1
ATOM 4541 N N . MET A 1 587 ? -6.562 2.793 27.185 1.00 91.06 587 MET A N 1
ATOM 4542 C CA . MET A 1 587 ? -7.659 3.616 27.723 1.00 91.06 587 MET A CA 1
ATOM 4543 C C . MET A 1 587 ? -7.197 4.483 28.908 1.00 91.06 587 MET A C 1
ATOM 4545 O O . MET A 1 587 ? -7.576 5.650 29.025 1.00 91.06 587 MET A O 1
ATOM 4549 N N . ILE A 1 588 ? -6.333 3.948 29.773 1.00 92.06 588 ILE A N 1
ATOM 4550 C CA . ILE A 1 588 ? -5.752 4.690 30.902 1.00 92.06 588 ILE A CA 1
ATOM 4551 C C . ILE A 1 588 ? -4.793 5.778 30.398 1.00 92.06 588 ILE A C 1
ATOM 4553 O O . ILE A 1 588 ? -4.905 6.946 30.776 1.00 92.06 588 ILE A O 1
ATOM 4557 N N . GLU A 1 589 ? -3.850 5.414 29.530 1.00 82.88 589 GLU A N 1
ATOM 4558 C CA . GLU A 1 589 ? -2.759 6.294 29.107 1.00 82.88 589 GLU A CA 1
ATOM 4559 C C . GLU A 1 589 ? -3.193 7.338 28.082 1.00 82.88 589 GLU A C 1
ATOM 4561 O O . GLU A 1 589 ? -2.859 8.516 28.219 1.00 82.88 589 GLU A O 1
ATOM 4566 N N . ARG A 1 590 ? -3.953 6.939 27.062 1.00 80.38 590 ARG A N 1
ATOM 4567 C CA . ARG A 1 590 ? -4.407 7.836 25.995 1.00 80.38 590 ARG A CA 1
ATOM 4568 C C . ARG A 1 590 ? -5.602 8.649 26.469 1.00 80.38 590 ARG A C 1
ATOM 4570 O O . ARG A 1 590 ? -5.537 9.879 26.531 1.00 80.38 590 ARG A O 1
ATOM 4577 N N . ASP A 1 591 ? -6.664 7.954 26.862 1.00 85.75 591 ASP A N 1
ATOM 4578 C CA . ASP A 1 591 ? -7.966 8.580 27.076 1.00 85.75 591 ASP A CA 1
ATOM 4579 C C . ASP A 1 591 ? -8.085 9.199 28.468 1.00 85.75 591 ASP A C 1
ATOM 4581 O O . ASP A 1 591 ? -8.832 10.157 28.622 1.00 85.75 591 ASP A O 1
ATOM 4585 N N . GLY A 1 592 ? -7.292 8.746 29.444 1.00 91.38 592 GLY A N 1
ATOM 4586 C CA . GLY A 1 592 ? -7.295 9.272 30.810 1.00 91.38 592 GLY A CA 1
ATOM 4587 C C . GLY A 1 592 ? -8.331 8.610 31.715 1.00 91.38 592 GLY A C 1
ATOM 4588 O O . GLY A 1 592 ? -8.839 9.269 32.616 1.00 91.38 592 GLY A O 1
ATOM 4589 N N . LEU A 1 593 ? -8.670 7.340 31.468 1.00 96.00 593 LEU A N 1
ATOM 4590 C CA . LEU A 1 593 ? -9.587 6.563 32.308 1.00 96.00 593 LEU A CA 1
ATOM 4591 C C . LEU A 1 593 ? -9.063 6.449 33.755 1.00 96.00 593 LEU A C 1
ATOM 4593 O O . LEU A 1 593 ? -7.872 6.210 33.968 1.00 96.00 593 LEU A O 1
ATOM 4597 N N . LEU A 1 594 ? -9.950 6.598 34.749 1.00 97.25 594 LEU A N 1
ATOM 4598 C CA . LEU A 1 594 ? -9.571 6.755 36.164 1.00 97.25 594 LEU A CA 1
ATOM 4599 C C . LEU A 1 594 ? -10.066 5.640 37.096 1.00 97.25 594 LEU A C 1
ATOM 4601 O O . LEU A 1 594 ? -9.729 5.648 38.277 1.00 97.25 594 LEU A O 1
ATOM 4605 N N . GLY A 1 595 ? -10.818 4.664 36.600 1.00 97.25 595 GLY A N 1
ATOM 4606 C CA . GLY A 1 595 ? -11.203 3.490 37.382 1.00 97.25 595 GLY A CA 1
ATOM 4607 C C . GLY A 1 595 ? -12.074 2.530 36.589 1.00 97.25 595 GLY A C 1
ATOM 4608 O O . GLY A 1 595 ? -12.305 2.720 35.389 1.00 97.25 595 GLY A O 1
ATOM 4609 N N . MET A 1 596 ? -12.552 1.486 37.255 1.00 96.44 596 MET A N 1
ATOM 4610 C CA . MET A 1 596 ? -13.383 0.463 36.629 1.00 96.44 596 MET A CA 1
ATOM 4611 C C . MET A 1 596 ? -14.311 -0.201 37.644 1.00 96.44 596 MET A C 1
ATOM 4613 O O . MET A 1 596 ? -14.002 -0.300 38.830 1.00 96.44 596 MET A O 1
ATOM 4617 N N . THR A 1 597 ? -15.457 -0.683 37.182 1.00 94.38 597 THR A N 1
ATOM 4618 C CA . THR A 1 597 ? -16.390 -1.450 38.006 1.00 94.38 597 THR A CA 1
ATOM 4619 C C . THR A 1 597 ? -16.718 -2.791 37.356 1.00 94.38 597 THR A C 1
ATOM 4621 O O . THR A 1 597 ? -16.496 -2.999 36.165 1.00 94.38 597 THR A O 1
ATOM 4624 N N . SER A 1 598 ? -17.209 -3.720 38.170 1.00 91.62 598 SER A N 1
ATOM 4625 C CA . SER A 1 598 ? -17.655 -5.043 37.755 1.00 91.62 598 SER A CA 1
ATOM 4626 C C . SER A 1 598 ? -18.959 -5.396 38.473 1.00 91.62 598 SER A C 1
ATOM 4628 O O . SER A 1 598 ? -19.336 -4.781 39.480 1.00 91.62 598 SER A O 1
ATOM 4630 N N . ASN A 1 599 ? -19.680 -6.361 37.915 1.00 90.25 599 ASN A N 1
ATOM 4631 C CA . ASN A 1 599 ? -20.881 -6.960 38.487 1.00 90.25 599 ASN A CA 1
ATOM 4632 C C . ASN A 1 599 ? -21.101 -8.344 37.836 1.00 90.25 599 ASN A C 1
ATOM 4634 O O . ASN A 1 599 ? -20.463 -8.637 36.816 1.00 90.25 599 ASN A O 1
ATOM 4638 N N . PRO A 1 600 ? -22.006 -9.188 38.363 1.00 89.50 600 PRO A N 1
ATOM 4639 C CA . PRO A 1 600 ? -22.252 -10.516 37.807 1.00 89.50 600 PRO A CA 1
ATOM 4640 C C . PRO A 1 600 ? -22.600 -10.532 36.311 1.00 89.50 600 PRO A C 1
ATOM 4642 O O . PRO A 1 600 ? -22.115 -11.393 35.586 1.00 89.50 600 PRO A O 1
ATOM 4645 N N . SER A 1 601 ? -23.369 -9.553 35.818 1.00 87.75 601 SER A N 1
ATOM 4646 C CA . SER A 1 601 ? -23.753 -9.489 34.397 1.00 87.75 601 SER A CA 1
ATOM 4647 C C . SER A 1 601 ? -22.577 -9.165 33.464 1.00 87.75 601 SER A C 1
ATOM 4649 O O . SER A 1 601 ? -22.554 -9.612 32.318 1.00 87.75 601 SER A O 1
ATOM 4651 N N . ILE A 1 602 ? -21.580 -8.415 33.947 1.00 90.00 602 ILE A N 1
ATOM 4652 C CA . ILE A 1 602 ? -20.345 -8.132 33.202 1.00 90.00 602 ILE A CA 1
ATOM 4653 C C . ILE A 1 602 ? -19.546 -9.421 33.026 1.00 90.00 602 ILE A C 1
ATOM 4655 O O . ILE A 1 602 ? -19.186 -9.769 31.902 1.00 90.00 602 ILE A O 1
ATOM 4659 N N . PHE A 1 603 ? -19.332 -10.160 34.118 1.00 92.31 603 PHE A N 1
ATOM 4660 C CA . PHE A 1 603 ? -18.639 -11.444 34.057 1.00 92.31 603 PHE A CA 1
ATOM 4661 C C . PHE A 1 603 ? -19.411 -12.478 33.241 1.00 92.31 603 PHE A C 1
ATOM 4663 O O . PHE A 1 603 ? -18.794 -13.218 32.482 1.00 92.31 603 PHE A O 1
ATOM 4670 N N . GLU A 1 604 ? -20.744 -12.508 33.329 1.00 92.12 604 GLU A N 1
ATOM 4671 C CA . GLU A 1 604 ? -21.558 -13.410 32.514 1.00 92.12 604 GLU A CA 1
ATOM 4672 C C . GLU A 1 604 ? -21.307 -13.159 31.027 1.00 92.12 604 GLU A C 1
ATOM 4674 O O . GLU A 1 604 ? -20.989 -14.089 30.287 1.00 92.12 604 GLU A O 1
ATOM 4679 N N . LYS A 1 605 ? -21.421 -11.900 30.585 1.00 87.69 605 LYS A N 1
ATOM 4680 C CA . LYS A 1 605 ? -21.205 -11.528 29.183 1.00 87.69 605 LYS A CA 1
ATOM 4681 C C . LYS A 1 605 ? -19.787 -11.847 28.728 1.00 87.69 605 LYS A C 1
ATOM 4683 O O . LYS A 1 605 ? -19.621 -12.350 27.622 1.00 87.69 605 LYS A O 1
ATOM 4688 N N . ALA A 1 606 ? -18.789 -11.588 29.571 1.00 89.19 606 ALA A N 1
ATOM 4689 C CA . ALA A 1 606 ? -17.394 -11.873 29.262 1.00 89.19 606 ALA A CA 1
ATOM 4690 C C . ALA A 1 606 ? -17.126 -13.383 29.136 1.00 89.19 606 ALA A C 1
ATOM 4692 O O . ALA A 1 606 ? -16.511 -13.813 28.170 1.00 89.19 606 ALA A O 1
ATOM 4693 N N . ILE A 1 607 ? -17.627 -14.198 30.069 1.00 89.94 607 ILE A N 1
ATOM 4694 C CA . ILE A 1 607 ? -17.389 -15.649 30.093 1.00 89.94 607 ILE A CA 1
ATOM 4695 C C . ILE A 1 607 ? -18.212 -16.371 29.022 1.00 89.94 607 ILE A C 1
ATOM 4697 O O . ILE A 1 607 ? -17.720 -17.295 28.380 1.00 89.94 607 ILE A O 1
ATOM 4701 N N . ARG A 1 608 ? -19.472 -15.975 28.819 1.00 88.44 608 ARG A N 1
ATOM 4702 C CA . ARG A 1 608 ? -20.356 -16.588 27.818 1.00 88.44 608 ARG A CA 1
ATOM 4703 C C . ARG A 1 608 ? -19.981 -16.163 26.398 1.00 88.44 608 ARG A C 1
ATOM 4705 O O . ARG A 1 608 ? -20.092 -16.966 25.478 1.00 88.44 608 ARG A O 1
ATOM 4712 N N . GLY A 1 609 ? -19.600 -14.899 26.221 1.00 82.31 609 GLY A N 1
ATOM 4713 C CA . GLY A 1 609 ? -19.420 -14.265 24.915 1.00 82.31 609 GLY A CA 1
ATOM 4714 C C . GLY A 1 609 ? -18.050 -14.464 24.266 1.00 82.31 609 GLY A C 1
ATOM 4715 O O . GLY A 1 609 ? -17.882 -14.029 23.129 1.00 82.31 609 GLY A O 1
ATOM 4716 N N . SER A 1 610 ? -17.080 -15.086 24.945 1.00 85.06 610 SER A N 1
ATOM 4717 C CA . SER A 1 610 ? -15.743 -15.335 24.389 1.00 85.06 610 SER A CA 1
ATOM 4718 C C . SER A 1 610 ? -15.136 -16.664 24.850 1.00 85.06 610 SER A C 1
ATOM 4720 O O . SER A 1 610 ? -15.674 -17.367 25.706 1.00 85.06 610 SER A O 1
ATOM 4722 N N . ASP A 1 611 ? -14.007 -17.033 24.254 1.00 88.94 611 ASP A N 1
ATOM 4723 C CA . ASP A 1 611 ? -13.124 -18.136 24.652 1.00 88.94 611 ASP A CA 1
ATOM 4724 C C . ASP A 1 611 ? -11.984 -17.676 25.584 1.00 88.94 611 ASP A C 1
ATOM 4726 O O . ASP A 1 611 ? -11.159 -18.488 26.006 1.00 88.94 611 ASP A O 1
ATOM 4730 N N . ASP A 1 612 ? -11.973 -16.399 25.993 1.00 86.81 612 ASP A N 1
ATOM 4731 C CA . ASP A 1 612 ? -10.884 -15.797 26.778 1.00 86.81 612 ASP A CA 1
ATOM 4732 C C . ASP A 1 612 ? -10.635 -16.507 28.128 1.00 86.81 612 ASP A C 1
ATOM 4734 O O . ASP A 1 612 ? -9.555 -16.403 28.718 1.00 86.81 612 ASP A O 1
ATOM 4738 N N . TYR A 1 613 ? -11.654 -17.194 28.652 1.00 92.00 613 TYR A N 1
ATOM 4739 C CA . TYR A 1 613 ? -11.649 -17.847 29.962 1.00 92.00 613 TYR A CA 1
ATOM 4740 C C . TYR A 1 613 ? -11.353 -19.347 29.894 1.00 92.00 613 TYR A C 1
ATOM 4742 O O . TYR A 1 613 ? -11.069 -19.954 30.929 1.00 92.00 613 TYR A O 1
ATOM 4750 N N . ASP A 1 614 ? -11.364 -19.942 28.702 1.00 92.31 614 ASP A N 1
ATOM 4751 C CA . ASP A 1 614 ? -11.287 -21.393 28.518 1.00 92.31 614 ASP A CA 1
ATOM 4752 C C . ASP A 1 614 ? -9.974 -21.983 29.054 1.00 92.31 614 ASP A C 1
ATOM 4754 O O . ASP A 1 614 ? -10.033 -22.935 29.839 1.00 92.31 614 ASP A O 1
ATOM 4758 N N . PRO A 1 615 ? -8.788 -21.397 28.775 1.00 90.88 615 PRO A N 1
ATOM 4759 C CA . PRO A 1 615 ? -7.533 -21.905 29.328 1.00 90.88 615 PRO A CA 1
ATOM 4760 C C . PRO A 1 615 ? -7.499 -21.864 30.860 1.00 90.88 615 PRO A C 1
ATOM 4762 O O . PRO A 1 615 ? -6.986 -22.785 31.498 1.00 90.88 615 PRO A O 1
ATOM 4765 N N . ALA A 1 616 ? -8.060 -20.810 31.463 1.00 90.56 616 ALA A N 1
ATOM 4766 C CA . ALA A 1 616 ? -8.087 -20.645 32.913 1.00 90.56 616 ALA A CA 1
ATOM 4767 C C . ALA A 1 616 ? -9.049 -21.642 33.575 1.00 90.56 616 ALA A C 1
ATOM 4769 O O . ALA A 1 616 ? -8.693 -22.252 34.584 1.00 90.56 616 ALA A O 1
ATOM 4770 N N . ILE A 1 617 ? -10.230 -21.860 32.985 1.00 91.88 617 ILE A N 1
ATOM 4771 C CA . ILE A 1 617 ? -11.194 -22.866 33.450 1.00 91.88 617 ILE A CA 1
ATOM 4772 C C . ILE A 1 617 ? -10.579 -24.267 33.360 1.00 91.88 617 ILE A C 1
ATOM 4774 O O . ILE A 1 617 ? -10.603 -25.004 34.346 1.00 91.88 617 ILE A O 1
ATOM 4778 N N . CYS A 1 618 ? -9.956 -24.620 32.232 1.00 90.75 618 CYS A N 1
ATOM 4779 C CA . CYS A 1 618 ? -9.272 -25.905 32.068 1.00 90.75 618 CYS A CA 1
ATOM 4780 C C . CYS A 1 618 ? -8.165 -26.104 33.113 1.00 90.75 618 CYS A C 1
ATOM 4782 O O . CYS A 1 618 ? -8.104 -27.148 33.762 1.00 90.75 618 CYS A O 1
ATOM 4784 N N . ALA A 1 619 ? -7.315 -25.094 33.326 1.00 90.12 619 ALA A N 1
ATOM 4785 C CA . ALA A 1 619 ? -6.237 -25.163 34.309 1.00 90.12 619 ALA A CA 1
ATOM 4786 C C . ALA A 1 619 ? -6.755 -25.314 35.752 1.00 90.12 619 ALA A C 1
ATOM 4788 O O . ALA A 1 619 ? -6.163 -26.053 36.544 1.00 90.12 619 ALA A O 1
ATOM 4789 N N . LEU A 1 620 ? -7.857 -24.639 36.099 1.00 90.94 620 LEU A N 1
ATOM 4790 C CA . LEU A 1 620 ? -8.494 -24.751 37.412 1.00 90.94 620 LEU A CA 1
ATOM 4791 C C . LEU A 1 620 ? -9.078 -26.145 37.640 1.00 90.94 620 LEU A C 1
ATOM 4793 O O . LEU A 1 620 ? -8.803 -26.751 38.674 1.00 90.94 620 LEU A O 1
ATOM 4797 N N . LEU A 1 621 ? -9.826 -26.676 36.672 1.00 87.56 621 LEU A N 1
ATOM 4798 C CA . LEU A 1 621 ? -10.452 -27.995 36.784 1.00 87.56 621 LEU A CA 1
ATOM 4799 C C . LEU A 1 621 ? -9.431 -29.136 36.779 1.00 87.56 621 LEU A C 1
ATOM 4801 O O . LEU A 1 621 ? -9.629 -30.125 37.478 1.00 87.56 621 LEU A O 1
ATOM 4805 N N . ALA A 1 622 ? -8.319 -28.991 36.054 1.00 87.56 622 ALA A N 1
ATOM 4806 C CA . ALA A 1 622 ? -7.235 -29.971 36.074 1.00 87.56 622 ALA A CA 1
ATOM 4807 C C . ALA A 1 622 ? -6.570 -30.078 37.458 1.00 87.56 622 ALA A C 1
ATOM 4809 O O . ALA A 1 622 ? -6.168 -31.162 37.874 1.00 87.56 622 ALA A O 1
ATOM 4810 N N . ARG A 1 623 ? -6.453 -28.957 38.183 1.00 89.00 623 ARG A N 1
ATOM 4811 C CA . ARG A 1 623 ? -5.845 -28.913 39.525 1.00 89.00 623 ARG A CA 1
ATOM 4812 C C . ARG A 1 623 ? -6.840 -29.227 40.639 1.00 89.00 623 ARG A C 1
ATOM 4814 O O . ARG A 1 623 ? -6.454 -29.783 41.664 1.00 89.00 623 ARG A O 1
ATOM 4821 N N . HIS A 1 624 ? -8.102 -28.856 40.450 1.00 89.00 624 HIS A N 1
ATOM 4822 C CA . HIS A 1 624 ? -9.155 -28.962 41.453 1.00 89.00 624 HIS A CA 1
ATOM 4823 C C . HIS A 1 624 ? -10.472 -29.425 40.800 1.00 89.00 624 HIS A C 1
ATOM 4825 O O . HIS A 1 624 ? -11.387 -28.623 40.595 1.00 89.00 624 HIS A O 1
ATOM 4831 N N . PRO A 1 625 ? -10.600 -30.723 40.477 1.00 82.56 625 PRO A N 1
ATOM 4832 C CA . PRO A 1 625 ? -11.742 -31.239 39.716 1.00 82.56 625 PRO A CA 1
ATOM 4833 C C . PRO A 1 625 ? -13.079 -31.146 40.468 1.00 82.56 625 PRO A C 1
ATOM 4835 O O . PRO A 1 625 ? -14.137 -31.199 39.847 1.00 82.56 625 PRO A O 1
ATOM 4838 N N . THR A 1 626 ? -13.043 -30.985 41.794 1.00 87.62 626 THR A N 1
ATOM 4839 C CA . THR A 1 626 ? -14.221 -30.938 42.671 1.00 87.62 626 THR A CA 1
ATOM 4840 C C . THR A 1 626 ? -14.718 -29.521 42.973 1.00 87.62 626 THR A C 1
ATOM 4842 O O . THR A 1 626 ? -15.582 -29.373 43.832 1.00 87.62 626 THR A O 1
ATOM 4845 N N . LEU A 1 627 ? -14.174 -28.475 42.334 1.00 89.31 627 LEU A N 1
ATOM 4846 C CA . LEU A 1 627 ? -14.690 -27.113 42.525 1.00 89.31 627 LEU A CA 1
ATOM 4847 C C . LEU A 1 627 ? -16.124 -27.000 41.992 1.00 89.31 627 LEU A C 1
ATOM 4849 O O . LEU A 1 627 ? -16.435 -27.465 40.887 1.00 89.31 627 LEU A O 1
ATOM 4853 N N . ASP A 1 628 ? -16.990 -26.352 42.766 1.00 91.69 628 ASP A N 1
ATOM 4854 C CA . ASP A 1 628 ? -18.307 -25.930 42.300 1.00 91.69 628 ASP A CA 1
ATOM 4855 C C . ASP A 1 628 ? -18.204 -24.678 41.406 1.00 91.69 628 ASP A C 1
ATOM 4857 O O . ASP A 1 628 ? -17.137 -24.078 41.245 1.00 91.69 628 ASP A O 1
ATOM 4861 N N . ASP A 1 629 ? -19.307 -24.313 40.750 1.00 91.62 629 ASP A N 1
ATOM 4862 C CA . ASP A 1 629 ? -19.323 -23.198 39.792 1.00 91.62 629 ASP A CA 1
ATOM 4863 C C . ASP A 1 629 ? -19.054 -21.842 40.455 1.00 91.62 629 ASP A C 1
ATOM 4865 O O . ASP A 1 629 ? -18.478 -20.953 39.824 1.00 91.62 629 ASP A O 1
ATOM 4869 N N . VAL A 1 630 ? -19.415 -21.698 41.734 1.00 91.25 630 VAL A N 1
ATOM 4870 C CA . VAL A 1 630 ? -19.165 -20.486 42.524 1.00 91.25 630 VAL A CA 1
ATOM 4871 C C . VAL A 1 630 ? -17.667 -20.321 42.760 1.00 91.25 630 VAL A C 1
ATOM 4873 O O . VAL A 1 630 ? -17.107 -19.272 42.453 1.00 91.25 630 VAL A O 1
ATOM 4876 N N . ALA A 1 631 ? -16.981 -21.370 43.209 1.00 90.94 631 ALA A N 1
ATOM 4877 C CA . ALA A 1 631 ? -15.545 -21.322 43.442 1.00 90.94 631 ALA A CA 1
ATOM 4878 C C . ALA A 1 631 ? -14.744 -21.149 42.139 1.00 90.94 631 ALA A C 1
ATOM 4880 O O . ALA A 1 631 ? -13.674 -20.535 42.145 1.00 90.94 631 ALA A O 1
ATOM 4881 N N . VAL A 1 632 ? -15.244 -21.665 41.007 1.00 92.62 632 VAL A N 1
ATOM 4882 C CA . VAL A 1 632 ? -14.656 -21.388 39.685 1.00 92.62 632 VAL A CA 1
ATOM 4883 C C . VAL A 1 632 ? -14.827 -19.912 39.324 1.00 92.62 632 VAL A C 1
ATOM 4885 O O . VAL A 1 632 ? -13.835 -19.267 38.985 1.00 92.62 632 VAL A O 1
ATOM 4888 N N . TYR A 1 633 ? -16.045 -19.367 39.431 1.00 93.50 633 TYR A N 1
ATOM 4889 C CA . TYR A 1 633 ? -16.319 -17.948 39.187 1.00 93.50 633 TYR A CA 1
ATOM 4890 C C . TYR A 1 633 ? -15.387 -17.048 39.995 1.00 93.50 633 TYR A C 1
ATOM 4892 O O . TYR A 1 633 ? -14.703 -16.199 39.427 1.00 93.50 633 TYR A O 1
ATOM 4900 N N . GLU A 1 634 ? -15.342 -17.251 41.309 1.00 91.81 634 GLU A N 1
ATOM 4901 C CA . GLU A 1 634 ? -14.615 -16.375 42.221 1.00 91.81 634 GLU A CA 1
ATOM 4902 C C . GLU A 1 634 ? -13.129 -16.325 41.891 1.00 91.81 634 GLU A C 1
ATOM 4904 O O . GLU A 1 634 ? -12.560 -15.241 41.803 1.00 91.81 634 GLU A O 1
ATOM 4909 N N . ARG A 1 635 ? -12.503 -17.471 41.596 1.00 93.12 635 ARG A N 1
ATOM 4910 C CA . ARG A 1 635 ? -11.089 -17.506 41.194 1.00 93.12 635 ARG A CA 1
ATOM 4911 C C . ARG A 1 635 ? -10.841 -16.754 39.888 1.00 93.12 635 ARG A C 1
ATOM 4913 O O . ARG A 1 635 ? -9.821 -16.076 39.757 1.00 93.12 635 ARG A O 1
ATOM 4920 N N . LEU A 1 636 ? -11.754 -16.862 38.920 1.00 93.62 636 LEU A N 1
ATOM 4921 C CA . LEU A 1 636 ? -11.648 -16.127 37.657 1.00 93.62 636 LEU A CA 1
ATOM 4922 C C . LEU A 1 636 ? -11.801 -14.620 37.878 1.00 93.62 636 LEU A C 1
ATOM 4924 O O . LEU A 1 636 ? -10.995 -13.857 37.335 1.00 93.62 636 LEU A O 1
ATOM 4928 N N . ALA A 1 637 ? -12.791 -14.226 38.682 1.00 94.31 637 ALA A N 1
ATOM 4929 C CA . ALA A 1 637 ? -13.099 -12.843 39.012 1.00 94.31 637 ALA A CA 1
ATOM 4930 C C . ALA A 1 637 ? -11.971 -12.190 39.817 1.00 94.31 637 ALA A C 1
ATOM 4932 O O . ALA A 1 637 ? -11.502 -11.125 39.430 1.00 94.31 637 ALA A O 1
ATOM 4933 N N . VAL A 1 638 ? -11.461 -12.843 40.866 1.00 95.62 638 VAL A N 1
ATOM 4934 C CA . VAL A 1 638 ? -10.315 -12.365 41.657 1.00 95.62 638 VAL A CA 1
ATOM 4935 C C . VAL A 1 638 ? -9.105 -12.117 40.760 1.00 95.62 638 VAL A C 1
ATOM 4937 O O . VAL A 1 638 ? -8.517 -11.040 40.826 1.00 95.62 638 VAL A O 1
ATOM 4940 N N . ALA A 1 639 ? -8.762 -13.061 39.878 1.00 94.69 639 ALA A N 1
ATOM 4941 C CA . ALA A 1 639 ? -7.622 -12.904 38.977 1.00 94.69 639 ALA A CA 1
ATOM 4942 C C . ALA A 1 639 ? -7.792 -11.719 38.008 1.00 94.69 639 ALA A C 1
ATOM 4944 O O . ALA A 1 639 ? -6.841 -10.985 37.744 1.00 94.69 639 ALA A O 1
ATOM 4945 N N . ASP A 1 640 ? -8.997 -11.515 37.470 1.00 95.19 640 ASP A N 1
ATOM 4946 C CA . ASP A 1 640 ? -9.283 -10.368 36.600 1.00 95.19 640 ASP A CA 1
ATOM 4947 C C . ASP A 1 640 ? -9.264 -9.035 37.352 1.00 95.19 640 ASP A C 1
ATOM 4949 O O . ASP A 1 640 ? -8.731 -8.045 36.849 1.00 95.19 640 ASP A O 1
ATOM 4953 N N . ILE A 1 641 ? -9.808 -9.002 38.568 1.00 96.62 641 ILE A N 1
ATOM 4954 C CA . ILE A 1 641 ? -9.792 -7.815 39.424 1.00 96.62 641 ILE A CA 1
ATOM 4955 C C . ILE A 1 641 ? -8.361 -7.469 39.834 1.00 96.62 641 ILE A C 1
ATOM 4957 O O . ILE A 1 641 ? -8.003 -6.297 39.807 1.00 96.62 641 ILE A O 1
ATOM 4961 N N . GLN A 1 642 ? -7.515 -8.458 40.128 1.00 97.00 642 GLN A N 1
ATOM 4962 C CA . GLN A 1 642 ? -6.084 -8.240 40.353 1.00 97.00 642 GLN A CA 1
ATOM 4963 C C . GLN A 1 642 ? -5.416 -7.625 39.121 1.00 97.00 642 GLN A C 1
ATOM 4965 O O . GLN A 1 642 ? -4.766 -6.590 39.247 1.00 97.00 642 GLN A O 1
ATOM 4970 N N . GLY A 1 643 ? -5.633 -8.194 37.929 1.00 94.88 643 GLY A N 1
ATOM 4971 C CA . GLY A 1 643 ? -5.080 -7.655 36.681 1.00 94.88 643 GLY A CA 1
ATOM 4972 C C . GLY A 1 643 ? -5.537 -6.220 36.395 1.00 94.88 643 GLY A C 1
ATOM 4973 O O . GLY A 1 643 ? -4.745 -5.371 35.985 1.00 94.88 643 GLY A O 1
ATOM 4974 N N . ALA A 1 644 ? -6.800 -5.917 36.685 1.00 96.19 644 ALA A N 1
ATOM 4975 C CA . ALA A 1 644 ? -7.347 -4.574 36.605 1.00 96.19 644 ALA A CA 1
ATOM 4976 C C . ALA A 1 644 ? -6.724 -3.610 37.626 1.00 96.19 644 ALA A C 1
ATOM 4978 O O . ALA A 1 644 ? -6.300 -2.513 37.259 1.00 96.19 644 ALA A O 1
ATOM 4979 N N . CYS A 1 645 ? -6.644 -4.009 38.896 1.00 97.50 645 CYS A N 1
ATOM 4980 C CA . CYS A 1 645 ? -5.996 -3.234 39.951 1.00 97.50 645 CYS A CA 1
ATOM 4981 C C . CYS A 1 645 ? -4.540 -2.923 39.587 1.00 97.50 645 CYS A C 1
ATOM 4983 O O . CYS A 1 645 ? -4.110 -1.777 39.730 1.00 97.50 645 CYS A O 1
ATOM 4985 N N . ASP A 1 646 ? -3.812 -3.907 39.060 1.00 96.38 646 ASP A N 1
ATOM 4986 C CA . ASP A 1 646 ? -2.419 -3.770 38.641 1.00 96.38 646 ASP A CA 1
ATOM 4987 C C . ASP A 1 646 ? -2.278 -2.786 37.466 1.00 96.38 646 ASP A C 1
ATOM 4989 O O . ASP A 1 646 ? -1.394 -1.926 37.484 1.00 96.38 646 ASP A O 1
ATOM 4993 N N . ALA A 1 647 ? -3.203 -2.812 36.498 1.00 94.50 647 ALA A N 1
ATOM 4994 C CA . ALA A 1 647 ? -3.243 -1.836 35.407 1.00 94.50 647 ALA A CA 1
ATOM 4995 C C . ALA A 1 647 ? -3.474 -0.394 35.908 1.00 94.50 647 ALA A C 1
ATOM 4997 O O . ALA A 1 647 ? -2.851 0.548 35.412 1.00 94.50 647 ALA A O 1
ATOM 4998 N N . PHE A 1 648 ? -4.321 -0.208 36.926 1.00 97.12 648 PHE A N 1
ATOM 4999 C CA . PHE A 1 648 ? -4.591 1.104 37.528 1.00 97.12 648 PHE A CA 1
ATOM 5000 C C . PHE A 1 648 ? -3.602 1.515 38.632 1.00 97.12 648 PHE A C 1
ATOM 5002 O O . PHE A 1 648 ? -3.672 2.649 39.116 1.00 97.12 648 PHE A O 1
ATOM 5009 N N . ALA A 1 649 ? -2.645 0.664 39.013 1.00 96.12 649 ALA A N 1
ATOM 5010 C CA . ALA A 1 649 ? -1.733 0.924 40.129 1.00 96.12 649 ALA A CA 1
ATOM 5011 C C . ALA A 1 649 ? -0.859 2.176 39.925 1.00 96.12 649 ALA A C 1
ATOM 5013 O O . ALA A 1 649 ? -0.439 2.825 40.890 1.00 96.12 649 ALA A O 1
ATOM 5014 N N . SER A 1 650 ? -0.554 2.531 38.672 1.00 92.25 650 SER A N 1
ATOM 5015 C CA . SER A 1 650 ? 0.161 3.769 38.336 1.00 92.25 650 SER A CA 1
ATOM 5016 C C . SER A 1 650 ? -0.707 5.006 38.588 1.00 92.25 650 SER A C 1
ATOM 5018 O O . SER A 1 650 ? -0.247 5.953 39.230 1.00 92.25 650 SER A O 1
ATOM 5020 N N . THR A 1 651 ? -1.972 4.973 38.158 1.00 94.44 651 THR A N 1
ATOM 5021 C CA . THR A 1 651 ? -2.964 6.020 38.426 1.00 94.44 651 THR A CA 1
ATOM 5022 C C . THR A 1 651 ? -3.164 6.179 39.924 1.00 94.44 651 THR A C 1
ATOM 5024 O O . THR A 1 651 ? -2.948 7.280 40.422 1.00 94.44 651 THR A O 1
ATOM 5027 N N . TYR A 1 652 ? -3.424 5.085 40.645 1.00 96.81 652 TYR A N 1
ATOM 5028 C CA . TYR A 1 652 ? -3.632 5.088 42.093 1.00 96.81 652 TYR A CA 1
ATOM 5029 C C . TYR A 1 652 ? -2.496 5.770 42.860 1.00 96.81 652 TYR A C 1
ATOM 5031 O O . TYR A 1 652 ? -2.728 6.691 43.648 1.00 96.81 652 TYR A O 1
ATOM 5039 N N . ARG A 1 653 ? -1.241 5.396 42.577 1.00 95.31 653 ARG A N 1
ATOM 5040 C CA . ARG A 1 653 ? -0.066 6.024 43.203 1.00 95.31 653 ARG A CA 1
ATOM 5041 C C . ARG A 1 653 ? 0.083 7.493 42.814 1.00 95.31 653 ARG A C 1
ATOM 5043 O O . ARG A 1 653 ? 0.309 8.332 43.684 1.00 95.31 653 ARG A O 1
ATOM 5050 N N . ARG A 1 654 ? -0.067 7.820 41.526 1.00 93.56 654 ARG A N 1
ATOM 5051 C CA . ARG A 1 654 ? 0.076 9.193 41.011 1.00 93.56 654 ARG A CA 1
ATOM 5052 C C . ARG A 1 654 ? -0.958 10.139 41.615 1.00 93.56 654 ARG A C 1
ATOM 5054 O O . ARG A 1 654 ? -0.618 11.269 41.948 1.00 93.56 654 ARG A O 1
ATOM 5061 N N . THR A 1 655 ? -2.193 9.677 41.785 1.00 92.38 655 THR A N 1
ATOM 5062 C CA . THR A 1 655 ? -3.278 10.454 42.393 1.00 92.38 655 THR A CA 1
ATOM 5063 C C . THR A 1 655 ? -3.301 10.348 43.915 1.00 92.38 655 THR A C 1
ATOM 5065 O O . THR A 1 655 ? -4.251 10.816 44.531 1.00 92.38 655 THR A O 1
ATOM 5068 N N . ARG A 1 656 ? -2.297 9.707 44.536 1.00 93.25 656 ARG A N 1
ATOM 5069 C CA . ARG A 1 656 ? -2.229 9.462 45.987 1.00 93.25 656 ARG A CA 1
ATOM 5070 C C . ARG A 1 656 ? -3.539 8.889 46.534 1.00 93.25 656 ARG A C 1
ATOM 5072 O O . ARG A 1 656 ? -4.063 9.392 47.521 1.00 93.25 656 ARG A O 1
ATOM 5079 N N . GLY A 1 657 ? -4.084 7.891 45.842 1.00 92.06 657 GLY A N 1
ATOM 5080 C CA . GLY A 1 657 ? -5.316 7.191 46.195 1.00 92.06 657 GLY A CA 1
ATOM 5081 C C . GLY A 1 657 ? -6.628 7.935 45.926 1.00 92.06 657 GLY A C 1
ATOM 5082 O O . GLY A 1 657 ? -7.660 7.504 46.418 1.00 92.06 657 GLY A O 1
ATOM 5083 N N . VAL A 1 658 ? -6.644 9.049 45.189 1.00 93.56 658 VAL A N 1
ATOM 5084 C CA . VAL A 1 658 ? -7.920 9.694 44.804 1.00 93.56 658 VAL A CA 1
ATOM 5085 C C . VAL A 1 658 ? -8.672 8.897 43.725 1.00 93.56 658 VAL A C 1
ATOM 5087 O O . VAL A 1 658 ? -9.890 8.744 43.811 1.00 93.56 658 VAL A O 1
ATOM 5090 N N . ASP A 1 659 ? -7.948 8.357 42.744 1.00 96.75 659 ASP A N 1
ATOM 5091 C CA . ASP A 1 659 ? -8.474 7.565 41.629 1.00 96.75 659 ASP A CA 1
ATOM 5092 C C . ASP A 1 659 ? -7.686 6.256 41.467 1.00 96.75 659 ASP A C 1
ATOM 5094 O O . ASP A 1 659 ? -6.790 5.952 42.249 1.00 96.75 659 ASP A O 1
ATOM 5098 N N . GLY A 1 660 ? -8.001 5.474 40.435 1.00 97.06 660 GLY A N 1
ATOM 5099 C CA . GLY A 1 660 ? -7.345 4.205 40.122 1.00 97.06 660 GLY A CA 1
ATOM 5100 C C . GLY A 1 660 ? -7.966 3.003 40.825 1.00 97.06 660 GLY A C 1
ATOM 5101 O O . GLY A 1 660 ? -7.281 2.000 41.010 1.00 97.06 660 GLY A O 1
ATOM 5102 N N . TYR A 1 661 ? -9.231 3.106 41.234 1.00 97.94 661 TYR A N 1
ATOM 5103 C CA . TYR A 1 661 ? -9.944 2.041 41.931 1.00 97.94 661 TYR A CA 1
ATOM 5104 C C . TYR A 1 661 ? -10.637 1.069 40.976 1.00 97.94 661 TYR A C 1
ATOM 5106 O O . TYR A 1 661 ? -11.120 1.452 39.906 1.00 97.94 661 TYR A O 1
ATOM 5114 N N . VAL A 1 662 ? -10.724 -0.186 41.413 1.00 97.81 662 VAL A N 1
ATOM 5115 C CA . VAL A 1 662 ? -11.493 -1.247 40.759 1.00 97.81 662 VAL A CA 1
ATOM 5116 C C . VAL A 1 662 ? -12.434 -1.864 41.781 1.00 97.81 662 VAL A C 1
ATOM 5118 O O . VAL A 1 662 ? -12.001 -2.199 42.882 1.00 97.81 662 VAL A O 1
ATOM 5121 N N . SER A 1 663 ? -13.717 -2.016 41.451 1.00 96.62 663 SER A N 1
ATOM 5122 C CA . SER A 1 663 ? -14.685 -2.587 42.395 1.00 96.62 663 SER A CA 1
ATOM 5123 C C . SER A 1 663 ? -15.068 -4.035 42.087 1.00 96.62 663 SER A C 1
ATOM 5125 O O . SER A 1 663 ? -15.394 -4.344 40.937 1.00 96.62 663 SER A O 1
ATOM 5127 N N . LEU A 1 664 ? -15.149 -4.865 43.129 1.00 96.00 664 LEU A N 1
ATOM 5128 C CA . LEU A 1 664 ? -15.653 -6.243 43.099 1.00 96.00 664 LEU A CA 1
ATOM 5129 C C . LEU A 1 664 ? -16.856 -6.381 44.035 1.00 96.00 664 LEU A C 1
ATOM 5131 O O . LEU A 1 664 ? -16.815 -5.919 45.171 1.00 96.00 664 LEU A O 1
ATOM 5135 N N . GLU A 1 665 ? -17.924 -7.001 43.555 1.00 93.31 665 GLU A N 1
ATOM 5136 C CA . GLU A 1 665 ? -19.193 -7.134 44.272 1.00 93.31 665 GLU A CA 1
ATOM 5137 C C . GLU A 1 665 ? -19.264 -8.398 45.124 1.00 93.31 665 GLU A C 1
ATOM 5139 O O . GLU A 1 665 ? -18.852 -9.467 44.678 1.00 93.31 665 GLU A O 1
ATOM 5144 N N . VAL A 1 666 ? -19.809 -8.265 46.339 1.00 94.50 666 VAL A N 1
ATOM 5145 C CA . VAL A 1 666 ? -20.187 -9.422 47.165 1.00 94.50 666 VAL A CA 1
ATOM 5146 C C . VAL A 1 666 ? -21.346 -10.182 46.518 1.00 94.50 666 VAL A C 1
ATOM 5148 O O . VAL A 1 666 ? -22.090 -9.632 45.705 1.00 94.50 666 VAL A O 1
ATOM 5151 N N . SER A 1 667 ? -21.546 -11.442 46.906 1.00 91.50 667 SER A N 1
ATOM 5152 C CA . SER A 1 667 ? -22.687 -12.218 46.414 1.00 91.50 667 SER A CA 1
ATOM 5153 C C . SER A 1 667 ? -24.017 -11.490 46.681 1.00 91.50 667 SER A C 1
ATOM 5155 O O . SER A 1 667 ? -24.292 -11.128 47.830 1.00 91.50 667 SER A O 1
ATOM 5157 N N . PRO A 1 668 ? -24.893 -11.316 45.670 1.00 89.69 668 PRO A N 1
ATOM 5158 C CA . PRO A 1 668 ? -26.183 -10.650 45.860 1.00 89.69 668 PRO A CA 1
ATOM 5159 C C . PRO A 1 668 ? -27.109 -11.416 46.814 1.00 89.69 668 PRO A C 1
ATOM 5161 O O . PRO A 1 668 ? -28.004 -10.822 47.410 1.00 89.69 668 PRO A O 1
ATOM 5164 N N . ARG A 1 669 ? -26.855 -12.713 47.037 1.00 90.19 669 ARG A N 1
ATOM 5165 C CA . ARG A 1 669 ? -27.596 -13.539 48.004 1.00 90.19 669 ARG A CA 1
ATOM 5166 C C . ARG A 1 669 ? -27.384 -13.101 49.458 1.00 90.19 669 ARG A C 1
ATOM 5168 O O . ARG A 1 669 ? -28.183 -13.461 50.313 1.00 90.19 669 ARG A O 1
ATOM 5175 N N . LEU A 1 670 ? -26.337 -12.321 49.733 1.00 93.56 670 LEU A N 1
ATOM 5176 C CA . LEU A 1 670 ? -26.017 -11.798 51.064 1.00 93.56 670 LEU A CA 1
ATOM 5177 C C . LEU A 1 670 ? -26.582 -10.391 51.301 1.00 93.56 670 LEU A C 1
ATOM 5179 O O . LEU A 1 670 ? -26.410 -9.842 52.382 1.00 93.56 670 LEU A O 1
ATOM 5183 N N . ALA A 1 671 ? -27.282 -9.797 50.329 1.00 90.44 671 ALA A N 1
ATOM 5184 C CA . ALA A 1 671 ? -27.684 -8.391 50.379 1.00 90.44 671 ALA A CA 1
ATOM 5185 C C . ALA A 1 671 ? -28.596 -8.013 51.562 1.00 90.44 671 ALA A C 1
ATOM 5187 O O . ALA A 1 671 ? -28.708 -6.832 51.881 1.00 90.44 671 ALA A O 1
ATOM 5188 N N . LEU A 1 672 ? -29.251 -8.983 52.206 1.00 93.50 672 LEU A N 1
ATOM 5189 C CA . LEU A 1 672 ? -30.083 -8.788 53.403 1.00 93.50 672 LEU A CA 1
ATOM 5190 C C . LEU A 1 672 ? -29.457 -9.385 54.679 1.00 93.50 672 LEU A C 1
ATOM 5192 O O . LEU A 1 672 ? -30.080 -9.354 55.736 1.00 93.50 672 LEU A O 1
ATOM 5196 N N . ASP A 1 673 ? -28.229 -9.901 54.593 1.00 95.38 673 ASP A N 1
ATOM 5197 C CA . ASP A 1 673 ? -27.459 -10.475 55.698 1.00 95.38 673 ASP A CA 1
ATOM 5198 C C . ASP A 1 673 ? -26.187 -9.646 55.933 1.00 95.38 673 ASP A C 1
ATOM 5200 O O . ASP A 1 673 ? -25.184 -9.772 55.223 1.00 95.38 673 ASP A O 1
ATOM 5204 N N . ALA A 1 674 ? -26.228 -8.784 56.953 1.00 94.88 674 ALA A N 1
ATOM 5205 C CA . ALA A 1 674 ? -25.107 -7.915 57.305 1.00 94.88 674 ALA A CA 1
ATOM 5206 C C . ALA A 1 674 ? -23.865 -8.714 57.738 1.00 94.88 674 ALA A C 1
ATOM 5208 O O . ALA A 1 674 ? -22.742 -8.362 57.370 1.00 94.88 674 ALA A O 1
ATOM 5209 N N . ALA A 1 675 ? -24.053 -9.800 58.496 1.00 95.69 675 ALA A N 1
ATOM 5210 C CA . ALA A 1 675 ? -22.953 -10.606 59.018 1.00 95.69 675 ALA A CA 1
ATOM 5211 C C . ALA A 1 675 ? -22.277 -11.409 57.898 1.00 95.69 675 ALA A C 1
ATOM 5213 O O . ALA A 1 675 ? -21.047 -11.402 57.794 1.00 95.69 675 ALA A O 1
ATOM 5214 N N . GLY A 1 676 ? -23.073 -12.034 57.026 1.00 96.81 676 GLY A N 1
ATOM 5215 C CA . GLY A 1 676 ? -22.581 -12.727 55.836 1.00 96.81 676 GLY A CA 1
ATOM 5216 C C . GLY A 1 676 ? -21.872 -11.783 54.866 1.00 96.81 676 GLY A C 1
ATOM 5217 O O . GLY A 1 676 ? -20.757 -12.074 54.433 1.00 96.81 676 GLY A O 1
ATOM 5218 N N . THR A 1 677 ? -22.454 -10.608 54.597 1.00 96.75 677 THR A N 1
ATOM 5219 C CA . THR A 1 677 ? -21.824 -9.564 53.770 1.00 96.75 677 THR A CA 1
ATOM 5220 C C . THR A 1 677 ? -20.467 -9.140 54.329 1.00 96.75 677 THR A C 1
ATOM 5222 O O . THR A 1 677 ? -19.497 -9.042 53.578 1.00 96.75 677 THR A O 1
ATOM 5225 N N . LEU A 1 678 ? -20.369 -8.912 55.644 1.00 96.69 678 LEU A N 1
ATOM 5226 C CA . LEU A 1 678 ? -19.126 -8.508 56.303 1.00 96.69 678 LEU A CA 1
ATOM 5227 C C . LEU A 1 678 ? -18.044 -9.593 56.208 1.00 96.69 678 LEU A C 1
ATOM 5229 O O . LEU A 1 678 ? -16.883 -9.283 55.928 1.00 96.69 678 LEU A O 1
ATOM 5233 N N . ALA A 1 679 ? -18.415 -10.854 56.446 1.00 97.25 679 ALA A N 1
ATOM 5234 C CA . ALA A 1 679 ? -17.498 -11.986 56.360 1.00 97.25 679 ALA A CA 1
ATOM 5235 C C . ALA A 1 679 ? -16.946 -12.147 54.936 1.00 97.25 679 ALA A C 1
ATOM 5237 O O . ALA A 1 679 ? -15.732 -12.252 54.747 1.00 97.25 679 ALA A O 1
ATOM 5238 N N . GLU A 1 680 ? -17.827 -12.085 53.940 1.00 96.31 680 GLU A N 1
ATOM 5239 C CA . GLU A 1 680 ? -17.464 -12.245 52.536 1.00 96.31 680 GLU A CA 1
ATOM 5240 C C . GLU A 1 680 ? -16.610 -11.083 52.019 1.00 96.31 680 GLU A C 1
ATOM 5242 O O . GLU A 1 680 ? -15.569 -11.287 51.398 1.00 96.31 680 GLU A O 1
ATOM 5247 N N . ALA A 1 681 ? -16.991 -9.849 52.347 1.00 97.38 681 ALA A N 1
ATOM 5248 C CA . ALA A 1 681 ? -16.232 -8.661 51.979 1.00 97.38 681 ALA A CA 1
ATOM 5249 C C . ALA A 1 681 ? -14.791 -8.696 52.515 1.00 97.38 681 ALA A C 1
ATOM 5251 O O . ALA A 1 681 ? -13.853 -8.374 51.786 1.00 97.38 681 ALA A O 1
ATOM 5252 N N . ARG A 1 682 ? -14.596 -9.125 53.771 1.00 97.69 682 ARG A N 1
ATOM 5253 C CA . ARG A 1 682 ? -13.259 -9.286 54.368 1.00 97.69 682 ARG A CA 1
ATOM 5254 C C . ARG A 1 682 ? -12.450 -10.370 53.662 1.00 97.69 682 ARG A C 1
ATOM 5256 O O . ARG A 1 682 ? -11.269 -10.157 53.401 1.00 97.69 682 ARG A O 1
ATOM 5263 N N . ARG A 1 683 ? -13.080 -11.497 53.317 1.00 96.75 683 ARG A N 1
ATOM 5264 C CA . ARG A 1 683 ? -12.431 -12.577 52.566 1.00 96.75 683 ARG A CA 1
ATOM 5265 C C . ARG A 1 683 ? -11.958 -12.091 51.197 1.00 96.75 683 ARG A C 1
ATOM 5267 O O . ARG A 1 683 ? -10.773 -12.216 50.900 1.00 96.75 683 ARG A O 1
ATOM 5274 N N . LEU A 1 684 ? -12.846 -11.486 50.405 1.00 96.56 684 LEU A N 1
ATOM 5275 C CA . LEU A 1 684 ? -12.519 -10.974 49.069 1.00 96.56 684 LEU A CA 1
ATOM 5276 C C . LEU A 1 684 ? -11.447 -9.879 49.118 1.00 96.56 684 LEU A C 1
ATOM 5278 O O . LEU A 1 684 ? -10.550 -9.859 48.276 1.00 96.56 684 LEU A O 1
ATOM 5282 N N . TRP A 1 685 ? -11.498 -9.001 50.125 1.00 97.44 685 TRP A N 1
ATOM 5283 C CA . TRP A 1 685 ? -10.470 -7.985 50.349 1.00 97.44 685 TRP A CA 1
ATOM 5284 C C . TRP A 1 685 ? -9.082 -8.605 50.539 1.00 97.44 685 TRP A C 1
ATOM 5286 O O . TRP A 1 685 ? -8.121 -8.205 49.877 1.00 97.44 685 TRP A O 1
ATOM 5296 N N . THR A 1 686 ? -8.982 -9.617 51.405 1.00 97.31 686 THR A N 1
ATOM 5297 C CA . THR A 1 686 ? -7.734 -10.350 51.641 1.00 97.31 686 THR A CA 1
ATOM 5298 C C . THR A 1 686 ? -7.281 -11.133 50.410 1.00 97.31 686 THR A C 1
ATOM 5300 O O . THR A 1 686 ? -6.093 -11.127 50.098 1.00 97.31 686 THR A O 1
ATOM 5303 N N . GLU A 1 687 ? -8.199 -11.791 49.701 1.00 96.88 687 GLU A N 1
ATOM 5304 C CA . GLU A 1 687 ? -7.877 -12.665 48.569 1.00 96.88 687 GLU A CA 1
ATOM 5305 C C . GLU A 1 687 ? -7.379 -11.889 47.342 1.00 96.88 687 GLU A C 1
ATOM 5307 O O . GLU A 1 687 ? -6.400 -12.281 46.704 1.00 96.88 687 GLU A O 1
ATOM 5312 N N . VAL A 1 688 ? -8.000 -10.749 47.033 1.00 97.81 688 VAL A N 1
ATOM 5313 C CA . VAL A 1 688 ? -7.527 -9.869 45.958 1.00 97.81 688 VAL A CA 1
ATOM 5314 C C . VAL A 1 688 ? -6.201 -9.212 46.349 1.00 97.81 688 VAL A C 1
ATOM 5316 O O . VAL A 1 688 ? -5.283 -9.171 45.526 1.00 97.81 688 VAL A O 1
ATOM 5319 N N . GLY A 1 689 ? -6.075 -8.723 47.589 1.00 97.31 689 GLY A N 1
ATOM 5320 C CA . GLY A 1 689 ? -4.809 -8.225 48.134 1.00 97.31 689 GLY A CA 1
ATOM 5321 C C . GLY A 1 689 ? -4.227 -7.039 47.357 1.00 97.31 689 GLY A C 1
ATOM 5322 O O . GLY A 1 689 ? -3.046 -7.053 46.997 1.00 97.31 689 GLY A O 1
ATOM 5323 N N . ARG A 1 690 ? -5.060 -6.041 47.033 1.00 97.81 690 ARG A N 1
ATOM 5324 C CA . ARG A 1 690 ? -4.665 -4.796 46.350 1.00 97.81 690 ARG A CA 1
ATOM 5325 C C . ARG A 1 690 ? -5.307 -3.583 47.020 1.00 97.81 690 ARG A C 1
ATOM 5327 O O . ARG A 1 690 ? -6.522 -3.541 47.176 1.00 97.81 690 ARG A O 1
ATOM 5334 N N . ASP A 1 691 ? -4.501 -2.571 47.342 1.00 96.38 691 ASP A N 1
ATOM 5335 C CA . ASP A 1 691 ? -4.946 -1.361 48.059 1.00 96.38 691 ASP A CA 1
ATOM 5336 C C . ASP A 1 691 ? -5.998 -0.541 47.296 1.00 96.38 691 ASP A C 1
ATOM 5338 O O . ASP A 1 691 ? -6.773 0.203 47.894 1.00 96.38 691 ASP A O 1
ATOM 5342 N N . ASN A 1 692 ? -6.021 -0.660 45.966 1.00 97.75 692 ASN A N 1
ATOM 5343 C CA . ASN A 1 692 ? -6.958 0.029 45.083 1.00 97.75 692 ASN A CA 1
ATOM 5344 C C . ASN A 1 692 ? -8.189 -0.817 44.714 1.00 97.75 692 ASN A C 1
ATOM 5346 O O . ASN A 1 692 ? -8.886 -0.510 43.745 1.00 97.75 692 ASN A O 1
ATOM 5350 N N . LEU A 1 693 ? -8.478 -1.867 45.480 1.00 98.31 693 LEU A N 1
ATOM 5351 C CA . LEU A 1 693 ? -9.765 -2.551 45.442 1.00 98.31 693 LEU A CA 1
ATOM 5352 C C . LEU A 1 693 ? -10.838 -1.713 46.147 1.00 98.31 693 LEU A C 1
ATOM 5354 O O . LEU A 1 693 ? -10.546 -0.995 47.102 1.00 98.31 693 LEU A O 1
ATOM 5358 N N . MET A 1 694 ? -12.089 -1.848 45.713 1.00 98.12 694 MET A N 1
ATOM 5359 C CA . MET A 1 694 ? -13.274 -1.501 46.496 1.00 98.12 694 MET A CA 1
ATOM 5360 C C . MET A 1 694 ? -14.222 -2.694 46.571 1.00 98.12 694 MET A C 1
ATOM 5362 O O . MET A 1 694 ? -14.590 -3.255 45.538 1.00 98.12 694 MET A O 1
ATOM 5366 N N . ILE A 1 695 ? -14.672 -3.048 47.774 1.00 97.94 695 ILE A N 1
ATOM 5367 C CA . ILE A 1 695 ? -15.730 -4.046 47.919 1.00 97.94 695 ILE A CA 1
ATOM 5368 C C . ILE A 1 695 ? -17.075 -3.373 47.696 1.00 97.94 695 ILE A C 1
ATOM 5370 O O . ILE A 1 695 ? -17.413 -2.380 48.339 1.00 97.94 695 ILE A O 1
ATOM 5374 N N . LYS A 1 696 ? -17.841 -3.895 46.749 1.00 96.88 696 LYS A N 1
ATOM 5375 C CA . LYS A 1 696 ? -19.126 -3.346 46.356 1.00 96.88 696 LYS A CA 1
ATOM 5376 C C . LYS A 1 696 ? -20.243 -4.042 47.130 1.00 96.88 696 LYS A C 1
ATOM 5378 O O . LYS A 1 696 ? -20.385 -5.260 47.048 1.00 96.88 696 LYS A O 1
ATOM 5383 N N . VAL A 1 697 ? -20.991 -3.256 47.905 1.00 97.12 697 VAL A N 1
ATOM 5384 C CA . VAL A 1 697 ? -21.991 -3.713 48.884 1.00 97.12 697 VAL A CA 1
ATOM 5385 C C . VAL A 1 697 ? -23.343 -3.063 48.575 1.00 97.12 697 VAL A C 1
ATOM 5387 O O . VAL A 1 697 ? -23.394 -1.836 48.467 1.00 97.12 697 VAL A O 1
ATOM 5390 N N . PRO A 1 698 ? -24.439 -3.827 48.422 1.00 95.50 698 PRO A N 1
ATOM 5391 C CA . PRO A 1 698 ? -25.779 -3.271 48.222 1.00 95.50 698 PRO A CA 1
ATOM 5392 C C . PRO A 1 698 ? -26.212 -2.319 49.347 1.00 95.50 698 PRO A C 1
ATOM 5394 O O . PRO A 1 698 ? -26.024 -2.612 50.520 1.00 95.50 698 PRO A O 1
ATOM 5397 N N . GLY A 1 699 ? -26.836 -1.196 49.004 1.00 95.19 699 GLY A N 1
ATOM 5398 C CA . GLY A 1 699 ? -27.308 -0.156 49.924 1.00 95.19 699 GLY A CA 1
ATOM 5399 C C . GLY A 1 699 ? -28.634 -0.481 50.614 1.00 95.19 699 GLY A C 1
ATOM 5400 O O . GLY A 1 699 ? -29.476 0.399 50.778 1.00 95.19 699 GLY A O 1
ATOM 5401 N N . THR A 1 700 ? -28.845 -1.744 50.979 1.00 95.31 700 THR A N 1
ATOM 5402 C CA . THR A 1 700 ? -29.960 -2.164 51.840 1.00 95.31 700 THR A CA 1
ATOM 5403 C C . THR A 1 700 ? -29.692 -1.721 53.285 1.00 95.31 700 THR A C 1
ATOM 5405 O O . THR A 1 700 ? -28.545 -1.416 53.613 1.00 95.31 700 THR A O 1
ATOM 5408 N N . PRO A 1 701 ? -30.688 -1.728 54.192 1.00 94.62 701 PRO A N 1
ATOM 5409 C CA . PRO A 1 701 ? -30.435 -1.451 55.609 1.00 94.62 701 PRO A CA 1
ATOM 5410 C C . PRO A 1 701 ? -29.313 -2.325 56.202 1.00 94.62 701 PRO A C 1
ATOM 5412 O O . PRO A 1 701 ? -28.361 -1.806 56.778 1.00 94.62 701 PRO A O 1
ATOM 5415 N N . ALA A 1 702 ? -29.366 -3.641 55.959 1.00 95.38 702 ALA A N 1
ATOM 5416 C CA . ALA A 1 702 ? -28.334 -4.588 56.389 1.00 95.38 702 ALA A CA 1
ATOM 5417 C C . ALA A 1 702 ? -26.969 -4.309 55.734 1.00 95.38 702 ALA A C 1
ATOM 5419 O O . ALA A 1 702 ? -25.923 -4.402 56.377 1.00 95.38 702 ALA A O 1
ATOM 5420 N N . GLY A 1 703 ? -26.970 -3.937 54.453 1.00 96.44 703 GLY A N 1
ATOM 5421 C CA . GLY A 1 703 ? -25.762 -3.575 53.729 1.00 96.44 703 GLY A CA 1
ATOM 5422 C C . GLY A 1 703 ? -25.118 -2.301 54.266 1.00 96.44 703 GLY A C 1
ATOM 5423 O O . GLY A 1 703 ? -23.909 -2.285 54.458 1.00 96.44 703 GLY A O 1
ATOM 5424 N N . ILE A 1 704 ? -25.896 -1.263 54.589 1.00 97.00 704 ILE A N 1
ATOM 5425 C CA . ILE A 1 704 ? -25.404 -0.012 55.195 1.00 97.00 704 ILE A CA 1
ATOM 5426 C C . ILE A 1 704 ? -24.748 -0.279 56.555 1.00 97.00 704 ILE A C 1
ATOM 5428 O O . ILE A 1 704 ? -23.683 0.277 56.841 1.00 97.00 704 ILE A O 1
ATOM 5432 N N . ASP A 1 705 ? -25.318 -1.176 57.362 1.00 96.75 705 ASP A N 1
ATOM 5433 C CA . ASP A 1 705 ? -24.684 -1.618 58.605 1.00 96.75 705 ASP A CA 1
ATOM 5434 C C . ASP A 1 705 ? -23.347 -2.326 58.345 1.00 96.75 705 ASP A C 1
ATOM 5436 O O . ASP A 1 705 ? -22.351 -2.019 59.005 1.00 96.75 705 ASP A O 1
ATOM 5440 N N . ALA A 1 706 ? -23.275 -3.192 57.329 1.00 97.62 706 ALA A N 1
ATOM 5441 C CA . ALA A 1 706 ? -22.019 -3.819 56.920 1.00 97.62 706 ALA A CA 1
ATOM 5442 C C . ALA A 1 706 ? -20.994 -2.795 56.390 1.00 97.62 706 ALA A C 1
ATOM 5444 O O . ALA A 1 706 ? -19.812 -2.894 56.721 1.00 97.62 706 ALA A O 1
ATOM 5445 N N . VAL A 1 707 ? -21.423 -1.780 55.626 1.00 98.00 707 VAL A N 1
ATOM 5446 C CA . VAL A 1 707 ? -20.556 -0.686 55.150 1.00 98.00 707 VAL A CA 1
ATOM 5447 C C . VAL A 1 707 ? -19.893 0.019 56.329 1.00 98.00 707 VAL A C 1
ATOM 5449 O O . VAL A 1 707 ? -18.677 0.203 56.307 1.00 98.00 707 VAL A O 1
ATOM 5452 N N . ARG A 1 708 ? -20.649 0.366 57.380 1.00 98.31 708 ARG A N 1
ATOM 5453 C CA . ARG A 1 708 ? -20.102 1.021 58.580 1.00 98.31 708 ARG A CA 1
ATOM 5454 C C . ARG A 1 708 ? -18.941 0.223 59.181 1.00 98.31 708 ARG A C 1
ATOM 5456 O O . ARG A 1 708 ? -17.882 0.785 59.460 1.00 98.31 708 ARG A O 1
ATOM 5463 N N . GLU A 1 709 ? -19.130 -1.084 59.351 1.00 98.12 709 GLU A N 1
ATOM 5464 C CA . GLU A 1 709 ? -18.129 -1.977 59.949 1.00 98.12 709 GLU A CA 1
ATOM 5465 C C . GLU A 1 709 ? -16.924 -2.233 59.026 1.00 98.12 709 GLU A C 1
ATOM 5467 O O . GLU A 1 709 ? -15.786 -2.339 59.494 1.00 98.12 709 GLU A O 1
ATOM 5472 N N . LEU A 1 710 ? -17.136 -2.291 57.708 1.00 98.31 710 LEU A N 1
ATOM 5473 C CA . LEU A 1 710 ? -16.058 -2.426 56.722 1.00 98.31 710 LEU A CA 1
ATOM 5474 C C . LEU A 1 710 ? -15.160 -1.188 56.690 1.00 98.31 710 LEU A C 1
ATOM 5476 O O . LEU A 1 710 ? -13.939 -1.320 56.783 1.00 98.31 710 LEU A O 1
ATOM 5480 N N . ILE A 1 711 ? -15.754 0.007 56.647 1.00 98.44 711 ILE A N 1
ATOM 5481 C CA . ILE A 1 711 ? -15.010 1.270 56.710 1.00 98.44 711 ILE A CA 1
ATOM 5482 C C . ILE A 1 711 ? -14.255 1.380 58.045 1.00 98.44 711 ILE A C 1
ATOM 5484 O O . ILE A 1 711 ? -13.078 1.734 58.048 1.00 98.44 711 ILE A O 1
ATOM 5488 N N . ALA A 1 712 ? -14.878 0.999 59.169 1.00 98.06 712 ALA A N 1
ATOM 5489 C CA . ALA A 1 712 ? -14.206 0.943 60.473 1.00 98.06 712 ALA A CA 1
ATOM 5490 C C . ALA A 1 712 ? -12.999 -0.014 60.481 1.00 98.06 712 ALA A C 1
ATOM 5492 O O . ALA A 1 712 ? -12.004 0.239 61.165 1.00 98.06 712 ALA A O 1
ATOM 5493 N N . SER A 1 713 ? -13.054 -1.076 59.672 1.00 96.88 713 SER A N 1
ATOM 5494 C CA . SER A 1 713 ? -11.968 -2.043 59.477 1.00 96.88 713 SER A CA 1
ATOM 5495 C C . SER A 1 713 ? -10.899 -1.576 58.469 1.00 96.88 713 SER A C 1
ATOM 5497 O O . SER A 1 713 ? -9.949 -2.312 58.218 1.00 96.88 713 SER A O 1
ATOM 5499 N N . GLY A 1 714 ? -11.030 -0.377 57.887 1.00 96.69 714 GLY A N 1
ATOM 5500 C CA . GLY A 1 714 ? -10.085 0.175 56.912 1.00 96.69 714 GLY A CA 1
ATOM 5501 C C . GLY A 1 714 ? -10.255 -0.337 55.477 1.00 96.69 714 GLY A C 1
ATOM 5502 O O . GLY A 1 714 ? -9.333 -0.209 54.676 1.00 96.69 714 GLY A O 1
ATOM 5503 N N . ILE A 1 715 ? -11.401 -0.939 55.145 1.00 98.06 715 ILE A N 1
ATOM 5504 C CA . ILE A 1 715 ? -11.687 -1.500 53.815 1.00 98.06 715 ILE A CA 1
ATOM 5505 C C . ILE A 1 715 ? -12.366 -0.441 52.945 1.00 98.06 715 ILE A C 1
ATOM 5507 O O . ILE A 1 715 ? -13.301 0.213 53.398 1.00 98.06 715 ILE A O 1
ATOM 5511 N N . ASN A 1 716 ? -11.945 -0.295 51.684 1.00 98.25 716 ASN A N 1
ATOM 5512 C CA . ASN A 1 716 ? -12.613 0.617 50.751 1.00 98.25 716 ASN A CA 1
ATOM 5513 C C . ASN A 1 716 ? -13.935 0.023 50.254 1.00 98.25 716 ASN A C 1
ATOM 5515 O O . ASN A 1 716 ? -13.986 -1.154 49.879 1.00 98.25 716 ASN A O 1
ATOM 5519 N N . VAL A 1 717 ? -14.985 0.841 50.166 1.00 98.25 717 VAL A N 1
ATOM 5520 C CA . VAL A 1 717 ? -16.336 0.355 49.843 1.00 98.25 717 VAL A CA 1
ATOM 5521 C C . VAL A 1 717 ? -16.990 1.142 48.708 1.00 98.25 717 VAL A C 1
ATOM 5523 O O . VAL A 1 717 ? -16.999 2.370 48.697 1.00 98.25 717 VAL A O 1
ATOM 5526 N N . ASN A 1 718 ? -17.603 0.418 47.772 1.00 98.06 718 ASN A N 1
ATOM 5527 C CA . ASN A 1 718 ? -18.567 0.956 46.817 1.00 98.06 718 ASN A CA 1
ATOM 5528 C C . ASN A 1 718 ? -19.989 0.588 47.275 1.00 98.06 718 ASN A C 1
ATOM 5530 O O . ASN A 1 718 ? -20.453 -0.525 47.034 1.00 98.06 718 ASN A O 1
ATOM 5534 N N . THR A 1 719 ? -20.700 1.507 47.926 1.00 97.94 719 THR A N 1
ATOM 5535 C CA . THR A 1 719 ? -22.100 1.279 48.303 1.00 97.94 719 THR A CA 1
ATOM 5536 C C . THR A 1 719 ? -22.972 1.376 47.057 1.00 97.94 719 THR A C 1
ATOM 5538 O O . THR A 1 719 ? -23.056 2.439 46.450 1.00 97.94 719 THR A O 1
ATOM 5541 N N . THR A 1 720 ? -23.613 0.285 46.646 1.00 95.50 720 THR A N 1
ATOM 5542 C CA . THR A 1 720 ? -24.337 0.196 45.372 1.00 95.50 720 THR A CA 1
ATOM 5543 C C . THR A 1 720 ? -25.848 0.083 45.524 1.00 95.50 720 THR A C 1
ATOM 5545 O O . THR A 1 720 ? -26.350 0.037 46.636 1.00 95.50 720 THR A O 1
ATOM 5548 N N . LEU A 1 721 ? -26.590 0.056 44.412 1.00 93.50 721 LEU A N 1
ATOM 5549 C CA . LEU A 1 721 ? -28.059 0.019 44.386 1.00 93.50 721 LEU A CA 1
ATOM 5550 C C . LEU A 1 721 ? -28.723 1.164 45.176 1.00 93.50 721 LEU A C 1
ATOM 5552 O O . LEU A 1 721 ? -29.764 0.980 45.800 1.00 93.50 721 LEU A O 1
ATOM 5556 N N . LEU A 1 722 ? -28.138 2.365 45.138 1.00 96.62 722 LEU A N 1
ATOM 5557 C CA . LEU A 1 722 ? -28.765 3.556 45.707 1.00 96.62 722 LEU A CA 1
ATOM 5558 C C . LEU A 1 722 ? -29.660 4.219 44.655 1.00 96.62 722 LEU A C 1
ATOM 5560 O O . LEU A 1 722 ? -29.213 4.514 43.547 1.00 96.62 722 LEU A O 1
ATOM 5564 N N . PHE A 1 723 ? -30.920 4.466 45.008 1.00 96.19 723 PHE A N 1
ATOM 5565 C CA . PHE A 1 723 ? -31.901 5.119 44.130 1.00 96.19 723 PHE A CA 1
ATOM 5566 C C . PHE A 1 723 ? -32.488 6.399 44.734 1.00 96.19 723 PHE A C 1
ATOM 5568 O O . PHE A 1 723 ? -33.013 7.236 44.003 1.00 96.19 723 PHE A O 1
ATOM 5575 N N . SER A 1 724 ? -32.410 6.575 46.057 1.00 95.25 724 SER A N 1
ATOM 5576 C CA . SER A 1 724 ? -33.011 7.707 46.765 1.00 95.25 724 SER A CA 1
ATOM 5577 C C . SER A 1 724 ? -31.972 8.539 47.513 1.00 95.25 724 SER A C 1
ATOM 5579 O O . SER A 1 724 ? -30.945 8.036 47.977 1.00 95.25 724 SER A O 1
ATOM 5581 N N . VAL A 1 725 ? -32.264 9.833 47.661 1.00 95.94 725 VAL A N 1
ATOM 5582 C CA . VAL A 1 725 ? -31.446 10.768 48.450 1.00 95.94 725 VAL A CA 1
ATOM 5583 C C . VAL A 1 725 ? -31.372 10.341 49.920 1.00 95.94 725 VAL A C 1
ATOM 5585 O O . VAL A 1 725 ? -30.339 10.521 50.559 1.00 95.94 725 VAL A O 1
ATOM 5588 N N . GLU A 1 726 ? -32.444 9.751 50.451 1.00 95.06 726 GLU A N 1
ATOM 5589 C CA . GLU A 1 726 ? -32.509 9.253 51.828 1.00 95.06 726 GLU A CA 1
ATOM 5590 C C . GLU A 1 726 ? -31.546 8.083 52.055 1.00 95.06 726 GLU A C 1
ATOM 5592 O O . GLU A 1 726 ? -30.692 8.160 52.937 1.00 95.06 726 GLU A O 1
ATOM 5597 N N . ARG A 1 727 ? -31.583 7.055 51.192 1.00 94.88 727 ARG A N 1
ATOM 5598 C CA . ARG A 1 727 ? -30.644 5.923 51.274 1.00 94.88 727 ARG A CA 1
ATOM 5599 C C . ARG A 1 727 ? -29.201 6.360 51.053 1.00 94.88 727 ARG A C 1
ATOM 5601 O O . ARG A 1 727 ? -28.297 5.856 51.714 1.00 94.88 727 ARG A O 1
ATOM 5608 N N . TYR A 1 728 ? -28.974 7.335 50.171 1.00 96.94 728 TYR A N 1
ATOM 5609 C CA . TYR A 1 728 ? -27.658 7.955 50.045 1.00 96.94 728 TYR A CA 1
ATOM 5610 C C . TYR A 1 728 ? -27.206 8.627 51.353 1.00 96.94 728 TYR A C 1
ATOM 5612 O O . TYR A 1 728 ? -26.073 8.414 51.784 1.00 96.94 728 TYR A O 1
ATOM 5620 N N . ARG A 1 729 ? -28.076 9.410 52.008 1.00 97.38 729 ARG A N 1
ATOM 5621 C CA . ARG A 1 729 ? -27.753 10.085 53.275 1.00 97.38 729 ARG A CA 1
ATOM 5622 C C . ARG A 1 729 ? -27.372 9.074 54.358 1.00 97.38 729 ARG A C 1
ATOM 5624 O O . ARG A 1 729 ? -26.376 9.283 55.043 1.00 97.38 729 ARG A O 1
ATOM 5631 N N . GLU A 1 730 ? -28.107 7.975 54.482 1.00 97.25 730 GLU A N 1
ATOM 5632 C CA . GLU A 1 730 ? -27.774 6.893 55.417 1.00 97.25 730 GLU A CA 1
ATOM 5633 C C . GLU A 1 7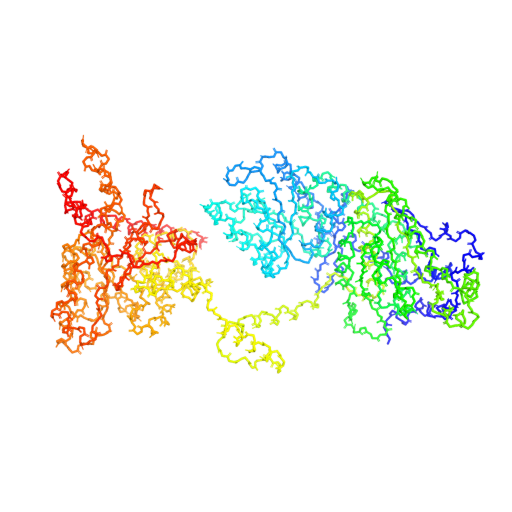30 ? -26.409 6.257 55.115 1.00 97.25 730 GLU A C 1
ATOM 5635 O O . GLU A 1 730 ? -25.591 6.100 56.021 1.00 97.25 730 GLU A O 1
ATOM 5640 N N . ALA A 1 731 ? -26.124 5.949 53.845 1.00 97.44 731 ALA A N 1
ATOM 5641 C CA . ALA A 1 731 ? -24.834 5.398 53.429 1.00 97.44 731 ALA A CA 1
ATOM 5642 C C . ALA A 1 731 ? -23.665 6.360 53.714 1.00 97.44 731 ALA A C 1
ATOM 5644 O O . ALA A 1 731 ? -22.604 5.930 54.171 1.00 97.44 731 ALA A O 1
ATOM 5645 N N . ALA A 1 732 ? -23.865 7.660 53.487 1.00 97.44 732 ALA A N 1
ATOM 5646 C CA . ALA A 1 732 ? -22.869 8.690 53.766 1.00 97.44 732 ALA A CA 1
ATOM 5647 C C . ALA A 1 732 ? -22.616 8.861 55.270 1.00 97.44 732 ALA A C 1
ATOM 5649 O O . ALA A 1 732 ? -21.468 9.015 55.691 1.00 97.44 732 ALA A O 1
ATOM 5650 N N . LEU A 1 733 ? -23.664 8.785 56.096 1.00 97.56 733 LEU A N 1
ATOM 5651 C CA . LEU A 1 733 ? -23.530 8.807 57.553 1.00 97.56 733 LEU A CA 1
ATOM 5652 C C . LEU A 1 733 ? -22.825 7.548 58.072 1.00 97.56 733 LEU A C 1
ATOM 5654 O O . LEU A 1 733 ? -21.918 7.672 58.888 1.00 97.56 733 LEU A O 1
ATOM 5658 N N . ALA A 1 734 ? -23.156 6.364 57.550 1.00 98.00 734 ALA A N 1
ATOM 5659 C CA . ALA A 1 734 ? -22.465 5.119 57.887 1.00 98.00 734 ALA A CA 1
ATOM 5660 C C . ALA A 1 734 ? -20.974 5.152 57.506 1.00 98.00 734 ALA A C 1
ATOM 5662 O O . ALA A 1 734 ? -20.132 4.656 58.255 1.00 98.00 734 ALA A O 1
ATOM 5663 N N . TYR A 1 735 ? -20.627 5.785 56.381 1.00 98.25 735 TYR A N 1
ATOM 5664 C CA . TYR A 1 735 ? -19.236 6.025 55.999 1.00 98.25 735 TYR A CA 1
ATOM 5665 C C . TYR A 1 735 ? -18.512 6.941 56.998 1.00 98.25 735 TYR A C 1
ATOM 5667 O O . TYR A 1 735 ? -17.412 6.615 57.443 1.00 98.25 735 TYR A O 1
ATOM 5675 N N . GLN A 1 736 ? -19.132 8.057 57.403 1.00 98.06 736 GLN A N 1
ATOM 5676 C CA . GLN A 1 736 ? -18.566 8.951 58.423 1.00 98.06 736 GLN A CA 1
ATOM 5677 C C . GLN A 1 736 ? -18.403 8.245 59.778 1.00 98.06 736 GLN A C 1
ATOM 5679 O O . GLN A 1 736 ? -17.329 8.328 60.372 1.00 98.06 736 GLN A O 1
ATOM 5684 N N . ASP A 1 737 ? -19.421 7.497 60.225 1.00 98.00 737 ASP A N 1
ATOM 5685 C CA . ASP A 1 737 ? -19.379 6.679 61.446 1.00 98.00 737 ASP A CA 1
ATOM 5686 C C . ASP A 1 737 ? -18.197 5.697 61.403 1.00 98.00 737 ASP A C 1
ATOM 5688 O O . ASP A 1 737 ? -17.442 5.565 62.367 1.00 98.00 737 ASP A O 1
ATOM 5692 N N . GLY A 1 738 ? -18.032 4.998 60.276 1.00 98.12 738 GLY A N 1
ATOM 5693 C CA . GLY A 1 738 ? -16.957 4.035 60.080 1.00 98.12 738 GLY A CA 1
ATOM 5694 C C . GLY A 1 738 ? -15.578 4.687 60.147 1.00 98.12 738 GLY A C 1
ATOM 5695 O O . GLY A 1 738 ? -14.702 4.188 60.850 1.00 98.12 738 GLY A O 1
ATOM 5696 N N . LEU A 1 739 ? -15.383 5.828 59.478 1.00 98.38 739 LEU A N 1
ATOM 5697 C CA . LEU A 1 739 ? -14.107 6.549 59.494 1.00 98.38 739 LEU A CA 1
ATOM 5698 C C . LEU A 1 739 ? -13.748 7.062 60.891 1.00 98.38 739 LEU A C 1
ATOM 5700 O O . LEU A 1 739 ? -12.588 6.986 61.297 1.00 98.38 739 LEU A O 1
ATOM 5704 N N . GLU A 1 740 ? -14.727 7.565 61.641 1.00 98.06 740 GLU A N 1
ATOM 5705 C CA . GLU A 1 740 ? -14.520 7.996 63.026 1.00 98.06 740 GLU A CA 1
ATOM 5706 C C . GLU A 1 740 ? -14.082 6.834 63.914 1.00 98.06 740 GLU A C 1
ATOM 5708 O O . GLU A 1 740 ? -13.122 6.976 64.673 1.00 98.06 740 GLU A O 1
ATOM 5713 N N . ARG A 1 741 ? -14.725 5.667 63.778 1.00 98.12 741 ARG A N 1
ATOM 5714 C CA . ARG A 1 741 ? -14.335 4.446 64.498 1.00 98.12 741 ARG A CA 1
ATOM 5715 C C . ARG A 1 741 ? -12.947 3.960 64.088 1.00 98.12 741 ARG A C 1
ATOM 5717 O O . ARG A 1 741 ? -12.154 3.618 64.961 1.00 98.12 741 ARG A O 1
ATOM 5724 N N . HIS A 1 742 ? -12.630 3.985 62.792 1.00 97.81 742 HIS A N 1
ATOM 5725 C CA . HIS A 1 742 ? -11.308 3.615 62.286 1.00 97.81 742 HIS A CA 1
ATOM 5726 C C . HIS A 1 742 ? -10.218 4.506 62.890 1.00 97.81 742 HIS A C 1
ATOM 5728 O O . HIS A 1 742 ? -9.227 4.013 63.428 1.00 97.81 742 HIS A O 1
ATOM 5734 N N . ARG A 1 743 ? -10.441 5.826 62.885 1.00 96.75 743 ARG A N 1
ATOM 5735 C CA . ARG A 1 743 ? -9.536 6.807 63.492 1.00 96.75 743 ARG A CA 1
ATOM 5736 C C . ARG A 1 743 ? -9.407 6.616 65.001 1.00 96.75 743 ARG A C 1
ATOM 5738 O O . ARG A 1 743 ? -8.297 6.681 65.522 1.00 96.75 743 ARG A O 1
ATOM 5745 N N . ALA A 1 744 ? -10.514 6.387 65.707 1.00 96.19 744 ALA A N 1
ATOM 5746 C CA . ALA A 1 744 ? -10.503 6.144 67.150 1.00 96.19 744 ALA A CA 1
ATOM 5747 C C . ALA A 1 744 ? -9.713 4.874 67.516 1.00 96.19 744 ALA A C 1
ATOM 5749 O O . ALA A 1 744 ? -9.075 4.833 68.564 1.00 96.19 744 ALA A O 1
ATOM 5750 N N . ALA A 1 745 ? -9.695 3.876 66.627 1.00 96.31 745 ALA A N 1
ATOM 5751 C CA . ALA A 1 745 ? -8.875 2.672 66.743 1.00 96.31 745 ALA A CA 1
ATOM 5752 C C . ALA A 1 745 ? -7.407 2.859 66.287 1.00 96.31 745 ALA A C 1
ATOM 5754 O O . ALA A 1 745 ? -6.655 1.887 66.248 1.00 96.31 745 ALA A O 1
ATOM 5755 N N . GLY A 1 746 ? -6.981 4.083 65.946 1.00 95.00 746 GLY A N 1
ATOM 5756 C CA . GLY A 1 746 ? -5.615 4.401 65.504 1.00 95.00 746 GLY A CA 1
ATOM 5757 C C . GLY A 1 746 ? -5.343 4.173 64.012 1.00 95.00 746 GLY A C 1
ATOM 5758 O O . GLY A 1 746 ? -4.189 4.227 63.589 1.00 95.00 746 GLY A O 1
ATOM 5759 N N . GLY A 1 747 ? -6.378 3.911 63.213 1.00 95.69 747 GLY A N 1
ATOM 5760 C CA . GLY A 1 747 ? -6.279 3.696 61.773 1.00 95.69 747 GLY A CA 1
ATOM 5761 C C . GLY A 1 747 ? -6.062 4.978 60.956 1.00 95.69 747 GLY A C 1
ATOM 5762 O O . GLY A 1 747 ? -6.464 6.075 61.351 1.00 95.69 747 GLY A O 1
ATOM 5763 N N . ASP A 1 748 ? -5.435 4.833 59.785 1.00 95.25 748 ASP A N 1
ATOM 5764 C CA . ASP A 1 748 ? -5.143 5.927 58.852 1.00 95.25 748 ASP A CA 1
ATOM 5765 C C . ASP A 1 748 ? -6.313 6.150 57.883 1.00 95.25 748 ASP A C 1
ATOM 5767 O O . ASP A 1 748 ? -6.436 5.494 56.845 1.00 95.25 748 ASP A O 1
ATOM 5771 N N . VAL A 1 749 ? -7.163 7.126 58.205 1.00 96.25 749 VAL A N 1
ATOM 5772 C CA . VAL A 1 749 ? -8.339 7.483 57.396 1.00 96.25 749 VAL A CA 1
ATOM 5773 C C . VAL A 1 749 ? -7.999 7.991 55.991 1.00 96.25 749 VAL A C 1
ATOM 5775 O O . VAL A 1 749 ? -8.880 8.006 55.136 1.00 96.25 749 VAL A O 1
ATOM 5778 N N . SER A 1 750 ? -6.745 8.366 55.707 1.00 94.12 750 SER A N 1
ATOM 5779 C CA . SER A 1 750 ? -6.326 8.777 54.358 1.00 94.12 750 SER A CA 1
ATOM 5780 C C . SER A 1 750 ? -6.172 7.607 53.383 1.00 94.12 750 SER A C 1
ATOM 5782 O O . SER A 1 750 ? -6.060 7.812 52.170 1.00 94.12 750 SER A O 1
ATOM 5784 N N . LYS A 1 751 ? -6.180 6.369 53.886 1.00 93.62 751 LYS A N 1
ATOM 5785 C CA . LYS A 1 751 ? -6.103 5.147 53.074 1.00 93.62 751 LYS A CA 1
ATOM 5786 C C . LYS A 1 751 ? -7.459 4.509 52.806 1.00 93.62 751 LYS A C 1
ATOM 5788 O O . LYS A 1 751 ? -7.524 3.598 51.989 1.00 93.62 751 LYS A O 1
ATOM 5793 N N . VAL A 1 752 ? -8.513 5.008 53.446 1.00 96.38 752 VAL A N 1
ATOM 5794 C CA . VAL A 1 752 ? -9.876 4.501 53.301 1.00 96.38 752 VAL A CA 1
ATOM 5795 C C . VAL A 1 752 ? -10.649 5.399 52.341 1.00 96.38 752 VAL A C 1
ATOM 5797 O O . VAL A 1 752 ? -10.666 6.622 52.486 1.00 96.38 752 VAL A O 1
ATOM 5800 N N . ALA A 1 753 ? -11.280 4.792 51.344 1.00 96.81 753 ALA A N 1
ATOM 5801 C CA . ALA A 1 753 ? -12.087 5.476 50.348 1.00 96.81 753 ALA A CA 1
ATOM 5802 C C . ALA A 1 753 ? -13.468 4.840 50.214 1.00 96.81 753 ALA A C 1
ATOM 5804 O O . ALA A 1 753 ? -13.652 3.633 50.378 1.00 96.81 753 ALA A O 1
ATOM 5805 N N . GLY A 1 754 ? -14.440 5.677 49.865 1.00 96.94 754 GLY A N 1
ATOM 5806 C CA . GLY A 1 754 ? -15.806 5.258 49.609 1.00 96.94 754 GLY A CA 1
ATOM 5807 C C . GLY A 1 754 ? -16.354 5.875 48.332 1.00 96.94 754 GLY A C 1
ATOM 5808 O O . GLY A 1 754 ? -16.083 7.038 48.028 1.00 96.94 754 GLY A O 1
ATOM 5809 N N . VAL A 1 755 ? -17.179 5.118 47.616 1.00 98.06 755 VAL A N 1
ATOM 5810 C CA . VAL A 1 755 ? -18.075 5.663 46.589 1.00 98.06 755 VAL A CA 1
ATOM 5811 C C . VAL A 1 755 ? -19.507 5.205 46.851 1.00 98.06 755 VAL A C 1
ATOM 5813 O O . VAL A 1 755 ? -19.728 4.127 47.399 1.00 98.06 755 VAL A O 1
ATOM 5816 N N . ALA A 1 756 ? -20.479 6.027 46.470 1.00 97.94 756 ALA A N 1
ATOM 5817 C CA . ALA A 1 756 ? -21.904 5.742 46.601 1.00 97.94 756 ALA A CA 1
ATOM 5818 C C . ALA A 1 756 ? -22.545 5.694 45.206 1.00 97.94 756 ALA A C 1
ATOM 5820 O O . ALA A 1 756 ? -22.803 6.738 44.607 1.00 97.94 756 ALA A O 1
ATOM 5821 N N . SER A 1 757 ? -22.766 4.489 44.674 1.00 97.00 757 SER A N 1
ATOM 5822 C CA . SER A 1 757 ? -23.312 4.260 43.333 1.00 97.00 757 SER A CA 1
ATOM 5823 C C . SER A 1 757 ? -24.820 4.490 43.275 1.00 97.00 757 SER A C 1
ATOM 5825 O O . SER A 1 757 ? -25.615 3.632 43.667 1.00 97.00 757 SER A O 1
ATOM 5827 N N . PHE A 1 758 ? -25.187 5.642 42.727 1.00 95.56 758 PHE A N 1
ATOM 5828 C CA . PHE A 1 758 ? -26.537 6.138 42.524 1.00 95.56 758 PHE A CA 1
ATOM 5829 C C . PHE A 1 758 ? -27.023 5.813 41.100 1.00 95.56 758 PHE A C 1
ATOM 5831 O O . PHE A 1 758 ? -26.449 6.282 40.115 1.00 95.56 758 PHE A O 1
ATOM 5838 N N . PHE A 1 759 ? -28.060 4.984 40.970 1.00 95.00 759 PHE A N 1
ATOM 5839 C CA . PHE A 1 759 ? -28.518 4.433 39.689 1.00 95.00 759 PHE A CA 1
ATOM 5840 C C . PHE A 1 759 ? -29.518 5.366 39.003 1.00 95.00 759 PHE A C 1
ATOM 5842 O O . PHE A 1 759 ? -30.566 5.674 39.563 1.00 95.00 759 PHE A O 1
ATOM 5849 N N . LEU A 1 760 ? -29.218 5.775 37.766 1.00 95.25 760 LEU A N 1
ATOM 5850 C CA . LEU A 1 760 ? -29.962 6.838 37.083 1.00 95.25 760 LEU A CA 1
ATOM 5851 C C . LEU A 1 760 ? -31.039 6.323 36.130 1.00 95.25 760 LEU A C 1
ATOM 5853 O O . LEU A 1 760 ? -32.223 6.447 36.421 1.00 95.25 760 LEU A O 1
ATOM 5857 N N . SER A 1 761 ? -30.656 5.706 35.009 1.00 93.50 761 SER A N 1
ATOM 5858 C CA . SER A 1 761 ? -31.605 5.382 33.925 1.00 93.50 761 SER A CA 1
ATOM 5859 C C . SER A 1 761 ? -32.778 4.489 34.332 1.00 93.50 761 SER A C 1
ATOM 5861 O O . SER A 1 761 ? -33.829 4.529 33.694 1.00 93.50 761 SER A O 1
ATOM 5863 N N . ARG A 1 762 ? -32.638 3.695 35.401 1.00 93.25 762 ARG A N 1
ATOM 5864 C CA . ARG A 1 762 ? -33.736 2.886 35.953 1.00 93.25 762 ARG A CA 1
ATOM 5865 C C . ARG A 1 762 ? -34.847 3.748 36.560 1.00 93.25 762 ARG A C 1
ATOM 5867 O O . ARG A 1 762 ? -36.011 3.383 36.436 1.00 93.25 762 ARG A O 1
ATOM 5874 N N . ILE A 1 763 ? -34.492 4.886 37.162 1.00 94.88 763 ILE A N 1
ATOM 5875 C CA . ILE A 1 763 ? -35.450 5.853 37.709 1.00 94.88 763 ILE A CA 1
ATOM 5876 C C . ILE A 1 763 ? -36.265 6.457 36.572 1.00 94.88 763 ILE A C 1
ATOM 5878 O O . ILE A 1 763 ? -37.486 6.366 36.608 1.00 94.88 763 ILE A O 1
ATOM 5882 N N . ASP A 1 764 ? -35.610 6.988 35.536 1.00 95.12 764 ASP A N 1
ATOM 5883 C CA . ASP A 1 764 ? -36.334 7.560 34.393 1.00 95.12 764 ASP A CA 1
ATOM 5884 C C . ASP A 1 764 ? -37.159 6.496 33.663 1.00 95.12 764 ASP A C 1
ATOM 5886 O O . ASP A 1 764 ? -38.316 6.738 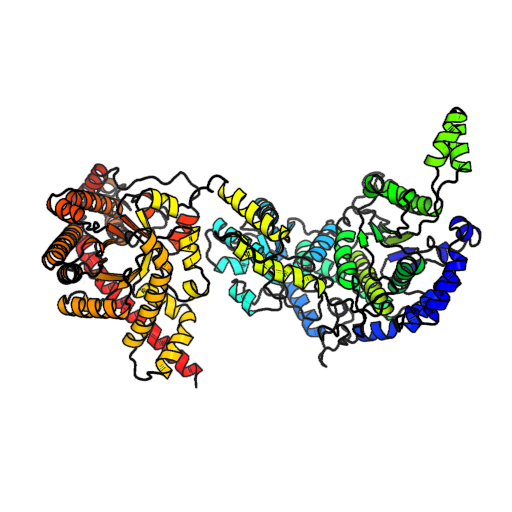33.368 1.00 95.12 764 ASP A O 1
ATOM 5890 N N . THR A 1 765 ? -36.650 5.271 33.484 1.00 93.88 765 THR A N 1
ATOM 5891 C CA . THR A 1 765 ? -37.438 4.184 32.867 1.00 93.88 765 THR A CA 1
ATOM 5892 C C . THR A 1 765 ? -38.739 3.901 33.632 1.00 93.88 765 THR A C 1
ATOM 5894 O O . THR A 1 765 ? -39.780 3.655 33.019 1.00 93.88 765 THR A O 1
ATOM 5897 N N . ALA A 1 766 ? -38.696 3.914 34.968 1.00 94.06 766 ALA A N 1
ATOM 5898 C CA . ALA A 1 766 ? -39.876 3.702 35.801 1.00 94.06 766 ALA A CA 1
ATOM 5899 C C . ALA A 1 766 ? -40.813 4.921 35.792 1.00 94.06 766 ALA A C 1
ATOM 5901 O O . ALA A 1 766 ? -42.024 4.761 35.630 1.00 94.06 766 ALA A O 1
ATOM 5902 N N . VAL A 1 767 ? -40.260 6.130 35.923 1.00 94.38 767 VAL A N 1
ATOM 5903 C CA . VAL A 1 767 ? -41.028 7.381 35.931 1.00 94.38 767 VAL A CA 1
ATOM 5904 C C . VAL A 1 767 ? -41.683 7.622 34.573 1.00 94.38 767 VAL A C 1
ATOM 5906 O O . VAL A 1 767 ? -42.888 7.835 34.528 1.00 94.38 767 VAL A O 1
ATOM 5909 N N . ASP A 1 768 ? -40.952 7.505 33.467 1.00 93.50 768 ASP A N 1
ATOM 5910 C CA . ASP A 1 768 ? -41.463 7.721 32.109 1.00 93.50 768 ASP A CA 1
ATOM 5911 C C . ASP A 1 768 ? -42.635 6.789 31.779 1.00 93.50 768 ASP A C 1
ATOM 5913 O O . ASP A 1 768 ? -43.591 7.209 31.129 1.00 93.50 768 ASP A O 1
ATOM 5917 N N . ARG A 1 769 ? -42.614 5.543 32.278 1.00 93.06 769 ARG A N 1
ATOM 5918 C CA . ARG A 1 769 ? -43.743 4.609 32.140 1.00 93.06 769 ARG A CA 1
ATOM 5919 C C . ARG A 1 769 ? -45.003 5.136 32.829 1.00 93.06 769 ARG A C 1
ATOM 5921 O O . ARG A 1 769 ? -46.092 5.012 32.275 1.00 93.06 769 ARG A O 1
ATOM 5928 N N . LEU A 1 770 ? -44.861 5.719 34.018 1.00 93.25 770 LEU A N 1
ATOM 5929 C CA . LEU A 1 770 ? -45.973 6.316 34.761 1.00 93.25 770 LEU A CA 1
ATOM 5930 C C . LEU A 1 770 ? -46.431 7.638 34.131 1.00 93.25 770 LEU A C 1
ATOM 5932 O O . LEU A 1 770 ? -47.631 7.878 34.051 1.00 93.25 770 LEU A O 1
ATOM 5936 N N . LEU A 1 771 ? -45.502 8.456 33.621 1.00 91.81 771 LEU A N 1
ATOM 5937 C CA . LEU A 1 771 ? -45.819 9.690 32.893 1.00 91.81 771 LEU A CA 1
ATOM 5938 C C . LEU A 1 771 ? -46.614 9.395 31.614 1.00 91.81 771 LEU A C 1
ATOM 5940 O O . LEU A 1 771 ? -47.601 10.072 31.341 1.00 91.81 771 LEU A O 1
ATOM 5944 N N . ALA A 1 772 ? -46.226 8.365 30.855 1.00 88.00 772 ALA A N 1
ATOM 5945 C CA . ALA A 1 772 ? -46.924 7.950 29.638 1.00 88.00 772 ALA A CA 1
ATOM 5946 C C . ALA A 1 772 ? -48.347 7.428 29.909 1.00 88.00 772 ALA A C 1
ATOM 5948 O O . ALA A 1 772 ? -49.219 7.549 29.053 1.00 88.00 772 ALA A O 1
ATOM 5949 N N . ALA A 1 773 ? -48.583 6.865 31.097 1.00 88.00 773 ALA A N 1
ATOM 5950 C CA . ALA A 1 773 ? -49.888 6.379 31.539 1.00 88.00 773 ALA A CA 1
ATOM 5951 C C . ALA A 1 773 ? -50.711 7.436 32.310 1.00 88.00 773 ALA A C 1
ATOM 5953 O O . ALA A 1 773 ? -51.796 7.122 32.803 1.00 88.00 773 ALA A O 1
ATOM 5954 N N . HIS A 1 774 ? -50.211 8.670 32.450 1.00 89.94 774 HIS A N 1
ATOM 5955 C CA . HIS A 1 774 ? -50.837 9.700 33.276 1.00 89.94 774 HIS A CA 1
ATOM 5956 C C . HIS A 1 774 ? -52.108 10.273 32.625 1.00 89.94 774 HIS A C 1
ATOM 5958 O O . HIS A 1 774 ? -52.120 10.611 31.443 1.00 89.94 774 HIS A O 1
ATOM 5964 N N . ALA A 1 775 ? -53.175 10.445 33.412 1.00 79.19 775 ALA A N 1
ATOM 5965 C CA . ALA A 1 775 ? -54.492 10.864 32.914 1.00 79.19 775 ALA A CA 1
ATOM 5966 C C . ALA A 1 775 ? -54.548 12.314 32.380 1.00 79.19 775 ALA A C 1
ATOM 5968 O O . ALA A 1 775 ? -55.444 12.639 31.606 1.00 79.19 775 ALA A O 1
ATOM 5969 N N . ALA A 1 776 ? -53.600 13.168 32.785 1.00 82.75 776 ALA A N 1
ATOM 5970 C CA . ALA A 1 776 ? -53.465 14.566 32.354 1.00 82.75 776 ALA A CA 1
ATOM 5971 C C . ALA A 1 776 ? -52.033 14.842 31.834 1.00 82.75 776 ALA A C 1
ATOM 5973 O O . ALA A 1 776 ? -51.160 15.221 32.628 1.00 82.75 776 ALA A O 1
ATOM 5974 N N . PRO A 1 777 ? -51.738 14.592 30.543 1.00 76.88 777 PRO A N 1
ATOM 5975 C CA . PRO A 1 777 ? -50.386 14.681 29.972 1.00 76.88 777 PRO A CA 1
ATOM 5976 C C . PRO A 1 777 ? -49.759 16.082 30.048 1.00 76.88 777 PRO A C 1
ATOM 5978 O O . PRO A 1 777 ? -48.549 16.229 30.225 1.00 76.88 777 PRO A O 1
ATOM 5981 N N . GLU A 1 778 ? -50.573 17.131 29.966 1.00 81.38 778 GLU A N 1
ATOM 5982 C CA . GLU A 1 778 ? -50.145 18.528 30.044 1.00 81.38 778 GLU A CA 1
ATOM 5983 C C . GLU A 1 778 ? -49.559 18.907 31.413 1.00 81.38 778 GLU A C 1
ATOM 5985 O O . GLU A 1 778 ? -48.655 19.739 31.489 1.00 81.38 778 GLU A O 1
ATOM 5990 N N . GLN A 1 779 ? -50.003 18.262 32.499 1.00 81.00 779 GLN A N 1
ATOM 5991 C CA . GLN A 1 779 ? -49.491 18.523 33.852 1.00 81.00 779 GLN A CA 1
ATOM 5992 C C . GLN A 1 779 ? -48.059 17.994 34.036 1.00 81.00 779 GLN A C 1
ATOM 5994 O O . GLN A 1 779 ? -47.242 18.581 34.761 1.00 81.00 779 GLN A O 1
ATOM 5999 N N . VAL A 1 780 ? -47.734 16.915 33.324 1.00 85.50 780 VAL A N 1
ATOM 6000 C CA . VAL A 1 780 ? -46.467 16.180 33.421 1.00 85.50 780 VAL A CA 1
ATOM 6001 C C . VAL A 1 780 ? -45.503 16.459 32.260 1.00 85.50 780 VAL A C 1
ATOM 6003 O O . VAL A 1 780 ? -44.401 15.909 32.207 1.00 85.50 780 VAL A O 1
ATOM 6006 N N . ALA A 1 781 ? -45.878 17.362 31.351 1.00 84.69 781 ALA A N 1
ATOM 6007 C CA . ALA A 1 781 ? -45.067 17.747 30.205 1.00 84.69 781 ALA A CA 1
ATOM 6008 C C . ALA A 1 781 ? -43.672 18.254 30.624 1.00 84.69 781 ALA A C 1
ATOM 6010 O O . ALA A 1 781 ? -43.523 19.064 31.551 1.00 84.69 781 ALA A O 1
ATOM 6011 N N . GLY A 1 782 ? -42.644 17.766 29.923 1.00 84.38 782 GLY A N 1
ATOM 6012 C CA . GLY A 1 782 ? -41.240 18.119 30.158 1.00 84.38 782 GLY A CA 1
ATOM 6013 C C . GLY A 1 782 ? -40.570 17.419 31.347 1.00 84.38 782 GLY A C 1
ATOM 6014 O O . GLY A 1 782 ? -39.431 17.752 31.653 1.00 84.38 782 GLY A O 1
ATOM 6015 N N . LEU A 1 783 ? -41.239 16.473 32.020 1.00 88.88 783 LEU A N 1
ATOM 6016 C CA . LEU A 1 783 ? -40.647 15.699 33.125 1.00 88.88 783 LEU A CA 1
ATOM 6017 C C . LEU A 1 783 ? -39.957 14.404 32.667 1.00 88.88 783 LEU A C 1
ATOM 6019 O O . LEU A 1 783 ? -39.162 13.841 33.419 1.00 88.88 783 LEU A O 1
ATOM 6023 N N . ALA A 1 784 ? -40.245 13.947 31.445 1.00 89.88 784 ALA A N 1
ATOM 6024 C CA . ALA A 1 784 ? -39.671 12.722 30.900 1.00 89.88 784 ALA A CA 1
ATOM 6025 C C . ALA A 1 784 ? -38.143 12.839 30.771 1.00 89.88 784 ALA A C 1
ATOM 6027 O O . ALA A 1 784 ? -37.635 13.833 30.242 1.00 89.88 784 ALA A O 1
ATOM 6028 N N . GLY A 1 785 ? -37.415 11.844 31.278 1.00 89.75 785 GLY A N 1
ATOM 6029 C CA . GLY A 1 785 ? -35.947 11.839 31.294 1.00 89.75 785 GLY A CA 1
ATOM 6030 C C . GLY A 1 785 ? -35.296 12.882 32.216 1.00 89.75 785 GLY A C 1
ATOM 6031 O O . GLY A 1 785 ? -34.091 13.114 32.120 1.00 89.75 785 GLY A O 1
ATOM 6032 N N . GLN A 1 786 ? -36.073 13.560 33.072 1.00 92.50 786 GLN A N 1
ATOM 6033 C CA . GLN A 1 786 ? -35.567 14.575 34.008 1.00 92.50 786 GLN A CA 1
ATOM 6034 C C . GLN A 1 786 ? -35.538 14.093 35.462 1.00 92.50 786 GLN A C 1
ATOM 6036 O O . GLN A 1 786 ? -34.822 14.677 36.276 1.00 92.50 786 GLN A O 1
ATOM 6041 N N . ALA A 1 787 ? -36.289 13.048 35.818 1.00 94.06 787 ALA A N 1
ATOM 6042 C CA . ALA A 1 787 ? -36.468 12.634 37.208 1.00 94.06 787 ALA A CA 1
ATOM 6043 C C . ALA A 1 787 ? -35.159 12.133 37.833 1.00 94.06 787 ALA A C 1
ATOM 6045 O O . ALA A 1 787 ? -34.802 12.551 38.936 1.00 94.06 787 ALA A O 1
ATOM 6046 N N . ALA A 1 788 ? -34.404 11.298 37.116 1.00 95.38 788 ALA A N 1
ATOM 6047 C CA . ALA A 1 788 ? -33.119 10.787 37.582 1.00 95.38 788 ALA A CA 1
ATOM 6048 C C . ALA A 1 788 ? -32.072 11.902 37.719 1.00 95.38 788 ALA A C 1
ATOM 6050 O O . ALA A 1 788 ? -31.352 11.947 38.715 1.00 95.38 788 ALA A O 1
ATOM 6051 N N . ILE A 1 789 ? -32.014 12.827 36.752 1.00 95.81 789 ILE A N 1
ATOM 6052 C CA . ILE A 1 789 ? -31.100 13.983 36.773 1.00 95.81 789 ILE A CA 1
ATOM 6053 C C . ILE A 1 789 ? -31.439 14.896 37.953 1.00 95.81 789 ILE A C 1
ATOM 6055 O O . ILE A 1 789 ? -30.548 15.298 38.702 1.00 95.81 789 ILE A O 1
ATOM 6059 N N . ALA A 1 790 ? -32.723 15.200 38.149 1.00 95.94 790 ALA A N 1
ATOM 6060 C CA . ALA A 1 790 ? -33.181 16.029 39.253 1.00 95.94 790 ALA A CA 1
ATOM 6061 C C . ALA A 1 790 ? -32.855 15.386 40.609 1.00 95.94 790 ALA A C 1
ATOM 6063 O O . ALA A 1 790 ? -32.285 16.036 41.488 1.00 95.94 790 ALA A O 1
ATOM 6064 N N . ASN A 1 791 ? -33.132 14.090 40.752 1.00 95.94 791 ASN A N 1
ATOM 6065 C CA . ASN A 1 791 ? -32.814 13.315 41.947 1.00 95.94 791 ASN A CA 1
ATOM 6066 C C . ASN A 1 791 ? -31.297 13.283 42.226 1.00 95.94 791 ASN A C 1
ATOM 6068 O O . ASN A 1 791 ? -30.872 13.507 43.358 1.00 95.94 791 ASN A O 1
ATOM 6072 N N . ALA A 1 792 ? -30.466 13.112 41.191 1.00 97.00 792 ALA A N 1
ATOM 6073 C CA . ALA A 1 792 ? -29.006 13.154 41.297 1.00 97.00 792 ALA A CA 1
ATOM 6074 C C . ALA A 1 792 ? -28.478 14.535 41.721 1.00 97.00 792 ALA A C 1
ATOM 6076 O O . ALA A 1 792 ? -27.595 14.624 42.576 1.00 97.00 792 ALA A O 1
ATOM 6077 N N . LYS A 1 793 ? -29.045 15.626 41.185 1.00 96.94 793 LYS A N 1
ATOM 6078 C CA . LYS A 1 793 ? -28.701 16.999 41.596 1.00 96.94 793 LYS A CA 1
ATOM 6079 C C . LYS A 1 793 ? -29.039 17.253 43.064 1.00 96.94 793 LYS A C 1
ATOM 6081 O O . LYS A 1 793 ? -28.233 17.847 43.781 1.00 96.94 793 LYS A O 1
ATOM 6086 N N . VAL A 1 794 ? -30.183 16.756 43.542 1.00 96.88 794 VAL A N 1
ATOM 6087 C CA . VAL A 1 794 ? -30.548 16.839 44.966 1.00 96.88 794 VAL A CA 1
ATOM 6088 C C . VAL A 1 794 ? -29.627 15.971 45.830 1.00 96.88 794 VAL A C 1
ATOM 6090 O O . VAL A 1 794 ? -29.159 16.446 46.865 1.00 96.88 794 VAL A O 1
ATOM 6093 N N . ALA A 1 795 ? -29.287 14.751 45.400 1.00 96.69 795 ALA A N 1
ATOM 6094 C CA . ALA A 1 795 ? -28.312 13.905 46.094 1.00 96.69 795 ALA A CA 1
ATOM 6095 C C . ALA A 1 795 ? -26.943 14.597 46.210 1.00 96.69 795 ALA A C 1
ATOM 6097 O O . ALA A 1 795 ? -26.340 14.600 47.282 1.00 96.69 795 ALA A O 1
ATOM 6098 N N . TYR A 1 796 ? -26.486 15.261 45.145 1.00 97.31 796 TYR A N 1
ATOM 6099 C CA . TYR A 1 796 ? -25.245 16.033 45.160 1.00 97.31 796 TYR A CA 1
ATOM 6100 C C . TYR A 1 796 ? -25.309 17.262 46.076 1.00 97.31 796 TYR A C 1
ATOM 6102 O O . TYR A 1 796 ? -24.334 17.580 46.756 1.00 97.31 796 TYR A O 1
ATOM 6110 N N . ALA A 1 797 ? -26.457 17.937 46.161 1.00 96.50 797 ALA A N 1
ATOM 6111 C CA . ALA A 1 797 ? -26.647 19.014 47.129 1.00 96.50 797 ALA A CA 1
ATOM 6112 C C . ALA A 1 797 ? -26.527 18.503 48.577 1.00 96.50 797 ALA A C 1
ATOM 6114 O O . ALA A 1 797 ? -25.840 19.126 49.385 1.00 96.50 797 ALA A O 1
ATOM 6115 N N . VAL A 1 798 ? -27.118 17.341 48.881 1.00 96.19 798 VAL A N 1
ATOM 6116 C CA . VAL A 1 798 ? -26.981 16.677 50.190 1.00 96.19 798 VAL A CA 1
ATOM 6117 C C . VAL A 1 798 ? -25.541 16.238 50.453 1.00 96.19 798 VAL A C 1
ATOM 6119 O O . VAL A 1 798 ? -25.041 16.421 51.558 1.00 96.19 798 VAL A O 1
ATOM 6122 N N . HIS A 1 799 ? -24.839 15.721 49.446 1.00 96.31 799 HIS A N 1
ATOM 6123 C CA . HIS A 1 799 ? -23.415 15.401 49.557 1.00 96.31 799 HIS A CA 1
ATOM 6124 C C . HIS A 1 799 ? -22.597 16.626 49.982 1.00 96.31 799 HIS A C 1
ATOM 6126 O O . HIS A 1 799 ? -21.840 16.569 50.950 1.00 96.31 799 HIS A O 1
ATOM 6132 N N . ARG A 1 800 ? -22.803 17.765 49.308 1.00 95.81 800 ARG A N 1
ATOM 6133 C CA . ARG A 1 800 ? -22.123 19.023 49.642 1.00 95.81 800 ARG A CA 1
ATOM 6134 C C . ARG A 1 800 ? -22.471 19.524 51.041 1.00 95.81 800 ARG A C 1
ATOM 6136 O O . ARG A 1 800 ? -21.581 20.011 51.730 1.00 95.81 800 ARG A O 1
ATOM 6143 N N . GLU A 1 801 ? -23.728 19.396 51.462 1.00 95.88 801 GLU A N 1
ATOM 6144 C CA . GLU A 1 801 ? -24.181 19.725 52.821 1.00 95.88 801 GLU A CA 1
ATOM 6145 C C . GLU A 1 801 ? -23.436 18.884 53.871 1.00 95.88 801 GLU A C 1
ATOM 6147 O O . GLU A 1 801 ? -22.837 19.431 54.797 1.00 95.88 801 GLU A O 1
ATOM 6152 N N . LEU A 1 802 ? -23.400 17.559 53.690 1.00 95.56 802 LEU A N 1
ATOM 6153 C CA . LEU A 1 802 ? -22.712 16.635 54.595 1.00 95.56 802 LEU A CA 1
ATOM 6154 C C . LEU A 1 802 ? -21.202 16.895 54.642 1.00 95.56 802 LEU A C 1
ATOM 6156 O O . LEU A 1 802 ? -20.611 16.845 55.721 1.00 95.56 802 LEU A O 1
ATOM 6160 N N . CYS A 1 803 ? -20.584 17.216 53.503 1.00 94.69 803 CYS A N 1
ATOM 6161 C CA . CYS A 1 803 ? -19.172 17.583 53.433 1.00 94.69 803 CYS A CA 1
ATOM 6162 C C . CYS A 1 803 ? -18.876 18.975 54.017 1.00 94.69 803 CYS A C 1
ATOM 6164 O O . CYS A 1 803 ? -17.770 19.221 54.490 1.00 94.69 803 CYS A O 1
ATOM 6166 N N . ALA A 1 804 ? -19.834 19.900 54.031 1.00 94.69 804 ALA A N 1
ATOM 6167 C CA . ALA A 1 804 ? -19.670 21.195 54.692 1.00 94.69 804 ALA A CA 1
ATOM 6168 C C . ALA A 1 804 ? -19.834 21.107 56.222 1.00 94.69 804 ALA A C 1
ATOM 6170 O O . ALA A 1 804 ? -19.385 21.997 56.942 1.00 94.69 804 ALA A O 1
ATOM 6171 N N . GLY A 1 805 ? -20.459 20.040 56.730 1.00 95.19 805 GLY A N 1
ATOM 6172 C CA . GLY A 1 805 ? -20.702 19.841 58.157 1.00 95.19 805 GLY A CA 1
ATOM 6173 C C . GLY A 1 805 ? -19.422 19.688 58.988 1.00 95.19 805 GLY A C 1
ATOM 6174 O O . GLY A 1 805 ? -18.444 19.076 58.55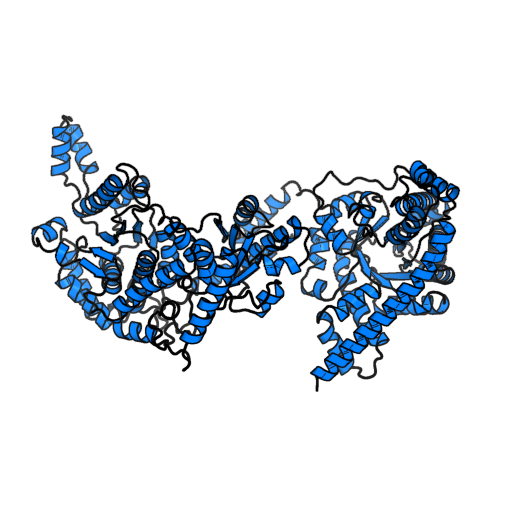7 1.00 95.19 805 GLY A O 1
ATOM 6175 N N . ALA A 1 806 ? -19.452 20.184 60.232 1.00 94.75 806 ALA A N 1
ATOM 6176 C CA . ALA A 1 806 ? -18.314 20.142 61.162 1.00 94.75 806 ALA A CA 1
ATOM 6177 C C . ALA A 1 806 ? -17.759 18.723 61.377 1.00 94.75 806 ALA A C 1
ATOM 6179 O O . ALA A 1 806 ? -16.547 18.531 61.479 1.00 94.75 806 ALA A O 1
ATOM 6180 N N . ARG A 1 807 ? -18.654 17.728 61.379 1.00 95.31 807 ARG A N 1
ATOM 6181 C CA . ARG A 1 807 ? -18.317 16.306 61.474 1.00 95.31 807 ARG A CA 1
ATOM 6182 C C . ARG A 1 807 ? -17.365 15.865 60.357 1.00 95.31 807 ARG A C 1
ATOM 6184 O O . ARG A 1 807 ? -16.304 15.310 60.628 1.00 95.31 807 ARG A O 1
ATOM 6191 N N . TRP A 1 808 ? -17.701 16.185 59.105 1.00 96.81 808 TRP A N 1
ATOM 6192 C CA . TRP A 1 808 ? -16.842 15.875 57.964 1.00 96.81 808 TRP A CA 1
ATOM 6193 C C . TRP A 1 808 ? -15.539 16.670 57.992 1.00 96.81 808 TRP A C 1
ATOM 6195 O O . TRP A 1 808 ? -14.477 16.104 57.759 1.00 96.81 808 TRP A O 1
ATOM 6205 N N . GLN A 1 809 ? -15.595 17.963 58.317 1.00 97.44 809 GLN A N 1
ATOM 6206 C CA . GLN A 1 809 ? -14.401 18.815 58.365 1.00 97.44 809 GLN A CA 1
ATOM 6207 C C . GLN A 1 809 ? -13.345 18.279 59.349 1.00 97.44 809 GLN A C 1
ATOM 6209 O O . GLN A 1 809 ? -12.153 18.310 59.048 1.00 97.44 809 GLN A O 1
ATOM 6214 N N . ALA A 1 810 ? -13.765 17.697 60.479 1.00 95.62 810 ALA A N 1
ATOM 6215 C CA . ALA A 1 810 ? -12.860 17.050 61.429 1.00 95.62 810 ALA A CA 1
ATOM 6216 C C . ALA A 1 810 ? -12.182 15.780 60.872 1.00 95.62 810 ALA A C 1
ATOM 6218 O O . ALA A 1 810 ? -11.020 15.512 61.195 1.00 95.62 810 ALA A O 1
ATOM 6219 N N . LEU A 1 811 ? -12.886 14.998 60.045 1.00 97.00 811 LEU A N 1
ATOM 6220 C CA . LEU A 1 811 ? -12.333 13.837 59.337 1.00 97.00 811 LEU A CA 1
ATOM 6221 C C . LEU A 1 811 ? -11.407 14.264 58.191 1.00 97.00 811 LEU A C 1
ATOM 6223 O O . LEU A 1 811 ? -10.303 13.736 58.064 1.00 97.00 811 LEU A O 1
ATOM 6227 N N . ALA A 1 812 ? -11.817 15.255 57.398 1.00 95.75 812 ALA A N 1
ATOM 6228 C CA . ALA A 1 812 ? -11.034 15.807 56.297 1.00 95.75 812 ALA A CA 1
ATOM 6229 C C . ALA A 1 812 ? -9.705 16.408 56.788 1.00 95.75 812 ALA A C 1
ATOM 6231 O O . ALA A 1 812 ? -8.662 16.165 56.187 1.00 95.75 812 ALA A O 1
ATOM 6232 N N . ALA A 1 813 ? -9.710 17.103 57.933 1.00 95.50 813 ALA A N 1
ATOM 6233 C CA . ALA A 1 813 ? -8.494 17.608 58.578 1.00 95.50 813 ALA A CA 1
ATOM 6234 C C . ALA A 1 813 ? -7.526 16.491 59.017 1.00 95.50 813 ALA A C 1
ATOM 6236 O O . ALA A 1 813 ? -6.325 16.725 59.119 1.00 95.50 813 ALA A O 1
ATOM 6237 N N . ALA A 1 814 ? -8.031 15.273 59.245 1.00 94.81 814 ALA A N 1
ATOM 6238 C CA . ALA A 1 814 ? -7.224 14.080 59.508 1.00 94.81 814 ALA A CA 1
ATOM 6239 C C . ALA A 1 814 ? -6.823 13.317 58.229 1.00 94.81 814 ALA A C 1
ATOM 6241 O O . ALA A 1 814 ? -6.252 12.235 58.319 1.00 94.81 814 ALA A O 1
ATOM 6242 N N . GLY A 1 815 ? -7.106 13.870 57.045 1.00 94.00 815 GLY A N 1
ATOM 6243 C CA . GLY A 1 815 ? -6.727 13.302 55.752 1.00 94.00 815 GLY A CA 1
ATOM 6244 C C . GLY A 1 815 ? -7.771 12.387 55.110 1.00 94.00 815 GLY A C 1
ATOM 6245 O O . GLY A 1 815 ? -7.470 11.788 54.080 1.00 94.00 815 GLY A O 1
ATOM 6246 N N . ALA A 1 816 ? -8.980 12.268 55.675 1.00 95.88 816 ALA A N 1
ATOM 6247 C CA . ALA A 1 816 ? -10.041 11.446 55.092 1.00 95.88 816 ALA A CA 1
ATOM 6248 C C . ALA A 1 816 ? -10.515 11.980 53.728 1.00 95.88 816 ALA A C 1
ATOM 6250 O O . ALA A 1 816 ? -10.586 13.192 53.509 1.00 95.88 816 ALA A O 1
ATOM 6251 N N . ARG A 1 817 ? -10.907 11.071 52.825 1.00 92.44 817 ARG A N 1
ATOM 6252 C CA . ARG A 1 817 ? -11.464 11.410 51.501 1.00 92.44 817 ARG A CA 1
ATOM 6253 C C . ARG A 1 817 ? -12.992 11.333 51.494 1.00 92.44 817 ARG A C 1
ATOM 6255 O O . ARG A 1 817 ? -13.529 10.380 52.068 1.00 92.44 817 ARG A O 1
ATOM 6262 N N . PRO A 1 818 ? -13.703 12.273 50.842 1.00 92.75 818 PRO A N 1
ATOM 6263 C CA . PRO A 1 818 ? -15.164 12.247 50.795 1.00 92.75 818 PRO A CA 1
ATOM 6264 C C . PRO A 1 818 ? -15.664 10.971 50.121 1.00 92.75 818 PRO A C 1
ATOM 6266 O O . PRO A 1 818 ? -15.053 10.492 49.165 1.00 92.75 818 PRO A O 1
ATOM 6269 N N . GLN A 1 819 ? -16.791 10.433 50.599 1.00 96.31 819 GLN A N 1
ATOM 6270 C CA . GLN A 1 819 ? -17.490 9.380 49.867 1.00 96.31 819 GLN A CA 1
ATOM 6271 C C . GLN A 1 819 ? -18.073 9.994 48.594 1.00 96.31 819 GLN A C 1
ATOM 6273 O O . GLN A 1 819 ? -19.077 10.709 48.648 1.00 96.31 819 GLN A O 1
ATOM 6278 N N . ARG A 1 820 ? -17.422 9.751 47.456 1.00 97.00 820 ARG A N 1
ATOM 6279 C CA . ARG A 1 820 ? -17.807 10.359 46.177 1.00 97.00 820 ARG A CA 1
ATOM 6280 C C . ARG A 1 820 ? -19.130 9.769 45.704 1.00 97.00 820 ARG A C 1
ATOM 6282 O O . ARG A 1 820 ? -19.323 8.553 45.744 1.00 97.00 820 ARG A O 1
ATOM 6289 N N . LEU A 1 821 ? -20.027 10.613 45.206 1.00 97.88 821 LEU A N 1
ATOM 6290 C CA . LEU A 1 821 ? -21.204 10.133 44.480 1.00 97.88 821 LEU A CA 1
ATOM 6291 C C . LEU A 1 821 ? -20.762 9.526 43.150 1.00 97.88 821 LEU A C 1
ATOM 6293 O O . LEU A 1 821 ? -19.992 10.142 42.412 1.00 97.88 821 LEU A O 1
ATOM 6297 N N . LEU A 1 822 ? -21.243 8.324 42.855 1.00 97.88 822 LEU A N 1
ATOM 6298 C CA . LEU A 1 822 ? -20.962 7.601 41.625 1.00 97.88 822 LEU A CA 1
ATOM 6299 C C . LEU A 1 822 ? -22.255 7.456 40.823 1.00 97.88 822 LEU A C 1
ATOM 6301 O O . LEU A 1 822 ? -23.211 6.842 41.278 1.00 97.88 822 LEU A O 1
ATOM 6305 N N . TRP A 1 823 ? -22.297 8.010 39.618 1.00 97.69 823 TRP A N 1
ATOM 6306 C CA . TRP A 1 823 ? -23.431 7.895 38.708 1.00 97.69 823 TRP A CA 1
ATOM 6307 C C . TRP A 1 823 ? -23.371 6.562 37.968 1.00 97.69 823 TRP A C 1
ATOM 6309 O O . TRP A 1 823 ? -22.484 6.351 37.137 1.00 97.69 823 TRP A O 1
ATOM 6319 N N . ALA A 1 824 ? -24.300 5.664 38.292 1.00 94.38 824 ALA A N 1
ATOM 6320 C CA . ALA A 1 824 ? -24.387 4.321 37.733 1.00 94.38 824 ALA A CA 1
ATOM 6321 C C . ALA A 1 824 ? -25.551 4.184 36.746 1.00 94.38 824 ALA A C 1
ATOM 6323 O O . ALA A 1 824 ? -26.546 4.911 36.811 1.00 94.38 824 ALA A O 1
ATOM 6324 N N . SER A 1 825 ? -25.454 3.204 35.841 1.00 90.19 825 SER A N 1
ATOM 6325 C CA . SER A 1 825 ? -26.465 2.958 34.803 1.00 90.19 825 SER A CA 1
ATOM 6326 C C . SER A 1 825 ? -26.690 4.195 33.917 1.00 90.19 825 SER A C 1
ATOM 6328 O O . SER A 1 825 ? -27.812 4.676 33.771 1.00 90.19 825 SER A O 1
ATOM 6330 N N . THR A 1 826 ? -25.619 4.730 33.327 1.00 89.94 826 THR A N 1
ATOM 6331 C CA . THR A 1 826 ? -25.622 6.009 32.585 1.00 89.94 826 THR A CA 1
ATOM 6332 C C . THR A 1 826 ? -25.861 5.876 31.078 1.00 89.94 826 THR A C 1
ATOM 6334 O O . THR A 1 826 ? -25.721 6.851 30.343 1.00 89.94 826 THR A O 1
ATOM 6337 N N . SER A 1 827 ? -26.288 4.699 30.608 1.00 87.12 827 SER A N 1
ATOM 6338 C CA . SER A 1 827 ? -26.789 4.532 29.236 1.00 87.12 827 SER A CA 1
ATOM 6339 C C . SER A 1 827 ? -28.217 5.067 29.111 1.00 87.12 827 SER A C 1
ATOM 6341 O O . SER A 1 827 ? -29.083 4.735 29.925 1.00 87.12 827 SER A O 1
ATOM 6343 N N . ALA A 1 828 ? -28.475 5.863 28.072 1.00 85.69 828 ALA A N 1
ATOM 6344 C CA . ALA A 1 828 ? -29.829 6.256 27.699 1.00 85.69 828 ALA A CA 1
ATOM 6345 C C . ALA A 1 828 ? -30.621 5.008 27.271 1.00 85.69 828 ALA A C 1
ATOM 6347 O O . ALA A 1 828 ? -30.220 4.296 26.354 1.00 85.69 828 ALA A O 1
ATOM 6348 N N . LYS A 1 829 ? -31.726 4.708 27.965 1.00 86.62 829 LYS A N 1
ATOM 6349 C CA . LYS A 1 829 ? -32.612 3.576 27.623 1.00 86.62 829 LYS A CA 1
ATOM 6350 C C . LYS A 1 829 ? -33.715 3.961 26.646 1.00 86.62 829 LYS A C 1
ATOM 6352 O O . LYS A 1 829 ? -34.263 3.094 25.976 1.00 86.62 829 LYS A O 1
ATOM 6357 N N . ASN A 1 830 ? -34.014 5.252 26.563 1.00 83.88 830 ASN A N 1
ATOM 6358 C CA . ASN A 1 830 ? -34.931 5.812 25.591 1.00 83.88 830 ASN A CA 1
ATOM 6359 C C . ASN A 1 830 ? -34.122 6.352 24.395 1.00 83.88 830 ASN A C 1
ATOM 6361 O O . ASN A 1 830 ? -33.330 7.276 24.595 1.00 83.88 830 ASN A O 1
ATOM 6365 N N . PRO A 1 831 ? -34.315 5.825 23.172 1.00 82.75 831 PRO A N 1
ATOM 6366 C CA . PRO A 1 831 ? -33.617 6.297 21.973 1.00 82.75 831 PRO A CA 1
ATOM 6367 C C . PRO A 1 831 ? -33.861 7.776 21.644 1.00 82.75 831 PRO A C 1
ATOM 6369 O O . PRO A 1 831 ? -33.073 8.375 20.921 1.00 82.75 831 PRO A O 1
ATOM 6372 N N . ALA A 1 832 ? -34.937 8.375 22.168 1.00 84.62 832 ALA A N 1
ATOM 6373 C CA . ALA A 1 832 ? -35.214 9.800 22.001 1.00 84.62 832 ALA A CA 1
ATOM 6374 C C . ALA A 1 832 ? -34.280 10.701 22.831 1.00 84.62 832 ALA A C 1
ATOM 6376 O O . ALA A 1 832 ? -34.261 11.915 22.627 1.00 84.62 832 ALA A O 1
ATOM 6377 N N . TYR A 1 833 ? -33.530 10.143 23.787 1.00 88.56 833 TYR A N 1
ATOM 6378 C CA . TYR A 1 833 ? -32.614 10.911 24.626 1.00 88.56 833 TYR A CA 1
ATOM 6379 C C . TYR A 1 833 ? -31.211 10.957 24.026 1.00 88.56 833 TYR A C 1
ATOM 6381 O O . TYR A 1 833 ? -30.751 9.969 23.452 1.00 88.56 833 TYR A O 1
ATOM 6389 N N . PRO A 1 834 ? -30.478 12.072 24.207 1.00 88.06 834 PRO A N 1
ATOM 6390 C CA . PRO A 1 834 ? -29.071 12.126 23.841 1.00 88.06 834 PRO A CA 1
ATOM 6391 C C . PRO A 1 834 ? -28.280 10.986 24.498 1.00 88.06 834 PRO A C 1
ATOM 6393 O O . PRO A 1 834 ? -28.414 10.743 25.697 1.00 88.06 834 PRO A O 1
ATOM 6396 N N . ALA A 1 835 ? -27.388 10.340 23.741 1.00 86.00 835 ALA A N 1
ATOM 6397 C CA . ALA A 1 835 ? -26.604 9.193 24.219 1.00 86.00 835 ALA A CA 1
ATOM 6398 C C . ALA A 1 835 ? -25.768 9.491 25.481 1.00 86.00 835 ALA A C 1
ATOM 6400 O O . ALA A 1 835 ? -25.494 8.596 26.280 1.00 86.00 835 ALA A O 1
ATOM 6401 N N . LEU A 1 836 ? -25.383 10.758 25.672 1.00 91.69 836 LEU A N 1
ATOM 6402 C CA . LEU A 1 836 ? -24.598 11.240 26.810 1.00 91.69 836 LEU A CA 1
ATOM 6403 C C . LEU A 1 836 ? -25.433 11.972 27.867 1.00 91.69 836 LEU A C 1
ATOM 6405 O O . LEU A 1 836 ? -24.841 12.628 28.717 1.00 91.69 836 LEU A O 1
ATOM 6409 N N . ILE A 1 837 ? -26.769 11.876 27.850 1.00 91.88 837 ILE A N 1
ATOM 6410 C CA . ILE A 1 837 ? -27.661 12.660 28.724 1.00 91.88 837 ILE A CA 1
ATOM 6411 C C . ILE A 1 837 ? -27.230 12.640 30.199 1.00 91.88 837 ILE A C 1
ATOM 6413 O O . ILE A 1 837 ? -27.087 13.698 30.803 1.00 91.88 837 ILE A O 1
ATOM 6417 N N . TYR A 1 838 ? -26.929 11.472 30.770 1.00 93.81 838 TYR A N 1
ATOM 6418 C CA . TYR A 1 838 ? -26.501 11.355 32.171 1.00 93.81 838 TYR A CA 1
ATOM 6419 C C . TYR A 1 838 ? -25.025 11.691 32.403 1.00 93.81 838 TYR A C 1
ATOM 6421 O O . TYR A 1 838 ? -24.625 11.937 33.536 1.00 93.81 838 TYR A O 1
ATOM 6429 N N . VAL A 1 839 ? -24.198 11.686 31.356 1.00 93.38 839 VAL A N 1
ATOM 6430 C CA . VAL A 1 839 ? -22.782 12.054 31.463 1.00 93.38 839 VAL A CA 1
ATOM 6431 C C . VAL A 1 839 ? -22.640 13.568 31.403 1.00 93.38 839 VAL A C 1
ATOM 6433 O O . VAL A 1 839 ? -22.070 14.155 32.312 1.00 93.38 839 VAL A O 1
ATOM 6436 N N . SER A 1 840 ? -23.207 14.218 30.385 1.00 90.88 840 SER A N 1
ATOM 6437 C CA . SER A 1 840 ? -23.041 15.654 30.147 1.00 90.88 840 SER A CA 1
ATOM 6438 C C . SER A 1 840 ? -23.790 16.535 31.151 1.00 90.88 840 SER A C 1
ATOM 6440 O O . SER A 1 840 ? -23.327 17.633 31.452 1.00 90.88 840 SER A O 1
ATOM 6442 N N . THR A 1 841 ? -24.916 16.076 31.708 1.00 92.75 841 THR A N 1
ATOM 6443 C CA . THR A 1 841 ? -25.742 16.878 32.639 1.00 92.75 841 THR A CA 1
ATOM 6444 C C . THR A 1 841 ? -25.339 16.759 34.111 1.00 92.75 841 THR A C 1
ATOM 6446 O O . THR A 1 841 ? -25.804 17.552 34.937 1.00 92.75 841 THR A O 1
ATOM 6449 N N . LEU A 1 842 ? -24.468 15.800 34.444 1.00 95.06 842 LEU A N 1
ATOM 6450 C CA . LEU A 1 842 ? -24.069 15.479 35.817 1.00 95.06 842 LEU A CA 1
ATOM 6451 C C . LEU A 1 842 ? -22.553 15.580 36.033 1.00 95.06 842 LEU A C 1
ATOM 6453 O O . LEU A 1 842 ? -22.008 14.911 36.913 1.00 95.06 842 LEU A O 1
ATOM 6457 N N . ILE A 1 843 ? -21.865 16.436 35.274 1.00 96.06 843 ILE A N 1
ATOM 6458 C CA . ILE A 1 843 ? -20.432 16.699 35.452 1.00 96.06 843 ILE A CA 1
ATOM 6459 C C . ILE A 1 843 ? -20.240 17.610 36.664 1.00 96.06 843 ILE A C 1
ATOM 6461 O O . ILE A 1 843 ? -20.734 18.741 36.681 1.00 96.06 843 ILE A O 1
ATOM 6465 N N . GLY A 1 844 ? -19.502 17.153 37.675 1.00 94.06 844 GLY A N 1
ATOM 6466 C CA . GLY A 1 844 ? -19.160 17.986 38.825 1.00 94.06 844 GLY A CA 1
ATOM 6467 C C . GLY A 1 844 ? -18.033 17.429 39.691 1.00 94.06 844 GLY A C 1
ATOM 6468 O O . GLY A 1 844 ? -17.752 16.230 39.640 1.00 94.06 844 GLY A O 1
ATOM 6469 N N . PRO A 1 845 ? -17.390 18.290 40.495 1.00 93.88 845 PRO A N 1
ATOM 6470 C CA . PRO A 1 845 ? -16.253 17.895 41.313 1.00 93.88 845 PRO A CA 1
ATOM 6471 C C . PRO A 1 845 ? -16.643 16.850 42.360 1.00 93.88 845 PRO A C 1
ATOM 6473 O O . PRO A 1 845 ? -17.788 16.820 42.822 1.00 93.88 845 PRO A O 1
ATOM 6476 N N . ASP A 1 846 ? -15.674 16.009 42.721 1.00 92.06 846 ASP A N 1
ATOM 6477 C CA . ASP A 1 846 ? -15.790 14.935 43.714 1.00 92.06 846 ASP A CA 1
ATOM 6478 C C . ASP A 1 846 ? -16.856 13.882 43.376 1.00 92.06 846 ASP A C 1
ATOM 6480 O O . ASP A 1 846 ? -17.408 13.213 44.248 1.00 92.06 846 ASP A O 1
ATOM 6484 N N . THR A 1 847 ? -17.114 13.670 42.084 1.00 97.00 847 THR A N 1
ATOM 6485 C CA . THR A 1 847 ? -18.040 12.629 41.610 1.00 97.00 847 THR A CA 1
ATOM 6486 C C . THR A 1 847 ? -17.364 11.640 40.673 1.00 97.00 847 THR A C 1
ATOM 6488 O O . THR A 1 847 ? -16.289 11.901 40.131 1.00 97.00 847 THR A O 1
ATOM 6491 N N . VAL A 1 848 ? -17.978 10.479 40.500 1.00 97.94 848 VAL A N 1
ATOM 6492 C CA . VAL A 1 848 ? -17.561 9.424 39.578 1.00 97.94 848 VAL A CA 1
ATOM 6493 C C . VAL A 1 848 ? -18.716 9.158 38.618 1.00 97.94 848 VAL A C 1
ATOM 6495 O O . VAL A 1 848 ? -19.875 9.242 39.006 1.00 97.94 848 VAL A O 1
ATOM 6498 N N . ASN A 1 849 ? -18.430 8.821 37.370 1.00 97.06 849 ASN A N 1
ATOM 6499 C CA . ASN A 1 849 ? -19.426 8.340 36.423 1.00 97.06 849 ASN A CA 1
ATOM 6500 C C . ASN A 1 849 ? -18.943 7.017 35.832 1.00 97.06 849 ASN A C 1
ATOM 6502 O O . ASN A 1 849 ? -17.871 6.963 35.227 1.00 97.06 849 ASN A O 1
ATOM 6506 N N . THR A 1 850 ? -19.712 5.950 36.033 1.00 95.50 850 THR A N 1
ATOM 6507 C CA . THR A 1 850 ? -19.437 4.662 35.392 1.00 95.50 850 THR A CA 1
ATOM 6508 C C . THR A 1 850 ? -20.119 4.633 34.037 1.00 95.50 850 THR A C 1
ATOM 6510 O O . THR A 1 850 ? -21.341 4.772 33.976 1.00 95.50 850 THR A O 1
ATOM 6513 N N . VAL A 1 851 ? -19.352 4.435 32.968 1.00 94.69 851 VAL A N 1
ATOM 6514 C CA . VAL A 1 851 ? -19.860 4.425 31.594 1.00 94.69 851 VAL A CA 1
ATOM 6515 C C . VAL A 1 851 ? -19.723 3.030 30.973 1.00 94.69 851 VAL A C 1
ATOM 6517 O O . VAL A 1 851 ? -18.620 2.470 30.965 1.00 94.69 851 VAL A O 1
ATOM 6520 N N . PRO A 1 852 ? -20.810 2.448 30.435 1.00 90.88 852 PRO A N 1
ATOM 6521 C CA . PRO A 1 852 ? -20.728 1.207 29.669 1.00 90.88 852 PRO A CA 1
ATOM 6522 C C . PRO A 1 852 ? -20.042 1.444 28.317 1.00 90.88 852 PRO A C 1
ATOM 6524 O O . PRO A 1 852 ? -19.846 2.585 27.895 1.00 90.88 852 PRO A O 1
ATOM 6527 N N . GLY A 1 853 ? -19.702 0.357 27.617 1.00 85.94 853 GLY A N 1
ATOM 6528 C CA . GLY A 1 853 ? -18.963 0.395 26.347 1.00 85.94 853 GLY A CA 1
ATOM 6529 C C . GLY A 1 853 ? -19.507 1.395 25.323 1.00 85.94 853 GLY A C 1
ATOM 6530 O O . GLY A 1 853 ? -18.756 2.230 24.830 1.00 85.94 853 GLY A O 1
ATOM 6531 N N . GLU A 1 854 ? -20.812 1.365 25.061 1.00 85.19 854 GLU A N 1
ATOM 6532 C CA . GLU A 1 854 ? -21.470 2.267 24.104 1.00 85.19 854 GLU A CA 1
ATOM 6533 C C . GLU A 1 854 ? -21.378 3.739 24.527 1.00 85.19 854 GLU A C 1
ATOM 6535 O O . GLU A 1 854 ? -21.025 4.600 23.725 1.00 85.19 854 GLU A O 1
ATOM 6540 N N . THR A 1 855 ? -21.618 4.039 25.807 1.00 89.06 855 THR A N 1
ATOM 6541 C CA . THR A 1 855 ? -21.513 5.405 26.341 1.00 89.06 855 THR A CA 1
ATOM 6542 C C . THR A 1 855 ? -20.068 5.908 26.321 1.00 89.06 855 THR A C 1
ATOM 6544 O O . THR A 1 855 ? -19.834 7.082 26.041 1.00 89.06 855 THR A O 1
ATOM 6547 N N . TYR A 1 856 ? -19.083 5.036 26.563 1.00 90.94 856 TYR A N 1
ATOM 6548 C CA . TYR A 1 856 ? -17.663 5.380 26.452 1.00 90.94 856 TYR A CA 1
ATOM 6549 C C . TYR A 1 856 ? -17.269 5.734 25.010 1.00 90.94 856 TYR A C 1
ATOM 6551 O O . TYR A 1 856 ? -16.557 6.713 24.787 1.00 90.94 856 TYR A O 1
ATOM 6559 N N . LEU A 1 857 ? -17.767 4.974 24.028 1.00 84.12 857 LEU A N 1
ATOM 6560 C CA . LEU A 1 857 ? -17.557 5.261 22.607 1.00 84.12 857 LEU A CA 1
ATOM 6561 C C . LEU A 1 857 ? -18.225 6.579 22.199 1.00 84.12 857 LEU A C 1
ATOM 6563 O O . LEU A 1 857 ? -17.565 7.430 21.606 1.00 84.12 857 LEU A O 1
ATOM 6567 N N . ALA A 1 858 ? -19.484 6.793 22.597 1.00 85.69 858 ALA A N 1
ATOM 6568 C CA . ALA A 1 858 ? -20.196 8.048 22.357 1.00 85.69 858 ALA A CA 1
ATOM 6569 C C . ALA A 1 858 ? -19.457 9.253 22.968 1.00 85.69 858 ALA A C 1
ATOM 6571 O O . ALA A 1 858 ? -19.374 10.315 22.354 1.00 85.69 858 ALA A O 1
ATOM 6572 N N . LEU A 1 859 ? -18.859 9.080 24.152 1.00 87.38 859 LEU A N 1
ATOM 6573 C CA . LEU A 1 859 ? -18.042 10.109 24.791 1.00 87.38 859 LEU A CA 1
ATOM 6574 C C . LEU A 1 859 ? -16.756 10.381 23.998 1.00 87.38 859 LEU A C 1
ATOM 6576 O O . LEU A 1 859 ? -16.376 11.538 23.850 1.00 87.38 859 LEU A O 1
ATOM 6580 N N . GLY A 1 860 ? -16.100 9.350 23.460 1.00 81.38 860 GLY A N 1
ATOM 6581 C CA . GLY A 1 860 ? -14.924 9.497 22.594 1.00 81.38 860 GLY A CA 1
ATOM 6582 C C . GLY A 1 860 ? -15.221 10.190 21.256 1.00 81.38 860 GLY A C 1
ATOM 6583 O O . GLY A 1 860 ? -14.369 10.919 20.742 1.00 81.38 860 GLY A O 1
ATOM 6584 N N . ALA A 1 861 ? -16.434 10.007 20.729 1.00 77.69 861 ALA A N 1
ATOM 6585 C CA . ALA A 1 861 ? -16.926 10.648 19.510 1.00 77.69 861 ALA A CA 1
ATOM 6586 C C . ALA A 1 861 ? -17.394 12.102 19.722 1.00 77.69 861 ALA A C 1
ATOM 6588 O O . ALA A 1 861 ? -17.610 12.822 18.747 1.00 77.69 861 ALA A O 1
ATOM 6589 N N . HIS A 1 862 ? -17.515 12.576 20.972 1.00 78.81 862 HIS A N 1
ATOM 6590 C CA . HIS A 1 862 ? -17.939 13.948 21.268 1.00 78.81 862 HIS A CA 1
ATOM 6591 C C . HIS A 1 862 ? -16.950 14.971 20.690 1.00 78.81 862 HIS A C 1
ATOM 6593 O O . HIS A 1 862 ? -15.869 15.218 21.231 1.00 78.81 862 HIS A O 1
ATOM 6599 N N . ARG A 1 863 ? -17.336 15.573 19.561 1.00 65.06 863 ARG A N 1
ATOM 6600 C CA . ARG A 1 863 ? -16.597 16.629 18.844 1.00 65.06 863 ARG A CA 1
ATOM 6601 C C . ARG A 1 863 ? -17.166 18.033 19.098 1.00 65.06 863 ARG A C 1
ATOM 6603 O O . ARG A 1 863 ? -16.682 18.988 18.493 1.00 65.06 863 ARG A O 1
ATOM 6610 N N . GLY A 1 864 ? -18.197 18.133 19.942 1.00 60.53 864 GLY A N 1
ATOM 6611 C CA . GLY A 1 864 ? -18.961 19.354 20.204 1.00 60.53 864 GLY A CA 1
ATOM 6612 C C . GLY A 1 864 ? -18.239 20.383 21.077 1.00 60.53 864 GLY A C 1
ATOM 6613 O O . GLY A 1 864 ? -17.014 20.372 21.211 1.00 60.53 864 GLY A O 1
ATOM 6614 N N . GLU A 1 865 ? -19.018 21.289 21.672 1.00 64.69 865 GLU A N 1
ATOM 6615 C CA . GLU A 1 865 ? -18.505 22.319 22.582 1.00 64.69 865 GLU A CA 1
ATOM 6616 C C . GLU A 1 865 ? -17.739 21.721 23.779 1.00 64.69 865 GLU A C 1
ATOM 6618 O O . GLU A 1 865 ? -17.999 20.570 24.166 1.00 64.69 865 GLU A O 1
ATOM 6623 N N . PRO A 1 866 ? -16.786 22.482 24.363 1.00 77.69 866 PRO A N 1
ATOM 6624 C CA . PRO A 1 866 ? -16.063 22.062 25.557 1.00 77.69 866 PRO A CA 1
ATOM 6625 C C . PRO A 1 866 ? -17.021 21.617 26.661 1.00 77.69 866 PRO A C 1
ATOM 6627 O O . PRO A 1 866 ? -17.986 22.314 26.977 1.00 77.69 866 PRO A O 1
ATOM 6630 N N . LEU A 1 867 ? -16.742 20.461 27.263 1.00 88.44 867 LEU A N 1
ATOM 6631 C CA . LEU A 1 867 ? -17.514 19.995 28.410 1.00 88.44 867 LEU A CA 1
ATOM 6632 C C . LEU A 1 867 ? -17.308 20.956 29.590 1.00 88.44 867 LEU A C 1
ATOM 6634 O O . LEU A 1 867 ? -16.209 21.470 29.800 1.00 88.44 867 LEU A O 1
ATOM 6638 N N . ALA A 1 868 ? -18.370 21.189 30.359 1.00 90.88 868 ALA A N 1
ATOM 6639 C CA . ALA A 1 868 ? -18.381 22.114 31.487 1.00 90.88 868 ALA A CA 1
ATOM 6640 C C . ALA A 1 868 ? -19.020 21.473 32.724 1.00 90.88 868 ALA A C 1
ATOM 6642 O O . ALA A 1 868 ? -19.731 20.473 32.631 1.00 90.88 868 ALA A O 1
ATOM 6643 N N . THR A 1 869 ? -18.777 22.063 33.892 1.00 93.00 869 THR A N 1
ATOM 6644 C CA . THR A 1 869 ? -19.418 21.661 35.149 1.00 93.00 869 THR A CA 1
ATOM 6645 C C . THR A 1 869 ? -20.918 21.974 35.102 1.00 93.00 869 THR A C 1
ATOM 6647 O O . THR A 1 869 ? -21.310 23.138 35.066 1.00 93.00 869 THR A O 1
ATOM 6650 N N . THR A 1 870 ? -21.762 20.942 35.129 1.00 93.62 870 THR A N 1
ATOM 6651 C CA . THR A 1 870 ? -23.228 21.033 34.954 1.00 93.62 870 THR A CA 1
ATOM 6652 C C . THR A 1 870 ? -24.027 20.591 36.179 1.00 93.62 870 THR A C 1
ATOM 6654 O O . THR A 1 870 ? -25.167 21.024 36.376 1.00 93.62 870 THR A O 1
ATOM 6657 N N . LEU A 1 871 ? -23.430 19.762 37.035 1.00 93.69 871 LEU A N 1
ATOM 6658 C CA . LEU A 1 871 ? -24.083 19.165 38.196 1.00 93.69 871 LEU A CA 1
ATOM 6659 C C . LEU A 1 871 ? -24.527 20.190 39.263 1.00 93.69 871 LEU A C 1
ATOM 6661 O O . LEU A 1 871 ? -25.660 20.076 39.727 1.00 93.69 871 LEU A O 1
ATOM 6665 N N . PRO A 1 872 ? -23.727 21.211 39.645 1.00 89.94 872 PRO A N 1
ATOM 6666 C CA . PRO A 1 872 ? -24.137 22.184 40.663 1.00 89.94 872 PRO A CA 1
ATOM 6667 C C . PRO A 1 872 ? -25.213 23.179 40.191 1.00 89.94 872 PRO A C 1
ATOM 6669 O O . PRO A 1 872 ? -25.828 23.842 41.024 1.00 89.94 872 PRO A O 1
ATOM 6672 N N . ALA A 1 873 ? -25.416 23.329 38.879 1.00 89.12 873 ALA A N 1
ATOM 6673 C CA . ALA A 1 873 ? -26.373 24.278 38.309 1.00 89.12 873 ALA A CA 1
ATOM 6674 C C . ALA A 1 873 ? -27.814 23.734 38.346 1.00 89.12 873 ALA A C 1
ATOM 6676 O O . ALA A 1 873 ? -28.019 22.521 38.337 1.00 89.12 873 ALA A O 1
ATOM 6677 N N . GLY A 1 874 ? -28.824 24.612 38.338 1.00 89.75 874 GLY A N 1
ATOM 6678 C CA . GLY A 1 874 ? -30.237 24.221 38.173 1.00 89.75 874 GLY A CA 1
ATOM 6679 C C . GLY A 1 874 ? -30.821 23.374 39.313 1.00 89.75 874 GLY A C 1
ATOM 6680 O O . GLY A 1 874 ? -31.697 22.546 39.076 1.00 89.75 874 GLY A O 1
ATOM 6681 N N . LEU A 1 875 ? -30.323 23.527 40.546 1.00 93.19 875 LEU A N 1
ATOM 6682 C CA . LEU A 1 875 ? -30.825 22.770 41.702 1.00 93.19 875 LEU A CA 1
ATOM 6683 C C . LEU A 1 875 ? -32.287 23.108 42.040 1.00 93.19 875 LEU A C 1
ATOM 6685 O O . LEU A 1 875 ? -33.053 22.212 42.386 1.00 93.19 875 LEU A O 1
ATOM 6689 N N . GLU A 1 876 ? -32.681 24.378 41.935 1.00 93.62 876 GLU A N 1
ATOM 6690 C CA . GLU A 1 876 ? -34.072 24.786 42.182 1.00 93.62 876 GLU A CA 1
ATOM 6691 C C . GLU A 1 876 ? -35.021 24.235 41.114 1.00 93.62 876 GLU A C 1
ATOM 6693 O O . GLU A 1 876 ? -36.089 23.729 41.451 1.00 93.62 876 GLU A O 1
ATOM 6698 N N . ASP A 1 877 ? -34.595 24.203 39.849 1.00 92.75 877 ASP A N 1
ATOM 6699 C CA . ASP A 1 877 ? -35.366 23.572 38.771 1.00 92.75 877 ASP A CA 1
ATOM 6700 C C . ASP A 1 877 ? -35.523 22.066 39.008 1.00 92.75 877 ASP A C 1
ATOM 6702 O O . ASP A 1 877 ? -36.618 21.523 38.858 1.00 92.75 877 ASP A O 1
ATOM 6706 N N . ALA A 1 878 ? -34.456 21.392 39.455 1.00 94.06 878 ALA A N 1
ATOM 6707 C CA . ALA A 1 878 ? -34.502 19.986 39.844 1.00 94.06 878 ALA A CA 1
ATOM 6708 C C . ALA A 1 878 ? -35.505 19.743 40.985 1.00 94.06 878 ALA A C 1
ATOM 6710 O O . ALA A 1 878 ? -36.356 18.859 40.883 1.00 94.06 878 ALA A O 1
ATOM 6711 N N . ARG A 1 879 ? -35.469 20.555 42.050 1.00 94.88 879 ARG A N 1
ATOM 6712 C CA . ARG A 1 879 ? -36.452 20.486 43.147 1.00 94.88 879 ARG A CA 1
ATOM 6713 C C . ARG A 1 879 ? -37.876 20.737 42.647 1.00 94.88 879 ARG A C 1
ATOM 6715 O O . ARG A 1 879 ? -38.794 20.014 43.030 1.00 94.88 879 ARG A O 1
ATOM 6722 N N . GLY A 1 880 ? -38.052 21.711 41.756 1.00 93.62 880 GLY A N 1
ATOM 6723 C CA . GLY A 1 880 ? -39.327 22.019 41.115 1.00 93.62 880 GLY A CA 1
ATOM 6724 C C . GLY A 1 880 ? -39.871 20.858 40.278 1.00 93.62 880 GLY A C 1
ATOM 6725 O O . GLY A 1 880 ? -41.060 20.553 40.368 1.00 93.62 880 GLY A O 1
ATOM 6726 N N . ALA A 1 881 ? -39.016 20.173 39.514 1.00 92.44 881 ALA A N 1
ATOM 6727 C CA . ALA A 1 881 ? -39.383 18.996 38.729 1.00 92.44 881 ALA A CA 1
ATOM 6728 C C . ALA A 1 881 ? -39.851 17.838 39.625 1.00 92.44 881 ALA A C 1
ATOM 6730 O O . ALA A 1 881 ? -40.910 17.262 39.375 1.00 92.44 881 ALA A O 1
ATOM 6731 N N . LEU A 1 882 ? -39.132 17.558 40.719 1.00 94.06 882 LEU A N 1
ATOM 6732 C CA . LEU A 1 882 ? -39.538 16.539 41.693 1.00 94.06 882 LEU A CA 1
ATOM 6733 C C . LEU A 1 882 ? -40.868 16.893 42.380 1.00 94.06 882 LEU A C 1
ATOM 6735 O O . LEU A 1 882 ? -41.750 16.048 42.494 1.00 94.06 882 LEU A O 1
ATOM 6739 N N . ALA A 1 883 ? -41.069 18.158 42.760 1.00 93.31 883 ALA A N 1
ATOM 6740 C CA . ALA A 1 883 ? -42.332 18.617 43.343 1.00 93.31 883 ALA A CA 1
ATOM 6741 C C . ALA A 1 883 ? -43.507 18.581 42.346 1.00 93.31 883 ALA A C 1
ATOM 6743 O O . ALA A 1 883 ? -44.668 18.480 42.745 1.00 93.31 883 ALA A O 1
ATOM 6744 N N . ARG A 1 884 ? -43.239 18.704 41.039 1.00 92.56 884 ARG A N 1
ATOM 6745 C CA . ARG A 1 884 ? -44.252 18.516 39.990 1.00 92.56 884 ARG A CA 1
ATOM 6746 C C . ARG A 1 884 ? -44.633 17.046 39.825 1.00 92.56 884 ARG A C 1
ATOM 6748 O O . ARG A 1 884 ? -45.821 16.785 39.677 1.00 92.56 884 ARG A O 1
ATOM 6755 N N . LEU A 1 885 ? -43.673 16.119 39.896 1.00 92.81 885 LEU A N 1
ATOM 6756 C CA . LEU A 1 885 ? -43.958 14.676 39.897 1.00 92.81 885 LEU A CA 1
ATOM 6757 C C . LEU A 1 885 ? -44.868 14.293 41.068 1.00 92.81 885 LEU A C 1
ATOM 6759 O O . LEU A 1 885 ? -45.893 13.650 40.859 1.00 92.81 885 LEU A O 1
ATOM 6763 N N . GLU A 1 886 ? -44.556 14.780 42.270 1.00 92.50 886 GLU A N 1
ATOM 6764 C CA . GLU A 1 886 ? -45.362 14.492 43.461 1.00 92.50 886 GLU A CA 1
ATOM 6765 C C . GLU A 1 886 ? -46.788 15.057 43.338 1.00 92.50 886 GLU A C 1
ATOM 6767 O O . GLU A 1 886 ? -47.764 14.370 43.632 1.00 92.50 886 GLU A O 1
ATOM 6772 N N . ARG A 1 887 ? -46.942 16.287 42.821 1.00 91.06 887 ARG A N 1
ATOM 6773 C CA . ARG A 1 887 ? -48.267 16.884 42.553 1.00 91.06 887 ARG A CA 1
ATOM 6774 C C . ARG A 1 887 ? -49.070 16.136 41.488 1.00 91.06 887 ARG A C 1
ATOM 6776 O O . ARG A 1 887 ? -50.294 16.214 41.510 1.00 91.06 887 ARG A O 1
ATOM 6783 N N . ALA A 1 888 ? -48.396 15.429 40.586 1.00 89.81 888 ALA A N 1
ATOM 6784 C CA . ALA A 1 888 ? -49.008 14.530 39.613 1.00 89.81 888 ALA A CA 1
ATOM 6785 C C . ALA A 1 888 ? -49.292 13.127 40.196 1.00 89.81 888 ALA A C 1
ATOM 6787 O O . ALA A 1 888 ? -49.634 12.205 39.468 1.00 89.81 888 ALA A O 1
ATOM 6788 N N . GLY A 1 889 ? -49.131 12.921 41.508 1.00 90.88 889 GLY A N 1
ATOM 6789 C CA . GLY A 1 889 ? -49.372 11.625 42.149 1.00 90.88 889 GLY A CA 1
ATOM 6790 C C . GLY A 1 889 ? -48.316 10.560 41.834 1.00 90.88 889 GLY A C 1
ATOM 6791 O O . GLY A 1 889 ? -48.532 9.384 42.120 1.00 90.88 889 GLY A O 1
ATOM 6792 N N . ILE A 1 890 ? -47.171 10.944 41.260 1.00 93.50 890 ILE A N 1
ATOM 6793 C CA . ILE A 1 890 ? -46.055 10.041 40.962 1.00 93.50 890 ILE A CA 1
ATOM 6794 C C . ILE A 1 890 ? -45.033 10.157 42.094 1.00 93.50 890 ILE A C 1
ATOM 6796 O O . ILE A 1 890 ? -44.178 11.042 42.095 1.00 93.50 890 ILE A O 1
ATOM 6800 N N . SER A 1 891 ? -45.127 9.243 43.062 1.00 93.62 891 SER A N 1
ATOM 6801 C CA . SER A 1 891 ? -44.267 9.246 44.249 1.00 93.62 891 SER A CA 1
ATOM 6802 C C . SER A 1 891 ? -42.880 8.676 43.947 1.00 93.62 891 SER A C 1
ATOM 6804 O O . SER A 1 891 ? -42.698 7.461 43.819 1.00 93.62 891 SER A O 1
ATOM 6806 N N . LEU A 1 892 ? -41.872 9.551 43.873 1.00 93.94 892 LEU A N 1
ATOM 6807 C CA . LEU A 1 892 ? -40.484 9.122 43.689 1.00 93.94 892 LEU A CA 1
ATOM 6808 C C . LEU A 1 892 ? -39.981 8.225 44.841 1.00 93.94 892 LEU A C 1
ATOM 6810 O O . LEU A 1 892 ? -39.345 7.216 44.536 1.00 93.94 892 LEU A O 1
ATOM 6814 N N . PRO A 1 893 ? -40.282 8.492 46.132 1.00 93.19 893 PRO A N 1
ATOM 6815 C CA . PRO A 1 893 ? -39.935 7.576 47.220 1.00 93.19 893 PRO A CA 1
ATOM 6816 C C . PRO A 1 893 ? -40.440 6.145 46.994 1.00 93.19 893 PRO A C 1
ATOM 6818 O O . PRO A 1 893 ? -39.644 5.209 47.070 1.00 93.19 893 PRO A O 1
ATOM 6821 N N . ALA A 1 894 ? -41.715 5.974 46.618 1.00 92.88 894 ALA A N 1
ATOM 6822 C CA . ALA A 1 894 ? -42.290 4.656 46.339 1.00 92.88 894 ALA A CA 1
ATOM 6823 C C . ALA A 1 894 ? -41.584 3.954 45.165 1.00 92.88 894 ALA A C 1
ATOM 6825 O O . ALA A 1 894 ? -41.232 2.780 45.264 1.00 92.88 894 ALA A O 1
ATOM 6826 N N . ILE A 1 895 ? -41.301 4.690 44.083 1.00 95.75 895 ILE A N 1
ATOM 6827 C CA . ILE A 1 895 ? -40.568 4.166 42.919 1.00 95.75 895 ILE A CA 1
ATOM 6828 C C . ILE A 1 895 ? -39.161 3.719 43.318 1.00 95.75 895 ILE A C 1
ATOM 6830 O O . ILE A 1 895 ? -38.728 2.632 42.953 1.00 95.75 895 ILE A O 1
ATOM 6834 N N . THR A 1 896 ? -38.433 4.542 44.072 1.00 95.06 896 THR A N 1
ATOM 6835 C CA . THR A 1 896 ? -37.053 4.225 44.467 1.00 95.06 896 THR A CA 1
ATOM 6836 C C . THR A 1 896 ? -36.965 3.053 45.445 1.00 95.06 896 THR A C 1
ATOM 6838 O O . THR A 1 896 ? -35.987 2.311 45.385 1.00 95.06 896 THR A O 1
ATOM 6841 N N . ALA A 1 897 ? -37.980 2.847 46.293 1.00 92.00 897 ALA A N 1
ATOM 6842 C CA . ALA A 1 897 ? -38.089 1.661 47.140 1.00 92.00 897 ALA A CA 1
ATOM 6843 C C . ALA A 1 897 ? -38.308 0.396 46.296 1.00 92.00 897 ALA A C 1
ATOM 6845 O O . ALA A 1 897 ? -37.555 -0.563 46.435 1.00 92.00 897 ALA A O 1
ATOM 6846 N N . GLN A 1 898 ? -39.247 0.434 45.343 1.00 94.06 898 GLN A N 1
ATOM 6847 C CA . GLN A 1 898 ? -39.477 -0.690 44.431 1.00 94.06 898 GLN A CA 1
ATOM 6848 C C . GLN A 1 898 ? -38.237 -1.006 43.581 1.00 94.06 898 GLN A C 1
ATOM 6850 O O . GLN A 1 898 ? -37.883 -2.166 43.401 1.00 94.06 898 GLN A O 1
ATOM 6855 N N . LEU A 1 899 ? -37.531 0.017 43.087 1.00 94.81 899 LEU A N 1
ATOM 6856 C CA . LEU A 1 899 ? -36.312 -0.165 42.293 1.00 94.81 899 LEU A CA 1
ATOM 6857 C C . LEU A 1 899 ? -35.162 -0.805 43.080 1.00 94.81 899 LEU A C 1
ATOM 6859 O O . LEU A 1 899 ? -34.310 -1.454 42.467 1.00 94.81 899 LEU A O 1
ATOM 6863 N N . LEU A 1 900 ? -35.120 -0.630 44.405 1.00 92.69 900 LEU A N 1
ATOM 6864 C CA . LEU A 1 900 ? -34.174 -1.346 45.257 1.00 92.69 900 LEU A CA 1
ATOM 6865 C C . LEU A 1 900 ? -34.492 -2.846 45.257 1.00 92.69 900 LEU A C 1
ATOM 6867 O O . LEU A 1 900 ? -33.600 -3.640 44.959 1.00 92.69 900 LEU A O 1
ATOM 6871 N N . ASP A 1 901 ? -35.749 -3.220 45.503 1.00 91.00 901 ASP A N 1
ATOM 6872 C CA . ASP A 1 901 ? -36.193 -4.620 45.515 1.00 91.00 901 ASP A CA 1
ATOM 6873 C C . ASP A 1 901 ? -36.011 -5.285 44.139 1.00 91.00 901 ASP A C 1
ATOM 6875 O O . ASP A 1 901 ? -35.391 -6.347 44.026 1.00 91.00 901 ASP A O 1
ATOM 6879 N N . ASP A 1 902 ? -36.443 -4.610 43.070 1.00 92.12 902 ASP A N 1
ATOM 6880 C CA . ASP A 1 902 ? -36.247 -5.051 41.684 1.00 92.12 902 ASP A CA 1
ATOM 6881 C C . ASP A 1 902 ? -34.754 -5.168 41.344 1.00 92.12 902 ASP A C 1
ATOM 6883 O O . ASP A 1 902 ? -34.321 -6.076 40.630 1.00 92.12 902 ASP A O 1
ATOM 6887 N N . GLY A 1 903 ? -33.942 -4.243 41.862 1.00 89.56 903 GLY A N 1
ATOM 6888 C CA . GLY A 1 903 ? -32.495 -4.247 41.711 1.00 89.56 903 GLY A CA 1
ATOM 6889 C C . GLY A 1 903 ? -31.855 -5.487 42.327 1.00 89.56 903 GLY A C 1
ATOM 6890 O O . GLY A 1 903 ? -31.049 -6.139 41.663 1.00 89.56 903 GLY A O 1
ATOM 6891 N N . LEU A 1 904 ? -32.242 -5.844 43.552 1.00 90.44 904 LEU A N 1
ATOM 6892 C CA . LEU A 1 904 ? -31.763 -7.044 44.244 1.00 90.44 904 LEU A CA 1
ATOM 6893 C C . LEU A 1 904 ? -32.174 -8.331 43.518 1.00 90.44 904 LEU A C 1
ATOM 6895 O O . LEU A 1 904 ? -31.349 -9.238 43.347 1.00 90.44 904 LEU A O 1
ATOM 6899 N N . ALA A 1 905 ? -33.419 -8.392 43.041 1.00 90.19 905 ALA A N 1
ATOM 6900 C CA . ALA A 1 905 ? -33.923 -9.525 42.272 1.00 90.19 905 ALA A CA 1
ATOM 6901 C C . ALA A 1 905 ? -33.156 -9.692 40.950 1.00 90.19 905 ALA A C 1
ATOM 6903 O O . ALA A 1 905 ? -32.652 -10.778 40.652 1.00 90.19 905 ALA A O 1
ATOM 6904 N N . ALA A 1 906 ? -32.982 -8.605 40.190 1.00 88.38 906 ALA A N 1
ATOM 6905 C CA . ALA A 1 906 ? -32.258 -8.624 38.921 1.00 88.38 906 ALA A CA 1
ATOM 6906 C C . ALA A 1 906 ? -30.778 -9.014 39.091 1.00 88.38 906 ALA A C 1
ATOM 6908 O O . ALA A 1 906 ? -30.212 -9.707 38.240 1.00 88.38 906 ALA A O 1
ATOM 6909 N N . PHE A 1 907 ? -30.134 -8.593 40.184 1.00 86.38 907 PHE A N 1
ATOM 6910 C CA . PHE A 1 907 ? -28.748 -8.969 40.478 1.00 86.38 907 PHE A CA 1
ATOM 6911 C C . PHE A 1 907 ? -28.624 -10.448 40.849 1.00 86.38 907 PHE A C 1
ATOM 6913 O O . PHE A 1 907 ? -27.721 -11.116 40.347 1.00 86.38 907 PHE A O 1
ATOM 6920 N N . SER A 1 908 ? -29.551 -10.978 41.651 1.00 90.25 908 SER A N 1
ATOM 6921 C CA . SER A 1 908 ? -29.616 -12.416 41.947 1.00 90.25 908 SER A CA 1
ATOM 6922 C C . SER A 1 908 ? -29.802 -13.243 40.670 1.00 90.25 908 SER A C 1
ATOM 6924 O O . SER A 1 908 ? -29.042 -14.176 40.430 1.00 90.25 908 SER A O 1
ATOM 6926 N N . GLN A 1 909 ? -30.715 -12.830 39.786 1.00 91.44 909 GLN A N 1
ATOM 6927 C CA . GLN A 1 909 ? -30.929 -13.492 38.495 1.00 91.44 909 GLN A CA 1
ATOM 6928 C C . GLN A 1 909 ? -29.691 -13.434 37.585 1.00 91.44 909 GLN A C 1
ATOM 6930 O O . GLN A 1 909 ? -29.359 -14.413 36.912 1.00 91.44 909 GLN A O 1
ATOM 6935 N N . SER A 1 910 ? -28.992 -12.296 37.559 1.00 90.06 910 SER A N 1
ATOM 6936 C CA . SER A 1 910 ? -27.748 -12.143 36.790 1.00 90.06 910 SER A CA 1
ATOM 6937 C C . SER A 1 910 ? -26.641 -13.048 37.335 1.00 90.06 910 SER A C 1
ATOM 6939 O O . SER A 1 910 ? -25.868 -13.614 36.569 1.00 90.06 910 SER A O 1
ATOM 6941 N N . PHE A 1 911 ? -26.580 -13.221 38.657 1.00 92.75 911 PHE A N 1
ATOM 6942 C CA . PHE A 1 911 ? -25.641 -14.131 39.303 1.00 92.75 911 PHE A CA 1
ATOM 6943 C C . PHE A 1 911 ? -25.951 -15.599 38.987 1.00 92.75 911 PHE A C 1
ATOM 6945 O O . PHE A 1 911 ? -25.046 -16.346 38.630 1.00 92.75 911 PHE A O 1
ATOM 6952 N N . ASP A 1 912 ? -27.221 -16.005 39.004 1.00 92.62 912 ASP A N 1
ATOM 6953 C CA . ASP A 1 912 ? -27.611 -17.358 38.588 1.00 92.62 912 ASP A CA 1
ATOM 6954 C C . ASP A 1 912 ? -27.298 -17.609 37.100 1.00 92.62 912 ASP A C 1
ATOM 6956 O O . ASP A 1 912 ? -26.812 -18.680 36.730 1.00 92.62 912 ASP A O 1
ATOM 6960 N N . SER A 1 913 ? -27.497 -16.600 36.245 1.00 92.12 913 SER A N 1
ATOM 6961 C CA . SER A 1 913 ? -27.177 -16.675 34.810 1.00 92.12 913 SER A CA 1
ATOM 6962 C C . SER A 1 913 ? -25.673 -16.819 34.558 1.00 92.12 913 SER A C 1
ATOM 6964 O O . SER A 1 913 ? -25.260 -17.622 33.718 1.00 92.12 913 SER A O 1
ATOM 6966 N N . LEU A 1 914 ? -24.852 -16.099 35.325 1.00 93.19 914 LEU A N 1
ATOM 6967 C CA . LEU A 1 914 ? -23.396 -16.233 35.357 1.00 93.19 914 LEU A CA 1
ATOM 6968 C C . LEU A 1 914 ? -22.956 -17.648 35.758 1.00 93.19 914 LEU A C 1
ATOM 6970 O O . LEU A 1 914 ? -22.138 -18.250 35.061 1.00 93.19 914 LEU A O 1
ATOM 6974 N N . LEU A 1 915 ? -23.509 -18.201 36.842 1.00 93.81 915 LEU A N 1
ATOM 6975 C CA . LEU A 1 915 ? -23.189 -19.569 37.264 1.00 93.81 915 LEU A CA 1
ATOM 6976 C C . LEU A 1 915 ? -23.606 -20.589 36.195 1.00 93.81 915 LEU A C 1
ATOM 6978 O O . LEU A 1 915 ? -22.841 -21.498 35.879 1.00 93.81 915 LEU A O 1
ATOM 6982 N N . GLY A 1 916 ? -24.760 -20.385 35.552 1.00 92.94 916 GLY A N 1
ATOM 6983 C CA . GLY A 1 916 ? -25.192 -21.187 34.406 1.00 92.94 916 GLY A CA 1
ATOM 6984 C C . GLY A 1 916 ? -24.244 -21.094 33.202 1.00 92.94 916 GLY A C 1
ATOM 6985 O O . GLY A 1 916 ? -23.990 -22.101 32.535 1.00 92.94 916 GLY A O 1
ATOM 6986 N N . ALA A 1 917 ? -23.674 -19.916 32.930 1.00 91.88 917 ALA A N 1
ATOM 6987 C CA . ALA A 1 917 ? -22.671 -19.736 31.879 1.00 91.88 917 ALA A CA 1
ATOM 6988 C C . ALA A 1 917 ? -21.382 -20.516 32.186 1.00 91.88 917 ALA A C 1
ATOM 6990 O O . ALA A 1 917 ? -20.838 -21.170 31.295 1.00 91.88 917 ALA A O 1
ATOM 6991 N N . ILE A 1 918 ? -20.938 -20.518 33.446 1.00 92.88 918 ILE A N 1
ATOM 6992 C CA . ILE A 1 918 ? -19.787 -21.312 33.893 1.00 92.88 918 ILE A CA 1
ATOM 6993 C C . ILE A 1 918 ? -20.079 -22.802 33.763 1.00 92.88 918 ILE A C 1
ATOM 6995 O O . ILE A 1 918 ? -19.291 -23.504 33.135 1.00 92.88 918 ILE A O 1
ATOM 6999 N N . ALA A 1 919 ? -21.219 -23.279 34.264 1.00 91.94 919 ALA A N 1
ATOM 7000 C CA . ALA A 1 919 ? -21.612 -24.680 34.140 1.00 91.94 919 ALA A CA 1
ATOM 7001 C C . ALA A 1 919 ? -21.623 -25.136 32.668 1.00 91.94 919 ALA A C 1
ATOM 7003 O O . ALA A 1 919 ? -21.069 -26.184 32.326 1.00 91.94 919 ALA A O 1
ATOM 7004 N N . THR A 1 920 ? -22.172 -24.303 31.778 1.00 90.75 920 THR A N 1
ATOM 7005 C CA . THR A 1 920 ? -22.201 -24.555 30.328 1.00 90.75 920 THR A CA 1
ATOM 7006 C C . THR A 1 920 ? -20.791 -24.630 29.740 1.00 90.75 920 THR A C 1
ATOM 7008 O O . THR A 1 920 ? -20.468 -25.586 29.033 1.00 90.75 920 THR A O 1
ATOM 7011 N N . LYS A 1 921 ? -19.922 -23.663 30.061 1.00 89.50 921 LYS A N 1
ATOM 7012 C CA . LYS A 1 921 ? -18.516 -23.649 29.627 1.00 89.50 921 LYS A CA 1
ATOM 7013 C C . LYS A 1 921 ? -17.756 -24.874 30.128 1.00 89.50 921 LYS A C 1
ATOM 7015 O O . LYS A 1 921 ? -17.073 -25.526 29.345 1.00 89.50 921 LYS A O 1
ATOM 7020 N N . ARG A 1 922 ? -17.910 -25.240 31.403 1.00 89.38 922 ARG A N 1
ATOM 7021 C CA . ARG A 1 922 ? -17.290 -26.439 31.989 1.00 89.38 922 ARG A CA 1
ATOM 7022 C C . ARG A 1 922 ? -17.723 -27.707 31.261 1.00 89.38 922 ARG A C 1
ATOM 7024 O O . ARG A 1 922 ? -16.873 -28.532 30.939 1.00 89.38 922 ARG A O 1
ATOM 7031 N N . ALA A 1 923 ? -19.020 -27.855 30.988 1.00 87.69 923 ALA A N 1
ATOM 7032 C CA . ALA A 1 923 ? -19.550 -29.005 30.262 1.00 87.69 923 ALA A CA 1
ATOM 7033 C C . ALA A 1 923 ? -18.990 -29.081 28.832 1.00 87.69 923 ALA A C 1
ATOM 7035 O O . ALA A 1 923 ? -18.557 -30.149 28.404 1.00 87.69 923 ALA A O 1
ATOM 7036 N N . ALA A 1 924 ? -18.931 -27.948 28.124 1.00 87.69 924 ALA A N 1
ATOM 7037 C CA . ALA A 1 924 ? -18.368 -27.869 26.777 1.00 87.69 924 ALA A CA 1
ATOM 7038 C C . ALA A 1 924 ? -16.868 -28.215 26.748 1.00 87.69 924 ALA A C 1
ATOM 7040 O O . ALA A 1 924 ? -16.434 -29.011 25.918 1.00 87.69 924 ALA A O 1
ATOM 7041 N N . LEU A 1 925 ? -16.082 -27.683 27.688 1.00 87.12 925 LEU A N 1
ATOM 7042 C CA . LEU A 1 925 ? -14.642 -27.945 27.783 1.00 87.12 925 LEU A CA 1
ATOM 7043 C C . LEU A 1 925 ? -14.342 -29.392 28.192 1.00 87.12 925 LEU A C 1
ATOM 7045 O O . LEU A 1 925 ? -13.416 -30.002 27.665 1.00 87.12 925 LEU A O 1
ATOM 7049 N N . ALA A 1 926 ? -15.152 -29.976 29.080 1.00 82.38 926 ALA A N 1
ATOM 7050 C CA . ALA A 1 926 ? -15.045 -31.389 29.435 1.00 82.38 926 ALA A CA 1
ATOM 7051 C C . ALA A 1 926 ? -15.406 -32.316 28.263 1.00 82.38 926 ALA A C 1
ATOM 7053 O O . ALA A 1 926 ? -14.824 -33.391 28.146 1.00 82.38 926 ALA A O 1
ATOM 7054 N N . ALA A 1 927 ? -16.350 -31.914 27.403 1.00 79.00 927 ALA A N 1
ATOM 7055 C CA . ALA A 1 927 ? -16.694 -32.652 26.191 1.00 79.00 927 ALA A CA 1
ATOM 7056 C C . ALA A 1 927 ? -15.591 -32.559 25.126 1.00 79.00 927 ALA A C 1
ATOM 7058 O O . ALA A 1 927 ? -15.307 -33.558 24.484 1.00 79.00 927 ALA A O 1
ATOM 7059 N N . ALA A 1 928 ? -14.941 -31.401 24.980 1.00 75.31 928 ALA A N 1
ATOM 7060 C CA . ALA A 1 928 ? -13.821 -31.207 24.055 1.00 75.31 928 ALA A CA 1
ATOM 7061 C C . ALA A 1 928 ? -12.512 -31.894 24.500 1.00 75.31 928 ALA A C 1
ATOM 7063 O O . ALA A 1 928 ? -11.612 -32.080 23.685 1.00 75.31 928 ALA A O 1
ATOM 7064 N N . ALA A 1 929 ? -12.385 -32.242 25.786 1.00 67.50 929 ALA A N 1
ATOM 7065 C CA . ALA A 1 929 ? -11.235 -32.960 26.342 1.00 67.50 929 ALA A CA 1
ATOM 7066 C C . ALA A 1 929 ? -11.369 -34.499 26.295 1.00 67.50 929 ALA A C 1
ATOM 7068 O O . ALA A 1 929 ? -10.425 -35.194 26.674 1.00 67.50 929 ALA A O 1
ATOM 7069 N N . ARG A 1 930 ? -12.534 -35.021 25.886 1.00 56.44 930 ARG A N 1
ATOM 7070 C CA . ARG A 1 930 ? -12.801 -36.447 25.631 1.00 56.44 930 ARG A CA 1
ATOM 7071 C C . ARG A 1 930 ? -12.693 -36.731 24.143 1.00 56.44 930 ARG A C 1
ATOM 7073 O O . ARG A 1 930 ? -12.258 -37.857 23.821 1.00 56.44 930 ARG A O 1
#